Protein 8E55 (pdb70)

Sequence (780 aa):
DREIKEEARKLIREAIELLQKGDPRAKEILRQAILILLAIRLLEEMEENIEKAEKLGNEELSELAKRAIKLVREALELLKEGDPRAEEILKLALKIIKAILLLLEMYENIKQAEELGDEDLSELAKIAIRLVRQALKLLQEGDPRAEEILEIALRIIKLILQLLFLKQRIEEQFVFEAEEKIRRIVEELFKLLEGDREIKEEARKLIREAIELLQKGDPRAKEILRQAILILLAIRLLEEMEENIEKAEKLGNEELSELAKRAIKLVREALELLKEGDPRAEEILKLALKIIKAILLLLEMYENIKQAEELGDEDLSELAKIAIRLVRQALKLLQEGDPRAEEILEIALRIIKLILQLLFLKQRIEEQFVFEAEEKIRRIVEELFKLLEGDREIKEEARKLIREAIELLQKGDPRAKEILRQAILILLAIRLLEEMEENIEKAEKLGNEELSELAKRAIKLVREALELLKEGDPRAEEILKLALKIIKAILLLLEMYENIKQAEELGDEDLSELAKIAIRLVRQALKLLQEGDPRAEEILEIALRIIKLILQLLFLKQRIEEQFVFEAEEKIRRIVEELFKLLEGDREIKEEARKLIREAIELLQKGDPRAKEILRQAILILLAIRLLEEMEENIEKAEKLGNEELSELAKRAIKLVREALELLKEGDPRAEEILKLALKIIKAILLLLEMYENIKQAEELGDEDLSELAKIAIRLVRQALKLLQEGDPRAEEILEIALRIIKLILQLLFLKQRIEEQFVFEAEEKIRRIVEELFKLLEG

Foldseek 3Di:
DVVLLVVLVVLCCCLPVVPVVHDPVSVVSVVVSVLSVVLVVLLVVVVVVLVVVVVVPDVLLNVLSVLLSVQLVVLSVVVSPPDCVSVVSNVLSSLLSVLSSLLSVLVVLCVVVVVVVPVVLVVLNVVLSVLSVVLSVVSVVPPPCSVLSVVLSVLSSVLSVLVSVLVVVVVPVVSVVSVVVNVVSVVVSCVSVPD/DVVLLVVLVVLCCCLPVVCVPHDPVSVVSVVVSVLSVVLVVLLVVVVVVLVVVVVVPDVLLNVLSVLLSVQLVVLSVVVVVPDPVSVVSNVLSSVLSVLSSLLSVLSVLCVVVVVVVPVVLVVLNVVLSVLSVVLSVVSVVPPPCSVLSVVLSVLSSVLSVLVSVLVVCVVPVVNVVSVVVNVVSVVVSCVSVPD/DVVLLVVLVVLVCCLPVVCVPHDPVSVVSVVVSVLSVVLVVLLVVVVVVLVVVVVVPDVLLNVLSVLLSVQLVVLSVVVVPPDPVSVVSNVLSSLLSVLSSLLSVLVVLCVVVVVVVPVVLVVLNVVLSVLSVVLSVVSVVPPPCSVLSVVLSVLSSVLSVLVSVLVVVVVPVVNVVSVVVNVVSVVVSCVSVPD/DVVLLVVLVVLVCCLPVVCVPHDPVSVVSVVVSVLSVVLVVLLVVVVVVLVVVVVVPDVLLNVLSVLLSVQLVVLSVVVVVPDPVSVVSNVLSSLLSVLSSLLSVLVVLCVVVVVVVPVVLVVLNVVLSVLSVVLSVVSVVVNPCSVLSVVLSVLSSVLSVLVSVLVVVVVPVVSVVSVPVNVVSVVVSVVSVPD

Solvent-accessible surface area: 37286 Å² total; per-residue (Å²): 67,82,83,25,37,65,44,0,48,64,24,14,50,56,11,13,57,69,23,39,104,45,63,61,154,15,47,63,50,15,9,38,0,1,3,20,25,19,0,8,43,27,3,104,83,1,81,113,20,30,114,103,0,88,186,45,47,27,131,83,2,6,55,2,1,97,110,1,9,133,12,0,91,102,1,18,110,94,17,148,149,30,60,111,160,4,19,107,52,0,49,29,1,9,77,2,0,28,0,0,28,4,1,5,43,1,36,80,25,10,80,26,2,89,136,90,42,26,133,43,3,36,85,13,5,117,21,0,23,115,21,0,77,39,0,10,113,4,9,90,110,47,36,119,81,5,98,96,23,6,57,6,0,17,41,0,0,53,1,0,3,33,8,1,32,33,36,49,68,88,118,136,108,104,46,33,120,9,52,77,102,13,63,130,7,2,74,50,0,6,138,78,12,92,84,66,83,81,23,37,65,43,0,50,64,22,14,51,56,9,13,59,68,24,38,104,45,62,60,161,16,50,63,53,15,8,35,0,1,2,18,26,21,0,11,45,26,2,104,84,0,84,116,19,30,117,103,1,89,190,41,48,22,129,80,2,5,54,2,0,99,108,1,10,134,11,0,90,100,1,19,110,88,20,149,153,27,54,113,162,3,18,106,52,0,52,28,1,9,78,3,0,27,0,0,28,3,1,6,42,1,38,84,24,11,80,29,2,90,138,86,44,27,131,42,4,37,86,14,5,120,22,0,23,119,20,0,80,40,0,10,113,5,9,88,109,46,35,119,81,5,97,98,24,5,56,6,0,18,41,0,0,52,0,0,3,31,9,1,33,32,38,48,64,85,114,138,106,104,45,32,112,6,51,84,84,13,59,130,3,2,74,51,0,6,141,78,10,91,85,68,84,84,24,38,63,44,0,48,63,23,14,50,55,9,12,58,68,24,39,106,45,62,59,160,15,46,64,54,14,9,38,0,1,2,19,26,22,0,9,48,29,3,107,84,0,83,119,21,29,116,104,0,87,190,39,48,27,130,82,2,4,54,2,1,99,109,1,11,137,13,0,89,101,1,20,112,90,19,151,149,29,56,114,159,3,20,105,52,0,49,30,1,9,81,2,0,28,0,0,27,4,0,7,42,1,36,85,24,12,84,26,2,88,135,87,44,27,131,44,4,38,84,14,4,118,21,0,22,114,20,0,78,36,0,10,112,3,11,90,110,47,39,117,79,5,98,98,24,5,58,6,0,17,41,0,0,53,1,0,3,30,8,0,30,33,39,47,70,87,119,140,107,108,44,33,123,7,50,75,78,12,58,130,6,3,75,50,0,6,142,77,11,93,84,66,82,83,24,39,64,44,0,49,63,23,14,51,56,9,13,58,67,22,39,106,44,62,59,159,15,45,65,54,15,8,39,0,2,2,19,27,22,0,9,44,27,2,106,85,0,85,118,20,28,115,106,1,89,187,44,49,27,134,82,1,7,55,1,1,100,110,1,11,131,12,0,90,100,1,19,111,91,19,151,153,29,56,112,162,2,19,107,52,0,50,31,1,10,80,3,0,26,0,0,27,4,0,5,41,0,36,79,24,12,84,29,1,90,133,86,43,27,131,42,4,37,86,13,4,118,21,0,23,113,20,0,74,37,0,10,112,4,8,91,109,49,38,119,80,5,98,100,25,5,59,6,0,16,40,0,0,53,1,0,3,32,8,1,34,34,36,55,71,84,114,156,107,104,44,33,114,7,50,78,79,12,66,132,5,2,75,49,0,6,139,78,10,93,84

B-factor: mean 50.0, std 0.0, range [50.0, 50.0]

Nearest PDB structures (foldseek):
  8e55-assembly1_D  TM=1.005E+00  e=7.062E-22  synthetic construct
  4w4l-assembly1_B  TM=2.409E-01  e=5.572E+00  Mycobacterium tuberculosis str. Erdman = ATCC 35801
  8e55-assembly1_D  TM=1.005E+00  e=2.361E-22  synthetic construct
  4w4l-assembly1_B  TM=2.409E-01  e=4.968E+00  Mycobacterium tuberculosis str. Erdman = ATCC 35801
  8e55-assembly1_D  TM=1.005E+00  e=1.603E-21  synthetic construct

Structure (mmCIF, N/CA/C/O backbone):
data_8E55
#
_entry.id   8E55
#
_cell.length_a   1.00
_cell.length_b   1.00
_cell.length_c   1.00
_cell.angle_alpha   90.00
_cell.angle_beta   90.00
_cell.angle_gamma   90.00
#
_symmetry.space_group_name_H-M   'P 1'
#
loop_
_atom_site.group_PDB
_atom_site.id
_atom_site.type_symbol
_atom_site.label_atom_id
_atom_site.label_alt_id
_atom_site.label_comp_id
_atom_site.label_asym_id
_atom_site.label_entity_id
_atom_site.label_seq_id
_atom_site.pdbx_PDB_ins_code
_atom_site.Cartn_x
_atom_site.Cartn_y
_atom_site.Cartn_z
_atom_site.occupancy
_atom_site.B_iso_or_equiv
_atom_site.auth_seq_id
_atom_site.auth_comp_id
_atom_site.auth_asym_id
_atom_site.auth_atom_id
_atom_site.pdbx_PDB_model_num
ATOM 1 N N . ASP A 1 1 ? 66.946 63.563 89.173 1.00 0.00 1 ASP A N 1
ATOM 2 C CA . ASP A 1 1 ? 67.394 64.916 89.479 1.00 0.00 1 ASP A CA 1
ATOM 3 C C . ASP A 1 1 ? 66.243 65.903 89.360 1.00 0.00 1 ASP A C 1
ATOM 4 O O . ASP A 1 1 ? 66.060 66.771 90.215 1.00 0.00 1 ASP A O 1
ATOM 6 N N . ARG A 1 2 ? 65.468 65.757 88.285 1.00 0.00 2 ARG A N 1
ATOM 7 C CA . ARG A 1 2 ? 64.342 66.655 88.063 1.00 0.00 2 ARG A CA 1
ATOM 8 C C . ARG A 1 2 ? 63.404 66.662 89.262 1.00 0.00 2 ARG A C 1
ATOM 9 O O . ARG A 1 2 ? 62.866 67.711 89.633 1.00 0.00 2 ARG A O 1
ATOM 11 N N . GLU A 1 3 ? 63.190 65.498 89.878 1.00 0.00 3 GLU A N 1
ATOM 12 C CA . GLU A 1 3 ? 62.418 65.462 91.115 1.00 0.00 3 GLU A CA 1
ATOM 13 C C . GLU A 1 3 ? 63.066 66.341 92.173 1.00 0.00 3 GLU A C 1
ATOM 14 O O . GLU A 1 3 ? 62.376 67.049 92.918 1.00 0.00 3 GLU A O 1
ATOM 16 N N . ILE A 1 4 ? 64.395 66.322 92.240 1.00 0.00 4 ILE A N 1
ATOM 17 C CA . ILE A 1 4 ? 65.099 67.184 93.176 1.00 0.00 4 ILE A CA 1
ATOM 18 C C . ILE A 1 4 ? 64.889 68.644 92.811 1.00 0.00 4 ILE A C 1
ATOM 19 O O . ILE A 1 4 ? 64.740 69.498 93.689 1.00 0.00 4 ILE A O 1
ATOM 21 N N . LYS A 1 5 ? 64.870 68.956 91.515 1.00 0.00 5 LYS A N 1
ATOM 22 C CA . LYS A 1 5 ? 64.611 70.329 91.098 1.00 0.00 5 LYS A CA 1
ATOM 23 C C . LYS A 1 5 ? 63.229 70.780 91.545 1.00 0.00 5 LYS A C 1
ATOM 24 O O . LYS A 1 5 ? 63.055 71.907 92.020 1.00 0.00 5 LYS A O 1
ATOM 26 N N . GLU A 1 6 ? 62.232 69.909 91.395 1.00 0.00 6 GLU A N 1
ATOM 27 C CA . GLU A 1 6 ? 60.882 70.247 91.828 1.00 0.00 6 GLU A CA 1
ATOM 28 C C . GLU A 1 6 ? 60.825 70.431 93.337 1.00 0.00 6 GLU A C 1
ATOM 29 O O . GLU A 1 6 ? 60.154 71.343 93.839 1.00 0.00 6 GLU A O 1
ATOM 31 N N . GLU A 1 7 ? 61.524 69.569 94.077 1.00 0.00 7 GLU A N 1
ATOM 32 C CA . GLU A 1 7 ? 61.592 69.732 95.524 1.00 0.00 7 GLU A CA 1
ATOM 33 C C . GLU A 1 7 ? 62.216 71.072 95.881 1.00 0.00 7 GLU A C 1
ATOM 34 O O . GLU A 1 7 ? 61.751 71.766 96.793 1.00 0.00 7 GLU A O 1
ATOM 36 N N . ALA A 1 8 ? 63.267 71.455 95.163 1.00 0.00 8 ALA A N 1
ATOM 37 C CA . ALA A 1 8 ? 63.887 72.751 95.390 1.00 0.00 8 ALA A CA 1
ATOM 38 C C . ALA A 1 8 ? 62.912 73.879 95.102 1.00 0.00 8 ALA A C 1
ATOM 39 O O . ALA A 1 8 ? 62.876 74.880 95.824 1.00 0.00 8 ALA A O 1
ATOM 41 N N . ARG A 1 9 ? 62.132 73.748 94.031 1.00 0.00 9 ARG A N 1
ATOM 42 C CA . ARG A 1 9 ? 61.155 74.780 93.709 1.00 0.00 9 ARG A CA 1
ATOM 43 C C . ARG A 1 9 ? 60.138 74.926 94.832 1.00 0.00 9 ARG A C 1
ATOM 44 O O . ARG A 1 9 ? 59.783 76.045 95.223 1.00 0.00 9 ARG A O 1
ATOM 46 N N . LYS A 1 10 ? 59.678 73.800 95.375 1.00 0.00 10 LYS A N 1
ATOM 47 C CA . LYS A 1 10 ? 58.774 73.841 96.521 1.00 0.00 10 LYS A CA 1
ATOM 48 C C . LYS A 1 10 ? 59.441 74.525 97.705 1.00 0.00 10 LYS A C 1
ATOM 49 O O . LYS A 1 10 ? 58.816 75.317 98.426 1.00 0.00 10 LYS A O 1
ATOM 51 N N . LEU A 1 11 ? 60.713 74.207 97.932 1.00 0.00 11 LEU A N 1
ATOM 52 C CA . LEU A 1 11 ? 61.438 74.824 99.031 1.00 0.00 11 LEU A CA 1
ATOM 53 C C . LEU A 1 11 ? 61.480 76.334 98.867 1.00 0.00 11 LEU A C 1
ATOM 54 O O . LEU A 1 11 ? 61.216 77.075 99.818 1.00 0.00 11 LEU A O 1
ATOM 56 N N . ILE A 1 12 ? 61.781 76.807 97.659 1.00 0.00 12 ILE A N 1
ATOM 57 C CA . ILE A 1 12 ? 61.867 78.245 97.425 1.00 0.00 12 ILE A CA 1
ATOM 58 C C . ILE A 1 12 ? 60.502 78.891 97.605 1.00 0.00 12 ILE A C 1
ATOM 59 O O . ILE A 1 12 ? 60.386 79.990 98.162 1.00 0.00 12 ILE A O 1
ATOM 61 N N . ARG A 1 13 ? 59.447 78.220 97.142 1.00 0.00 13 ARG A N 1
ATOM 62 C CA . ARG A 1 13 ? 58.108 78.774 97.296 1.00 0.00 13 ARG A CA 1
ATOM 63 C C . ARG A 1 13 ? 57.770 78.961 98.767 1.00 0.00 13 ARG A C 1
ATOM 64 O O . ARG A 1 13 ? 57.380 80.053 99.191 1.00 0.00 13 ARG A O 1
ATOM 66 N N . GLU A 1 14 ? 57.960 77.912 99.569 1.00 0.00 14 GLU A N 1
ATOM 67 C CA . GLU A 1 14 ? 57.699 78.030 100.999 1.00 0.00 14 GLU A CA 1
ATOM 68 C C . GLU A 1 14 ? 58.590 79.092 101.633 1.00 0.00 14 GLU A C 1
ATOM 69 O O . GLU A 1 14 ? 58.155 79.837 102.519 1.00 0.00 14 GLU A O 1
ATOM 71 N N . ALA A 1 15 ? 59.845 79.170 101.189 1.00 0.00 15 ALA A N 1
ATOM 72 C CA . ALA A 1 15 ? 60.800 80.098 101.776 1.00 0.00 15 ALA A CA 1
ATOM 73 C C . ALA A 1 15 ? 60.454 81.545 101.475 1.00 0.00 15 ALA A C 1
ATOM 74 O O . ALA A 1 15 ? 60.779 82.436 102.266 1.00 0.00 15 ALA A O 1
ATOM 76 N N . ILE A 1 16 ? 59.804 81.809 100.349 1.00 0.00 16 ILE A N 1
ATOM 77 C CA . ILE A 1 16 ? 59.626 83.201 99.964 1.00 0.00 16 ILE A CA 1
ATOM 78 C C . ILE A 1 16 ? 58.150 83.558 99.929 1.00 0.00 16 ILE A C 1
ATOM 79 O O . ILE A 1 16 ? 57.674 84.313 100.780 1.00 0.00 16 ILE A O 1
ATOM 81 N N . GLU A 1 17 ? 57.400 82.946 99.011 1.00 0.00 17 GLU A N 1
ATOM 82 C CA . GLU A 1 17 ? 56.027 83.386 98.793 1.00 0.00 17 GLU A CA 1
ATOM 83 C C . GLU A 1 17 ? 55.187 83.200 100.045 1.00 0.00 17 GLU A C 1
ATOM 84 O O . GLU A 1 17 ? 54.278 83.995 100.314 1.00 0.00 17 GLU A O 1
ATOM 86 N N . LEU A 1 18 ? 55.486 82.163 100.819 1.00 0.00 18 LEU A N 1
ATOM 87 C CA . LEU A 1 18 ? 54.796 81.898 102.083 1.00 0.00 18 LEU A CA 1
ATOM 88 C C . LEU A 1 18 ? 55.534 82.606 103.216 1.00 0.00 18 LEU A C 1
ATOM 89 O O . LEU A 1 18 ? 54.941 83.380 103.971 1.00 0.00 18 LEU A O 1
ATOM 91 N N . LEU A 1 19 ? 56.836 82.357 103.324 1.00 0.00 19 LEU A N 1
ATOM 92 C CA . LEU A 1 19 ? 57.605 82.751 104.495 1.00 0.00 19 LEU A CA 1
ATOM 93 C C . LEU A 1 19 ? 57.861 84.250 104.592 1.00 0.00 19 LEU A C 1
ATOM 94 O O . LEU A 1 19 ? 58.353 84.702 105.631 1.00 0.00 19 LEU A O 1
ATOM 96 N N . GLN A 1 20 ? 57.543 85.037 103.561 1.00 0.00 20 GLN A N 1
ATOM 97 C CA . GLN A 1 20 ? 57.726 86.478 103.673 1.00 0.00 20 GLN A CA 1
ATOM 98 C C . GLN A 1 20 ? 56.892 87.055 104.805 1.00 0.00 20 GLN A C 1
ATOM 99 O O . GLN A 1 20 ? 57.270 88.068 105.405 1.00 0.00 20 GLN A O 1
ATOM 101 N N . LYS A 1 21 ? 55.762 86.420 105.113 1.00 0.00 21 LYS A N 1
ATOM 102 C CA . LYS A 1 21 ? 54.848 86.897 106.142 1.00 0.00 21 LYS A CA 1
ATOM 103 C C . LYS A 1 21 ? 55.255 86.473 107.546 1.00 0.00 21 LYS A C 1
ATOM 104 O O . LYS A 1 21 ? 54.573 86.851 108.504 1.00 0.00 21 LYS A O 1
ATOM 106 N N . GLY A 1 22 ? 56.334 85.709 107.699 1.00 0.00 22 GLY A N 1
ATOM 107 C CA . GLY A 1 22 ? 56.650 85.150 108.998 1.00 0.00 22 GLY A CA 1
ATOM 108 C C . GLY A 1 22 ? 58.123 85.021 109.326 1.00 0.00 22 GLY A C 1
ATOM 109 O O . GLY A 1 22 ? 58.906 85.944 109.085 1.00 0.00 22 GLY A O 1
ATOM 110 N N . ASP A 1 23 ? 58.505 83.871 109.884 1.00 0.00 23 ASP A N 1
ATOM 111 C CA . ASP A 1 23 ? 59.814 83.666 110.493 1.00 0.00 23 ASP A CA 1
ATOM 112 C C . ASP A 1 23 ? 60.937 84.164 109.594 1.00 0.00 23 ASP A C 1
ATOM 113 O O . ASP A 1 23 ? 61.132 83.641 108.489 1.00 0.00 23 ASP A O 1
ATOM 115 N N . PRO A 1 24 ? 61.696 85.172 110.029 1.00 0.00 24 PRO A N 1
ATOM 116 C CA . PRO A 1 24 ? 62.874 85.581 109.252 1.00 0.00 24 PRO A CA 1
ATOM 117 C C . PRO A 1 24 ? 63.880 84.462 109.074 1.00 0.00 24 PRO A C 1
ATOM 118 O O . PRO A 1 24 ? 64.724 84.538 108.174 1.00 0.00 24 PRO A O 1
ATOM 120 N N . ARG A 1 25 ? 63.807 83.417 109.898 1.00 0.00 25 ARG A N 1
ATOM 121 C CA . ARG A 1 25 ? 64.704 82.281 109.749 1.00 0.00 25 ARG A CA 1
ATOM 122 C C . ARG A 1 25 ? 64.588 81.641 108.374 1.00 0.00 25 ARG A C 1
ATOM 123 O O . ARG A 1 25 ? 65.486 80.892 107.974 1.00 0.00 25 ARG A O 1
ATOM 144 N N . ALA A 1 26 ? 63.515 81.931 107.633 1.00 0.00 26 ALA A N 1
ATOM 145 C CA . ALA A 1 26 ? 63.310 81.317 106.328 1.00 0.00 26 ALA A CA 1
ATOM 146 C C . ALA A 1 26 ? 64.525 81.455 105.423 1.00 0.00 26 ALA A C 1
ATOM 147 O O . ALA A 1 26 ? 64.593 80.790 104.382 1.00 0.00 26 ALA A O 1
ATOM 154 N N . LYS A 1 27 ? 65.470 82.325 105.779 1.00 0.00 27 LYS A N 1
ATOM 155 C CA . LYS A 1 27 ? 66.733 82.368 105.060 1.00 0.00 27 LYS A CA 1
ATOM 156 C C . LYS A 1 27 ? 67.371 80.989 105.005 1.00 0.00 27 LYS A C 1
ATOM 157 O O . LYS A 1 27 ? 68.042 80.648 104.030 1.00 0.00 27 LYS A O 1
ATOM 176 N N . GLU A 1 28 ? 67.174 80.177 106.042 1.00 0.00 28 GLU A N 1
ATOM 177 C CA . GLU A 1 28 ? 67.664 78.804 106.001 1.00 0.00 28 GLU A CA 1
ATOM 178 C C . GLU A 1 28 ? 67.082 78.054 104.811 1.00 0.00 28 GLU A C 1
ATOM 179 O O . GLU A 1 28 ? 67.813 77.428 104.030 1.00 0.00 28 GLU A O 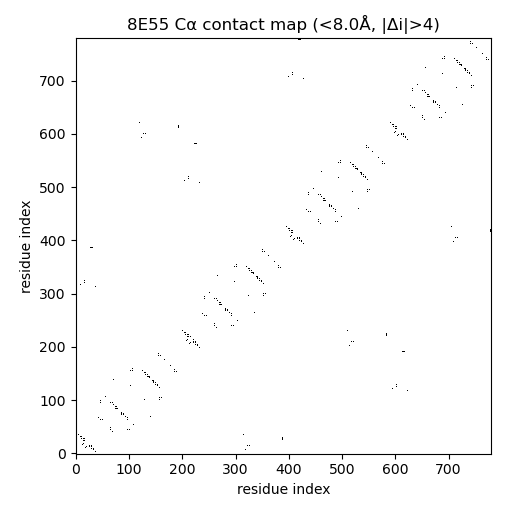1
ATOM 191 N N . ILE A 1 29 ? 65.760 78.110 104.656 1.00 0.00 29 ILE A N 1
ATOM 192 C CA . ILE A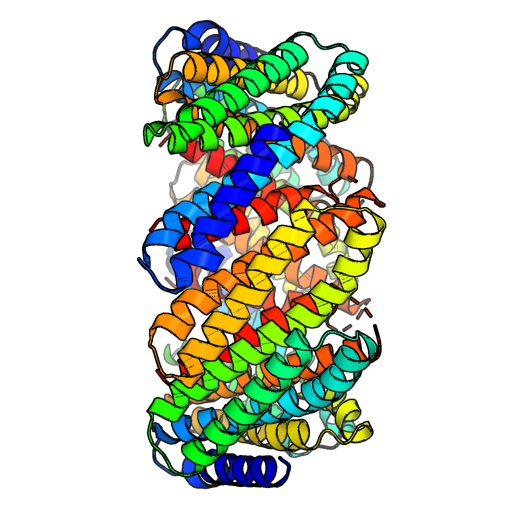 1 29 ? 65.117 77.378 103.573 1.00 0.00 29 ILE A CA 1
ATOM 193 C C . ILE A 1 29 ? 65.574 77.930 102.232 1.00 0.00 29 ILE A C 1
ATOM 194 O O . ILE A 1 29 ? 65.822 77.179 101.280 1.00 0.00 29 ILE A O 1
ATOM 210 N N . LEU A 1 30 ? 65.681 79.252 102.136 1.00 0.00 30 LEU A N 1
ATOM 211 C CA . LEU A 1 30 ? 66.166 79.865 100.906 1.00 0.00 30 LEU A CA 1
ATOM 212 C C . LEU A 1 30 ? 67.558 79.357 100.561 1.00 0.00 30 LEU A C 1
ATOM 213 O O . LEU A 1 30 ? 67.853 79.048 99.397 1.00 0.00 30 LEU A O 1
ATOM 229 N N . ARG A 1 31 ? 68.427 79.272 101.566 1.00 0.00 31 ARG A N 1
ATOM 230 C CA . ARG A 1 31 ? 69.771 78.758 101.362 1.00 0.00 31 ARG A CA 1
ATOM 231 C C . ARG A 1 31 ? 69.719 77.345 100.825 1.00 0.00 31 ARG A C 1
ATOM 232 O O . ARG A 1 31 ? 70.396 77.012 99.848 1.00 0.00 31 ARG A O 1
ATOM 253 N N . GLN A 1 32 ? 68.908 76.499 101.452 1.00 0.00 32 GLN A N 1
ATOM 254 C CA . GLN A 1 32 ? 68.823 75.117 101.003 1.00 0.00 32 GLN A CA 1
ATOM 255 C C . GLN A 1 32 ? 68.356 75.051 99.557 1.00 0.00 32 GLN A C 1
ATOM 256 O O . GLN A 1 32 ? 68.886 74.271 98.756 1.00 0.00 32 GLN A O 1
ATOM 270 N N . ALA A 1 33 ? 67.378 75.878 99.198 1.00 0.00 33 ALA A N 1
ATOM 271 C CA . ALA A 1 33 ? 66.844 75.839 97.843 1.00 0.00 33 ALA A CA 1
ATOM 272 C C . ALA A 1 33 ? 67.905 76.228 96.824 1.00 0.00 33 ALA A C 1
ATOM 273 O O . ALA A 1 33 ? 68.121 75.529 95.824 1.00 0.00 33 ALA A O 1
ATOM 280 N N . ILE A 1 34 ? 68.579 77.349 97.059 1.00 0.00 34 ILE A N 1
ATOM 281 C CA . ILE A 1 34 ? 69.598 77.779 96.112 1.00 0.00 34 ILE A CA 1
ATOM 282 C C . ILE A 1 34 ? 70.703 76.742 96.033 1.00 0.00 34 ILE A C 1
ATOM 283 O O . ILE A 1 34 ? 71.258 76.476 94.957 1.00 0.00 34 ILE A O 1
ATOM 299 N N . LEU A 1 35 ? 71.042 76.144 97.175 1.00 0.00 35 LEU A N 1
ATOM 300 C CA . LEU A 1 35 ? 72.077 75.122 97.204 1.00 0.00 35 LEU A CA 1
ATOM 301 C C . LEU A 1 35 ? 71.695 73.950 96.324 1.00 0.00 35 LEU A C 1
ATOM 302 O O . LEU A 1 35 ? 72.520 73.426 95.563 1.00 0.00 35 LEU A O 1
ATOM 318 N N . ILE A 1 36 ? 70.435 73.543 96.403 1.00 0.00 36 ILE A N 1
ATOM 319 C CA . ILE A 1 36 ? 69.977 72.421 95.603 1.00 0.00 36 ILE A CA 1
ATOM 320 C C . ILE A 1 36 ? 69.997 72.779 94.125 1.00 0.00 36 ILE A C 1
ATOM 321 O O . ILE A 1 36 ? 70.319 71.941 93.277 1.00 0.00 36 ILE A O 1
ATOM 337 N N . LEU A 1 37 ? 69.661 74.026 93.791 1.00 0.00 37 LEU A N 1
ATOM 338 C CA . LEU A 1 37 ? 69.694 74.441 92.389 1.00 0.00 37 LEU A CA 1
ATOM 339 C C . LEU A 1 37 ? 71.107 74.358 91.827 1.00 0.00 37 LEU A C 1
ATOM 340 O O . LEU A 1 37 ? 71.336 73.793 90.744 1.00 0.00 37 LEU A O 1
ATOM 356 N N . LEU A 1 38 ? 72.074 74.908 92.561 1.00 0.00 38 LEU A N 1
ATOM 357 C CA . LEU A 1 38 ? 73.462 74.819 92.125 1.00 0.00 38 LEU A CA 1
ATOM 358 C C . LEU A 1 38 ? 73.878 73.369 91.957 1.00 0.00 38 LEU A C 1
ATOM 359 O O . LEU A 1 38 ? 74.483 72.994 90.947 1.00 0.00 38 LEU A O 1
ATOM 375 N N . ALA A 1 39 ? 73.556 72.536 92.943 1.00 0.00 39 ALA A N 1
ATOM 376 C CA . ALA A 1 39 ? 73.954 71.138 92.877 1.00 0.00 39 ALA A CA 1
ATOM 377 C C . ALA A 1 39 ? 73.379 70.463 91.639 1.00 0.00 39 ALA A C 1
ATOM 378 O O . ALA A 1 39 ? 74.070 69.701 90.949 1.00 0.00 39 ALA A O 1
ATOM 385 N N . ILE A 1 40 ? 72.101 70.705 91.362 1.00 0.00 40 ILE A N 1
ATOM 386 C CA . ILE A 1 40 ? 71.472 70.054 90.224 1.00 0.00 40 ILE A CA 1
ATOM 387 C C . ILE A 1 40 ? 72.162 70.472 88.936 1.00 0.00 40 ILE A C 1
ATOM 388 O O . ILE A 1 40 ? 72.477 69.631 88.085 1.00 0.00 40 ILE A O 1
ATOM 404 N N . ARG A 1 41 ? 72.427 71.770 88.774 1.00 0.00 41 ARG A N 1
ATOM 405 C CA . ARG A 1 41 ? 73.142 72.205 87.577 1.00 0.00 41 ARG A CA 1
ATOM 406 C C . ARG A 1 41 ? 74.498 71.521 87.480 1.00 0.00 41 ARG A C 1
ATOM 407 O O . ARG A 1 41 ? 74.923 71.085 86.396 1.00 0.00 41 ARG A O 1
ATOM 428 N N . LEU A 1 42 ? 75.187 71.411 88.614 1.00 0.00 42 LEU A N 1
ATOM 429 C CA . LEU A 1 42 ? 76.532 70.859 88.615 1.00 0.00 42 LEU A CA 1
ATOM 430 C C . LEU A 1 42 ? 76.521 69.417 88.137 1.00 0.00 42 LEU A C 1
ATOM 431 O O . LEU A 1 42 ? 77.299 69.034 87.257 1.00 0.00 42 LEU A O 1
ATOM 447 N N . LEU A 1 43 ? 75.618 68.610 88.692 1.00 0.00 43 LEU A N 1
ATOM 448 C CA . LEU A 1 43 ? 75.516 67.219 88.264 1.00 0.00 43 LEU A CA 1
ATOM 449 C C . LEU A 1 43 ? 75.101 67.127 86.804 1.00 0.00 43 LEU A C 1
ATOM 450 O O . LEU A 1 43 ? 75.566 66.244 86.071 1.00 0.00 43 LEU A O 1
ATOM 466 N N . GLU A 1 44 ? 74.199 68.012 86.369 1.00 0.00 44 GLU A N 1
ATOM 467 C CA . GLU A 1 44 ? 73.760 67.975 84.982 1.00 0.00 44 GLU A CA 1
ATOM 468 C C . GLU A 1 44 ? 74.942 68.127 84.043 1.00 0.00 44 GLU A C 1
ATOM 469 O O . GLU A 1 44 ? 75.035 67.425 83.030 1.00 0.00 44 GLU A O 1
ATOM 481 N N . GLU A 1 45 ? 75.864 69.032 84.365 1.00 0.00 45 GLU A N 1
ATOM 482 C CA . GLU A 1 45 ? 77.037 69.166 83.505 1.00 0.00 45 GLU A CA 1
ATOM 483 C C . GLU A 1 45 ? 78.016 68.013 83.706 1.00 0.00 45 GLU A C 1
ATOM 484 O O . GLU A 1 45 ? 78.666 67.555 82.751 1.00 0.00 45 GLU A O 1
ATOM 496 N N . MET A 1 46 ? 78.134 67.522 84.937 1.00 0.00 46 MET A N 1
ATOM 497 C CA . MET A 1 46 ? 79.119 66.482 85.201 1.00 0.00 46 MET A CA 1
ATOM 498 C C . MET A 1 46 ? 78.768 65.188 84.484 1.00 0.00 46 MET A C 1
ATOM 499 O O . MET A 1 46 ? 79.659 64.416 84.124 1.00 0.00 46 MET A O 1
ATOM 513 N N . GLU A 1 47 ? 77.481 64.899 84.310 1.00 0.00 47 GLU A N 1
ATOM 514 C CA . GLU A 1 47 ? 77.149 63.644 83.644 1.00 0.00 47 GLU A CA 1
ATOM 515 C C . GLU A 1 47 ? 77.635 63.640 82.198 1.00 0.00 47 GLU A C 1
ATOM 516 O O . GLU A 1 47 ? 77.998 62.582 81.673 1.00 0.00 47 GLU A O 1
ATOM 528 N N . GLU A 1 48 ? 77.663 64.800 81.539 1.00 0.00 48 GLU A N 1
ATOM 529 C CA . GLU A 1 48 ? 78.301 64.873 80.227 1.00 0.00 48 GLU A CA 1
ATOM 530 C C . GLU A 1 48 ? 79.814 64.789 80.363 1.00 0.00 48 GLU A C 1
ATOM 531 O O . GLU A 1 48 ? 80.500 64.157 79.543 1.00 0.00 48 GLU A O 1
ATOM 543 N N . ASN A 1 49 ? 80.356 65.415 81.400 1.00 0.00 49 ASN A N 1
ATOM 544 C CA . ASN A 1 49 ? 81.789 65.295 81.597 1.00 0.00 49 ASN A CA 1
ATOM 545 C C . ASN A 1 49 ? 82.200 63.855 81.881 1.00 0.00 49 ASN A C 1
ATOM 546 O O . ASN A 1 49 ? 83.372 63.508 81.722 1.00 0.00 49 ASN A O 1
ATOM 557 N N . ILE A 1 50 ? 81.257 63.002 82.272 1.00 0.00 50 ILE A N 1
ATOM 558 C CA . ILE A 1 50 ? 81.554 61.577 82.379 1.00 0.00 50 ILE A CA 1
ATOM 559 C C . ILE A 1 50 ? 81.790 60.979 81.001 1.00 0.00 50 ILE A C 1
ATOM 560 O O . ILE A 1 50 ? 82.692 60.154 80.814 1.00 0.00 50 ILE A O 1
ATOM 576 N N . GLU A 1 51 ? 80.959 61.345 80.022 1.00 0.00 51 GLU A N 1
ATOM 577 C CA . GLU A 1 51 ? 81.233 60.913 78.660 1.00 0.00 51 GLU A CA 1
ATOM 578 C C . GLU A 1 51 ? 82.604 61.401 78.231 1.00 0.00 51 GLU A C 1
ATOM 579 O O . GLU A 1 51 ? 83.372 60.664 77.598 1.00 0.00 51 GLU A O 1
ATOM 591 N N . LYS A 1 52 ? 82.937 62.636 78.602 1.00 0.00 52 LYS A N 1
ATOM 592 C CA . LYS A 1 52 ? 84.291 63.123 78.356 1.00 0.00 52 LYS A CA 1
ATOM 593 C C . LYS A 1 52 ? 85.317 62.163 78.944 1.00 0.00 52 LYS A C 1
ATOM 594 O O . LYS A 1 52 ? 86.238 61.713 78.254 1.00 0.00 52 LYS A O 1
ATOM 613 N N . ALA A 1 53 ? 85.157 61.828 80.224 1.00 0.00 53 ALA A N 1
ATOM 614 C CA . ALA A 1 53 ? 86.116 60.963 80.900 1.00 0.00 53 ALA A CA 1
ATOM 615 C C . ALA A 1 53 ? 86.282 59.644 80.170 1.00 0.00 53 ALA A C 1
ATOM 616 O O . ALA A 1 53 ? 87.406 59.181 79.946 1.00 0.00 53 ALA A O 1
ATOM 623 N N . GLU A 1 54 ? 85.169 59.023 79.788 1.00 0.00 54 GLU A N 1
ATOM 624 C CA . GLU A 1 54 ? 85.259 57.722 79.141 1.00 0.00 54 GLU A CA 1
ATOM 625 C C . GLU A 1 54 ? 85.960 57.837 77.800 1.00 0.00 54 GLU A C 1
ATOM 626 O O . GLU A 1 54 ? 86.790 56.989 77.452 1.00 0.00 54 GLU A O 1
ATOM 638 N N . LYS A 1 55 ? 85.659 58.886 77.038 1.00 0.00 55 LYS A N 1
ATOM 639 C CA . LYS A 1 55 ? 86.414 59.103 75.813 1.00 0.00 55 LYS A CA 1
ATOM 640 C C . LYS A 1 55 ? 87.858 59.465 76.126 1.00 0.00 55 LYS A C 1
ATOM 641 O O . LYS A 1 55 ? 88.759 59.165 75.335 1.00 0.00 55 LYS A O 1
ATOM 660 N N . LEU A 1 56 ? 88.095 60.102 77.271 1.00 0.00 56 LEU A N 1
ATOM 661 C CA . LEU A 1 56 ? 89.452 60.283 77.763 1.00 0.00 56 LEU A CA 1
ATOM 662 C C . LEU A 1 56 ? 90.044 58.983 78.293 1.00 0.00 56 LEU A C 1
ATOM 663 O O . LEU A 1 56 ? 91.266 58.888 78.437 1.00 0.00 56 LEU A O 1
ATOM 679 N N . GLY A 1 57 ? 89.211 57.983 78.568 1.00 0.00 57 GLY A N 1
ATOM 680 C CA . GLY A 1 57 ? 89.701 56.644 78.829 1.00 0.00 57 GLY A CA 1
ATOM 681 C C . GLY A 1 57 ? 90.511 56.474 80.092 1.00 0.00 57 GLY A C 1
ATOM 682 O O . GLY A 1 57 ? 91.488 55.721 80.084 1.00 0.00 57 GLY A O 1
ATOM 686 N N . ASN A 1 58 ? 90.149 57.151 81.178 1.00 0.00 58 ASN A N 1
ATOM 687 C CA . ASN A 1 58 ? 90.761 56.892 82.478 1.00 0.00 58 ASN A CA 1
ATOM 688 C C . ASN A 1 58 ? 89.697 56.375 83.432 1.00 0.00 58 ASN A C 1
ATOM 689 O O . ASN A 1 58 ? 88.745 57.092 83.758 1.00 0.00 58 ASN A O 1
ATOM 700 N N . GLU A 1 59 ? 89.879 55.138 83.892 1.00 0.00 59 GLU A N 1
ATOM 701 C CA . GLU A 1 59 ? 88.895 54.519 84.769 1.00 0.00 59 GLU A CA 1
ATOM 702 C C . GLU A 1 59 ? 88.954 55.102 86.175 1.00 0.00 59 GLU A C 1
ATOM 703 O O . GLU A 1 59 ? 87.939 55.117 86.878 1.00 0.00 59 GLU A O 1
ATOM 715 N N . GLU A 1 60 ? 90.120 55.583 86.606 1.00 0.00 60 GLU A N 1
ATOM 716 C CA . GLU A 1 60 ? 90.202 56.190 87.929 1.00 0.00 60 GLU A CA 1
ATOM 717 C C . GLU A 1 60 ? 89.294 57.408 88.008 1.00 0.00 60 GLU A C 1
ATOM 718 O O . GLU A 1 60 ? 88.511 57.558 88.954 1.00 0.00 60 GLU A O 1
ATOM 730 N N . LEU A 1 61 ? 89.368 58.277 87.002 1.00 0.00 61 LEU A N 1
ATOM 731 C CA . LEU A 1 61 ? 88.503 59.445 86.987 1.00 0.00 61 LEU A CA 1
ATOM 732 C C . LEU A 1 61 ? 87.044 59.038 86.850 1.00 0.00 61 LEU A C 1
ATOM 733 O O . LEU A 1 61 ? 86.163 59.661 87.448 1.00 0.00 61 LEU A O 1
ATOM 749 N N . SER A 1 62 ? 86.761 58.005 86.057 1.00 0.00 62 SER A N 1
ATOM 750 C CA . SER A 1 62 ? 85.378 57.574 85.899 1.00 0.00 62 SER A CA 1
ATOM 751 C C . SER A 1 62 ? 84.797 57.103 87.224 1.00 0.00 62 SER A C 1
ATOM 752 O O . SER A 1 62 ? 83.661 57.449 87.574 1.00 0.00 62 SER A O 1
ATOM 760 N N . GLU A 1 63 ? 85.561 56.312 87.978 1.00 0.00 63 GLU A N 1
ATOM 761 C CA . GLU A 1 63 ? 85.101 55.890 89.295 1.00 0.00 63 GLU A CA 1
ATOM 762 C C . GLU A 1 63 ? 84.944 57.090 90.215 1.00 0.00 63 GLU A C 1
ATOM 763 O O . GLU A 1 63 ? 83.978 57.179 90.981 1.00 0.00 63 GLU A O 1
ATOM 775 N N . LEU A 1 64 ? 85.911 58.007 90.184 1.00 0.00 64 LEU A N 1
ATOM 776 C CA . LEU A 1 64 ? 85.782 59.225 90.968 1.00 0.00 64 LEU A CA 1
ATOM 777 C C . LEU A 1 64 ? 84.451 59.895 90.682 1.00 0.00 64 LEU A C 1
ATOM 778 O O . LEU A 1 64 ? 83.696 60.239 91.597 1.00 0.00 64 LEU A O 1
ATOM 794 N N . ALA A 1 65 ? 84.142 60.068 89.402 1.00 0.00 65 ALA A N 1
ATOM 795 C CA . ALA A 1 65 ? 82.915 60.743 89.019 1.00 0.00 65 ALA A CA 1
ATOM 796 C C . ALA A 1 65 ? 81.705 59.993 89.541 1.00 0.00 65 ALA A C 1
ATOM 797 O O . ALA A 1 65 ? 80.802 60.586 90.131 1.00 0.00 65 ALA A O 1
ATOM 804 N N . LYS A 1 66 ? 81.666 58.682 89.318 1.00 0.00 66 LYS A N 1
ATOM 805 C CA . LYS A 1 66 ? 80.485 57.912 89.688 1.00 0.00 66 LYS A CA 1
ATOM 806 C C . LYS A 1 66 ? 80.264 57.931 91.194 1.00 0.00 66 LYS A C 1
ATOM 807 O O . LYS A 1 66 ? 79.141 58.151 91.671 1.00 0.00 66 LYS A O 1
ATOM 826 N N . ARG A 1 67 ? 81.331 57.720 91.963 1.00 0.00 67 ARG A N 1
ATOM 827 C CA . ARG A 1 67 ? 81.198 57.744 93.412 1.00 0.00 67 ARG A CA 1
ATOM 828 C C . ARG A 1 67 ? 80.802 59.130 93.901 1.00 0.00 67 ARG A C 1
ATOM 829 O O . ARG A 1 67 ? 79.987 59.258 94.818 1.00 0.00 67 ARG A O 1
ATOM 850 N N . ALA A 1 68 ? 81.367 60.181 93.307 1.00 0.00 68 ALA A N 1
ATOM 851 C CA . ALA A 1 68 ? 80.999 61.529 93.713 1.00 0.00 68 ALA A CA 1
ATOM 852 C C . ALA A 1 68 ? 79.539 61.810 93.397 1.00 0.00 68 ALA A C 1
ATOM 853 O O . ALA A 1 68 ? 78.830 62.439 94.189 1.00 0.00 68 ALA A O 1
ATOM 860 N N . ILE A 1 69 ? 79.074 61.353 92.240 1.00 0.00 69 ILE A N 1
ATOM 861 C CA . ILE A 1 69 ? 77.681 61.554 91.872 1.00 0.00 69 ILE A CA 1
ATOM 862 C C . ILE A 1 69 ? 76.779 60.888 92.891 1.00 0.00 69 ILE A C 1
ATOM 863 O O . ILE A 1 69 ? 75.804 61.478 93.375 1.00 0.00 69 ILE A O 1
ATOM 879 N N . LYS A 1 70 ? 77.088 59.638 93.225 1.00 0.00 70 LYS A N 1
ATOM 880 C CA . LYS A 1 70 ? 76.264 58.927 94.190 1.00 0.00 70 LYS A CA 1
ATOM 881 C C . LYS A 1 70 ? 76.322 59.605 95.547 1.00 0.00 70 LYS A C 1
ATOM 882 O O . LYS A 1 70 ? 75.311 59.692 96.250 1.00 0.00 70 LYS A O 1
ATOM 901 N N . LEU A 1 71 ? 77.499 60.097 95.928 1.00 0.00 71 LEU A N 1
ATOM 902 C CA . LEU A 1 71 ? 77.623 60.850 97.167 1.00 0.00 71 LEU A CA 1
ATOM 903 C C . LEU A 1 71 ? 76.676 62.035 97.171 1.00 0.00 71 LEU A C 1
ATOM 904 O O . LEU A 1 71 ? 75.931 62.252 98.134 1.00 0.00 71 LEU A O 1
ATOM 920 N N . VAL A 1 72 ? 76.692 62.817 96.094 1.00 0.00 72 VAL A N 1
ATOM 921 C CA . VAL A 1 72 ? 75.877 64.023 96.051 1.00 0.00 72 VAL A CA 1
ATOM 922 C C . VAL A 1 72 ? 74.405 63.660 96.130 1.00 0.00 72 VAL A C 1
ATOM 923 O O . VAL A 1 72 ? 73.630 64.296 96.849 1.00 0.00 72 VAL A O 1
ATOM 936 N N . ARG A 1 73 ? 73.990 62.643 95.378 1.00 0.00 73 ARG A N 1
ATOM 937 C CA . ARG A 1 73 ? 72.577 62.282 95.374 1.00 0.00 73 ARG A CA 1
ATOM 938 C C . ARG A 1 73 ? 72.139 61.752 96.732 1.00 0.00 73 ARG A C 1
ATOM 939 O O . ARG A 1 73 ? 71.044 62.075 97.209 1.00 0.00 73 ARG A O 1
ATOM 960 N N . GLU A 1 74 ? 72.986 60.951 97.381 1.00 0.00 74 GLU A N 1
ATOM 961 C CA . GLU A 1 74 ? 72.676 60.494 98.730 1.00 0.00 74 GLU A CA 1
ATOM 962 C C . GLU A 1 74 ? 72.535 61.679 99.670 1.00 0.00 74 GLU A C 1
ATOM 963 O O . GLU A 1 74 ? 71.620 61.729 100.501 1.00 0.00 74 GLU A O 1
ATOM 975 N N . ALA A 1 75 ? 73.440 62.647 99.551 1.00 0.00 75 ALA A N 1
ATOM 976 C CA . ALA A 1 75 ? 73.368 63.822 100.403 1.00 0.00 75 ALA A CA 1
ATOM 977 C C . ALA A 1 75 ? 72.085 64.595 100.148 1.00 0.00 75 ALA A C 1
ATOM 978 O O . ALA A 1 75 ? 71.471 65.116 101.082 1.00 0.00 75 ALA A O 1
ATOM 985 N N . LEU A 1 76 ? 71.667 64.681 98.887 1.00 0.00 76 LEU A N 1
ATOM 986 C CA . LEU A 1 76 ? 70.430 65.382 98.565 1.00 0.00 76 LEU A CA 1
ATOM 987 C C . LEU A 1 76 ? 69.241 64.686 99.200 1.00 0.00 76 LEU A C 1
ATOM 988 O O . LEU A 1 76 ? 68.364 65.330 99.787 1.00 0.00 76 LEU A O 1
ATOM 1004 N N . GLU A 1 77 ? 69.191 63.362 99.086 1.00 0.00 77 GLU A N 1
ATOM 1005 C CA . GLU A 1 77 ? 68.083 62.629 99.679 1.00 0.00 77 GLU A CA 1
ATOM 1006 C C . GLU A 1 77 ? 68.069 62.792 101.191 1.00 0.00 77 GLU A C 1
ATOM 1007 O O . GLU A 1 77 ? 66.999 62.949 101.789 1.00 0.00 77 GLU A O 1
ATOM 1019 N N . LEU A 1 78 ? 69.243 62.777 101.822 1.00 0.00 78 LEU A N 1
ATOM 1020 C CA . LEU A 1 78 ? 69.310 63.021 103.258 1.00 0.00 78 LEU A CA 1
ATOM 1021 C C . LEU A 1 78 ? 68.798 64.415 103.593 1.00 0.00 78 LEU A C 1
ATOM 1022 O O . LEU A 1 78 ? 67.969 64.588 104.494 1.00 0.00 78 LEU A O 1
ATOM 1038 N N . LEU A 1 79 ? 69.275 65.422 102.862 1.00 0.00 79 LEU A N 1
ATOM 1039 C CA . LEU A 1 79 ? 68.853 66.791 103.115 1.00 0.00 79 LEU A CA 1
ATOM 1040 C C . LEU A 1 79 ? 67.355 66.937 102.954 1.00 0.00 79 LEU A C 1
ATOM 1041 O O . LEU A 1 79 ? 66.728 67.746 103.646 1.00 0.00 79 LEU A O 1
ATOM 1057 N N . LYS A 1 80 ? 66.766 66.157 102.052 1.00 0.00 80 LYS A N 1
ATOM 1058 C CA . LYS A 1 80 ? 65.317 66.147 101.931 1.00 0.00 80 LYS A CA 1
ATOM 1059 C C . LYS A 1 80 ? 64.677 65.850 103.278 1.00 0.00 80 LYS A C 1
ATOM 1060 O O . LYS A 1 80 ? 63.575 66.325 103.573 1.00 0.00 80 LYS A O 1
ATOM 1079 N N . GLU A 1 81 ? 65.363 65.070 104.114 1.00 0.00 81 GLU A N 1
ATOM 1080 C CA . GLU A 1 81 ? 64.816 64.698 105.411 1.00 0.00 81 GLU A CA 1
ATOM 1081 C C . GLU A 1 81 ? 65.267 65.657 106.511 1.00 0.00 81 GLU A C 1
ATOM 1082 O O . GLU A 1 81 ? 64.434 66.207 107.239 1.00 0.00 81 GLU A O 1
ATOM 1094 N N . GLY A 1 82 ? 66.561 65.878 106.643 1.00 0.00 82 GLY A N 1
ATOM 1095 C CA . GLY A 1 82 ? 67.072 66.710 107.717 1.00 0.00 82 GLY A CA 1
ATOM 1096 C C . GLY A 1 82 ? 68.532 66.367 108.007 1.00 0.00 82 GLY A C 1
ATOM 1097 O O . GLY A 1 82 ? 69.342 66.271 107.094 1.00 0.00 82 GLY A O 1
ATOM 1101 N N . ASP A 1 83 ? 68.828 66.169 109.295 1.00 0.00 83 ASP A N 1
ATOM 1102 C CA . ASP A 1 83 ? 70.196 65.869 109.704 1.00 0.00 83 ASP A CA 1
ATOM 1103 C C . ASP A 1 83 ? 71.171 66.965 109.287 1.00 0.00 83 ASP A C 1
ATOM 1104 O O . ASP A 1 83 ? 71.894 66.809 108.295 1.00 0.00 83 ASP A O 1
ATOM 1113 N N . PRO A 1 84 ? 71.216 68.085 110.018 1.00 0.00 84 PRO A N 1
ATOM 1114 C CA . PRO A 1 84 ? 72.060 69.220 109.598 1.00 0.00 84 PRO A CA 1
ATOM 1115 C C . PRO A 1 84 ? 73.440 68.834 109.098 1.00 0.00 84 PRO A C 1
ATOM 1116 O O . PRO A 1 84 ? 74.056 69.620 108.367 1.00 0.00 84 PRO A O 1
ATOM 1127 N N . ARG A 1 85 ? 73.956 67.662 109.467 1.00 0.00 85 ARG A N 1
ATOM 1128 C CA . ARG A 1 85 ? 75.221 67.214 108.902 1.00 0.00 85 ARG A CA 1
ATOM 1129 C C . ARG A 1 85 ? 75.133 67.083 107.390 1.00 0.00 85 ARG A C 1
ATOM 1130 O O . ARG A 1 85 ? 76.168 67.098 106.706 1.00 0.00 85 ARG A O 1
ATOM 1151 N N . ALA A 1 86 ? 73.916 66.956 106.858 1.00 0.00 86 ALA A N 1
ATOM 1152 C CA . ALA A 1 86 ? 73.735 66.979 105.417 1.00 0.00 86 ALA A CA 1
ATOM 1153 C C . ALA A 1 86 ? 74.293 68.259 104.816 1.00 0.00 86 ALA A C 1
ATOM 1154 O O . ALA A 1 86 ? 74.812 68.237 103.701 1.00 0.00 86 ALA A O 1
ATOM 1161 N N . GLU A 1 87 ? 74.226 69.374 105.544 1.00 0.00 87 GLU A N 1
ATOM 1162 C CA . GLU A 1 87 ? 74.756 70.623 105.010 1.00 0.00 87 GLU A CA 1
ATOM 1163 C C . GLU A 1 87 ? 76.247 70.498 104.728 1.00 0.00 87 GLU A C 1
ATOM 1164 O O . GLU A 1 87 ? 76.711 70.749 103.606 1.00 0.00 87 GLU A O 1
ATOM 1176 N N . GLU A 1 88 ? 77.010 70.087 105.737 1.00 0.00 88 GLU A N 1
ATOM 1177 C CA . GLU A 1 88 ? 78.446 69.935 105.564 1.00 0.00 88 GLU A CA 1
ATOM 1178 C C . GLU A 1 88 ? 78.738 68.923 104.474 1.00 0.00 88 GLU A C 1
ATOM 1179 O O . GLU A 1 88 ? 79.598 69.143 103.614 1.00 0.00 88 GLU A O 1
ATOM 1191 N N . ILE A 1 89 ? 78.039 67.792 104.507 1.00 0.00 89 ILE A N 1
ATOM 1192 C CA . ILE A 1 89 ? 78.357 66.733 103.564 1.00 0.00 89 ILE A CA 1
ATOM 1193 C C . ILE A 1 89 ? 78.081 67.195 102.142 1.00 0.00 89 ILE A C 1
ATOM 1194 O O . ILE A 1 89 ? 78.857 66.912 101.225 1.00 0.00 89 ILE A O 1
ATOM 1210 N N . LEU A 1 90 ? 76.987 67.923 101.931 1.00 0.00 90 LEU A N 1
ATOM 1211 C CA . LEU A 1 90 ? 76.657 68.371 100.585 1.00 0.00 90 LEU A CA 1
ATOM 1212 C C . LEU A 1 90 ? 77.663 69.402 100.099 1.00 0.00 90 LEU A C 1
ATOM 1213 O O . LEU A 1 90 ? 78.104 69.352 98.946 1.00 0.00 90 LEU A O 1
ATOM 1229 N N . LYS A 1 91 ? 78.047 70.339 100.962 1.00 0.00 91 LYS A N 1
ATOM 1230 C CA . LYS A 1 91 ? 79.076 71.289 100.566 1.00 0.00 91 LYS A CA 1
ATOM 1231 C C . LYS A 1 91 ? 80.348 70.559 100.157 1.00 0.00 91 LYS A C 1
ATOM 1232 O O . LYS A 1 91 ? 80.933 70.836 99.101 1.00 0.00 91 LYS A O 1
ATOM 1251 N N . LEU A 1 92 ? 80.788 69.609 100.982 1.00 0.00 92 LEU A N 1
ATOM 1252 C CA . LEU A 1 92 ? 82.005 68.877 100.663 1.00 0.00 92 LEU A CA 1
ATOM 1253 C C . LEU A 1 92 ? 81.858 68.132 99.348 1.00 0.00 92 LEU A C 1
ATOM 1254 O O . LEU A 1 92 ? 82.785 68.104 98.532 1.00 0.00 92 LEU A O 1
ATOM 1270 N N . ALA A 1 93 ? 80.699 67.518 99.124 1.00 0.00 93 ALA A N 1
ATOM 1271 C CA . ALA A 1 93 ? 80.506 66.739 97.912 1.00 0.00 93 ALA A CA 1
ATOM 1272 C C . ALA A 1 93 ? 80.564 67.629 96.687 1.00 0.00 93 ALA A C 1
ATOM 1273 O O . ALA A 1 93 ? 81.132 67.250 95.655 1.00 0.00 93 ALA A O 1
ATOM 1280 N N . LEU A 1 94 ? 79.979 68.819 96.776 1.00 0.00 94 LEU A N 1
ATOM 1281 C CA . LEU A 1 94 ? 80.044 69.731 95.643 1.00 0.00 94 LEU A CA 1
ATOM 1282 C C . LEU A 1 94 ? 81.476 70.174 95.395 1.00 0.00 94 LEU A C 1
ATOM 1283 O O . LEU A 1 94 ? 81.920 70.246 94.245 1.00 0.00 94 LEU A O 1
ATOM 1299 N N . LYS A 1 95 ? 82.217 70.488 96.456 1.00 0.00 95 LYS A N 1
ATOM 1300 C CA . LYS A 1 95 ? 83.607 70.859 96.249 1.00 0.00 95 LYS A CA 1
ATOM 1301 C C . LYS A 1 95 ? 84.364 69.719 95.593 1.00 0.00 95 LYS A C 1
ATOM 1302 O O . LYS A 1 95 ? 85.216 69.943 94.727 1.00 0.00 95 LYS A O 1
ATOM 1321 N N . ILE A 1 96 ? 84.051 68.483 95.977 1.00 0.00 96 ILE A N 1
ATOM 1322 C CA . ILE A 1 96 ? 84.719 67.328 95.384 1.00 0.00 96 ILE A CA 1
ATOM 1323 C C . ILE A 1 96 ? 84.417 67.247 93.893 1.00 0.00 96 ILE A C 1
ATOM 1324 O O . ILE A 1 96 ? 85.309 67.011 93.070 1.00 0.00 96 ILE A O 1
ATOM 1340 N N . ILE A 1 97 ? 83.146 67.397 93.525 1.00 0.00 97 ILE A N 1
ATOM 1341 C CA . ILE A 1 97 ? 82.793 67.308 92.114 1.00 0.00 97 ILE A CA 1
ATOM 1342 C C . ILE A 1 97 ? 83.457 68.429 91.339 1.00 0.00 97 ILE A C 1
ATOM 1343 O O . ILE A 1 97 ? 83.898 68.246 90.198 1.00 0.00 97 ILE A O 1
ATOM 1359 N N . LYS A 1 98 ? 83.500 69.618 91.929 1.00 0.00 98 LYS A N 1
ATOM 1360 C CA . LYS A 1 98 ? 84.269 70.707 91.350 1.00 0.00 98 LYS A CA 1
ATOM 1361 C C . LYS A 1 98 ? 85.693 70.254 91.078 1.00 0.00 98 LYS A C 1
ATOM 1362 O O . LYS A 1 98 ? 86.222 70.446 89.978 1.00 0.00 98 LYS A O 1
ATOM 1381 N N . ALA A 1 99 ? 86.318 69.621 92.071 1.00 0.00 99 ALA A N 1
ATOM 1382 C CA . ALA A 1 99 ? 87.694 69.173 91.916 1.00 0.00 99 ALA A CA 1
ATOM 1383 C C . ALA A 1 99 ? 87.821 68.127 90.826 1.00 0.00 99 ALA A C 1
ATOM 1384 O O . ALA A 1 99 ? 88.841 68.071 90.142 1.00 0.00 99 ALA A O 1
ATOM 1391 N N . ILE A 1 100 ? 86.797 67.302 90.634 1.00 0.00 100 ILE A N 1
ATOM 1392 C CA . ILE A 1 100 ? 86.884 66.246 89.627 1.00 0.00 100 ILE A CA 1
ATOM 1393 C C . ILE A 1 100 ? 86.730 66.815 88.222 1.00 0.00 100 ILE A C 1
ATOM 1394 O O . ILE A 1 100 ? 87.425 66.401 87.287 1.00 0.00 100 ILE A O 1
ATOM 1410 N N . LEU A 1 101 ? 85.812 67.758 88.037 1.00 0.00 101 LEU A N 1
ATOM 1411 C CA . LEU A 1 101 ? 85.727 68.432 86.749 1.00 0.00 101 LEU A CA 1
ATOM 1412 C C . LEU A 1 101 ? 87.032 69.148 86.449 1.00 0.00 101 LEU A C 1
ATOM 1413 O O . LEU A 1 101 ? 87.570 69.067 85.333 1.00 0.00 101 LEU A O 1
ATOM 1429 N N . LEU A 1 102 ? 87.561 69.853 87.449 1.00 0.00 102 LEU A N 1
ATOM 1430 C CA . LEU A 1 102 ? 88.852 70.500 87.295 1.00 0.00 102 LEU A CA 1
ATOM 1431 C C . LEU A 1 102 ? 89.905 69.479 86.924 1.00 0.00 102 LEU A C 1
ATOM 1432 O O . LEU A 1 102 ? 90.794 69.757 86.119 1.00 0.00 102 LEU A O 1
ATOM 1448 N N . LEU A 1 103 ? 89.805 68.280 87.488 1.00 0.00 103 LEU A N 1
ATOM 1449 C CA . LEU A 1 103 ? 90.751 67.228 87.157 1.00 0.00 103 LEU A CA 1
ATOM 1450 C C . LEU A 1 103 ? 90.652 66.850 85.696 1.00 0.00 103 LEU A C 1
ATOM 1451 O O . LEU A 1 103 ? 91.666 66.601 85.049 1.00 0.00 103 LEU A O 1
ATOM 1467 N N . LEU A 1 104 ? 89.436 66.740 85.172 1.00 0.00 104 LEU A N 1
ATOM 1468 C CA . LEU A 1 104 ? 89.294 66.366 83.768 1.00 0.00 104 LEU A CA 1
ATOM 1469 C C . LEU A 1 104 ? 89.917 67.427 82.874 1.00 0.00 104 LEU A C 1
ATOM 1470 O O . LEU A 1 104 ? 90.629 67.112 81.910 1.00 0.00 104 LEU A O 1
ATOM 1486 N N . GLU A 1 105 ? 89.666 68.698 83.192 1.00 0.00 105 GLU A N 1
ATOM 1487 C CA . GLU A 1 105 ? 90.325 69.783 82.468 1.00 0.00 105 GLU A CA 1
ATOM 1488 C C . GLU A 1 105 ? 91.843 69.661 82.574 1.00 0.00 105 GLU A C 1
ATOM 1489 O O . GLU A 1 105 ? 92.567 69.797 81.577 1.00 0.00 105 GLU A O 1
ATOM 1501 N N . MET A 1 106 ? 92.335 69.376 83.778 1.00 0.00 106 MET A N 1
ATOM 1502 C CA . MET A 1 106 ? 93.767 69.244 83.999 1.00 0.00 106 MET A CA 1
ATOM 1503 C C . MET A 1 106 ? 94.337 68.100 83.179 1.00 0.00 106 MET A C 1
ATOM 1504 O O . MET A 1 106 ? 95.428 68.205 82.623 1.00 0.00 106 MET A O 1
ATOM 1518 N N . TYR A 1 107 ? 93.625 66.982 83.139 1.00 0.00 107 TYR A N 1
ATOM 1519 C CA . TYR A 1 107 ? 94.077 65.810 82.406 1.00 0.00 107 TYR A CA 1
ATOM 1520 C C . TYR A 1 107 ? 94.153 66.100 80.918 1.00 0.00 107 TYR A C 1
ATOM 1521 O O . TYR A 1 107 ? 95.142 65.760 80.249 1.00 0.00 107 TYR A O 1
ATOM 1539 N N . GLU A 1 108 ? 93.125 66.752 80.380 1.00 0.00 108 GLU A N 1
ATOM 1540 C CA . GLU A 1 108 ? 93.177 67.120 78.975 1.00 0.00 108 GLU A CA 1
ATOM 1541 C C . GLU A 1 108 ? 94.367 68.028 78.712 1.00 0.00 108 GLU A C 1
ATOM 1542 O O . GLU A 1 108 ? 95.061 67.875 77.701 1.00 0.00 108 GLU A O 1
ATOM 1554 N N . ASN A 1 109 ? 94.641 68.963 79.624 1.00 0.00 109 ASN A N 1
ATOM 1555 C CA . ASN A 1 109 ? 95.840 69.778 79.466 1.00 0.00 109 ASN A CA 1
ATOM 1556 C C . ASN A 1 109 ? 97.095 68.913 79.510 1.00 0.00 109 ASN A C 1
ATOM 1557 O O . ASN A 1 109 ? 97.971 69.022 78.644 1.00 0.00 109 ASN A O 1
ATOM 1568 N N . ILE A 1 110 ? 97.173 68.015 80.494 1.00 0.00 110 ILE A N 1
ATOM 1569 C CA . ILE A 1 110 ? 98.353 67.197 80.725 1.00 0.00 110 ILE A CA 1
ATOM 1570 C C . ILE A 1 110 ? 98.628 66.306 79.536 1.00 0.00 110 ILE A C 1
ATOM 1571 O O . ILE A 1 110 ? 99.713 65.727 79.424 1.00 0.00 110 ILE A O 1
ATOM 1587 N N . LYS A 1 111 ? 97.648 66.148 78.654 1.00 0.00 111 LYS A N 1
ATOM 1588 C CA . LYS A 1 111 ? 97.963 65.569 77.355 1.00 0.00 111 LYS A CA 1
ATOM 1589 C C . LYS A 1 111 ? 99.134 66.314 76.718 1.00 0.00 111 LYS A C 1
ATOM 1590 O O . LYS A 1 111 ? 100.039 65.697 76.135 1.00 0.00 111 LYS A O 1
ATOM 1609 N N . GLN A 1 112 ? 99.158 67.642 76.863 1.00 0.00 112 GLN A N 1
ATOM 1610 C CA . GLN A 1 112 ? 100.288 68.416 76.364 1.00 0.00 112 GLN A CA 1
ATOM 1611 C C . GLN A 1 112 ? 101.581 67.996 77.047 1.00 0.00 112 GLN A C 1
ATOM 1612 O O . GLN A 1 112 ? 102.612 67.828 76.388 1.00 0.00 112 GLN A O 1
ATOM 1626 N N . ALA A 1 113 ? 101.549 67.829 78.369 1.00 0.00 113 ALA A N 1
ATOM 1627 C CA . ALA A 1 113 ? 102.758 67.444 79.088 1.00 0.00 113 ALA A CA 1
ATOM 1628 C C . ALA A 1 113 ? 103.272 66.099 78.606 1.00 0.00 113 ALA A C 1
ATOM 1629 O O . ALA A 1 113 ? 104.478 65.920 78.394 1.00 0.00 113 ALA A O 1
ATOM 1636 N N . GLU A 1 114 ? 102.365 65.143 78.418 1.00 0.00 114 GLU A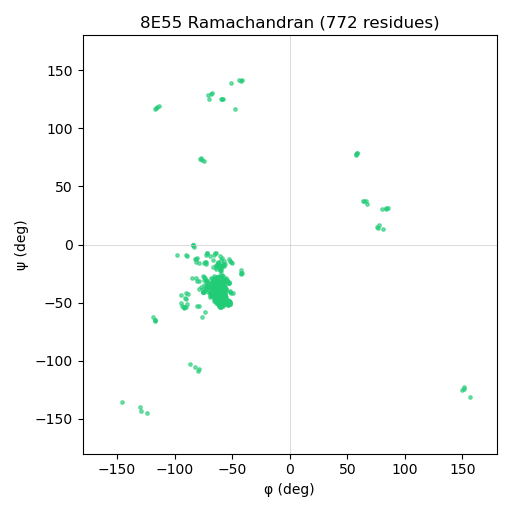 N 1
ATOM 1637 C CA . GLU A 1 114 ? 102.765 63.840 77.908 1.00 0.00 114 GLU A CA 1
ATOM 1638 C C . GLU A 1 114 ? 103.411 63.987 76.544 1.00 0.00 114 GLU A C 1
ATOM 1639 O O . GLU A 1 114 ? 104.403 63.316 76.240 1.00 0.00 114 GLU A O 1
ATOM 1651 N N . GLU A 1 115 ? 102.872 64.881 75.717 1.00 0.00 115 GLU A N 1
ATOM 1652 C CA . GLU A 1 115 ? 103.524 65.177 74.450 1.00 0.00 115 GLU A CA 1
ATOM 1653 C C . GLU A 1 115 ? 104.929 65.716 74.682 1.00 0.00 115 GLU A C 1
ATOM 1654 O O . GLU A 1 115 ? 105.862 65.386 73.941 1.00 0.00 115 GLU A O 1
ATOM 1666 N N . LEU A 1 116 ? 105.096 66.549 75.709 1.00 0.00 116 LEU A N 1
ATOM 1667 C CA . LEU A 1 116 ? 106.403 67.105 76.032 1.00 0.00 116 LEU A CA 1
ATOM 1668 C C . LEU A 1 116 ? 107.273 66.128 76.811 1.00 0.00 116 LEU A C 1
ATOM 1669 O O . LEU A 1 116 ? 108.499 66.149 76.666 1.00 0.00 116 LEU A O 1
ATOM 1685 N N . GLY A 1 117 ? 106.671 65.269 77.628 1.00 0.00 117 GLY A N 1
ATOM 1686 C CA . GLY A 1 117 ? 107.448 64.423 78.511 1.00 0.00 117 GLY A CA 1
ATOM 1687 C C . GLY A 1 117 ? 107.814 65.067 79.829 1.00 0.00 117 GLY A C 1
ATOM 1688 O O . GLY A 1 117 ? 108.872 64.759 80.386 1.00 0.00 117 GLY A O 1
ATOM 1692 N N . ASP A 1 118 ? 106.970 65.961 80.348 1.00 0.00 118 ASP A N 1
ATOM 1693 C CA . ASP A 1 118 ? 107.189 66.565 81.663 1.00 0.00 118 ASP A CA 1
ATOM 1694 C C . ASP A 1 118 ? 106.813 65.550 82.744 1.00 0.00 118 ASP A C 1
ATOM 1695 O O . ASP A 1 118 ? 105.800 65.659 83.438 1.00 0.00 118 ASP A O 1
ATOM 1704 N N . GLU A 1 119 ? 107.677 64.541 82.879 1.00 0.00 119 GLU A N 1
ATOM 1705 C CA . GLU A 1 119 ? 107.433 63.468 83.836 1.00 0.00 119 GLU A CA 1
ATOM 1706 C C . GLU A 1 119 ? 107.303 64.002 85.251 1.00 0.00 119 GLU A C 1
ATOM 1707 O O . GLU A 1 119 ? 106.654 63.377 86.094 1.00 0.00 119 GLU A O 1
ATOM 1719 N N . ASP A 1 120 ? 107.920 65.145 85.536 1.00 0.00 120 ASP A N 1
ATOM 1720 C CA . ASP A 1 120 ? 107.737 65.758 86.842 1.00 0.00 120 ASP A CA 1
ATOM 1721 C C . ASP A 1 120 ? 106.269 66.083 87.076 1.00 0.00 120 ASP A C 1
ATOM 1722 O O . ASP A 1 120 ? 105.678 65.672 88.084 1.00 0.00 120 ASP A O 1
ATOM 1731 N N . LEU A 1 121 ? 105.650 66.791 86.129 1.00 0.00 121 LEU A N 1
ATOM 1732 C CA . LEU A 1 121 ? 104.230 67.081 86.249 1.00 0.00 121 LEU A CA 1
ATOM 1733 C C . LEU A 1 121 ? 103.422 65.799 86.261 1.00 0.00 121 LEU A C 1
ATOM 1734 O O . LEU A 1 121 ? 102.401 65.711 86.940 1.00 0.00 121 LEU A O 1
ATOM 1750 N N . SER A 1 122 ? 103.854 64.795 85.501 1.00 0.00 122 SER A N 1
ATOM 1751 C CA . SER A 1 122 ? 103.117 63.539 85.456 1.00 0.00 122 SER A CA 1
ATOM 1752 C C . SER A 1 122 ? 103.054 62.887 86.832 1.00 0.00 122 SER A C 1
ATOM 1753 O O . SER A 1 122 ? 101.974 62.535 87.316 1.00 0.00 122 SER A O 1
ATOM 1761 N N . GLU A 1 123 ? 104.207 62.714 87.478 1.00 0.00 123 GLU A N 1
ATOM 1762 C CA . GLU A 1 123 ? 104.217 62.119 88.809 1.00 0.00 123 GLU A CA 1
ATOM 1763 C C . GLU A 1 123 ? 103.448 62.985 89.795 1.00 0.00 123 GLU A C 1
ATOM 1764 O O . GLU A 1 123 ? 102.688 62.473 90.631 1.00 0.00 123 GLU A O 1
ATOM 1776 N N . LEU A 1 124 ? 103.629 64.302 89.715 1.00 0.00 124 LEU A N 1
ATOM 1777 C CA . LEU A 1 124 ? 102.919 65.183 90.629 1.00 0.00 124 LEU A CA 1
ATOM 1778 C C . LEU A 1 124 ? 101.417 65.038 90.448 1.00 0.00 124 LEU A C 1
ATOM 1779 O O . LEU A 1 124 ? 100.666 64.941 91.426 1.00 0.00 124 LEU A O 1
ATOM 1795 N N . ALA A 1 125 ? 100.965 64.972 89.200 1.00 0.00 125 ALA A N 1
ATOM 1796 C CA . ALA A 1 125 ? 99.551 64.799 88.928 1.00 0.00 125 ALA A CA 1
ATOM 1797 C C . ALA A 1 125 ? 99.070 63.452 89.429 1.00 0.00 125 ALA A C 1
ATOM 1798 O O . ALA A 1 125 ? 97.931 63.330 89.883 1.00 0.00 125 ALA A O 1
ATOM 1805 N N . LYS A 1 126 ? 99.904 62.419 89.315 1.00 0.00 126 LYS A N 1
ATOM 1806 C CA . LYS A 1 126 ? 99.524 61.126 89.867 1.00 0.00 126 LYS A CA 1
ATOM 1807 C C . LYS A 1 126 ? 99.255 61.249 91.353 1.00 0.00 126 LYS A C 1
ATOM 1808 O O . LYS A 1 126 ? 98.254 60.728 91.865 1.00 0.00 126 LYS A O 1
ATOM 1827 N N . ILE A 1 127 ? 100.143 61.941 92.061 1.00 0.00 127 ILE A N 1
ATOM 1828 C CA . ILE A 1 127 ? 99.930 62.142 93.488 1.00 0.00 127 ILE A CA 1
ATOM 1829 C C . ILE A 1 127 ? 98.644 62.912 93.718 1.00 0.00 127 ILE A C 1
ATOM 1830 O O . ILE A 1 127 ? 97.893 62.630 94.654 1.00 0.00 127 ILE A O 1
ATOM 1846 N N . ALA A 1 128 ? 98.375 63.906 92.877 1.00 0.00 128 ALA A N 1
ATOM 1847 C CA . ALA A 1 128 ? 97.156 64.689 93.029 1.00 0.00 128 ALA A CA 1
ATOM 1848 C C . ALA A 1 128 ? 95.919 63.817 92.868 1.00 0.00 128 ALA A C 1
ATOM 1849 O O . ALA A 1 128 ? 94.975 63.896 93.661 1.00 0.00 128 ALA A O 1
ATOM 1856 N N . ILE A 1 129 ? 95.904 62.986 91.829 1.00 0.00 129 ILE A N 1
ATOM 1857 C CA . ILE A 1 129 ? 94.750 62.133 91.577 1.00 0.00 129 ILE A CA 1
ATOM 1858 C C . ILE A 1 129 ? 94.536 61.194 92.749 1.00 0.00 129 ILE A C 1
ATOM 1859 O O . ILE A 1 129 ? 93.413 61.022 93.233 1.00 0.00 129 ILE A O 1
ATOM 1875 N N . ARG A 1 130 ? 95.615 60.564 93.218 1.00 0.00 130 ARG A N 1
ATOM 1876 C CA . ARG A 1 130 ? 95.481 59.647 94.343 1.00 0.00 130 ARG A CA 1
ATOM 1877 C C . ARG A 1 130 ? 95.040 60.392 95.591 1.00 0.00 130 ARG A C 1
ATOM 1878 O O . ARG A 1 130 ? 94.296 59.855 96.415 1.00 0.00 130 ARG A O 1
ATOM 1899 N N . LEU A 1 131 ? 95.491 61.632 95.749 1.00 0.00 131 LEU A N 1
ATOM 1900 C CA . LEU A 1 131 ? 95.053 62.431 96.879 1.00 0.00 131 LEU A CA 1
ATOM 1901 C C . LEU A 1 131 ? 93.559 62.647 96.822 1.00 0.00 131 LEU A C 1
ATOM 1902 O O . LEU A 1 131 ? 92.860 62.522 97.830 1.00 0.00 131 LEU A O 1
ATOM 1918 N N . VAL A 1 132 ? 93.053 62.989 95.642 1.00 0.00 132 VAL A N 1
ATOM 1919 C CA . VAL A 1 132 ? 91.618 63.181 95.496 1.00 0.00 132 VAL A CA 1
ATOM 1920 C C . VAL A 1 132 ? 90.893 61.885 95.805 1.00 0.00 132 VAL A C 1
ATOM 1921 O O . VAL A 1 132 ? 89.841 61.882 96.452 1.00 0.00 132 VAL A O 1
ATOM 1934 N N . ARG A 1 133 ? 91.436 60.765 95.331 1.00 0.00 133 ARG A N 1
ATOM 1935 C CA . ARG A 1 133 ? 90.849 59.471 95.650 1.00 0.00 133 ARG A CA 1
ATOM 1936 C C . ARG A 1 133 ? 90.772 59.285 97.156 1.00 0.00 133 ARG A C 1
ATOM 1937 O O . ARG A 1 133 ? 89.755 58.834 97.690 1.00 0.00 133 ARG A O 1
ATOM 1958 N N . GLN A 1 134 ? 91.853 59.630 97.854 1.00 0.00 134 GLN A N 1
ATOM 1959 C CA . GLN A 1 134 ? 91.895 59.479 99.303 1.00 0.00 134 GLN A CA 1
ATOM 1960 C C . GLN A 1 134 ? 90.864 60.374 99.976 1.00 0.00 134 GLN A C 1
ATOM 1961 O O . GLN A 1 134 ? 90.226 59.972 100.955 1.00 0.00 134 GLN A O 1
ATOM 1975 N N . ALA A 1 135 ? 90.707 61.602 99.481 1.00 0.00 135 ALA A N 1
ATOM 1976 C CA . ALA A 1 135 ? 89.711 62.506 100.047 1.00 0.00 135 ALA A CA 1
ATOM 1977 C C . ALA A 1 135 ? 88.311 61.962 99.838 1.00 0.00 135 ALA A C 1
ATOM 1978 O O . ALA A 1 135 ? 87.477 61.994 100.749 1.00 0.00 135 ALA A O 1
ATOM 1985 N N . LEU A 1 136 ? 88.040 61.451 98.642 1.00 0.00 136 LEU A N 1
ATOM 1986 C CA . LEU A 1 136 ? 86.742 60.850 98.375 1.00 0.00 136 LEU A CA 1
ATOM 1987 C C . LEU A 1 136 ? 86.507 59.663 99.290 1.00 0.00 136 LEU A C 1
ATOM 1988 O O . LEU A 1 136 ? 85.408 59.485 99.824 1.00 0.00 136 LEU A O 1
ATOM 2004 N N . LYS A 1 137 ? 87.538 58.844 99.484 1.00 0.00 137 LYS A N 1
ATOM 2005 C CA . LYS A 1 137 ? 87.427 57.669 100.338 1.00 0.00 137 LYS A CA 1
ATOM 2006 C C . LYS A 1 137 ? 87.113 58.068 101.770 1.00 0.00 137 LYS A C 1
ATOM 2007 O O . LYS A 1 137 ? 86.162 57.565 102.377 1.00 0.00 137 LYS A O 1
ATOM 2026 N N . LEU A 1 138 ? 87.900 58.990 102.318 1.00 0.00 138 LEU A N 1
ATOM 2027 C CA . LEU A 1 138 ? 87.647 59.472 103.666 1.00 0.00 138 LEU A CA 1
ATOM 2028 C C . LEU A 1 138 ? 86.240 60.030 103.786 1.00 0.00 138 LEU A C 1
ATOM 2029 O O . LEU A 1 138 ? 85.520 59.725 104.745 1.00 0.00 138 LEU A O 1
ATOM 2045 N N . LEU A 1 139 ? 85.819 60.834 102.808 1.00 0.00 139 LEU A N 1
ATOM 2046 C CA . LEU A 1 139 ? 84.483 61.408 102.854 1.00 0.00 139 LEU A CA 1
ATOM 2047 C C . LEU A 1 139 ? 83.434 60.310 102.866 1.00 0.00 139 LEU A C 1
ATOM 2048 O O . LEU A 1 139 ? 82.469 60.361 103.637 1.00 0.00 139 LEU A O 1
ATOM 2064 N N . GLN A 1 140 ? 83.627 59.292 102.035 1.00 0.00 140 GLN A N 1
ATOM 2065 C CA . GLN A 1 140 ? 82.736 58.145 102.060 1.00 0.00 140 GLN A CA 1
ATOM 2066 C C . GLN A 1 140 ? 82.703 57.534 103.452 1.00 0.00 140 GLN A C 1
ATOM 2067 O O . GLN A 1 140 ? 81.646 57.104 103.928 1.00 0.00 140 GLN A O 1
ATOM 2081 N N . GLU A 1 141 ? 83.854 57.510 104.127 1.00 0.00 141 GLU A N 1
ATOM 2082 C CA . GLU A 1 141 ? 83.944 57.018 105.495 1.00 0.00 141 GLU A CA 1
ATOM 2083 C C . GLU A 1 141 ? 83.454 58.032 106.520 1.00 0.00 141 GLU A C 1
ATOM 2084 O O . GLU A 1 141 ? 83.194 57.655 107.667 1.00 0.00 141 GLU A O 1
ATOM 2096 N N . GLY A 1 142 ? 83.320 59.299 106.140 1.00 0.00 142 GLY A N 1
ATOM 2097 C CA . GLY A 1 142 ? 82.921 60.328 107.078 1.00 0.00 142 GLY A CA 1
ATOM 2098 C C . GLY A 1 142 ? 84.033 60.856 107.958 1.00 0.00 142 GLY A C 1
ATOM 2099 O O . GLY A 1 142 ? 83.745 61.541 108.946 1.00 0.00 142 GLY A O 1
ATOM 2103 N N . ASP A 1 143 ? 85.288 60.566 107.633 1.00 0.00 143 ASP A N 1
ATOM 2104 C CA . ASP A 1 143 ? 86.404 61.071 108.426 1.00 0.00 143 ASP A CA 1
ATOM 2105 C C . ASP A 1 143 ? 86.509 62.583 108.263 1.00 0.00 143 ASP A C 1
ATOM 2106 O O . ASP A 1 143 ? 86.526 63.077 107.131 1.00 0.00 143 ASP A O 1
ATOM 2115 N N . PRO A 1 144 ? 86.585 63.352 109.352 1.00 0.00 144 PRO A N 1
ATOM 2116 C CA . PRO A 1 144 ? 86.714 64.811 109.208 1.00 0.00 144 PRO A CA 1
ATOM 2117 C C . PRO A 1 144 ? 87.932 65.246 108.412 1.00 0.00 144 PRO A C 1
ATOM 2118 O O . PRO A 1 144 ? 87.975 66.396 107.960 1.00 0.00 144 PRO A O 1
ATOM 2129 N N . ARG A 1 145 ? 88.926 64.376 108.230 1.00 0.00 145 ARG A N 1
ATOM 2130 C CA . ARG A 1 145 ? 90.080 64.710 107.405 1.00 0.00 145 ARG A CA 1
ATOM 2131 C C . ARG A 1 145 ? 89.721 64.906 105.939 1.00 0.00 145 ARG A C 1
ATOM 2132 O O . ARG A 1 145 ? 90.601 65.262 105.145 1.00 0.00 145 ARG A O 1
ATOM 2153 N N . ALA A 1 146 ? 88.478 64.620 105.545 1.00 0.00 146 ALA A N 1
ATOM 2154 C CA . ALA A 1 146 ? 88.092 64.772 104.149 1.00 0.00 146 ALA A CA 1
ATOM 2155 C C . ALA A 1 146 ? 88.439 66.162 103.644 1.00 0.00 146 ALA A C 1
ATOM 2156 O O . ALA A 1 146 ? 89.110 66.315 102.619 1.00 0.00 146 ALA A O 1
ATOM 2163 N N . GLU A 1 147 ? 88.021 67.190 104.378 1.00 0.00 147 GLU A N 1
ATOM 2164 C CA . GLU A 1 147 ? 88.334 68.552 103.969 1.00 0.00 147 GLU A CA 1
ATOM 2165 C C . GLU A 1 147 ? 89.835 68.796 103.995 1.00 0.00 147 GLU A C 1
ATOM 2166 O O . GLU A 1 147 ? 90.387 69.441 103.095 1.00 0.00 147 GLU A O 1
ATOM 2178 N N . GLU A 1 148 ? 90.514 68.290 105.020 1.00 0.00 148 GLU A N 1
ATOM 2179 C CA . GLU A 1 148 ? 91.926 68.608 105.181 1.00 0.00 148 GLU A CA 1
ATOM 2180 C C . GLU A 1 148 ? 92.739 68.087 104.007 1.00 0.00 148 GLU A C 1
ATOM 2181 O O . GLU A 1 148 ? 93.622 68.783 103.497 1.00 0.00 148 GLU A O 1
ATOM 2193 N N . ILE A 1 149 ? 92.456 66.867 103.566 1.00 0.00 149 ILE A N 1
ATOM 2194 C CA . ILE A 1 149 ? 93.164 66.322 102.415 1.00 0.00 149 ILE A CA 1
ATOM 2195 C C . ILE A 1 149 ? 92.677 66.973 101.127 1.00 0.00 149 ILE A C 1
ATOM 2196 O O . ILE A 1 149 ? 93.467 67.250 100.215 1.00 0.00 149 ILE A O 1
ATOM 2212 N N . LEU A 1 150 ? 91.370 67.204 101.020 1.00 0.00 150 LEU A N 1
ATOM 2213 C CA . LEU A 1 150 ? 90.818 67.769 99.800 1.00 0.00 150 LEU A CA 1
ATOM 2214 C C . LEU A 1 150 ? 91.451 69.108 99.482 1.00 0.00 150 LEU A C 1
ATOM 2215 O O . LEU A 1 150 ? 91.728 69.404 98.317 1.00 0.00 150 LEU A O 1
ATOM 2231 N N . GLU A 1 151 ? 91.650 69.949 100.496 1.00 0.00 151 GLU A N 1
ATOM 2232 C CA . GLU A 1 151 ? 92.215 71.269 100.245 1.00 0.00 151 GLU A CA 1
ATOM 2233 C C . GLU A 1 151 ? 93.604 71.156 99.636 1.00 0.00 151 GLU A C 1
ATOM 2234 O O . GLU A 1 151 ? 93.960 71.920 98.730 1.00 0.00 151 GLU A O 1
ATOM 2246 N N . ILE A 1 152 ? 94.404 70.201 100.110 1.00 0.00 152 ILE A N 1
ATOM 2247 C CA . ILE A 1 152 ? 95.721 69.994 99.520 1.00 0.00 152 ILE A CA 1
ATOM 2248 C C . ILE A 1 152 ? 95.582 69.480 98.097 1.00 0.00 152 ILE A C 1
ATOM 2249 O O . ILE A 1 152 ? 96.349 69.857 97.202 1.00 0.00 152 ILE A O 1
ATOM 2265 N N . ALA A 1 153 ? 94.612 68.601 97.867 1.00 0.00 153 ALA A N 1
ATOM 2266 C CA . ALA A 1 153 ? 94.350 68.149 96.508 1.00 0.00 153 ALA A CA 1
ATOM 2267 C C . ALA A 1 153 ? 94.110 69.336 95.591 1.00 0.00 153 ALA A C 1
ATOM 2268 O O . ALA A 1 153 ? 94.737 69.471 94.534 1.00 0.00 153 ALA A O 1
ATOM 2275 N N . LEU A 1 154 ? 93.208 70.217 96.001 1.00 0.00 154 LEU A N 1
ATOM 2276 C CA . LEU A 1 154 ? 92.887 71.381 95.196 1.00 0.00 154 LEU A CA 1
ATOM 2277 C C . LEU A 1 154 ? 94.120 72.225 94.957 1.00 0.00 154 LEU A C 1
ATOM 2278 O O . LEU A 1 154 ? 94.355 72.688 93.840 1.00 0.00 154 LEU A O 1
ATOM 2294 N N . ARG A 1 155 ? 94.8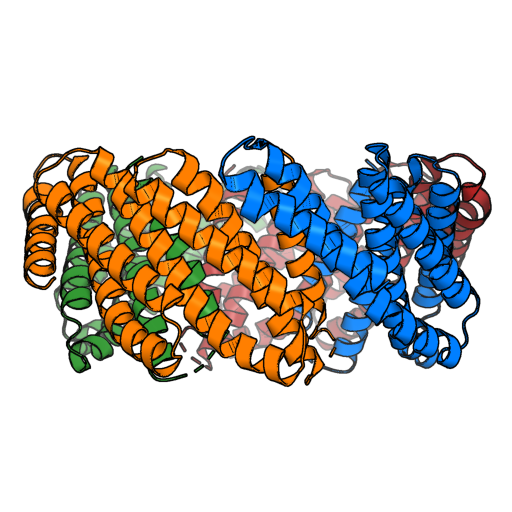95 72.485 96.005 1.00 0.00 155 ARG A N 1
ATOM 2295 C CA . ARG A 1 155 ? 96.005 73.407 95.834 1.00 0.00 155 ARG A CA 1
ATOM 2296 C C . ARG A 1 155 ? 97.059 72.828 94.913 1.00 0.00 155 ARG A C 1
ATOM 2297 O O . ARG A 1 155 ? 97.622 73.548 94.082 1.00 0.00 155 ARG A O 1
ATOM 2318 N N . ILE A 1 156 ? 97.311 71.528 95.003 1.00 0.00 156 ILE A N 1
ATOM 2319 C CA . ILE A 1 156 ? 98.248 70.926 94.069 1.00 0.00 156 ILE A CA 1
ATOM 2320 C C . ILE A 1 156 ? 97.702 71.000 92.651 1.00 0.00 156 ILE A C 1
ATOM 2321 O O . ILE A 1 156 ? 98.453 71.221 91.694 1.00 0.00 156 ILE A O 1
ATOM 2337 N N . ILE A 1 157 ? 96.388 70.805 92.486 1.00 0.00 157 ILE A N 1
ATOM 2338 C CA . ILE A 1 157 ? 95.802 70.857 91.147 1.00 0.00 157 ILE A CA 1
ATOM 2339 C C . ILE A 1 157 ? 95.933 72.252 90.561 1.00 0.00 157 ILE A C 1
ATOM 2340 O O . ILE A 1 157 ? 96.282 72.422 89.388 1.00 0.00 157 ILE A O 1
ATOM 2356 N N . LYS A 1 158 ? 95.635 73.273 91.353 1.00 0.00 158 LYS A N 1
ATOM 2357 C CA . LYS A 1 158 ? 95.785 74.622 90.846 1.00 0.00 158 LYS A CA 1
ATOM 2358 C C . LYS A 1 158 ? 97.235 74.896 90.496 1.00 0.00 158 LYS A C 1
ATOM 2359 O O . LYS A 1 158 ? 97.524 75.500 89.463 1.00 0.00 158 LYS A O 1
ATOM 2378 N N . LEU A 1 159 ? 98.173 74.465 91.340 1.00 0.00 159 LEU A N 1
ATOM 2379 C CA . LEU A 1 159 ? 99.577 74.686 91.007 1.00 0.00 159 LEU A CA 1
ATOM 2380 C C . LEU A 1 159 ? 99.918 74.029 89.677 1.00 0.00 159 LEU A C 1
ATOM 2381 O O . LEU A 1 159 ? 100.590 74.621 88.823 1.00 0.00 159 LEU A O 1
ATOM 2397 N N . ILE A 1 160 ? 99.467 72.795 89.486 1.00 0.00 160 ILE A N 1
ATOM 2398 C CA . ILE A 1 160 ? 99.795 72.084 88.262 1.00 0.00 160 ILE A CA 1
ATOM 2399 C C . ILE A 1 160 ? 99.244 72.835 87.063 1.00 0.00 160 ILE A C 1
ATOM 2400 O O . ILE A 1 160 ? 99.938 73.046 86.062 1.00 0.00 160 ILE A O 1
ATOM 2416 N N . LEU A 1 161 ? 97.989 73.266 87.154 1.00 0.00 161 LEU A N 1
ATOM 2417 C CA . LEU A 1 161 ? 97.407 74.039 86.066 1.00 0.00 161 LEU A CA 1
ATOM 2418 C C . LEU A 1 161 ? 98.200 75.311 85.826 1.00 0.00 161 LEU A C 1
ATOM 2419 O O . LEU A 1 161 ? 98.365 75.744 84.680 1.00 0.00 161 LEU A O 1
ATOM 2435 N N . GLN A 1 162 ? 98.673 75.944 86.897 1.00 0.00 162 GLN A N 1
ATOM 2436 C CA . GLN A 1 162 ? 99.437 77.168 86.731 1.00 0.00 162 GLN A CA 1
ATOM 2437 C C . GLN A 1 162 ? 100.700 76.889 85.941 1.00 0.00 162 GLN A C 1
ATOM 2438 O O . GLN A 1 162 ? 101.071 77.662 85.051 1.00 0.00 162 GLN A O 1
ATOM 2452 N N . LEU A 1 163 ? 101.352 75.763 86.223 1.00 0.00 163 LEU A N 1
ATOM 2453 C CA . LEU A 1 163 ? 102.566 75.440 85.485 1.00 0.00 163 LEU A CA 1
ATOM 2454 C C . LEU A 1 163 ? 102.254 75.099 84.037 1.00 0.00 163 LEU A C 1
ATOM 2455 O O . LEU A 1 163 ? 103.050 75.404 83.146 1.00 0.00 163 LEU A O 1
ATOM 2471 N N . LEU A 1 164 ? 101.097 74.487 83.779 1.00 0.00 164 LEU A N 1
ATOM 2472 C CA . LEU A 1 164 ? 100.724 74.182 82.400 1.00 0.00 164 LEU A CA 1
ATOM 2473 C C . LEU A 1 164 ? 100.448 75.453 81.606 1.00 0.00 164 LEU A C 1
ATOM 2474 O O . LEU A 1 164 ? 100.877 75.578 80.453 1.00 0.00 164 LEU A O 1
ATOM 2490 N N . PHE A 1 165 ? 99.732 76.405 82.201 1.00 0.00 165 PHE A N 1
ATOM 2491 C CA . PHE A 1 165 ? 99.504 77.670 81.516 1.00 0.00 165 PHE A CA 1
ATOM 2492 C C . PHE A 1 165 ? 100.804 78.430 81.332 1.00 0.00 165 PHE A C 1
ATOM 2493 O O . PHE A 1 165 ? 100.992 79.097 80.309 1.00 0.00 165 PHE A O 1
ATOM 2510 N N . LEU A 1 166 ? 101.718 78.332 82.294 1.00 0.00 166 LEU A N 1
ATOM 2511 C CA . LEU A 1 166 ? 103.030 78.928 82.097 1.00 0.00 166 LEU A CA 1
ATOM 2512 C C . LEU A 1 166 ? 103.750 78.264 80.934 1.00 0.00 166 LEU A C 1
ATOM 2513 O O . LEU A 1 166 ? 104.419 78.935 80.146 1.00 0.00 166 LEU A O 1
ATOM 2529 N N . LYS A 1 167 ? 103.624 76.944 80.812 1.00 0.00 167 LYS A N 1
ATOM 2530 C CA . LYS A 1 167 ? 104.249 76.247 79.694 1.00 0.00 167 LYS A CA 1
ATOM 2531 C C . LYS A 1 167 ? 103.672 76.717 78.366 1.00 0.00 167 LYS A C 1
ATOM 2532 O O . LYS A 1 167 ? 104.407 76.928 77.395 1.00 0.00 167 LYS A O 1
ATOM 2551 N N . GLN A 1 168 ? 102.353 76.884 78.302 1.00 0.00 168 GLN A N 1
ATOM 2552 C CA . GLN A 1 168 ? 101.746 77.375 77.069 1.00 0.00 168 GLN A CA 1
ATOM 2553 C C . GLN A 1 168 ? 102.232 78.782 76.751 1.00 0.00 168 GLN A C 1
ATOM 2554 O O . GLN A 1 168 ? 102.587 79.077 75.605 1.00 0.00 168 GLN A O 1
ATOM 2568 N N . ARG A 1 169 ? 102.283 79.657 77.758 1.00 0.00 169 ARG A N 1
ATOM 2569 C CA . ARG A 1 169 ? 102.872 80.975 77.554 1.00 0.00 169 ARG A CA 1
ATOM 2570 C C . ARG A 1 169 ? 104.297 80.854 77.038 1.00 0.00 169 ARG A C 1
ATOM 2571 O O . ARG A 1 169 ? 104.737 81.650 76.201 1.00 0.00 169 ARG A O 1
ATOM 2592 N N . ILE A 1 170 ? 105.033 79.860 77.532 1.00 0.00 170 ILE A N 1
ATOM 2593 C CA . ILE A 1 170 ? 106.377 79.611 77.031 1.00 0.00 170 ILE A CA 1
ATOM 2594 C C . ILE A 1 170 ? 106.326 79.292 75.545 1.00 0.00 170 ILE A C 1
ATOM 2595 O O . ILE A 1 170 ? 107.147 79.780 74.760 1.00 0.00 170 ILE A O 1
ATOM 2611 N N . GLU A 1 171 ? 105.347 78.486 75.131 1.00 0.00 171 GLU A N 1
ATOM 2612 C CA . GLU A 1 171 ? 105.141 78.272 73.704 1.00 0.00 171 GLU A CA 1
ATOM 2613 C C . GLU A 1 171 ? 104.747 79.567 73.007 1.00 0.00 171 GLU A C 1
ATOM 2614 O O . GLU A 1 171 ? 105.020 79.736 71.814 1.00 0.00 171 GLU A O 1
ATOM 2626 N N . GLU A 1 172 ? 104.113 80.486 73.728 1.00 0.00 172 GLU A N 1
ATOM 2627 C CA . GLU A 1 172 ? 103.770 81.794 73.188 1.00 0.00 172 GLU A CA 1
ATOM 2628 C C . GLU A 1 172 ? 104.983 82.718 73.204 1.00 0.00 172 GLU A C 1
ATOM 2629 O O . GLU A 1 172 ? 104.929 83.835 72.693 1.00 0.00 172 GLU A O 1
ATOM 2641 N N . GLN A 1 180 ? 104.946 92.225 81.543 1.00 0.00 180 GLN A N 1
ATOM 2642 C CA . GLN A 1 180 ? 105.282 91.150 80.620 1.00 0.00 180 GLN A CA 1
ATOM 2643 C C . GLN A 1 180 ? 104.349 89.962 80.803 1.00 0.00 180 GLN A C 1
ATOM 2644 O O . GLN A 1 180 ? 104.002 89.603 81.927 1.00 0.00 180 GLN A O 1
ATOM 2658 N N . PHE A 1 181 ? 103.971 89.339 79.683 1.00 0.00 181 PHE A N 1
ATOM 2659 C CA . PHE A 1 181 ? 102.866 88.386 79.703 1.00 0.00 181 PHE A CA 1
ATOM 2660 C C . PHE A 1 181 ? 103.162 87.178 80.588 1.00 0.00 181 PHE A C 1
ATOM 2661 O O . PHE A 1 181 ? 102.230 86.573 81.130 1.00 0.00 181 PHE A O 1
ATOM 2678 N N . VAL A 1 182 ? 104.435 86.814 80.753 1.00 0.00 182 VAL A N 1
ATOM 2679 C CA . VAL A 1 182 ? 104.784 85.745 81.686 1.00 0.00 182 VAL A CA 1
ATOM 2680 C C . VAL A 1 182 ? 104.884 86.240 83.120 1.00 0.00 182 VAL A C 1
ATOM 2681 O O . VAL A 1 182 ? 104.950 85.423 84.046 1.00 0.00 182 VAL A O 1
ATOM 2694 N N . PHE A 1 183 ? 104.904 87.555 83.334 1.00 0.00 183 PHE A N 1
ATOM 2695 C CA . PHE A 1 183 ? 105.141 88.079 84.676 1.00 0.00 183 PHE A CA 1
ATOM 2696 C C . PHE A 1 183 ? 104.015 87.694 85.629 1.00 0.00 183 PHE A C 1
ATOM 2697 O O . PHE A 1 183 ? 104.264 87.314 86.781 1.00 0.00 183 PHE A O 1
ATOM 2714 N N . GLU A 1 184 ? 102.768 87.778 85.165 1.00 0.00 184 GLU A N 1
ATOM 2715 C CA . GLU A 1 184 ? 101.645 87.501 86.048 1.00 0.00 184 GLU A CA 1
ATOM 2716 C C . GLU A 1 184 ? 101.726 86.093 86.614 1.00 0.00 184 GLU A C 1
ATOM 2717 O O . GLU A 1 184 ? 101.421 85.872 87.790 1.00 0.00 184 GLU A O 1
ATOM 2729 N N . ALA A 1 185 ? 102.116 85.123 85.792 1.00 0.00 185 ALA A N 1
ATOM 2730 C CA . ALA A 1 185 ? 102.238 83.762 86.295 1.00 0.00 185 ALA A CA 1
ATOM 2731 C C . ALA A 1 185 ? 103.383 83.653 87.291 1.00 0.00 185 ALA A C 1
ATOM 2732 O O . ALA A 1 185 ? 103.238 83.028 88.349 1.00 0.00 185 ALA A O 1
ATOM 2739 N N . GLU A 1 186 ? 104.530 84.262 86.980 1.00 0.00 186 GLU A N 1
ATOM 2740 C CA . GLU A 1 186 ? 105.644 84.215 87.916 1.00 0.00 186 GLU A CA 1
ATOM 2741 C C . GLU A 1 186 ? 105.233 84.782 89.263 1.00 0.00 186 GLU A C 1
ATOM 2742 O O . GLU A 1 186 ? 105.728 84.336 90.303 1.00 0.00 186 GLU A O 1
ATOM 2754 N N . GLU A 1 187 ? 104.315 85.751 89.266 1.00 0.00 187 GLU A N 1
ATOM 2755 C CA . GLU A 1 187 ? 103.793 86.276 90.524 1.00 0.00 187 GLU A CA 1
ATOM 2756 C C . GLU A 1 187 ? 102.846 85.281 91.184 1.00 0.00 187 GLU A C 1
ATOM 2757 O O . GLU A 1 187 ? 103.075 84.839 92.315 1.00 0.00 187 GLU A O 1
ATOM 2769 N N . LYS A 1 188 ? 101.785 84.899 90.475 1.00 0.00 188 LYS A N 1
ATOM 2770 C CA . LYS A 1 188 ? 100.692 84.152 91.085 1.00 0.00 188 LYS A CA 1
ATOM 2771 C C . LYS A 1 188 ? 101.142 82.785 91.571 1.00 0.00 188 LYS A C 1
ATOM 2772 O O . LYS A 1 188 ? 100.640 82.294 92.596 1.00 0.00 188 LYS A O 1
ATOM 2791 N N . ILE A 1 189 ? 102.062 82.142 90.850 1.00 0.00 189 ILE A N 1
ATOM 2792 C CA . ILE A 1 189 ? 102.543 80.851 91.309 1.00 0.00 189 ILE A CA 1
ATOM 2793 C C . ILE A 1 189 ? 103.162 80.992 92.686 1.00 0.00 189 ILE A C 1
ATOM 2794 O O . ILE A 1 189 ? 103.118 80.065 93.494 1.00 0.00 189 ILE A O 1
ATOM 2810 N N . ARG A 1 190 ? 103.756 82.150 92.980 1.00 0.00 190 ARG A N 1
ATOM 2811 C CA . ARG A 1 190 ? 104.385 82.324 94.284 1.00 0.00 190 ARG A CA 1
ATOM 2812 C C . ARG A 1 190 ? 103.353 82.372 95.402 1.00 0.00 190 ARG A C 1
ATOM 2813 O O . ARG A 1 190 ? 103.555 81.771 96.462 1.00 0.00 190 ARG A O 1
ATOM 2834 N N . ARG A 1 191 ? 102.233 83.061 95.188 1.00 0.00 191 ARG A N 1
ATOM 2835 C CA . ARG A 1 191 ? 101.190 83.060 96.204 1.00 0.00 191 ARG A CA 1
ATOM 2836 C C . ARG A 1 191 ? 100.637 81.660 96.395 1.00 0.00 191 ARG A C 1
ATOM 2837 O O . ARG A 1 191 ? 100.446 81.207 97.530 1.00 0.00 191 ARG A O 1
ATOM 2858 N N . ILE A 1 192 ? 100.371 80.952 95.293 1.00 0.00 192 ILE A N 1
ATOM 2859 C CA . ILE A 1 192 ? 99.853 79.589 95.420 1.00 0.00 192 ILE A CA 1
ATOM 2860 C C . ILE A 1 192 ? 100.852 78.716 96.168 1.00 0.00 192 ILE A C 1
ATOM 2861 O O . ILE A 1 192 ? 100.484 77.941 97.057 1.00 0.00 192 ILE A O 1
ATOM 2877 N N . VAL A 1 193 ? 102.132 78.828 95.819 1.00 0.00 193 VAL A N 1
ATOM 2878 C CA . VAL A 1 193 ? 103.147 77.995 96.443 1.00 0.00 193 VAL A CA 1
ATOM 2879 C C . VAL A 1 193 ? 103.206 78.270 97.933 1.00 0.00 193 VAL A C 1
ATOM 2880 O O . VAL A 1 193 ? 103.244 77.343 98.748 1.00 0.00 193 VAL A O 1
ATOM 2893 N N . GLU A 1 194 ? 103.226 79.548 98.319 1.00 0.00 194 GLU A N 1
ATOM 2894 C CA . GLU A 1 194 ? 103.401 79.857 99.733 1.00 0.00 194 GLU A CA 1
ATOM 2895 C C . GLU A 1 194 ? 102.148 79.528 100.528 1.00 0.00 194 GLU A C 1
ATOM 2896 O O . GLU A 1 194 ? 102.253 79.133 101.689 1.00 0.00 194 GLU A O 1
ATOM 2908 N N . GLU A 1 195 ? 100.961 79.642 99.923 1.00 0.00 195 GLU A N 1
ATOM 2909 C CA . GLU A 1 195 ? 99.754 79.186 100.606 1.00 0.00 195 GLU A CA 1
ATOM 2910 C C . GLU A 1 195 ? 99.755 77.673 100.771 1.00 0.00 195 GLU A C 1
ATOM 2911 O O . GLU A 1 195 ? 99.361 77.152 101.821 1.00 0.00 195 GLU A O 1
ATOM 2923 N N . LEU A 1 196 ? 100.187 76.950 99.742 1.00 0.00 196 LEU A N 1
ATOM 2924 C CA . LEU A 1 196 ? 100.325 75.505 99.853 1.00 0.00 196 LEU A CA 1
ATOM 2925 C C . LEU A 1 196 ? 101.268 75.136 100.991 1.00 0.00 196 LEU A C 1
ATOM 2926 O O . LEU A 1 196 ? 100.960 74.270 101.821 1.00 0.00 196 LEU A O 1
ATOM 2942 N N . PHE A 1 197 ? 102.430 75.793 101.046 1.00 0.00 197 PHE A N 1
ATOM 2943 C CA . PHE A 1 197 ? 103.370 75.543 102.131 1.00 0.00 197 PHE A CA 1
ATOM 2944 C C . PHE A 1 197 ? 102.747 75.889 103.471 1.00 0.00 197 PHE A C 1
ATOM 2945 O O . PHE A 1 197 ? 102.920 75.160 104.448 1.00 0.00 197 PHE A O 1
ATOM 2962 N N . LYS A 1 198 ? 102.018 77.001 103.540 1.00 0.00 198 LYS A N 1
ATOM 2963 C CA . LYS A 1 198 ? 101.417 77.398 104.804 1.00 0.00 198 LYS A CA 1
ATOM 2964 C C . LYS A 1 198 ? 100.448 76.336 105.292 1.00 0.00 198 LYS A C 1
ATOM 2965 O O . LYS A 1 198 ? 100.395 76.032 106.488 1.00 0.00 198 LYS A O 1
ATOM 2984 N N . LEU A 1 199 ? 99.677 75.754 104.379 1.00 0.00 199 LEU A N 1
ATOM 2985 C CA . LEU A 1 199 ? 98.781 74.670 104.763 1.00 0.00 199 LEU A CA 1
ATOM 2986 C C . LEU A 1 199 ? 99.567 73.460 105.244 1.00 0.00 199 LEU A C 1
ATOM 2987 O O . LEU A 1 199 ? 99.283 72.902 106.308 1.00 0.00 199 LEU A O 1
ATOM 3003 N N . LEU A 1 200 ? 100.573 73.046 104.475 1.00 0.00 200 LEU A N 1
ATOM 3004 C CA . LEU A 1 200 ? 101.241 71.786 104.776 1.00 0.00 200 LEU A CA 1
ATOM 3005 C C . LEU A 1 200 ? 102.069 71.882 106.051 1.00 0.00 200 LEU A C 1
ATOM 3006 O O . LEU A 1 200 ? 102.145 70.921 106.825 1.00 0.00 200 LEU A O 1
ATOM 3022 N N . GLU A 1 201 ? 102.690 73.034 106.286 1.00 0.00 201 GLU A N 1
ATOM 3023 C CA . GLU A 1 201 ? 103.655 73.235 107.359 1.00 0.00 201 GLU A CA 1
ATOM 3024 C C . GLU A 1 201 ? 102.993 73.699 108.648 1.00 0.00 201 GLU A C 1
ATOM 3025 O O . GLU A 1 201 ? 103.351 73.225 109.730 1.00 0.00 201 GLU A O 1
ATOM 3037 N N . GLY A 1 202 ? 102.029 74.608 108.553 1.00 0.00 202 GLY A N 1
ATOM 3038 C CA . GLY A 1 202 ? 101.357 75.134 109.726 1.00 0.00 202 GLY A CA 1
ATOM 3039 C C . GLY A 1 202 ? 101.978 76.419 110.237 1.00 0.00 202 GLY A C 1
ATOM 3040 O O . GLY A 1 202 ? 101.927 76.714 111.429 1.00 0.00 202 GLY A O 1
ATOM 3045 N N . ASP B 1 1 ? 63.536 117.772 89.452 1.00 0.00 1 ASP B N 1
ATOM 3046 C CA . ASP B 1 1 ? 64.914 117.383 89.724 1.00 0.00 1 ASP B CA 1
ATOM 3047 C C . ASP B 1 1 ? 65.845 118.571 89.540 1.00 0.00 1 ASP B C 1
ATOM 3048 O O . ASP B 1 1 ? 66.778 118.774 90.318 1.00 0.00 1 ASP B O 1
ATOM 3050 N N . ARG B 1 2 ? 65.577 119.357 88.496 1.00 0.00 2 ARG B N 1
ATOM 3051 C CA . ARG B 1 2 ? 66.408 120.521 88.215 1.00 0.00 2 ARG B CA 1
ATOM 3052 C C . ARG B 1 2 ? 66.461 121.450 89.420 1.00 0.00 2 ARG B C 1
ATOM 3053 O O . ARG B 1 2 ? 67.526 121.971 89.771 1.00 0.00 2 ARG B O 1
ATOM 3055 N N . GLU B 1 3 ? 65.316 121.673 90.066 1.00 0.00 3 GLU B N 1
ATOM 3056 C CA . GLU B 1 3 ? 65.322 122.424 91.315 1.00 0.00 3 GLU B CA 1
ATOM 3057 C C . GLU B 1 3 ? 66.229 121.757 92.336 1.00 0.00 3 GLU B C 1
ATOM 3058 O O . GLU B 1 3 ? 66.949 122.432 93.081 1.00 0.00 3 GLU B O 1
ATOM 3060 N N . ILE B 1 4 ? 66.226 120.426 92.366 1.00 0.00 4 ILE B N 1
ATOM 3061 C CA . ILE B 1 4 ? 67.114 119.720 93.274 1.00 0.00 4 ILE B CA 1
ATOM 3062 C C . ILE B 1 4 ? 68.562 119.939 92.874 1.00 0.00 4 ILE B C 1
ATOM 3063 O O . ILE B 1 4 ? 69.429 120.089 93.738 1.00 0.00 4 ILE B O 1
ATOM 3065 N N . LYS B 1 5 ? 68.850 119.973 91.573 1.00 0.00 5 LYS B N 1
ATOM 3066 C CA . LYS B 1 5 ? 70.215 120.240 91.134 1.00 0.00 5 LYS B CA 1
ATOM 3067 C C . LYS B 1 5 ? 70.665 121.622 91.575 1.00 0.00 5 LYS B C 1
ATOM 3068 O O . LYS B 1 5 ? 71.804 121.804 92.020 1.00 0.00 5 LYS B O 1
ATOM 3070 N N . GLU B 1 6 ? 69.783 122.612 91.454 1.00 0.00 6 GLU B N 1
ATOM 3071 C CA . GLU B 1 6 ? 70.124 123.961 91.887 1.00 0.00 6 GLU B CA 1
ATOM 3072 C C . GLU B 1 6 ? 70.347 124.008 93.391 1.00 0.00 6 GLU B C 1
ATOM 3073 O O . GLU B 1 6 ? 71.275 124.671 93.874 1.00 0.00 6 GLU B O 1
ATOM 3075 N N . GLU B 1 7 ? 69.498 123.312 94.150 1.00 0.00 7 GLU B N 1
ATOM 3076 C CA . GLU B 1 7 ? 69.700 123.231 95.590 1.00 0.00 7 GLU B CA 1
ATOM 3077 C C . GLU B 1 7 ? 71.044 122.594 95.906 1.00 0.00 7 GLU B C 1
ATOM 3078 O O . GLU B 1 7 ? 71.752 123.029 96.821 1.00 0.00 7 GLU B O 1
ATOM 3080 N N . ALA B 1 8 ? 71.414 121.564 95.151 1.00 0.00 8 ALA B N 1
ATOM 3081 C CA . ALA B 1 8 ? 72.713 120.938 95.338 1.00 0.00 8 ALA B CA 1
ATOM 3082 C C . ALA B 1 8 ? 73.836 121.921 95.056 1.00 0.00 8 ALA B C 1
ATOM 3083 O O . ALA B 1 8 ? 74.840 121.955 95.776 1.00 0.00 8 ALA B O 1
ATOM 3085 N N . ARG B 1 9 ? 73.695 122.713 93.996 1.00 0.00 9 ARG B N 1
ATOM 3086 C CA . ARG B 1 9 ? 74.724 123.695 93.677 1.00 0.00 9 ARG B CA 1
ATOM 3087 C C . ARG B 1 9 ? 74.877 124.698 94.810 1.00 0.00 9 ARG B C 1
ATOM 3088 O O . ARG B 1 9 ? 75.998 125.054 95.193 1.00 0.00 9 ARG B O 1
ATOM 3090 N N . LYS B 1 10 ? 73.755 125.148 95.371 1.00 0.00 10 LYS B N 1
ATOM 3091 C CA . LYS B 1 10 ? 73.803 126.039 96.527 1.00 0.00 10 LYS B CA 1
ATOM 3092 C C . LYS B 1 10 ? 74.500 125.362 97.698 1.00 0.00 10 LYS B C 1
ATOM 3093 O O . LYS B 1 10 ? 75.297 125.982 98.417 1.00 0.00 10 LYS B O 1
ATOM 3095 N N . LEU B 1 11 ? 74.184 124.088 97.921 1.00 0.00 11 LEU B N 1
ATOM 3096 C CA . LEU B 1 11 ? 74.815 123.354 99.005 1.00 0.00 11 LEU B CA 1
ATOM 3097 C C . LEU B 1 11 ? 76.323 123.320 98.825 1.00 0.00 11 LEU B C 1
ATOM 3098 O O . LEU B 1 11 ? 77.073 123.570 99.772 1.00 0.00 11 LEU B O 1
ATOM 3100 N N . ILE B 1 12 ? 76.785 123.044 97.606 1.00 0.00 12 ILE B N 1
ATOM 3101 C CA . ILE B 1 12 ? 78.221 122.967 97.360 1.00 0.00 12 ILE B CA 1
ATOM 3102 C C . ILE B 1 12 ? 78.863 124.334 97.542 1.00 0.00 12 ILE B C 1
ATOM 3103 O O . ILE B 1 12 ? 79.969 124.450 98.083 1.00 0.00 12 ILE B O 1
ATOM 3105 N N . ARG B 1 13 ? 78.183 125.391 97.095 1.00 0.00 13 ARG B N 1
ATOM 3106 C CA . ARG B 1 13 ? 78.735 126.730 97.257 1.00 0.00 13 ARG B CA 1
ATOM 3107 C C . ARG B 1 13 ? 78.933 127.053 98.730 1.00 0.00 13 ARG B C 1
ATOM 3108 O O . ARG B 1 13 ? 80.026 127.448 99.147 1.00 0.00 13 ARG B O 1
ATOM 3110 N N . GLU B 1 14 ? 77.895 126.840 99.540 1.00 0.00 14 GLU B N 1
ATOM 3111 C CA . GLU B 1 14 ? 78.019 127.084 100.973 1.00 0.00 14 GLU B CA 1
ATOM 3112 C C . GLU B 1 14 ? 79.091 126.193 101.589 1.00 0.00 14 GLU B C 1
ATOM 3113 O O . GLU B 1 14 ? 79.832 126.619 102.483 1.00 0.00 14 GLU B O 1
ATOM 3115 N N . ALA B 1 15 ? 79.179 124.947 101.123 1.00 0.00 15 ALA B N 1
ATOM 3116 C CA . ALA B 1 15 ? 80.127 123.991 101.678 1.00 0.00 15 ALA B CA 1
ATOM 3117 C C . ALA B 1 15 ? 81.565 124.375 101.388 1.00 0.00 15 ALA B C 1
ATOM 3118 O O . ALA B 1 15 ? 82.458 124.086 102.191 1.00 0.00 15 ALA B O 1
ATOM 3120 N N . ILE B 1 16 ? 81.821 125.012 100.253 1.00 0.00 16 ILE B N 1
ATOM 3121 C CA . ILE B 1 16 ? 83.211 125.206 99.872 1.00 0.00 16 ILE B CA 1
ATOM 3122 C C . ILE B 1 16 ? 83.537 126.689 99.823 1.00 0.00 16 ILE B C 1
ATOM 3123 O O . ILE B 1 16 ? 84.273 127.190 100.678 1.00 0.00 16 ILE B O 1
ATOM 3125 N N . GLU B 1 17 ? 82.912 127.418 98.898 1.00 0.00 17 GLU B N 1
ATOM 3126 C CA . GLU B 1 17 ? 83.326 128.798 98.667 1.00 0.00 17 GLU B CA 1
ATOM 3127 C C . GLU B 1 17 ? 83.137 129.646 99.913 1.00 0.00 17 GLU B C 1
ATOM 3128 O O . GLU B 1 17 ? 83.916 130.573 100.165 1.00 0.00 17 GLU B O 1
ATOM 3130 N N . LEU B 1 18 ? 82.113 129.337 100.702 1.00 0.00 18 LEU B N 1
ATOM 3131 C CA . LEU B 1 18 ? 81.838 130.049 101.951 1.00 0.00 18 LEU B CA 1
ATOM 3132 C C . LEU B 1 18 ? 82.539 129.324 103.099 1.00 0.00 18 LEU B C 1
ATOM 3133 O O . LEU B 1 18 ? 83.328 129.918 103.835 1.00 0.00 18 LEU B O 1
ATOM 3135 N N . LEU B 1 19 ? 82.270 128.027 103.229 1.00 0.00 19 LEU B N 1
ATOM 3136 C CA . LEU B 1 19 ? 82.680 127.258 104.394 1.00 0.00 19 LEU B CA 1
ATOM 3137 C C . LEU B 1 19 ? 84.184 127.054 104.494 1.00 0.00 19 LEU B C 1
ATOM 3138 O O . LEU B 1 19 ? 84.643 126.577 105.537 1.00 0.00 19 LEU B O 1
ATOM 3140 N N . GLN B 1 20 ? 84.968 127.393 103.468 1.00 0.00 20 GLN B N 1
ATOM 3141 C CA . GLN B 1 20 ? 86.413 127.257 103.593 1.00 0.00 20 GLN B CA 1
ATOM 3142 C C . GLN B 1 20 ? 86.957 128.148 104.698 1.00 0.00 20 GLN B C 1
ATOM 3143 O O . GLN B 1 20 ? 87.934 127.788 105.364 1.00 0.00 20 GLN B O 1
ATOM 3145 N N . LYS B 1 21 ? 86.336 129.308 104.909 1.00 0.00 21 LYS B N 1
ATOM 3146 C CA . LYS B 1 21 ? 86.729 130.230 105.965 1.00 0.00 21 LYS B CA 1
ATOM 3147 C C . LYS B 1 21 ? 86.121 129.882 107.316 1.00 0.00 21 LYS B C 1
ATOM 3148 O O . LYS B 1 21 ? 86.398 130.581 108.297 1.00 0.00 21 LYS B O 1
ATOM 3150 N N . GLY B 1 22 ? 85.314 128.827 107.398 1.00 0.00 22 GLY B N 1
ATOM 3151 C CA . GLY B 1 22 ? 84.583 128.550 108.619 1.00 0.00 22 GLY B CA 1
ATOM 3152 C C . GLY B 1 22 ? 84.697 127.128 109.127 1.00 0.00 22 GLY B C 1
ATOM 3153 O O . GLY B 1 22 ? 85.777 126.532 109.089 1.00 0.00 22 GLY B O 1
ATOM 3154 N N . ASP B 1 23 ? 83.587 126.579 109.606 1.00 0.00 23 ASP B N 1
ATOM 3155 C CA . ASP B 1 23 ? 83.608 125.316 110.329 1.00 0.00 23 ASP B CA 1
ATOM 3156 C C . ASP B 1 23 ? 84.173 124.201 109.457 1.00 0.00 23 ASP B C 1
ATOM 3157 O O . ASP B 1 23 ? 83.674 123.982 108.343 1.00 0.00 23 ASP B O 1
ATOM 3159 N N . PRO B 1 24 ? 85.200 123.483 109.912 1.00 0.00 24 PRO B N 1
ATOM 3160 C CA . PRO B 1 24 ? 85.667 122.321 109.143 1.00 0.00 24 PRO B CA 1
ATOM 3161 C C . PRO B 1 24 ? 84.596 121.263 108.963 1.00 0.00 24 PRO B C 1
ATOM 3162 O O . PRO B 1 24 ? 84.701 120.442 108.045 1.00 0.00 24 PRO B O 1
ATOM 3164 N N . ARG B 1 25 ? 83.556 121.271 109.798 1.00 0.00 25 ARG B N 1
ATOM 3165 C CA . ARG B 1 25 ? 82.461 120.321 109.660 1.00 0.00 25 ARG B CA 1
ATOM 3166 C C . ARG B 1 25 ? 81.807 120.375 108.287 1.00 0.00 25 ARG B C 1
ATOM 3167 O O . ARG B 1 25 ? 81.069 119.449 107.935 1.00 0.00 25 ARG B O 1
ATOM 3188 N N . ALA B 1 26 ? 82.075 121.418 107.496 1.00 0.00 26 ALA B N 1
ATOM 3189 C CA . ALA B 1 26 ? 81.437 121.573 106.195 1.00 0.00 26 ALA B CA 1
ATOM 3190 C C . ALA B 1 26 ? 81.532 120.317 105.342 1.00 0.00 26 ALA B C 1
ATOM 3191 O O . ALA B 1 26 ? 80.825 120.210 104.333 1.00 0.00 26 ALA B O 1
ATOM 3198 N N . LYS B 1 27 ? 82.414 119.385 105.701 1.00 0.00 27 LYS B N 1
ATOM 3199 C CA . LYS B 1 27 ? 82.455 118.110 105.004 1.00 0.00 27 LYS B CA 1
ATOM 3200 C C . LYS B 1 27 ? 81.078 117.465 104.969 1.00 0.00 27 LYS B C 1
ATOM 3201 O O . LYS B 1 27 ? 80.728 116.790 104.000 1.00 0.00 27 LYS B O 1
ATOM 3220 N N . GLU B 1 28 ? 80.278 117.665 106.013 1.00 0.00 28 GLU B N 1
ATOM 3221 C CA . GLU B 1 28 ? 78.911 117.154 105.996 1.00 0.00 28 GLU B CA 1
ATOM 3222 C C . GLU B 1 28 ? 78.137 117.711 104.810 1.00 0.00 28 GLU B C 1
ATOM 3223 O O . GLU B 1 28 ? 77.528 116.961 104.034 1.00 0.00 28 GLU B O 1
ATOM 3235 N N . ILE B 1 29 ? 78.155 119.034 104.651 1.00 0.00 29 ILE B N 1
ATOM 3236 C CA . ILE B 1 29 ? 77.399 119.654 103.573 1.00 0.00 29 ILE B CA 1
ATOM 3237 C C . ILE B 1 29 ? 77.947 119.204 102.228 1.00 0.00 29 ILE B C 1
ATOM 3238 O O . ILE B 1 29 ? 77.192 118.947 101.282 1.00 0.00 29 ILE B O 1
ATOM 3254 N N . LEU B 1 30 ? 79.270 119.120 102.118 1.00 0.00 30 LEU B N 1
ATOM 3255 C CA . LEU B 1 30 ? 79.881 118.636 100.887 1.00 0.00 30 LEU B CA 1
ATOM 3256 C C . LEU B 1 30 ? 79.380 117.241 100.545 1.00 0.00 30 LEU B C 1
ATOM 3257 O O . LEU B 1 30 ? 79.063 116.945 99.383 1.00 0.00 30 LEU B O 1
ATOM 3273 N N . ARG B 1 31 ? 79.312 116.369 101.549 1.00 0.00 31 ARG B N 1
ATOM 3274 C CA . ARG B 1 31 ? 78.797 115.025 101.347 1.00 0.00 31 ARG B CA 1
ATOM 3275 C C . ARG B 1 31 ? 77.380 115.077 100.820 1.00 0.00 31 ARG B C 1
ATOM 3276 O O . ARG B 1 31 ? 77.040 114.401 99.844 1.00 0.00 31 ARG B O 1
ATOM 3297 N N . GLN B 1 32 ? 76.537 115.880 101.460 1.00 0.00 32 GLN B N 1
ATOM 3298 C CA . GLN B 1 32 ? 75.152 115.965 101.019 1.00 0.00 32 GLN B CA 1
ATOM 3299 C C . GLN B 1 32 ? 75.077 116.424 99.570 1.00 0.00 32 GLN B C 1
ATOM 3300 O O . GLN B 1 32 ? 74.291 115.892 98.778 1.00 0.00 32 GLN B O 1
ATOM 3314 N N . ALA B 1 33 ? 75.902 117.400 99.202 1.00 0.00 33 ALA B N 1
ATOM 3315 C CA . ALA B 1 33 ? 75.854 117.931 97.845 1.00 0.00 33 ALA B CA 1
ATOM 3316 C C . ALA B 1 33 ? 76.241 116.869 96.827 1.00 0.00 33 ALA B C 1
ATOM 3317 O O . ALA B 1 33 ? 75.551 116.665 95.819 1.00 0.00 33 ALA B O 1
ATOM 3324 N N . ILE B 1 34 ? 77.353 116.184 97.069 1.00 0.00 34 ILE B N 1
ATOM 3325 C CA . ILE B 1 34 ? 77.781 115.162 96.126 1.00 0.00 34 ILE B CA 1
ATOM 3326 C C . ILE B 1 34 ? 76.738 114.062 96.046 1.00 0.00 34 ILE B C 1
ATOM 3327 O O . ILE B 1 34 ? 76.472 113.506 94.971 1.00 0.00 34 ILE B O 1
ATOM 3343 N N . LEU B 1 35 ? 76.130 113.735 97.185 1.00 0.00 35 LEU B N 1
ATOM 3344 C CA . LEU B 1 35 ? 75.091 112.716 97.213 1.00 0.00 35 LEU B CA 1
ATOM 3345 C C . LEU B 1 35 ? 73.929 113.114 96.329 1.00 0.00 35 LEU B C 1
ATOM 3346 O O . LEU B 1 35 ? 73.399 112.300 95.560 1.00 0.00 35 LEU B O 1
ATOM 3362 N N . ILE B 1 36 ? 73.537 114.379 96.414 1.00 0.00 36 ILE B N 1
ATOM 3363 C CA . ILE B 1 36 ? 72.428 114.861 95.611 1.00 0.00 36 ILE B CA 1
ATOM 3364 C C . ILE B 1 36 ? 72.784 114.817 94.133 1.00 0.00 36 ILE B C 1
ATOM 3365 O O . ILE B 1 36 ? 71.942 114.493 93.291 1.00 0.00 36 ILE B O 1
ATOM 3381 N N . LEU B 1 37 ? 74.031 115.147 93.792 1.00 0.00 37 LEU B N 1
ATOM 3382 C CA . LEU B 1 37 ? 74.448 115.094 92.391 1.00 0.00 37 LEU B CA 1
ATOM 3383 C C . LEU B 1 37 ? 74.359 113.677 91.838 1.00 0.00 37 LEU B C 1
ATOM 3384 O O . LEU B 1 37 ? 73.806 113.451 90.747 1.00 0.00 37 LEU B O 1
ATOM 3400 N N . LEU B 1 38 ? 74.892 112.708 92.580 1.00 0.00 38 LEU B N 1
ATOM 3401 C CA . LEU B 1 38 ? 74.804 111.321 92.141 1.00 0.00 38 LEU B CA 1
ATOM 3402 C C . LEU B 1 38 ? 73.353 110.909 91.966 1.00 0.00 38 LEU B C 1
ATOM 3403 O O . LEU B 1 38 ? 72.985 110.295 90.958 1.00 0.00 38 LEU B O 1
ATOM 3419 N N . ALA B 1 39 ? 72.509 111.248 92.937 1.00 0.00 39 ALA B N 1
ATOM 3420 C CA . ALA B 1 39 ? 71.106 110.874 92.846 1.00 0.00 39 ALA B CA 1
ATOM 3421 C C . ALA B 1 39 ? 70.459 111.481 91.609 1.00 0.00 39 ALA B C 1
ATOM 3422 O O . ALA B 1 39 ? 69.678 110.823 90.907 1.00 0.00 39 ALA B O 1
ATOM 3429 N N . ILE B 1 40 ? 70.749 112.752 91.345 1.00 0.00 40 ILE B N 1
ATOM 3430 C CA . ILE B 1 40 ? 70.169 113.414 90.186 1.00 0.00 40 ILE B CA 1
ATOM 3431 C C . ILE B 1 40 ? 70.526 112.649 88.923 1.00 0.00 40 ILE B C 1
ATOM 3432 O O . ILE B 1 40 ? 69.654 112.308 88.113 1.00 0.00 40 ILE B O 1
ATOM 3448 N N . ARG B 1 41 ? 71.812 112.347 88.745 1.00 0.00 41 ARG B N 1
ATOM 3449 C CA . ARG B 1 41 ? 72.220 111.632 87.539 1.00 0.00 41 ARG B CA 1
ATOM 3450 C C . ARG B 1 41 ? 71.541 110.272 87.460 1.00 0.00 41 ARG B C 1
ATOM 3451 O O . ARG B 1 41 ? 71.111 109.832 86.381 1.00 0.00 41 ARG B O 1
ATOM 3472 N N . LEU B 1 42 ? 71.430 109.596 88.602 1.00 0.00 42 LEU B N 1
ATOM 3473 C CA . LEU B 1 42 ? 70.873 108.253 88.613 1.00 0.00 42 LEU B CA 1
ATOM 3474 C C . LEU B 1 42 ? 69.428 108.267 88.145 1.00 0.00 42 LEU B C 1
ATOM 3475 O O . LEU B 1 42 ? 69.038 107.493 87.264 1.00 0.00 42 LEU B O 1
ATOM 3491 N N . LEU B 1 43 ? 68.626 109.169 88.708 1.00 0.00 43 LEU B N 1
ATOM 3492 C CA . LEU B 1 43 ? 67.235 109.286 88.287 1.00 0.00 43 LEU B CA 1
ATOM 3493 C C . LEU B 1 43 ? 67.138 109.691 86.825 1.00 0.00 43 LEU B C 1
ATOM 3494 O O . LEU B 1 43 ? 66.251 109.222 86.098 1.00 0.00 43 LEU B O 1
ATOM 3510 N N . GLU B 1 44 ? 68.019 110.594 86.381 1.00 0.00 44 GLU B N 1
ATOM 3511 C CA . GLU B 1 44 ? 67.982 111.015 84.988 1.00 0.00 44 GLU B CA 1
ATOM 3512 C C . GLU B 1 44 ? 68.115 109.818 84.063 1.00 0.00 44 GLU B C 1
ATOM 3513 O O . GLU B 1 44 ? 67.361 109.686 83.093 1.00 0.00 44 GLU B O 1
ATOM 3525 N N . GLU B 1 45 ? 69.057 108.922 84.355 1.00 0.00 45 GLU B N 1
ATOM 3526 C CA . GLU B 1 45 ? 69.183 107.732 83.516 1.00 0.00 45 GLU B CA 1
ATOM 3527 C C . GLU B 1 45 ? 68.002 106.786 83.708 1.00 0.00 45 GLU B C 1
ATOM 3528 O O . GLU B 1 45 ? 67.529 106.152 82.749 1.00 0.00 45 GLU B O 1
ATOM 3540 N N . MET B 1 46 ? 67.508 106.667 84.939 1.00 0.00 46 MET B N 1
ATOM 3541 C CA . MET B 1 46 ? 66.455 105.694 85.195 1.00 0.00 46 MET B CA 1
ATOM 3542 C C . MET B 1 46 ? 65.172 106.057 84.464 1.00 0.00 46 MET B C 1
ATOM 3543 O O . MET B 1 46 ? 64.391 105.174 84.101 1.00 0.00 46 MET B O 1
ATOM 3557 N N . GLU B 1 47 ? 64.902 107.347 84.282 1.00 0.00 47 GLU B N 1
ATOM 3558 C CA . GLU B 1 47 ? 63.652 107.695 83.616 1.00 0.00 47 GLU B CA 1
ATOM 3559 C C . GLU B 1 47 ? 63.630 107.196 82.175 1.00 0.00 47 GLU B C 1
ATOM 3560 O O . GLU B 1 47 ? 62.557 106.883 81.649 1.00 0.00 47 GLU B O 1
ATOM 3572 N N . GLU B 1 48 ? 64.790 107.105 81.520 1.00 0.00 48 GLU B N 1
ATOM 3573 C CA . GLU B 1 48 ? 64.836 106.457 80.210 1.00 0.00 48 GLU B CA 1
ATOM 3574 C C . GLU B 1 48 ? 64.781 104.944 80.359 1.00 0.00 48 GLU B C 1
ATOM 3575 O O . GLU B 1 48 ? 64.168 104.238 79.542 1.00 0.00 48 GLU B O 1
ATOM 3587 N N . ASN B 1 49 ? 65.414 104.423 81.403 1.00 0.00 49 ASN B N 1
ATOM 3588 C CA . ASN B 1 49 ? 65.305 102.991 81.621 1.00 0.00 49 ASN B CA 1
ATOM 3589 C C . ASN B 1 49 ? 63.864 102.573 81.892 1.00 0.00 49 ASN B C 1
ATOM 3590 O O . ASN B 1 49 ? 63.527 101.397 81.741 1.00 0.00 49 ASN B O 1
ATOM 3601 N N . ILE B 1 50 ? 63.001 103.513 82.268 1.00 0.00 50 ILE B N 1
ATOM 3602 C CA . ILE B 1 50 ? 61.575 103.205 82.363 1.00 0.00 50 ILE B CA 1
ATOM 3603 C C . ILE B 1 50 ? 60.996 102.942 80.981 1.00 0.00 50 ILE B C 1
ATOM 3604 O O . ILE B 1 50 ? 60.172 102.037 80.801 1.00 0.00 50 ILE B O 1
ATOM 3620 N N . GLU B 1 51 ? 61.381 103.749 79.991 1.00 0.00 51 GLU B N 1
ATOM 3621 C CA . GLU B 1 51 ? 60.956 103.451 78.630 1.00 0.00 51 GLU B CA 1
ATOM 3622 C C . GLU B 1 51 ? 61.459 102.081 78.223 1.00 0.00 51 GLU B C 1
ATOM 3623 O O . GLU B 1 51 ? 60.735 101.297 77.594 1.00 0.00 51 GLU B O 1
ATOM 3635 N N . LYS B 1 52 ? 62.692 101.762 78.614 1.00 0.00 52 LYS B N 1
ATOM 3636 C CA . LYS B 1 52 ? 63.191 100.409 78.397 1.00 0.00 52 LYS B CA 1
ATOM 3637 C C . LYS B 1 52 ? 62.236 99.385 78.997 1.00 0.00 52 LYS B C 1
ATOM 3638 O O . LYS B 1 52 ? 61.831 98.425 78.333 1.00 0.00 52 LYS B O 1
ATOM 3657 N N . ALA B 1 53 ? 61.855 99.591 80.257 1.00 0.00 53 ALA B N 1
ATOM 3658 C CA . ALA B 1 53 ? 60.985 98.642 80.940 1.00 0.00 53 ALA B CA 1
ATOM 3659 C C . ALA B 1 53 ? 59.673 98.461 80.197 1.00 0.00 53 ALA B C 1
ATOM 3660 O O . ALA B 1 53 ? 59.204 97.333 80.008 1.00 0.00 53 ALA B O 1
ATOM 3667 N N . GLU B 1 54 ? 59.068 99.562 79.765 1.00 0.00 54 GLU B N 1
ATOM 3668 C CA . GLU B 1 54 ? 57.768 99.462 79.118 1.00 0.00 54 GLU B CA 1
ATOM 3669 C C . GLU B 1 54 ? 57.880 98.747 77.785 1.00 0.00 54 GLU B C 1
ATOM 3670 O O . GLU B 1 54 ? 57.019 97.930 77.443 1.00 0.00 54 GLU B O 1
ATOM 3682 N N . LYS B 1 55 ? 58.941 99.018 77.027 1.00 0.00 55 LYS B N 1
ATOM 3683 C CA . LYS B 1 55 ? 59.152 98.236 75.819 1.00 0.00 55 LYS B CA 1
ATOM 3684 C C . LYS B 1 55 ? 59.452 96.784 76.160 1.00 0.00 55 LYS B C 1
ATOM 3685 O O . LYS B 1 55 ? 59.129 95.883 75.379 1.00 0.00 55 LYS B O 1
ATOM 3704 N N . LEU B 1 56 ? 60.063 96.540 77.319 1.00 0.00 56 LEU B N 1
ATOM 3705 C CA . LEU B 1 56 ? 60.189 95.184 77.831 1.00 0.00 56 LEU B CA 1
ATOM 3706 C C . LEU B 1 56 ? 58.863 94.644 78.349 1.00 0.00 56 LEU B C 1
ATOM 3707 O O . LEU B 1 56 ? 58.736 93.430 78.538 1.00 0.00 56 LEU B O 1
ATOM 3723 N N . GLY B 1 57 ? 57.877 95.509 78.566 1.00 0.00 57 GLY B N 1
ATOM 3724 C CA . GLY B 1 57 ? 56.528 95.064 78.848 1.00 0.00 57 GLY B CA 1
ATOM 3725 C C . GLY B 1 57 ? 56.353 94.274 80.123 1.00 0.00 57 GLY B C 1
ATOM 3726 O O . GLY B 1 57 ? 55.564 93.327 80.143 1.00 0.00 57 GLY B O 1
ATOM 3730 N N . ASN B 1 58 ? 57.066 94.623 81.191 1.00 0.00 58 ASN B N 1
ATOM 3731 C CA . ASN B 1 58 ? 56.810 94.038 82.503 1.00 0.00 58 ASN B CA 1
ATOM 3732 C C . ASN B 1 58 ? 56.324 95.125 83.447 1.00 0.00 58 ASN B C 1
ATOM 3733 O O . ASN B 1 58 ? 57.050 96.086 83.725 1.00 0.00 58 ASN B O 1
ATOM 3744 N N . GLU B 1 59 ? 55.102 94.955 83.949 1.00 0.00 59 GLU B N 1
ATOM 3745 C CA . GLU B 1 59 ? 54.517 95.950 84.837 1.00 0.00 59 GLU B CA 1
ATOM 3746 C C . GLU B 1 59 ? 55.119 95.879 86.235 1.00 0.00 59 GLU B C 1
ATOM 3747 O O . GLU B 1 59 ? 55.137 96.887 86.948 1.00 0.00 59 GLU B O 1
ATOM 3759 N N . GLU B 1 60 ? 55.611 94.711 86.649 1.00 0.00 60 GLU B N 1
ATOM 3760 C CA . GLU B 1 60 ? 56.238 94.615 87.962 1.00 0.00 60 GLU B CA 1
ATOM 3761 C C . GLU B 1 60 ? 57.448 95.532 88.039 1.00 0.00 60 GLU B C 1
ATOM 3762 O O . GLU B 1 60 ? 57.586 96.329 88.976 1.00 0.00 60 GLU B O 1
ATOM 3774 N N . LEU B 1 61 ? 58.331 95.446 87.045 1.00 0.00 61 LEU B N 1
ATOM 3775 C CA . LEU B 1 61 ? 59.500 96.308 87.037 1.00 0.00 61 LEU B CA 1
ATOM 3776 C C . LEU B 1 61 ? 59.095 97.768 86.898 1.00 0.00 61 LEU B C 1
ATOM 3777 O O . LEU B 1 61 ? 59.714 98.649 87.498 1.00 0.00 61 LEU B O 1
ATOM 3793 N N . SER B 1 62 ? 58.066 98.048 86.100 1.00 0.00 62 SER B N 1
ATOM 3794 C CA . SER B 1 62 ? 57.634 99.429 85.926 1.00 0.00 62 SER B CA 1
ATOM 3795 C C . SER B 1 62 ? 57.162 100.021 87.247 1.00 0.00 62 SER B C 1
ATOM 3796 O O . SER B 1 62 ? 57.513 101.155 87.597 1.00 0.00 62 SER B O 1
ATOM 3804 N N . GLU B 1 63 ? 56.360 99.265 87.996 1.00 0.00 63 GLU B N 1
ATOM 3805 C CA . GLU B 1 63 ? 55.936 99.726 89.312 1.00 0.00 63 GLU B CA 1
ATOM 3806 C C . GLU B 1 63 ? 57.135 99.892 90.230 1.00 0.00 63 GLU B C 1
ATOM 3807 O O . GLU B 1 63 ? 57.220 100.860 90.994 1.00 0.00 63 GLU B O 1
ATOM 3819 N N . LEU B 1 64 ? 58.055 98.928 90.202 1.00 0.00 64 LEU B N 1
ATOM 3820 C CA . LEU B 1 64 ? 59.267 99.059 90.994 1.00 0.00 64 LEU B CA 1
ATOM 3821 C C . LEU B 1 64 ? 59.939 100.389 90.706 1.00 0.00 64 LEU B C 1
ATOM 3822 O O . LEU B 1 64 ? 60.287 101.143 91.620 1.00 0.00 64 LEU B O 1
ATOM 3838 N N . ALA B 1 65 ? 60.107 100.697 89.426 1.00 0.00 65 ALA B N 1
ATOM 3839 C CA . ALA B 1 65 ? 60.782 101.924 89.040 1.00 0.00 65 ALA B CA 1
ATOM 3840 C C . ALA B 1 65 ? 60.031 103.134 89.560 1.00 0.00 65 ALA B C 1
ATOM 3841 O O . ALA B 1 65 ? 60.625 104.042 90.144 1.00 0.00 65 ALA B O 1
ATOM 3848 N N . LYS B 1 66 ? 58.719 103.168 89.345 1.00 0.00 66 LYS B N 1
ATOM 3849 C CA . LYS B 1 66 ? 57.946 104.347 89.713 1.00 0.00 66 LYS B CA 1
ATOM 3850 C C . LYS B 1 66 ? 57.965 104.570 91.219 1.00 0.00 66 LYS B C 1
ATOM 3851 O O . LYS B 1 66 ? 58.182 105.694 91.696 1.00 0.00 66 LYS B O 1
ATOM 3870 N N . ARG B 1 67 ? 57.760 103.503 91.989 1.00 0.00 67 ARG B N 1
ATOM 3871 C CA . ARG B 1 67 ? 57.788 103.634 93.438 1.00 0.00 67 ARG B CA 1
ATOM 3872 C C . ARG B 1 67 ? 59.174 104.034 93.923 1.00 0.00 67 ARG B C 1
ATOM 3873 O O . ARG B 1 67 ? 59.301 104.848 94.842 1.00 0.00 67 ARG B O 1
ATOM 3894 N N . ALA B 1 68 ? 60.226 103.471 93.329 1.00 0.00 68 ALA B N 1
ATOM 3895 C CA . ALA B 1 68 ? 61.573 103.848 93.728 1.00 0.00 68 ALA B CA 1
ATOM 3896 C C . ALA B 1 68 ? 61.843 105.309 93.411 1.00 0.00 68 ALA B C 1
ATOM 3897 O O . ALA B 1 68 ? 62.466 106.024 94.202 1.00 0.00 68 ALA B O 1
ATOM 3904 N N . ILE B 1 69 ? 61.385 105.768 92.251 1.00 0.00 69 ILE B N 1
ATOM 3905 C CA . ILE B 1 69 ? 61.562 107.165 91.887 1.00 0.00 69 ILE B CA 1
ATOM 3906 C C . ILE B 1 69 ? 60.908 108.054 92.926 1.00 0.00 69 ILE B C 1
ATOM 3907 O O . ILE B 1 69 ? 61.503 109.022 93.416 1.00 0.00 69 ILE B O 1
ATOM 3923 N N . LYS B 1 70 ? 59.661 107.741 93.266 1.00 0.00 70 LYS B N 1
ATOM 3924 C CA . LYS B 1 70 ? 58.955 108.550 94.246 1.00 0.00 70 LYS B CA 1
ATOM 3925 C C . LYS B 1 70 ? 59.652 108.491 95.594 1.00 0.00 70 LYS B C 1
ATOM 3926 O O . LYS B 1 70 ? 59.737 109.499 96.301 1.00 0.00 70 LYS B O 1
ATOM 3945 N N . LEU B 1 71 ? 60.158 107.317 95.966 1.00 0.00 71 LEU B N 1
ATOM 3946 C CA . LEU B 1 71 ? 60.914 107.193 97.203 1.00 0.00 71 LEU B CA 1
ATOM 3947 C C . LEU B 1 71 ? 62.094 108.148 97.208 1.00 0.00 71 LEU B C 1
ATOM 3948 O O . LEU B 1 71 ? 62.312 108.888 98.174 1.00 0.00 71 LEU B O 1
ATOM 3964 N N . VAL B 1 72 ? 62.867 108.146 96.125 1.00 0.00 72 VAL B N 1
ATOM 3965 C CA . VAL B 1 72 ? 64.064 108.972 96.077 1.00 0.00 72 VAL B CA 1
ATOM 3966 C C . VAL B 1 72 ? 63.689 110.441 96.162 1.00 0.00 72 VAL B C 1
ATOM 3967 O O . VAL B 1 72 ? 64.317 111.217 96.887 1.00 0.00 72 VAL B O 1
ATOM 3980 N N . ARG B 1 73 ? 62.671 110.851 95.409 1.00 0.00 73 ARG B N 1
ATOM 3981 C CA . ARG B 1 73 ? 62.294 112.259 95.419 1.00 0.00 73 ARG B CA 1
ATOM 3982 C C . ARG B 1 73 ? 61.767 112.679 96.785 1.00 0.00 73 ARG B C 1
ATOM 3983 O O . ARG B 1 73 ? 62.071 113.780 97.264 1.00 0.00 73 ARG B O 1
ATOM 4004 N N . GLU B 1 74 ? 60.989 111.814 97.438 1.00 0.00 74 GLU B N 1
ATOM 4005 C CA . GLU B 1 74 ? 60.535 112.109 98.791 1.00 0.00 74 GLU B CA 1
ATOM 4006 C C . GLU B 1 74 ? 61.722 112.264 99.726 1.00 0.00 74 GLU B C 1
ATOM 4007 O O . GLU B 1 74 ? 61.756 113.166 100.572 1.00 0.00 74 GLU B O 1
ATOM 4019 N N . ALA B 1 75 ? 62.711 111.384 99.587 1.00 0.00 75 ALA B N 1
ATOM 4020 C CA . ALA B 1 75 ? 63.892 111.474 100.429 1.00 0.00 75 ALA B CA 1
ATOM 4021 C C . ALA B 1 75 ? 64.634 112.775 100.179 1.00 0.00 75 ALA B C 1
ATOM 4022 O O . ALA B 1 75 ? 65.150 113.394 101.113 1.00 0.00 75 ALA B O 1
ATOM 4029 N N . LEU B 1 76 ? 64.700 113.203 98.920 1.00 0.00 76 LEU B N 1
ATOM 4030 C CA . LEU B 1 76 ? 65.365 114.460 98.600 1.00 0.00 76 LEU B CA 1
ATOM 4031 C C . LEU B 1 76 ? 64.644 115.629 99.245 1.00 0.00 76 LEU B C 1
ATOM 4032 O O . LEU B 1 76 ? 65.271 116.525 99.822 1.00 0.00 76 LEU B O 1
ATOM 4048 N N . GLU B 1 77 ? 63.317 115.638 99.152 1.00 0.00 77 GLU B N 1
ATOM 4049 C CA . GLU B 1 77 ? 62.556 116.721 99.759 1.00 0.00 77 GLU B CA 1
ATOM 4050 C C . GLU B 1 77 ? 62.756 116.741 101.267 1.00 0.00 77 GLU B C 1
ATOM 4051 O O . GLU B 1 77 ? 62.909 117.810 101.867 1.00 0.00 77 GLU B O 1
ATOM 4063 N N . LEU B 1 78 ? 62.770 115.565 101.895 1.00 0.00 78 LEU B N 1
ATOM 4064 C CA . LEU B 1 78 ? 63.039 115.502 103.327 1.00 0.00 78 LEU B CA 1
ATOM 4065 C C . LEU B 1 78 ? 64.425 116.047 103.640 1.00 0.00 78 LEU B C 1
ATOM 4066 O O . LEU B 1 78 ? 64.597 116.862 104.553 1.00 0.00 78 LEU B O 1
ATOM 4082 N N . LEU B 1 79 ? 65.428 115.611 102.879 1.00 0.00 79 LEU B N 1
ATOM 4083 C CA . LEU B 1 79 ? 66.784 116.097 103.088 1.00 0.00 79 LEU B CA 1
ATOM 4084 C C . LEU B 1 79 ? 66.835 117.608 102.978 1.00 0.00 79 LEU B C 1
ATOM 4085 O O . LEU B 1 79 ? 67.581 118.270 103.709 1.00 0.00 79 LEU B O 1
ATOM 4101 N N . LYS B 1 80 ? 66.039 118.173 102.073 1.00 0.00 80 LYS B N 1
ATOM 4102 C CA . LYS B 1 80 ? 65.980 119.622 101.957 1.00 0.00 80 LYS B CA 1
ATOM 4103 C C . LYS B 1 80 ? 65.640 120.250 103.300 1.00 0.00 80 LYS B C 1
ATOM 4104 O O . LYS B 1 80 ? 66.076 121.366 103.604 1.00 0.00 80 LYS B O 1
ATOM 4123 N N . GLU B 1 81 ? 64.866 119.539 104.122 1.00 0.00 81 GLU B N 1
ATOM 4124 C CA . GLU B 1 81 ? 64.487 120.058 105.429 1.00 0.00 81 GLU B CA 1
ATOM 4125 C C . GLU B 1 81 ? 65.473 119.636 106.515 1.00 0.00 81 GLU B C 1
ATOM 4126 O O . GLU B 1 81 ? 65.901 120.470 107.320 1.00 0.00 81 GLU B O 1
ATOM 4138 N N . GLY B 1 82 ? 65.850 118.372 106.552 1.00 0.00 82 GLY B N 1
ATOM 4139 C CA . GLY B 1 82 ? 66.738 117.880 107.586 1.00 0.00 82 GLY B CA 1
ATOM 4140 C C . GLY B 1 82 ? 66.432 116.412 107.887 1.00 0.00 82 GLY B C 1
ATOM 4141 O O . GLY B 1 82 ? 66.410 115.586 106.990 1.00 0.00 82 GLY B O 1
ATOM 4145 N N . ASP B 1 83 ? 66.180 116.135 109.169 1.00 0.00 83 ASP B N 1
ATOM 4146 C CA . ASP B 1 83 ? 65.872 114.770 109.579 1.00 0.00 83 ASP B CA 1
ATOM 4147 C C . ASP B 1 83 ? 66.980 113.789 109.201 1.00 0.00 83 ASP B C 1
ATOM 4148 O O . ASP B 1 83 ? 66.839 113.044 108.223 1.00 0.00 83 ASP B O 1
ATOM 4157 N N . PRO B 1 84 ? 68.096 113.761 109.952 1.00 0.00 84 PRO B N 1
ATOM 4158 C CA . PRO B 1 84 ? 69.244 112.914 109.582 1.00 0.00 84 PRO B CA 1
ATOM 4159 C C . PRO B 1 84 ? 68.899 111.510 109.104 1.00 0.00 84 PRO B C 1
ATOM 4160 O O . PRO B 1 84 ? 69.683 110.896 108.374 1.00 0.00 84 PRO B O 1
ATOM 4171 N N . ARG B 1 85 ? 67.746 110.981 109.511 1.00 0.00 85 ARG B N 1
ATOM 4172 C CA . ARG B 1 85 ? 67.311 109.688 108.999 1.00 0.00 85 ARG B CA 1
ATOM 4173 C C . ARG B 1 85 ? 67.143 109.717 107.486 1.00 0.00 85 ARG B C 1
ATOM 4174 O O . ARG B 1 85 ? 67.188 108.660 106.834 1.00 0.00 85 ARG B O 1
ATOM 4195 N N . ALA B 1 86 ? 66.960 110.911 106.918 1.00 0.00 86 ALA B N 1
ATOM 4196 C CA . ALA B 1 86 ? 66.939 111.038 105.471 1.00 0.00 86 ALA B CA 1
ATOM 4197 C C . ALA B 1 86 ? 68.226 110.512 104.858 1.00 0.00 86 ALA B C 1
ATOM 4198 O O . ALA B 1 86 ? 68.206 110.001 103.740 1.00 0.00 86 ALA B O 1
ATOM 4205 N N . GLU B 1 87 ? 69.347 110.606 105.573 1.00 0.00 87 GLU B N 1
ATOM 4206 C CA . GLU B 1 87 ? 70.599 110.075 105.043 1.00 0.00 87 GLU B CA 1
ATOM 4207 C C . GLU B 1 87 ? 70.477 108.583 104.766 1.00 0.00 87 GLU B C 1
ATOM 4208 O O . GLU B 1 87 ? 70.736 108.114 103.647 1.00 0.00 87 GLU B O 1
ATOM 4220 N N . GLU B 1 88 ? 70.057 107.822 105.774 1.00 0.00 88 GLU B N 1
ATOM 4221 C CA . GLU B 1 88 ? 69.912 106.386 105.600 1.00 0.00 88 GLU B CA 1
ATOM 4222 C C . GLU B 1 88 ? 68.907 106.096 104.504 1.00 0.00 88 GLU B C 1
ATOM 4223 O O . GLU B 1 88 ? 69.138 105.250 103.631 1.00 0.00 88 GLU B O 1
ATOM 4235 N N . ILE B 1 89 ? 67.770 106.785 104.545 1.00 0.00 89 ILE B N 1
ATOM 4236 C CA . ILE B 1 89 ? 66.715 106.468 103.597 1.00 0.00 89 ILE B CA 1
ATOM 4237 C C . ILE B 1 89 ? 67.181 106.745 102.175 1.00 0.00 89 ILE B C 1
ATOM 4238 O O . ILE B 1 89 ? 66.911 105.966 101.257 1.00 0.00 89 ILE B O 1
ATOM 4254 N N . LEU B 1 90 ? 67.895 107.849 101.969 1.00 0.00 90 LEU B N 1
ATOM 4255 C CA . LEU B 1 90 ? 68.350 108.201 100.631 1.00 0.00 90 LEU B CA 1
ATOM 4256 C C . LEU B 1 90 ? 69.370 107.193 100.127 1.00 0.00 90 LEU B C 1
ATOM 4257 O O . LEU B 1 90 ? 69.310 106.753 98.973 1.00 0.00 90 LEU B O 1
ATOM 4273 N N . LYS B 1 91 ? 70.317 106.808 100.980 1.00 0.00 91 LYS B N 1
ATOM 4274 C CA . LYS B 1 91 ? 71.270 105.788 100.566 1.00 0.00 91 LYS B CA 1
ATOM 4275 C C . LYS B 1 91 ? 70.544 104.516 100.151 1.00 0.00 91 LYS B C 1
ATOM 4276 O O . LYS B 1 91 ? 70.821 103.940 99.089 1.00 0.00 91 LYS B O 1
ATOM 4295 N N . LEU B 1 92 ? 69.598 104.066 100.975 1.00 0.00 92 LEU B N 1
ATOM 4296 C CA . LEU B 1 92 ? 68.874 102.847 100.646 1.00 0.00 92 LEU B CA 1
ATOM 4297 C C . LEU B 1 92 ? 68.131 102.999 99.330 1.00 0.00 92 LEU B C 1
ATOM 4298 O O . LEU B 1 92 ? 68.103 102.074 98.511 1.00 0.00 92 LEU B O 1
ATOM 4314 N N . ALA B 1 93 ? 67.522 104.160 99.108 1.00 0.00 93 ALA B N 1
ATOM 4315 C CA . ALA B 1 93 ? 66.737 104.351 97.898 1.00 0.00 93 ALA B CA 1
ATOM 4316 C C . ALA B 1 93 ? 67.625 104.305 96.670 1.00 0.00 93 ALA B C 1
ATOM 4317 O O . ALA B 1 93 ? 67.245 103.739 95.636 1.00 0.00 93 ALA B O 1
ATOM 4324 N N . LEU B 1 94 ? 68.816 104.889 96.761 1.00 0.00 94 LEU B N 1
ATOM 4325 C CA . LEU B 1 94 ? 69.725 104.829 95.626 1.00 0.00 94 LEU B CA 1
ATOM 4326 C C . LEU B 1 94 ? 70.166 103.398 95.370 1.00 0.00 94 LEU B C 1
ATOM 4327 O O . LEU B 1 94 ? 70.228 102.955 94.218 1.00 0.00 94 LEU B O 1
ATOM 4343 N N . LYS B 1 95 ? 70.482 102.654 96.429 1.00 0.00 95 LYS B N 1
ATOM 4344 C CA . LYS B 1 95 ? 70.860 101.265 96.219 1.00 0.00 95 LYS B CA 1
ATOM 4345 C C . LYS B 1 95 ? 69.723 100.499 95.567 1.00 0.00 95 LYS B C 1
ATOM 4346 O O . LYS B 1 95 ? 69.950 99.647 94.702 1.00 0.00 95 LYS B O 1
ATOM 4365 N N . ILE B 1 96 ? 68.486 100.802 95.957 1.00 0.00 96 ILE B N 1
ATOM 4366 C CA . ILE B 1 96 ? 67.335 100.127 95.363 1.00 0.00 96 ILE B CA 1
ATOM 4367 C C . ILE B 1 96 ? 67.251 100.431 93.873 1.00 0.00 96 ILE B C 1
ATOM 4368 O O . ILE B 1 96 ? 67.019 99.539 93.049 1.00 0.00 96 ILE B O 1
ATOM 4384 N N . ILE B 1 97 ? 67.395 101.703 93.506 1.00 0.00 97 ILE B N 1
ATOM 4385 C CA . ILE B 1 97 ? 67.304 102.049 92.094 1.00 0.00 97 ILE B CA 1
ATOM 4386 C C . ILE B 1 97 ? 68.425 101.381 91.322 1.00 0.00 97 ILE B C 1
ATOM 4387 O O . ILE B 1 97 ? 68.243 100.939 90.181 1.00 0.00 97 ILE B O 1
ATOM 4403 N N . LYS B 1 98 ? 69.609 101.324 91.920 1.00 0.00 98 LYS B N 1
ATOM 4404 C CA . LYS B 1 98 ? 70.696 100.561 91.330 1.00 0.00 98 LYS B CA 1
ATOM 4405 C C . LYS B 1 98 ? 70.250 99.134 91.060 1.00 0.00 98 LYS B C 1
ATOM 4406 O O . LYS B 1 98 ? 70.442 98.606 89.959 1.00 0.00 98 LYS B O 1
ATOM 4425 N N . ALA B 1 99 ? 69.621 98.505 92.055 1.00 0.00 99 ALA B N 1
ATOM 4426 C CA . ALA B 1 99 ? 69.177 97.127 91.897 1.00 0.00 99 ALA B CA 1
ATOM 4427 C C . ALA B 1 99 ? 68.130 97.000 90.808 1.00 0.00 99 ALA B C 1
ATOM 4428 O O . ALA B 1 99 ? 68.075 95.980 90.123 1.00 0.00 99 ALA B O 1
ATOM 4435 N N . ILE B 1 100 ? 67.300 98.022 90.621 1.00 0.00 100 ILE B N 1
ATOM 4436 C CA . ILE B 1 100 ? 66.247 97.938 89.611 1.00 0.00 100 ILE B CA 1
ATOM 4437 C C . ILE B 1 100 ? 66.819 98.088 88.207 1.00 0.00 100 ILE B C 1
ATOM 4438 O O . ILE B 1 100 ? 66.404 97.391 87.274 1.00 0.00 100 ILE B O 1
ATOM 4454 N N . LEU B 1 101 ? 67.765 99.002 88.021 1.00 0.00 101 LEU B N 1
ATOM 4455 C CA . LEU B 1 101 ? 68.438 99.080 86.731 1.00 0.00 101 LEU B CA 1
ATOM 4456 C C . LEU B 1 101 ? 69.150 97.771 86.434 1.00 0.00 101 LEU B C 1
ATOM 4457 O O . LEU B 1 101 ? 69.071 97.233 85.318 1.00 0.00 101 LEU B O 1
ATOM 4473 N N . LEU B 1 102 ? 69.847 97.238 87.437 1.00 0.00 102 LEU B N 1
ATOM 4474 C CA . LEU B 1 102 ? 70.492 95.946 87.282 1.00 0.00 102 LEU B CA 1
ATOM 4475 C C . LEU B 1 102 ? 69.469 94.895 86.907 1.00 0.00 102 LEU B C 1
ATOM 4476 O O . LEU B 1 102 ? 69.743 94.009 86.096 1.00 0.00 102 LEU B O 1
ATOM 4492 N N . LEU B 1 103 ? 68.271 94.993 87.475 1.00 0.00 103 LEU B N 1
ATOM 4493 C CA . LEU B 1 103 ? 67.216 94.052 87.139 1.00 0.00 103 LEU B CA 1
ATOM 4494 C C . LEU B 1 103 ? 66.836 94.161 85.679 1.00 0.00 103 LEU B C 1
ATOM 4495 O O . LEU B 1 103 ? 66.579 93.152 85.027 1.00 0.00 103 LEU B O 1
ATOM 4511 N N . LEU B 1 104 ? 66.734 95.381 85.162 1.00 0.00 104 LEU B N 1
ATOM 4512 C CA . LEU B 1 104 ? 66.367 95.529 83.757 1.00 0.00 104 LEU B CA 1
ATOM 4513 C C . LEU B 1 104 ? 67.422 94.897 82.862 1.00 0.00 104 LEU B C 1
ATOM 4514 O O . LEU B 1 104 ? 67.096 94.189 81.899 1.00 0.00 104 LEU B O 1
ATOM 4530 N N . GLU B 1 105 ? 68.696 95.126 83.183 1.00 0.00 105 GLU B N 1
ATOM 4531 C CA . GLU B 1 105 ? 69.772 94.461 82.450 1.00 0.00 105 GLU B CA 1
ATOM 4532 C C . GLU B 1 105 ? 69.640 92.944 82.556 1.00 0.00 105 GLU B C 1
ATOM 4533 O O . GLU B 1 105 ? 69.784 92.218 81.561 1.00 0.00 105 GLU B O 1
ATOM 4545 N N . MET B 1 106 ? 69.337 92.453 83.755 1.00 0.00 106 MET B N 1
ATOM 4546 C CA . MET B 1 106 ? 69.198 91.021 83.970 1.00 0.00 106 MET B CA 1
ATOM 4547 C C . MET B 1 106 ? 68.049 90.461 83.149 1.00 0.00 106 MET B C 1
ATOM 4548 O O . MET B 1 106 ? 68.149 89.372 82.587 1.00 0.00 106 MET B O 1
ATOM 4562 N N . TYR B 1 107 ? 66.937 91.182 83.109 1.00 0.00 107 TYR B N 1
ATOM 4563 C CA . TYR B 1 107 ? 65.763 90.746 82.370 1.00 0.00 107 TYR B CA 1
ATOM 4564 C C . TYR B 1 107 ? 66.066 90.667 80.884 1.00 0.00 107 TYR B C 1
ATOM 4565 O O . TYR B 1 107 ? 65.724 89.685 80.208 1.00 0.00 107 TYR B O 1
ATOM 4583 N N . GLU B 1 108 ? 66.728 91.694 80.359 1.00 0.00 108 GLU B N 1
ATOM 4584 C CA . GLU B 1 108 ? 67.106 91.651 78.956 1.00 0.00 108 GLU B CA 1
ATOM 4585 C C . GLU B 1 108 ? 67.995 90.449 78.685 1.00 0.00 108 GLU B C 1
ATOM 4586 O O . GLU B 1 108 ? 67.821 89.755 77.678 1.00 0.00 108 GLU B O 1
ATOM 4598 N N . ASN B 1 109 ? 68.936 90.165 79.588 1.00 0.00 109 ASN B N 1
ATOM 4599 C CA . ASN B 1 109 ? 69.739 88.960 79.418 1.00 0.00 109 ASN B CA 1
ATOM 4600 C C . ASN B 1 109 ? 68.863 87.713 79.455 1.00 0.00 109 ASN B C 1
ATOM 4601 O O . ASN B 1 109 ? 68.964 86.842 78.583 1.00 0.00 109 ASN B O 1
ATOM 4612 N N . ILE B 1 110 ? 67.968 87.633 80.440 1.00 0.00 110 ILE B N 1
ATOM 4613 C CA . ILE B 1 110 ? 67.152 86.451 80.667 1.00 0.00 110 ILE B CA 1
ATOM 4614 C C . ILE B 1 110 ? 66.252 86.181 79.482 1.00 0.00 110 ILE B C 1
ATOM 4615 O O . ILE B 1 110 ? 65.689 85.090 79.361 1.00 0.00 110 ILE B O 1
ATOM 4631 N N . LYS B 1 111 ? 66.069 87.170 78.616 1.00 0.00 111 LYS B N 1
ATOM 4632 C CA . LYS B 1 111 ? 65.477 86.863 77.321 1.00 0.00 111 LYS B CA 1
ATOM 4633 C C . LYS B 1 111 ? 66.233 85.711 76.663 1.00 0.00 111 LYS B C 1
ATOM 4634 O O . LYS B 1 111 ? 65.626 84.787 76.098 1.00 0.00 111 LYS B O 1
ATOM 4653 N N . GLN B 1 112 ? 67.565 85.725 76.770 1.00 0.00 112 GLN B N 1
ATOM 4654 C CA . GLN B 1 112 ? 68.361 84.617 76.252 1.00 0.00 112 GLN B CA 1
ATOM 4655 C C . GLN B 1 112 ? 67.983 83.313 76.937 1.00 0.00 112 GLN B C 1
ATOM 4656 O O . GLN B 1 112 ? 67.824 82.279 76.282 1.00 0.00 112 GLN B O 1
ATOM 4670 N N . ALA B 1 113 ? 67.844 83.341 78.263 1.00 0.00 113 ALA B N 1
ATOM 4671 C CA . ALA B 1 113 ? 67.512 82.122 78.991 1.00 0.00 113 ALA B CA 1
ATOM 4672 C C . ALA B 1 113 ? 66.179 81.557 78.530 1.00 0.00 113 ALA B C 1
ATOM 4673 O O . ALA B 1 113 ? 66.041 80.344 78.331 1.00 0.00 113 ALA B O 1
ATOM 4680 N N . GLU B 1 114 ? 65.189 82.427 78.349 1.00 0.00 114 GLU B N 1
ATOM 4681 C CA . GLU B 1 114 ? 63.897 81.976 77.851 1.00 0.00 114 GLU B CA 1
ATOM 4682 C C . GLU B 1 114 ? 64.060 81.327 76.491 1.00 0.00 114 GLU B C 1
ATOM 4683 O O . GLU B 1 114 ? 63.454 80.287 76.212 1.00 0.00 114 GLU B O 1
ATOM 4695 N N . GLU B 1 115 ? 64.894 81.920 75.639 1.00 0.00 115 GLU B N 1
ATOM 4696 C CA . GLU B 1 115 ? 65.195 81.282 74.365 1.00 0.00 115 GLU B CA 1
ATOM 4697 C C . GLU B 1 115 ? 65.836 79.917 74.574 1.00 0.00 115 GLU B C 1
ATOM 4698 O O . GLU B 1 115 ? 65.635 79.004 73.766 1.00 0.00 115 GLU B O 1
ATOM 4710 N N . LEU B 1 116 ? 66.610 79.765 75.648 1.00 0.00 116 LEU B N 1
ATOM 4711 C CA . LEU B 1 116 ? 67.234 78.487 75.964 1.00 0.00 116 LEU B CA 1
ATOM 4712 C C . LEU B 1 116 ? 66.308 77.575 76.755 1.00 0.00 116 LEU B C 1
ATOM 4713 O O . LEU B 1 116 ? 66.413 76.349 76.646 1.00 0.00 116 LEU B O 1
ATOM 4729 N N . GLY B 1 117 ? 65.400 78.142 77.543 1.00 0.00 117 GLY B N 1
ATOM 4730 C CA . GLY B 1 117 ? 64.574 77.338 78.420 1.00 0.00 117 GLY B CA 1
ATOM 4731 C C . GLY B 1 117 ? 65.221 76.976 79.738 1.00 0.00 117 GLY B C 1
ATOM 4732 O O . GLY B 1 117 ? 64.934 75.908 80.286 1.00 0.00 117 GLY B O 1
ATOM 4736 N N . ASP B 1 118 ? 66.094 77.835 80.269 1.00 0.00 118 ASP B N 1
ATOM 4737 C CA . ASP B 1 118 ? 66.693 77.615 81.586 1.00 0.00 118 ASP B CA 1
ATOM 4738 C C . ASP B 1 118 ? 65.673 77.983 82.664 1.00 0.00 118 ASP B C 1
ATOM 4739 O O . ASP B 1 118 ? 65.762 79.007 83.346 1.00 0.00 118 ASP B O 1
ATOM 4748 N N . GLU B 1 119 ? 64.682 77.101 82.811 1.00 0.00 119 GLU B N 1
ATOM 4749 C CA . GLU B 1 119 ? 63.602 77.336 83.763 1.00 0.00 119 GLU B CA 1
ATOM 4750 C C . GLU B 1 119 ? 64.129 77.495 85.177 1.00 0.00 119 GLU B C 1
ATOM 4751 O O . GLU B 1 119 ? 63.506 78.174 86.000 1.00 0.00 119 GLU B O 1
ATOM 4763 N N . ASP B 1 120 ? 65.257 76.863 85.488 1.00 0.00 120 ASP B N 1
ATOM 4764 C CA . ASP B 1 120 ? 65.853 77.053 86.801 1.00 0.00 120 ASP B CA 1
ATOM 4765 C C . ASP B 1 120 ? 66.158 78.524 87.042 1.00 0.00 120 ASP B C 1
ATOM 4766 O O . ASP B 1 120 ? 65.723 79.109 88.044 1.00 0.00 120 ASP B O 1
ATOM 4775 N N . LEU B 1 121 ? 66.877 79.150 86.109 1.00 0.00 121 LEU B N 1
ATOM 4776 C CA . LEU B 1 121 ? 67.157 80.572 86.236 1.00 0.00 121 LEU B CA 1
ATOM 4777 C C . LEU B 1 121 ? 65.871 81.373 86.239 1.00 0.00 121 LEU B C 1
ATOM 4778 O O . LEU B 1 121 ? 65.771 82.391 86.923 1.00 0.00 121 LEU B O 1
ATOM 4794 N N . SER B 1 122 ? 64.877 80.941 85.467 1.00 0.00 122 SER B N 1
ATOM 4795 C CA . SER B 1 122 ? 63.623 81.681 85.404 1.00 0.00 122 SER B CA 1
ATOM 4796 C C . SER B 1 122 ? 62.952 81.740 86.771 1.00 0.00 122 SER B C 1
ATOM 4797 O O . SER B 1 122 ? 62.603 82.820 87.258 1.00 0.00 122 SER B O 1
ATOM 4805 N N . GLU B 1 123 ? 62.767 80.584 87.410 1.00 0.00 123 GLU B N 1
ATOM 4806 C CA . GLU B 1 123 ? 62.152 80.568 88.732 1.00 0.00 123 GLU B CA 1
ATOM 4807 C C . GLU B 1 123 ? 63.007 81.326 89.737 1.00 0.00 123 GLU B C 1
ATOM 4808 O O . GLU B 1 123 ? 62.486 82.076 90.577 1.00 0.00 123 GLU B O 1
ATOM 4820 N N . LEU B 1 124 ? 64.325 81.147 89.668 1.00 0.00 124 LEU B N 1
ATOM 4821 C CA . LEU B 1 124 ? 65.194 81.846 90.601 1.00 0.00 124 LEU B CA 1
ATOM 4822 C C . LEU B 1 124 ? 65.053 83.350 90.432 1.00 0.00 124 LEU B C 1
ATOM 4823 O O . LEU B 1 124 ? 64.954 84.093 91.415 1.00 0.00 124 LEU B O 1
ATOM 4839 N N . ALA B 1 125 ? 64.991 83.813 89.187 1.00 0.00 125 ALA B N 1
ATOM 4840 C CA . ALA B 1 125 ? 64.827 85.232 88.931 1.00 0.00 125 ALA B CA 1
ATOM 4841 C C . ALA B 1 125 ? 63.467 85.708 89.401 1.00 0.00 125 ALA B C 1
ATOM 4842 O O . ALA B 1 125 ? 63.327 86.853 89.837 1.00 0.00 125 ALA B O 1
ATOM 4849 N N . LYS B 1 126 ? 62.445 84.861 89.289 1.00 0.00 126 LYS B N 1
ATOM 4850 C CA . LYS B 1 126 ? 61.145 85.226 89.836 1.00 0.00 126 LYS B CA 1
ATOM 4851 C C . LYS B 1 126 ? 61.268 85.511 91.319 1.00 0.00 126 LYS B C 1
ATOM 4852 O O . LYS B 1 126 ? 60.759 86.522 91.824 1.00 0.00 126 LYS B O 1
ATOM 4871 N N . ILE B 1 127 ? 61.945 84.618 92.036 1.00 0.00 127 ILE B N 1
ATOM 4872 C CA . ILE B 1 127 ? 62.147 84.838 93.462 1.00 0.00 127 ILE B CA 1
ATOM 4873 C C . ILE B 1 127 ? 62.920 86.124 93.687 1.00 0.00 127 ILE B C 1
ATOM 4874 O O . ILE B 1 127 ? 62.646 86.872 94.628 1.00 0.00 127 ILE B O 1
ATOM 4890 N N . ALA B 1 128 ? 63.905 86.397 92.837 1.00 0.00 128 ALA B N 1
ATOM 4891 C CA . ALA B 1 128 ? 64.694 87.612 92.992 1.00 0.00 128 ALA B CA 1
ATOM 4892 C C . ALA B 1 128 ? 63.825 88.853 92.841 1.00 0.00 128 ALA B C 1
ATOM 4893 O O . ALA B 1 128 ? 63.904 89.789 93.645 1.00 0.00 128 ALA B O 1
ATOM 4900 N N . ILE B 1 129 ? 62.994 88.879 91.803 1.00 0.00 129 ILE B N 1
ATOM 4901 C CA . ILE B 1 129 ? 62.137 90.034 91.566 1.00 0.00 129 ILE B CA 1
ATOM 4902 C C . ILE B 1 129 ? 61.204 90.235 92.744 1.00 0.00 129 ILE B C 1
ATOM 4903 O O . ILE B 1 129 ? 61.034 91.353 93.242 1.00 0.00 129 ILE B O 1
ATOM 4919 N N . ARG B 1 130 ? 60.574 89.152 93.201 1.00 0.00 130 ARG B N 1
ATOM 4920 C CA . ARG B 1 130 ? 59.661 89.272 94.331 1.00 0.00 130 ARG B CA 1
ATOM 4921 C C . ARG B 1 130 ? 60.405 89.721 95.576 1.00 0.00 130 ARG B C 1
ATOM 4922 O O . ARG B 1 130 ? 59.868 90.472 96.394 1.00 0.00 130 ARG B O 1
ATOM 4943 N N . LEU B 1 131 ? 61.643 89.267 95.741 1.00 0.00 131 LEU B N 1
ATOM 4944 C CA . LEU B 1 131 ? 62.439 89.707 96.872 1.00 0.00 131 LEU B CA 1
ATOM 4945 C C . LEU B 1 131 ? 62.654 91.202 96.816 1.00 0.00 131 LEU B C 1
ATOM 4946 O O . LEU B 1 131 ? 62.523 91.900 97.824 1.00 0.00 131 LEU B O 1
ATOM 4962 N N . VAL B 1 132 ? 63.001 91.710 95.638 1.00 0.00 132 VAL B N 1
ATOM 4963 C CA . VAL B 1 132 ? 63.198 93.145 95.500 1.00 0.00 132 VAL B CA 1
ATOM 4964 C C . VAL B 1 132 ? 61.905 93.871 95.813 1.00 0.00 132 VAL B C 1
ATOM 4965 O O . VAL B 1 132 ? 61.906 94.923 96.461 1.00 0.00 132 VAL B O 1
ATOM 4978 N N . ARG B 1 133 ? 60.784 93.331 95.341 1.00 0.00 133 ARG B N 1
ATOM 4979 C CA . ARG B 1 133 ? 59.493 93.927 95.654 1.00 0.00 133 ARG B CA 1
ATOM 4980 C C . ARG B 1 133 ? 59.289 93.992 97.159 1.00 0.00 133 ARG B C 1
ATOM 4981 O O . ARG B 1 133 ? 58.828 95.004 97.695 1.00 0.00 133 ARG B O 1
ATOM 5002 N N . GLN B 1 134 ? 59.629 92.908 97.854 1.00 0.00 134 GLN B N 1
ATOM 5003 C CA . GLN B 1 134 ? 59.480 92.865 99.303 1.00 0.00 134 GLN B CA 1
ATOM 5004 C C . GLN B 1 134 ? 60.365 93.907 99.972 1.00 0.00 134 GLN B C 1
ATOM 5005 O O . GLN B 1 134 ? 59.950 94.561 100.936 1.00 0.00 134 GLN B O 1
ATOM 5019 N N . ALA B 1 135 ? 61.598 94.057 99.486 1.00 0.00 135 ALA B N 1
ATOM 5020 C CA . ALA B 1 135 ? 62.499 95.057 100.048 1.00 0.00 135 ALA B CA 1
ATOM 5021 C C . ALA B 1 135 ? 61.954 96.455 99.833 1.00 0.00 135 ALA B C 1
ATOM 5022 O O . ALA B 1 135 ? 61.992 97.296 100.738 1.00 0.00 135 ALA B O 1
ATOM 5029 N N . LEU B 1 136 ? 61.436 96.719 98.638 1.00 0.00 136 LEU B N 1
ATOM 5030 C CA . LEU B 1 136 ? 60.845 98.018 98.362 1.00 0.00 136 LEU B CA 1
ATOM 5031 C C . LEU B 1 136 ? 59.659 98.269 99.274 1.00 0.00 136 LEU B C 1
ATOM 5032 O O . LEU B 1 136 ? 59.490 99.374 99.797 1.00 0.00 136 LEU B O 1
ATOM 5048 N N . LYS B 1 137 ? 58.830 97.247 99.476 1.00 0.00 137 LYS B N 1
ATOM 5049 C CA . LYS B 1 137 ? 57.665 97.377 100.341 1.00 0.00 137 LYS B CA 1
ATOM 5050 C C . LYS B 1 137 ? 58.082 97.705 101.764 1.00 0.00 137 LYS B C 1
ATOM 5051 O O . LYS B 1 137 ? 57.603 98.675 102.362 1.00 0.00 137 LYS B O 1
ATOM 5070 N N . LEU B 1 138 ? 58.995 96.909 102.316 1.00 0.00 138 LEU B N 1
ATOM 5071 C CA . LEU B 1 138 ? 59.489 97.170 103.659 1.00 0.00 138 LEU B CA 1
ATOM 5072 C C . LEU B 1 138 ? 60.051 98.577 103.763 1.00 0.00 138 LEU B C 1
ATOM 5073 O O . LEU B 1 138 ? 59.760 99.303 104.721 1.00 0.00 138 LEU B O 1
ATOM 5089 N N . LEU B 1 139 ? 60.843 98.989 102.772 1.00 0.00 139 LEU B N 1
ATOM 5090 C CA . LEU B 1 139 ? 61.413 100.327 102.797 1.00 0.00 139 LEU B CA 1
ATOM 5091 C C . LEU B 1 139 ? 60.313 101.373 102.804 1.00 0.00 139 LEU B C 1
ATOM 5092 O O . LEU B 1 139 ? 60.373 102.351 103.559 1.00 0.00 139 LEU B O 1
ATOM 5108 N N . GLN B 1 140 ? 59.287 101.165 101.988 1.00 0.00 140 GLN B N 1
ATOM 5109 C CA . GLN B 1 140 ? 58.137 102.048 102.015 1.00 0.00 140 GLN B CA 1
ATOM 5110 C C . GLN B 1 140 ? 57.545 102.106 103.413 1.00 0.00 140 GLN B C 1
ATOM 5111 O O . GLN B 1 140 ? 57.077 103.163 103.849 1.00 0.00 140 GLN B O 1
ATOM 5125 N N . GLU B 1 141 ? 57.578 100.983 104.132 1.00 0.00 141 GLU B N 1
ATOM 5126 C CA . GLU B 1 141 ? 57.128 100.934 105.518 1.00 0.00 141 GLU B CA 1
ATOM 5127 C C . GLU B 1 141 ? 58.183 101.425 106.499 1.00 0.00 141 GLU B C 1
ATOM 5128 O O . GLU B 1 141 ? 57.851 101.705 107.655 1.00 0.00 141 GLU B O 1
ATOM 5140 N N . GLY B 1 142 ? 59.437 101.539 106.072 1.00 0.00 142 GLY B N 1
ATOM 5141 C CA . GLY B 1 142 ? 60.501 101.918 106.980 1.00 0.00 142 GLY B CA 1
ATOM 5142 C C . GLY B 1 142 ? 60.980 100.808 107.888 1.00 0.00 142 GLY B C 1
ATOM 5143 O O . GLY B 1 142 ? 61.649 101.087 108.888 1.00 0.00 142 GLY B O 1
ATOM 5147 N N . ASP B 1 143 ? 60.660 99.557 107.573 1.00 0.00 143 ASP B N 1
ATOM 5148 C CA . ASP B 1 143 ? 61.132 98.434 108.380 1.00 0.00 143 ASP B CA 1
ATOM 5149 C C . ASP B 1 143 ? 62.645 98.295 108.234 1.00 0.00 143 ASP B C 1
ATOM 5150 O O . ASP B 1 143 ? 63.151 98.273 107.108 1.00 0.00 143 ASP B O 1
ATOM 5159 N N . PRO B 1 144 ? 63.402 98.191 109.337 1.00 0.00 144 PRO B N 1
ATOM 5160 C CA . PRO B 1 144 ? 64.860 98.035 109.217 1.00 0.00 144 PRO B CA 1
ATOM 5161 C C . PRO B 1 144 ? 65.284 96.827 108.395 1.00 0.00 144 PRO B C 1
ATOM 5162 O O . PRO B 1 144 ? 66.427 96.755 107.936 1.00 0.00 144 PRO B O 1
ATOM 5173 N N . ARG B 1 145 ? 64.380 95.866 108.209 1.00 0.00 145 ARG B N 1
ATOM 5174 C CA . ARG B 1 145 ? 64.670 94.707 107.373 1.00 0.00 145 ARG B CA 1
ATOM 5175 C C . ARG B 1 145 ? 64.853 95.069 105.906 1.00 0.00 145 ARG B C 1
ATOM 5176 O O . ARG B 1 145 ? 65.209 94.191 105.110 1.00 0.00 145 ARG B O 1
ATOM 5197 N N . ALA B 1 146 ? 64.558 96.311 105.516 1.00 0.00 146 ALA B N 1
ATOM 5198 C CA . ALA B 1 146 ? 64.707 96.700 104.121 1.00 0.00 146 ALA B CA 1
ATOM 5199 C C . ALA B 1 146 ? 66.097 96.358 103.615 1.00 0.00 146 ALA B C 1
ATOM 5200 O O . ALA B 1 146 ? 66.252 95.685 102.591 1.00 0.00 146 ALA B O 1
ATOM 5207 N N . GLU B 1 147 ? 67.125 96.781 104.347 1.00 0.00 147 GLU B N 1
ATOM 5208 C CA . GLU B 1 147 ? 68.486 96.476 103.932 1.00 0.00 147 GLU B CA 1
ATOM 5209 C C . GLU B 1 147 ? 68.748 94.979 103.981 1.00 0.00 147 GLU B C 1
ATOM 5210 O O . GLU B 1 147 ? 69.402 94.421 103.091 1.00 0.00 147 GLU B O 1
ATOM 5222 N N . GLU B 1 148 ? 68.249 94.309 105.017 1.00 0.00 148 GLU B N 1
ATOM 5223 C CA . GLU B 1 148 ? 68.574 92.901 105.196 1.00 0.00 148 GLU B CA 1
ATOM 5224 C C . GLU B 1 148 ? 68.075 92.074 104.024 1.00 0.00 148 GLU B C 1
ATOM 5225 O O . GLU B 1 148 ? 68.778 91.185 103.535 1.00 0.00 148 GLU B O 1
ATOM 5237 N N . ILE B 1 149 ? 66.864 92.356 103.556 1.00 0.00 149 ILE B N 1
ATOM 5238 C CA . ILE B 1 149 ? 66.336 91.638 102.404 1.00 0.00 149 ILE B CA 1
ATOM 5239 C C . ILE B 1 149 ? 66.988 92.128 101.118 1.00 0.00 149 ILE B C 1
ATOM 5240 O O . ILE B 1 149 ? 67.295 91.335 100.218 1.00 0.00 149 ILE B O 1
ATOM 5256 N N . LEU B 1 150 ? 67.181 93.440 100.997 1.00 0.00 150 LEU B N 1
ATOM 5257 C CA . LEU B 1 150 ? 67.756 93.996 99.784 1.00 0.00 150 LEU B CA 1
ATOM 5258 C C . LEU B 1 150 ? 69.098 93.365 99.470 1.00 0.00 150 LEU B C 1
ATOM 5259 O O . LEU B 1 150 ? 69.392 93.077 98.308 1.00 0.00 150 LEU B O 1
ATOM 5275 N N . GLU B 1 151 ? 69.943 93.180 100.484 1.00 0.00 151 GLU B N 1
ATOM 5276 C CA . GLU B 1 151 ? 71.264 92.616 100.235 1.00 0.00 151 GLU B CA 1
ATOM 5277 C C . GLU B 1 151 ? 71.154 91.226 99.626 1.00 0.00 151 GLU B C 1
ATOM 5278 O O . GLU B 1 151 ? 71.909 90.876 98.709 1.00 0.00 151 GLU B O 1
ATOM 5290 N N . ILE B 1 152 ? 70.215 90.417 100.115 1.00 0.00 152 ILE B N 1
ATOM 5291 C CA . ILE B 1 152 ? 70.016 89.095 99.533 1.00 0.00 152 ILE B CA 1
ATOM 5292 C C . ILE B 1 152 ? 69.501 89.221 98.110 1.00 0.00 152 ILE B C 1
ATOM 5293 O O . ILE B 1 152 ? 69.877 88.446 97.220 1.00 0.00 152 ILE B O 1
ATOM 5309 N N . ALA B 1 153 ? 68.621 90.189 97.874 1.00 0.00 153 ALA B N 1
ATOM 5310 C CA . ALA B 1 153 ? 68.159 90.434 96.516 1.00 0.00 153 ALA B CA 1
ATOM 5311 C C . ALA B 1 153 ? 69.337 90.683 95.592 1.00 0.00 153 ALA B C 1
ATOM 5312 O O . ALA B 1 153 ? 69.471 90.057 94.535 1.00 0.00 153 ALA B O 1
ATOM 5319 N N . LEU B 1 154 ? 70.215 91.590 95.998 1.00 0.00 154 LEU B N 1
ATOM 5320 C CA . LEU B 1 154 ? 71.379 91.910 95.191 1.00 0.00 154 LEU B CA 1
ATOM 5321 C C . LEU B 1 154 ? 72.218 90.675 94.950 1.00 0.00 154 LEU B C 1
ATOM 5322 O O . LEU B 1 154 ? 72.680 90.440 93.832 1.00 0.00 154 LEU B O 1
ATOM 5338 N N . ARG B 1 155 ? 72.472 89.895 95.995 1.00 0.00 155 ARG B N 1
ATOM 5339 C CA . ARG B 1 155 ? 73.403 88.791 95.832 1.00 0.00 155 ARG B CA 1
ATOM 5340 C C . ARG B 1 155 ? 72.828 87.733 94.912 1.00 0.00 155 ARG B C 1
ATOM 5341 O O . ARG B 1 155 ? 73.545 87.162 94.083 1.00 0.00 155 ARG B O 1
ATOM 5362 N N . ILE B 1 156 ? 71.529 87.482 95.006 1.00 0.00 156 ILE B N 1
ATOM 5363 C CA . ILE B 1 156 ? 70.923 86.548 94.072 1.00 0.00 156 ILE B CA 1
ATOM 5364 C C . ILE B 1 156 ? 71.000 87.093 92.653 1.00 0.00 156 ILE B C 1
ATOM 5365 O O . ILE B 1 156 ? 71.225 86.342 91.698 1.00 0.00 156 ILE B O 1
ATOM 5381 N N . ILE B 1 157 ? 70.798 88.405 92.486 1.00 0.00 157 ILE B N 1
ATOM 5382 C CA . ILE B 1 157 ? 70.853 88.994 91.148 1.00 0.00 157 ILE B CA 1
ATOM 5383 C C . ILE B 1 157 ? 72.249 88.854 90.563 1.00 0.00 157 ILE B C 1
ATOM 5384 O O . ILE B 1 157 ? 72.422 88.505 89.391 1.00 0.00 157 ILE B O 1
ATOM 5400 N N . LYS B 1 158 ? 73.265 89.148 91.360 1.00 0.00 158 LYS B N 1
ATOM 5401 C CA . LYS B 1 158 ? 74.615 88.992 90.859 1.00 0.00 158 LYS B CA 1
ATOM 5402 C C . LYS B 1 158 ? 74.892 87.541 90.516 1.00 0.00 158 LYS B C 1
ATOM 5403 O O . LYS B 1 158 ? 75.509 87.254 89.490 1.00 0.00 158 LYS B O 1
ATOM 5422 N N . LEU B 1 159 ? 74.453 86.601 91.353 1.00 0.00 159 LEU B N 1
ATOM 5423 C CA . LEU B 1 159 ? 74.680 85.199 91.020 1.00 0.00 159 LEU B CA 1
ATOM 5424 C C . LEU B 1 159 ? 74.024 84.858 89.690 1.00 0.00 159 LEU B C 1
ATOM 5425 O O . LEU B 1 159 ? 74.613 84.179 88.839 1.00 0.00 159 LEU B O 1
ATOM 5441 N N . ILE B 1 160 ? 72.795 85.320 89.494 1.00 0.00 160 ILE B N 1
ATOM 5442 C CA . ILE B 1 160 ? 72.085 84.998 88.267 1.00 0.00 160 ILE B CA 1
ATOM 5443 C C . ILE B 1 160 ? 72.842 85.548 87.071 1.00 0.00 160 ILE B C 1
ATOM 5444 O O . ILE B 1 160 ? 73.065 84.851 86.076 1.00 0.00 160 ILE B O 1
ATOM 5460 N N . LEU B 1 161 ? 73.262 86.807 87.159 1.00 0.00 161 LEU B N 1
ATOM 5461 C CA . LEU B 1 161 ? 74.039 87.391 86.076 1.00 0.00 161 LEU B CA 1
ATOM 5462 C C . LEU B 1 161 ? 75.315 86.603 85.844 1.00 0.00 161 LEU B C 1
ATOM 5463 O O . LEU B 1 161 ? 75.761 86.449 84.702 1.00 0.00 161 LEU B O 1
ATOM 5479 N N . GLN B 1 162 ? 75.936 86.122 86.917 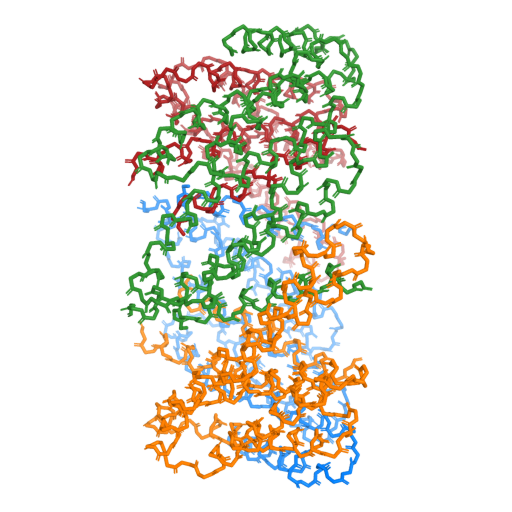1.00 0.00 162 GLN B N 1
ATOM 5480 C CA . GLN B 1 162 ? 77.164 85.365 86.757 1.00 0.00 162 GLN B CA 1
ATOM 5481 C C . GLN B 1 162 ? 76.896 84.101 85.966 1.00 0.00 162 GLN B C 1
ATOM 5482 O O . GLN B 1 162 ? 77.671 83.739 85.075 1.00 0.00 162 GLN B O 1
ATOM 5496 N N . LEU B 1 163 ? 75.778 83.438 86.250 1.00 0.00 163 LEU B N 1
ATOM 5497 C CA . LEU B 1 163 ? 75.454 82.232 85.500 1.00 0.00 163 LEU B CA 1
ATOM 5498 C C . LEU B 1 163 ? 75.128 82.557 84.052 1.00 0.00 163 LEU B C 1
ATOM 5499 O O . LEU B 1 163 ? 75.433 81.764 83.158 1.00 0.00 163 LEU B O 1
ATOM 5515 N N . LEU B 1 164 ? 74.531 83.723 83.796 1.00 0.00 164 LEU B N 1
ATOM 5516 C CA . LEU B 1 164 ? 74.223 84.099 82.417 1.00 0.00 164 LEU B CA 1
ATOM 5517 C C . LEU B 1 164 ? 75.491 84.387 81.623 1.00 0.00 164 LEU B C 1
ATOM 5518 O O . LEU B 1 164 ? 75.619 83.961 80.469 1.00 0.00 164 LEU B O 1
ATOM 5534 N N . PHE B 1 165 ? 76.436 85.114 82.217 1.00 0.00 165 PHE B N 1
ATOM 5535 C CA . PHE B 1 165 ? 77.702 85.352 81.537 1.00 0.00 165 PHE B CA 1
ATOM 5536 C C . PHE B 1 165 ? 78.457 84.051 81.342 1.00 0.00 165 PHE B C 1
ATOM 5537 O O . PHE B 1 165 ? 79.111 83.849 80.312 1.00 0.00 165 PHE B O 1
ATOM 5554 N N . LEU B 1 166 ? 78.377 83.149 82.319 1.00 0.00 166 LEU B N 1
ATOM 5555 C CA . LEU B 1 166 ? 78.974 81.836 82.135 1.00 0.00 166 LEU B CA 1
ATOM 5556 C C . LEU B 1 166 ? 78.323 81.112 80.968 1.00 0.00 166 LEU B C 1
ATOM 5557 O O . LEU B 1 166 ? 79.006 80.464 80.173 1.00 0.00 166 LEU B O 1
ATOM 5573 N N . LYS B 1 167 ? 77.001 81.211 80.849 1.00 0.00 167 LYS B N 1
ATOM 5574 C CA . LYS B 1 167 ? 76.311 80.566 79.739 1.00 0.00 167 LYS B CA 1
ATOM 5575 C C . LYS B 1 167 ? 76.762 81.140 78.403 1.00 0.00 167 LYS B C 1
ATOM 5576 O O . LYS B 1 167 ? 76.987 80.400 77.439 1.00 0.00 167 LYS B O 1
ATOM 5595 N N . GLN B 1 168 ? 76.891 82.462 78.322 1.00 0.00 168 GLN B N 1
ATOM 5596 C CA . GLN B 1 168 ? 77.335 83.066 77.072 1.00 0.00 168 GLN B CA 1
ATOM 5597 C C . GLN B 1 168 ? 78.748 82.619 76.727 1.00 0.00 168 GLN B C 1
ATOM 5598 O O . GLN B 1 168 ? 79.018 82.216 75.592 1.00 0.00 168 GLN B O 1
ATOM 5612 N N . ARG B 1 169 ? 79.657 82.650 77.702 1.00 0.00 169 ARG B N 1
ATOM 5613 C CA . ARG B 1 169 ? 81.009 82.175 77.443 1.00 0.00 169 ARG B CA 1
ATOM 5614 C C . ARG B 1 169 ? 81.008 80.698 77.082 1.00 0.00 169 ARG B C 1
ATOM 5615 O O . ARG B 1 169 ? 81.866 80.244 76.318 1.00 0.00 169 ARG B O 1
ATOM 5636 N N . ILE B 1 170 ? 80.039 79.942 77.596 1.00 0.00 170 ILE B N 1
ATOM 5637 C CA . ILE B 1 170 ? 79.829 78.582 77.121 1.00 0.00 170 ILE B CA 1
ATOM 5638 C C . ILE B 1 170 ? 79.509 78.595 75.634 1.00 0.00 170 ILE B C 1
ATOM 5639 O O . ILE B 1 170 ? 80.073 77.816 74.856 1.00 0.00 170 ILE B O 1
ATOM 5655 N N . GLU B 1 171 ? 78.616 79.492 75.210 1.00 0.00 171 GLU B N 1
ATOM 5656 C CA . GLU B 1 171 ? 78.360 79.639 73.781 1.00 0.00 171 GLU B CA 1
ATOM 5657 C C . GLU B 1 171 ? 79.624 80.049 73.039 1.00 0.00 171 GLU B C 1
ATOM 5658 O O . GLU B 1 171 ? 79.761 79.770 71.843 1.00 0.00 171 GLU B O 1
ATOM 5670 N N . GLU B 1 172 ? 80.553 80.705 73.726 1.00 0.00 172 GLU B N 1
ATOM 5671 C CA . GLU B 1 172 ? 81.838 81.066 73.145 1.00 0.00 172 GLU B CA 1
ATOM 5672 C C . GLU B 1 172 ? 82.803 79.886 73.202 1.00 0.00 172 GLU B C 1
ATOM 5673 O O . GLU B 1 172 ? 83.921 79.963 72.694 1.00 0.00 172 GLU B O 1
ATOM 5685 N N . GLN B 1 180 ? 92.192 79.917 81.618 1.00 0.00 180 GLN B N 1
ATOM 5686 C CA . GLN B 1 180 ? 91.138 79.539 80.688 1.00 0.00 180 GLN B CA 1
ATOM 5687 C C . GLN B 1 180 ? 89.932 80.456 80.833 1.00 0.00 180 GLN B C 1
ATOM 5688 O O . GLN B 1 180 ? 89.556 80.830 81.942 1.00 0.00 180 GLN B O 1
ATOM 5702 N N . PHE B 1 181 ? 89.311 80.791 79.699 1.00 0.00 181 PHE B N 1
ATOM 5703 C CA . PHE B 1 181 ? 88.355 81.891 79.655 1.00 0.00 181 PHE B CA 1
ATOM 5704 C C . PHE B 1 181 ? 87.081 81.619 80.451 1.00 0.00 181 PHE B C 1
ATOM 5705 O O . PHE B 1 181 ? 86.319 82.560 80.695 1.00 0.00 181 PHE B O 1
ATOM 5722 N N . VAL B 1 182 ? 86.830 80.371 80.862 1.00 0.00 182 VAL B N 1
ATOM 5723 C CA . VAL B 1 182 ? 85.717 80.076 81.766 1.00 0.00 182 VAL B CA 1
ATOM 5724 C C . VAL B 1 182 ? 86.159 79.960 83.217 1.00 0.00 182 VAL B C 1
ATOM 5725 O O . VAL B 1 182 ? 85.304 79.874 84.112 1.00 0.00 182 VAL B O 1
ATOM 5738 N N . PHE B 1 183 ? 87.466 79.956 83.482 1.00 0.00 183 PHE B N 1
ATOM 5739 C CA . PHE B 1 183 ? 87.958 79.746 84.841 1.00 0.00 183 PHE B CA 1
ATOM 5740 C C . PHE B 1 183 ? 87.548 80.888 85.766 1.00 0.00 183 PHE B C 1
ATOM 5741 O O . PHE B 1 183 ? 87.144 80.658 86.916 1.00 0.00 183 PHE B O 1
ATOM 5758 N N . GLU B 1 184 ? 87.643 82.125 85.279 1.00 0.00 184 GLU B N 1
ATOM 5759 C CA . GLU B 1 184 ? 87.341 83.269 86.125 1.00 0.00 184 GLU B CA 1
ATOM 5760 C C . GLU B 1 184 ? 85.939 83.167 86.698 1.00 0.00 184 GLU B C 1
ATOM 5761 O O . GLU B 1 184 ? 85.716 83.466 87.875 1.00 0.00 184 GLU B O 1
ATOM 5773 N N . ALA B 1 185 ? 84.977 82.757 85.876 1.00 0.00 185 ALA B N 1
ATOM 5774 C CA . ALA B 1 185 ? 83.626 82.589 86.386 1.00 0.00 185 ALA B CA 1
ATOM 5775 C C . ALA B 1 185 ? 83.572 81.453 87.395 1.00 0.00 185 ALA B C 1
ATOM 5776 O O . ALA B 1 185 ? 82.932 81.578 88.442 1.00 0.00 185 ALA B O 1
ATOM 5783 N N . GLU B 1 186 ? 84.252 80.341 87.113 1.00 0.00 186 GLU B N 1
ATOM 5784 C CA . GLU B 1 186 ? 84.223 79.234 88.058 1.00 0.00 186 GLU B CA 1
ATOM 5785 C C . GLU B 1 186 ? 84.708 79.680 89.430 1.00 0.00 186 GLU B C 1
ATOM 5786 O O . GLU B 1 186 ? 84.234 79.169 90.449 1.00 0.00 186 GLU B O 1
ATOM 5798 N N . GLU B 1 187 ? 85.633 80.642 89.477 1.00 0.00 187 GLU B N 1
ATOM 5799 C CA . GLU B 1 187 ? 86.106 81.160 90.762 1.00 0.00 187 GLU B CA 1
ATOM 5800 C C . GLU B 1 187 ? 85.120 82.157 91.367 1.00 0.00 187 GLU B C 1
ATOM 5801 O O . GLU B 1 187 ? 84.719 82.037 92.537 1.00 0.00 187 GLU B O 1
ATOM 5813 N N . LYS B 1 188 ? 84.736 83.171 90.591 1.00 0.00 188 LYS B N 1
ATOM 5814 C CA . LYS B 1 188 ? 83.944 84.255 91.154 1.00 0.00 188 LYS B CA 1
ATOM 5815 C C . LYS B 1 188 ? 82.563 83.775 91.559 1.00 0.00 188 LYS B C 1
ATOM 5816 O O . LYS B 1 188 ? 82.002 84.274 92.542 1.00 0.00 188 LYS B O 1
ATOM 5835 N N . ILE B 1 189 ? 81.992 82.817 90.829 1.00 0.00 189 ILE B N 1
ATOM 5836 C CA . ILE B 1 189 ? 80.729 82.250 91.268 1.00 0.00 189 ILE B CA 1
ATOM 5837 C C . ILE B 1 189 ? 80.903 81.606 92.628 1.00 0.00 189 ILE B C 1
ATOM 5838 O O . ILE B 1 189 ? 80.011 81.671 93.473 1.00 0.00 189 ILE B O 1
ATOM 5854 N N . ARG B 1 190 ? 82.051 80.971 92.868 1.00 0.00 190 ARG B N 1
ATOM 5855 C CA . ARG B 1 190 ? 82.262 80.338 94.165 1.00 0.00 190 ARG B CA 1
ATOM 5856 C C . ARG B 1 190 ? 82.341 81.374 95.276 1.00 0.00 190 ARG B C 1
ATOM 5857 O O . ARG B 1 190 ? 81.766 81.183 96.355 1.00 0.00 190 ARG B O 1
ATOM 5878 N N . ARG B 1 191 ? 83.027 82.487 95.027 1.00 0.00 191 ARG B N 1
ATOM 5879 C CA . ARG B 1 191 ? 83.084 83.526 96.053 1.00 0.00 191 ARG B CA 1
ATOM 5880 C C . ARG B 1 191 ? 81.696 84.085 96.333 1.00 0.00 191 ARG B C 1
ATOM 5881 O O . ARG B 1 191 ? 81.300 84.240 97.495 1.00 0.00 191 ARG B O 1
ATOM 5902 N N . ILE B 1 192 ? 80.942 84.402 95.276 1.00 0.00 192 ILE B N 1
ATOM 5903 C CA . ILE B 1 192 ? 79.589 84.929 95.460 1.00 0.00 192 ILE B CA 1
ATOM 5904 C C . ILE B 1 192 ? 78.728 83.919 96.202 1.00 0.00 192 ILE B C 1
ATOM 5905 O O . ILE B 1 192 ? 77.948 84.275 97.089 1.00 0.00 192 ILE B O 1
ATOM 5921 N N . VAL B 1 193 ? 78.839 82.644 95.835 1.00 0.00 193 VAL B N 1
ATOM 5922 C CA . VAL B 1 193 ? 78.008 81.626 96.455 1.00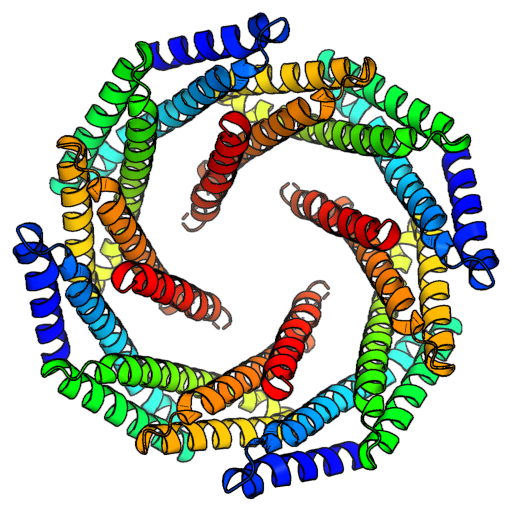 0.00 193 VAL B CA 1
ATOM 5923 C C . VAL B 1 193 ? 78.301 81.550 97.940 1.00 0.00 193 VAL B C 1
ATOM 5924 O O . VAL B 1 193 ? 77.385 81.501 98.765 1.00 0.00 193 VAL B O 1
ATOM 5937 N N . GLU B 1 194 ? 79.584 81.538 98.309 1.00 0.00 194 GLU B N 1
ATOM 5938 C CA . GLU B 1 194 ? 79.902 81.377 99.723 1.00 0.00 194 GLU B CA 1
ATOM 5939 C C . GLU B 1 194 ? 79.563 82.634 100.509 1.00 0.00 194 GLU B C 1
ATOM 5940 O O . GLU B 1 194 ? 79.164 82.536 101.671 1.00 0.00 194 GLU B O 1
ATOM 5952 N N . GLU B 1 195 ? 79.669 83.816 99.894 1.00 0.00 195 GLU B N 1
ATOM 5953 C CA . GLU B 1 195 ? 79.217 85.029 100.573 1.00 0.00 195 GLU B CA 1
ATOM 5954 C C . GLU B 1 195 ? 77.704 85.026 100.761 1.00 0.00 195 GLU B C 1
ATOM 5955 O O . GLU B 1 195 ? 77.198 85.415 101.821 1.00 0.00 195 GLU B O 1
ATOM 5967 N N . LEU B 1 196 ? 76.967 84.602 99.738 1.00 0.00 196 LEU B N 1
ATOM 5968 C CA . LEU B 1 196 ? 75.522 84.468 99.858 1.00 0.00 196 LEU B CA 1
ATOM 5969 C C . LEU B 1 196 ? 75.158 83.518 100.991 1.00 0.00 196 LEU B C 1
ATOM 5970 O O . LEU B 1 196 ? 74.281 83.813 101.815 1.00 0.00 196 LEU B O 1
ATOM 5986 N N . PHE B 1 197 ? 75.829 82.365 101.049 1.00 0.00 197 PHE B N 1
ATOM 5987 C CA . PHE B 1 197 ? 75.590 81.425 102.136 1.00 0.00 197 PHE B CA 1
ATOM 5988 C C . PHE B 1 197 ? 75.921 82.060 103.474 1.00 0.00 197 PHE B C 1
ATOM 5989 O O . PHE B 1 197 ? 75.179 81.897 104.444 1.00 0.00 197 PHE B O 1
ATOM 6006 N N . LYS B 1 198 ? 77.032 82.789 103.549 1.00 0.00 198 LYS B N 1
ATOM 6007 C CA . LYS B 1 198 ? 77.413 83.395 104.816 1.00 0.00 198 LYS B CA 1
ATOM 6008 C C . LYS B 1 198 ? 76.343 84.362 105.290 1.00 0.00 198 LYS B C 1
ATOM 6009 O O . LYS B 1 198 ? 76.039 84.431 106.485 1.00 0.00 198 LYS B O 1
ATOM 6028 N N . LEU B 1 199 ? 75.755 85.115 104.365 1.00 0.00 199 LEU B N 1
ATOM 6029 C CA . LEU B 1 199 ? 74.671 86.014 104.746 1.00 0.00 199 LEU B CA 1
ATOM 6030 C C . LEU B 1 199 ? 73.449 85.236 105.213 1.00 0.00 199 LEU B C 1
ATOM 6031 O O . LEU B 1 199 ? 72.866 85.554 106.255 1.00 0.00 199 LEU B O 1
ATOM 6047 N N . LEU B 1 200 ? 73.052 84.210 104.465 1.00 0.00 200 LEU B N 1
ATOM 6048 C CA . LEU B 1 200 ? 71.789 83.548 104.768 1.00 0.00 200 LEU B CA 1
ATOM 6049 C C . LEU B 1 200 ? 71.881 82.707 106.035 1.00 0.00 200 LEU B C 1
ATOM 6050 O O . LEU B 1 200 ? 70.917 82.626 106.803 1.00 0.00 200 LEU B O 1
ATOM 6066 N N . GLU B 1 201 ? 73.034 82.088 106.268 1.00 0.00 201 GLU B N 1
ATOM 6067 C CA . GLU B 1 201 ? 73.239 81.130 107.345 1.00 0.00 201 GLU B CA 1
ATOM 6068 C C . GLU B 1 201 ? 73.672 81.804 108.637 1.00 0.00 201 GLU B C 1
ATOM 6069 O O . GLU B 1 201 ? 73.173 81.457 109.712 1.00 0.00 201 GLU B O 1
ATOM 6081 N N . GLY B 1 202 ? 74.583 82.767 108.554 1.00 0.00 202 GLY B N 1
ATOM 6082 C CA . GLY B 1 202 ? 75.080 83.453 109.731 1.00 0.00 202 GLY B CA 1
ATOM 6083 C C . GLY B 1 202 ? 76.344 82.829 110.287 1.00 0.00 202 GLY B C 1
ATOM 6084 O O . GLY B 1 202 ? 76.567 82.826 111.496 1.00 0.00 202 GLY B O 1
ATOM 6089 N N . ASP C 1 1 ? 117.827 121.262 89.214 1.00 0.00 1 ASP C N 1
ATOM 6090 C CA . ASP C 1 1 ? 117.394 119.894 89.471 1.00 0.00 1 ASP C CA 1
ATOM 6091 C C . ASP C 1 1 ? 118.562 118.929 89.342 1.00 0.00 1 ASP C C 1
ATOM 6092 O O . ASP C 1 1 ? 118.707 117.997 90.135 1.00 0.00 1 ASP C O 1
ATOM 6094 N N . ARG C 1 2 ? 119.397 119.167 88.330 1.00 0.00 2 ARG C N 1
ATOM 6095 C CA . ARG C 1 2 ? 120.542 118.294 88.102 1.00 0.00 2 ARG C CA 1
ATOM 6096 C C . ARG C 1 2 ? 121.450 118.257 89.322 1.00 0.00 2 ARG C C 1
ATOM 6097 O O . ARG C 1 2 ? 121.953 117.192 89.699 1.00 0.00 2 ARG C O 1
ATOM 6099 N N . GLU C 1 3 ? 121.678 119.411 89.951 1.00 0.00 3 GLU C N 1
ATOM 6100 C CA . GLU C 1 3 ? 122.421 119.421 91.205 1.00 0.00 3 GLU C CA 1
ATOM 6101 C C . GLU C 1 3 ? 121.741 118.534 92.236 1.00 0.00 3 GLU C C 1
ATOM 6102 O O . GLU C 1 3 ? 122.407 117.832 93.007 1.00 0.00 3 GLU C O 1
ATOM 6104 N N . ILE C 1 4 ? 120.410 118.532 92.244 1.00 0.00 4 ILE C N 1
ATOM 6105 C CA . ILE C 1 4 ? 119.679 117.671 93.159 1.00 0.00 4 ILE C CA 1
ATOM 6106 C C . ILE C 1 4 ? 119.905 116.210 92.806 1.00 0.00 4 ILE C C 1
ATOM 6107 O O . ILE C 1 4 ? 120.059 115.364 93.691 1.00 0.00 4 ILE C O 1
ATOM 6109 N N . LYS C 1 5 ? 119.930 115.888 91.512 1.00 0.00 5 LYS C N 1
ATOM 6110 C CA . LYS C 1 5 ? 120.208 114.516 91.106 1.00 0.00 5 LYS C CA 1
ATOM 6111 C C . LYS C 1 5 ? 121.591 114.084 91.568 1.00 0.00 5 LYS C C 1
ATOM 6112 O O . LYS C 1 5 ? 121.777 112.955 92.034 1.00 0.00 5 LYS C O 1
ATOM 6114 N N . GLU C 1 6 ? 122.575 114.973 91.441 1.00 0.00 6 GLU C N 1
ATOM 6115 C CA . GLU C 1 6 ? 123.923 114.652 91.892 1.00 0.00 6 GLU C CA 1
ATOM 6116 C C . GLU C 1 6 ? 123.959 114.445 93.399 1.00 0.00 6 GLU C C 1
ATOM 6117 O O . GLU C 1 6 ? 124.627 113.529 93.898 1.00 0.00 6 GLU C O 1
ATOM 6119 N N . GLU C 1 7 ? 123.249 115.296 94.142 1.00 0.00 7 GLU C N 1
ATOM 6120 C CA . GLU C 1 7 ? 123.158 115.109 95.585 1.00 0.00 7 GLU C CA 1
ATOM 6121 C C . GLU C 1 7 ? 122.537 113.760 95.911 1.00 0.00 7 GLU C C 1
ATOM 6122 O O . GLU C 1 7 ? 122.986 113.061 96.826 1.00 0.00 7 GLU C O 1
ATOM 6124 N N . ALA C 1 8 ? 121.508 113.375 95.162 1.00 0.00 8 ALA C N 1
ATOM 6125 C CA . ALA C 1 8 ? 120.896 112.071 95.364 1.00 0.00 8 ALA C CA 1
ATOM 6126 C C . ALA C 1 8 ? 121.889 110.954 95.089 1.00 0.00 8 ALA C C 1
ATOM 6127 O O . ALA C 1 8 ? 121.924 109.950 95.807 1.00 0.00 8 ALA C O 1
ATOM 6129 N N . ARG C 1 9 ? 122.690 111.102 94.035 1.00 0.00 9 ARG C N 1
ATOM 6130 C CA . ARG C 1 9 ? 123.682 110.081 93.721 1.00 0.00 9 ARG C CA 1
ATOM 6131 C C . ARG C 1 9 ? 124.683 109.936 94.857 1.00 0.00 9 ARG C C 1
ATOM 6132 O O . ARG C 1 9 ? 125.037 108.818 95.250 1.00 0.00 9 ARG C O 1
ATOM 6134 N N . LYS C 1 10 ? 125.138 111.061 95.406 1.00 0.00 10 LYS C N 1
ATOM 6135 C CA . LYS C 1 10 ? 126.022 111.016 96.567 1.00 0.00 10 LYS C CA 1
ATOM 6136 C C . LYS C 1 10 ? 125.336 110.322 97.734 1.00 0.00 10 LYS C C 1
ATOM 6137 O O . LYS C 1 10 ? 125.952 109.531 98.463 1.00 0.00 10 LYS C O 1
ATOM 6139 N N . LEU C 1 11 ? 124.056 110.628 97.937 1.00 0.00 11 LEU C N 1
ATOM 6140 C CA . LEU C 1 11 ? 123.309 110.003 99.016 1.00 0.00 11 LEU C CA 1
ATOM 6141 C C . LEU C 1 11 ? 123.297 108.492 98.854 1.00 0.00 11 LEU C C 1
ATOM 6142 O O . LEU C 1 11 ? 123.561 107.752 99.806 1.00 0.00 11 LEU C O 1
ATOM 6144 N N . ILE C 1 12 ? 123.017 108.017 97.641 1.00 0.00 12 ILE C N 1
ATOM 6145 C CA . ILE C 1 12 ? 122.950 106.579 97.402 1.00 0.00 12 ILE C CA 1
ATOM 6146 C C . ILE C 1 12 ? 124.319 105.947 97.592 1.00 0.00 12 ILE C C 1
ATOM 6147 O O . ILE C 1 12 ? 124.441 104.837 98.125 1.00 0.00 12 ILE C O 1
ATOM 6149 N N . ARG C 1 13 ? 125.372 106.641 97.160 1.00 0.00 13 ARG C N 1
ATOM 6150 C CA . ARG C 1 13 ? 126.718 106.106 97.323 1.00 0.00 13 ARG C CA 1
ATOM 6151 C C . ARG C 1 13 ? 127.042 105.911 98.796 1.00 0.00 13 ARG C C 1
ATOM 6152 O O . ARG C 1 13 ? 127.439 104.820 99.215 1.00 0.00 13 ARG C O 1
ATOM 6154 N N . GLU C 1 14 ? 126.843 106.954 99.601 1.00 0.00 14 GLU C N 1
ATOM 6155 C CA . GLU C 1 14 ? 127.069 106.830 101.037 1.00 0.00 14 GLU C CA 1
ATOM 6156 C C . GLU C 1 14 ? 126.182 105.743 101.632 1.00 0.00 14 GLU C C 1
ATOM 6157 O O . GLU C 1 14 ? 126.604 104.989 102.518 1.00 0.00 14 GLU C O 1
ATOM 6159 N N . ALA C 1 15 ? 124.941 105.653 101.153 1.00 0.00 15 ALA C N 1
ATOM 6160 C CA . ALA C 1 15 ? 123.983 104.703 101.700 1.00 0.00 15 ALA C CA 1
ATOM 6161 C C . ALA C 1 15 ? 124.378 103.265 101.421 1.00 0.00 15 ALA C C 1
ATOM 6162 O O . ALA C 1 15 ? 124.087 102.376 102.228 1.00 0.00 15 ALA C O 1
ATOM 6164 N N . ILE C 1 16 ? 125.032 103.004 100.296 1.00 0.00 16 ILE C N 1
ATOM 6165 C CA . ILE C 1 16 ? 125.229 101.609 99.934 1.00 0.00 16 ILE C CA 1
ATOM 6166 C C . ILE C 1 16 ? 126.712 101.284 99.870 1.00 0.00 16 ILE C C 1
ATOM 6167 O O . ILE C 1 16 ? 127.213 100.527 100.705 1.00 0.00 16 ILE C O 1
ATOM 6169 N N . GLU C 1 17 ? 127.442 101.936 98.964 1.00 0.00 17 GLU C N 1
ATOM 6170 C CA . GLU C 1 17 ? 128.821 101.527 98.723 1.00 0.00 17 GLU C CA 1
ATOM 6171 C C . GLU C 1 17 ? 129.673 101.703 99.968 1.00 0.00 17 GLU C C 1
ATOM 6172 O O . GLU C 1 17 ? 130.603 100.923 100.208 1.00 0.00 17 GLU C O 1
ATOM 6174 N N . LEU C 1 18 ? 129.365 102.717 100.768 1.00 0.00 18 LEU C N 1
ATOM 6175 C CA . LEU C 1 18 ? 130.072 102.975 102.023 1.00 0.00 18 LEU C CA 1
ATOM 6176 C C . LEU C 1 18 ? 129.341 102.261 103.157 1.00 0.00 18 LEU C C 1
ATOM 6177 O O . LEU C 1 18 ? 129.934 101.472 103.895 1.00 0.00 18 LEU C O 1
ATOM 6179 N N . LEU C 1 19 ? 128.042 102.516 103.277 1.00 0.00 19 LEU C N 1
ATOM 6180 C CA . LEU C 1 19 ? 127.272 102.107 104.441 1.00 0.00 19 LEU C CA 1
ATOM 6181 C C . LEU C 1 19 ? 127.020 100.606 104.518 1.00 0.00 19 LEU C C 1
ATOM 6182 O O . LEU C 1 19 ? 126.494 100.146 105.536 1.00 0.00 19 LEU C O 1
ATOM 6184 N N . GLN C 1 20 ? 127.372 99.829 103.490 1.00 0.00 20 GLN C N 1
ATOM 6185 C CA . GLN C 1 20 ? 127.209 98.384 103.592 1.00 0.00 20 GLN C CA 1
ATOM 6186 C C . GLN C 1 20 ? 128.043 97.815 104.728 1.00 0.00 20 GLN C C 1
ATOM 6187 O O . GLN C 1 20 ? 127.633 96.847 105.379 1.00 0.00 20 GLN C O 1
ATOM 6189 N N . LYS C 1 21 ? 129.209 98.404 104.980 1.00 0.00 21 LYS C N 1
ATOM 6190 C CA . LYS C 1 21 ? 130.098 97.990 106.056 1.00 0.00 21 LYS C CA 1
ATOM 6191 C C . LYS C 1 21 ? 129.735 98.606 107.400 1.00 0.00 21 LYS C C 1
ATOM 6192 O O . LYS C 1 21 ? 130.410 98.318 108.393 1.00 0.00 21 LYS C O 1
ATOM 6194 N N . GLY C 1 22 ? 128.693 99.431 107.463 1.00 0.00 22 GLY C N 1
ATOM 6195 C CA . GLY C 1 22 ? 128.414 100.173 108.676 1.00 0.00 22 GLY C CA 1
ATOM 6196 C C . GLY C 1 22 ? 126.991 100.060 109.181 1.00 0.00 22 GLY C C 1
ATOM 6197 O O . GLY C 1 22 ? 126.377 98.993 109.096 1.00 0.00 22 GLY C O 1
ATOM 6198 N N . ASP C 1 23 ? 126.464 101.155 109.716 1.00 0.00 23 ASP C N 1
ATOM 6199 C CA . ASP C 1 23 ? 125.192 101.126 110.424 1.00 0.00 23 ASP C CA 1
ATOM 6200 C C . ASP C 1 23 ? 124.086 100.596 109.520 1.00 0.00 23 ASP C C 1
ATOM 6201 O O . ASP C 1 23 ? 123.882 101.134 108.421 1.00 0.00 23 ASP C O 1
ATOM 6203 N N . PRO C 1 24 ? 123.359 99.556 109.930 1.00 0.00 24 PRO C N 1
ATOM 6204 C CA . PRO C 1 24 ? 122.215 99.112 109.123 1.00 0.00 24 PRO C CA 1
ATOM 6205 C C . PRO C 1 24 ? 121.161 100.187 108.949 1.00 0.00 24 PRO C C 1
ATOM 6206 O O . PRO C 1 24 ? 120.349 100.098 108.022 1.00 0.00 24 PRO C O 1
ATOM 6208 N N . ARG C 1 25 ? 121.162 101.215 109.799 1.00 0.00 25 ARG C N 1
ATOM 6209 C CA . ARG C 1 25 ? 120.217 102.314 109.663 1.00 0.00 25 ARG C CA 1
ATOM 6210 C C . ARG C 1 25 ? 120.322 103.012 108.315 1.00 0.00 25 ARG C C 1
ATOM 6211 O O . ARG C 1 25 ? 119.427 103.790 107.969 1.00 0.00 25 ARG C O 1
ATOM 6232 N N . ALA C 1 26 ? 121.372 102.738 107.537 1.00 0.00 26 ALA C N 1
ATOM 6233 C CA . ALA C 1 26 ? 121.550 103.387 106.244 1.00 0.00 26 ALA C CA 1
ATOM 6234 C C . ALA C 1 26 ? 120.307 103.294 105.372 1.00 0.00 26 ALA C C 1
ATOM 6235 O O . ALA C 1 26 ? 120.216 103.999 104.359 1.00 0.00 26 ALA C O 1
ATOM 6242 N N . LYS C 1 27 ? 119.368 102.415 105.719 1.00 0.00 27 LYS C N 1
ATOM 6243 C CA . LYS C 1 27 ? 118.100 102.376 105.010 1.00 0.00 27 LYS C CA 1
ATOM 6244 C C . LYS C 1 27 ? 117.457 103.753 104.972 1.00 0.00 27 LYS C C 1
ATOM 6245 O O . LYS C 1 27 ? 116.777 104.100 104.006 1.00 0.00 27 LYS C O 1
ATOM 6264 N N . GLU C 1 28 ? 117.667 104.561 106.010 1.00 0.00 28 GLU C N 1
ATOM 6265 C CA . GLU C 1 28 ? 117.162 105.929 105.986 1.00 0.00 28 GLU C CA 1
ATOM 6266 C C . GLU C 1 28 ? 117.743 106.703 104.811 1.00 0.00 28 GLU C C 1
ATOM 6267 O O . GLU C 1 28 ? 117.010 107.335 104.035 1.00 0.00 28 GLU C O 1
ATOM 6279 N N . ILE C 1 29 ? 119.066 106.662 104.663 1.00 0.00 29 ILE C N 1
ATOM 6280 C CA . ILE C 1 29 ? 119.709 107.398 103.583 1.00 0.00 29 ILE C CA 1
ATOM 6281 C C . ILE C 1 29 ? 119.232 106.869 102.240 1.00 0.00 29 ILE C C 1
ATOM 6282 O O . ILE C 1 29 ? 118.962 107.635 101.307 1.00 0.00 29 ILE C O 1
ATOM 6298 N N . LEU C 1 30 ? 119.140 105.547 102.120 1.00 0.00 30 LEU C N 1
ATOM 6299 C CA . LEU C 1 30 ? 118.642 104.946 100.890 1.00 0.00 30 LEU C CA 1
ATOM 6300 C C . LEU C 1 30 ? 117.247 105.457 100.559 1.00 0.00 30 LEU C C 1
ATOM 6301 O O . LEU C 1 30 ? 116.945 105.775 99.400 1.00 0.00 30 LEU C O 1
ATOM 6317 N N . ARG C 1 31 ? 116.382 105.529 101.569 1.00 0.00 31 ARG C N 1
ATOM 6318 C CA . ARG C 1 31 ? 115.036 106.041 101.372 1.00 0.00 31 ARG C CA 1
ATOM 6319 C C . ARG C 1 31 ? 115.084 107.455 100.838 1.00 0.00 31 ARG C C 1
ATOM 6320 O O . ARG C 1 31 ? 114.405 107.789 99.862 1.00 0.00 31 ARG C O 1
ATOM 6341 N N . GLN C 1 32 ? 115.895 108.300 101.465 1.00 0.00 32 GLN C N 1
ATOM 6342 C CA . GLN C 1 32 ? 115.975 109.682 101.015 1.00 0.00 32 GLN C CA 1
ATOM 6343 C C . GLN C 1 32 ? 116.438 109.748 99.567 1.00 0.00 32 GLN C C 1
ATOM 6344 O O . GLN C 1 32 ? 115.902 110.523 98.766 1.00 0.00 32 GLN C O 1
ATOM 6358 N N . ALA C 1 33 ? 117.422 108.926 99.209 1.00 0.00 33 ALA C N 1
ATOM 6359 C CA . ALA C 1 33 ? 117.953 108.962 97.852 1.00 0.00 33 ALA C CA 1
ATOM 6360 C C . ALA C 1 33 ? 116.888 108.580 96.834 1.00 0.00 33 ALA C C 1
ATOM 6361 O O . ALA C 1 33 ? 116.677 109.279 95.833 1.00 0.00 33 ALA C O 1
ATOM 6368 N N . ILE C 1 34 ? 116.205 107.466 97.072 1.00 0.00 34 ILE C N 1
ATOM 6369 C CA . ILE C 1 34 ? 115.190 107.038 96.122 1.00 0.00 34 ILE C CA 1
ATOM 6370 C C . ILE C 1 34 ? 114.083 108.073 96.043 1.00 0.00 34 ILE C C 1
ATOM 6371 O O . ILE C 1 34 ? 113.532 108.340 94.966 1.00 0.00 34 ILE C O 1
ATOM 6387 N N . LEU C 1 35 ? 113.740 108.670 97.184 1.00 0.00 35 LEU C N 1
ATOM 6388 C CA . LEU C 1 35 ? 112.709 109.695 97.209 1.00 0.00 35 LEU C CA 1
ATOM 6389 C C . LEU C 1 35 ? 113.098 110.863 96.326 1.00 0.00 35 LEU C C 1
ATOM 6390 O O . LEU C 1 35 ? 112.278 111.388 95.560 1.00 0.00 35 LEU C O 1
ATOM 6406 N N . ILE C 1 36 ? 114.360 111.265 96.409 1.00 0.00 36 ILE C N 1
ATOM 6407 C CA . ILE C 1 36 ? 114.828 112.384 95.611 1.00 0.00 36 ILE C CA 1
ATOM 6408 C C . ILE C 1 36 ? 114.802 112.028 94.132 1.00 0.00 36 ILE C C 1
ATOM 6409 O O . ILE C 1 36 ? 114.476 112.867 93.286 1.00 0.00 36 ILE C O 1
ATOM 6425 N N . LEU C 1 37 ? 115.142 110.783 93.795 1.00 0.00 37 LEU C N 1
ATOM 6426 C CA . LEU C 1 37 ? 115.107 110.368 92.393 1.00 0.00 37 LEU C CA 1
ATOM 6427 C C . LEU C 1 37 ? 113.694 110.454 91.829 1.00 0.00 37 LEU C C 1
ATOM 6428 O O . LEU C 1 37 ? 113.468 111.018 90.745 1.00 0.00 37 LEU C O 1
ATOM 6444 N N . LEU C 1 38 ? 112.725 109.906 92.562 1.00 0.00 38 LEU C N 1
ATOM 6445 C CA . LEU C 1 38 ? 111.337 109.997 92.124 1.00 0.00 38 LEU C CA 1
ATOM 6446 C C . LEU C 1 38 ? 110.927 111.448 91.950 1.00 0.00 38 LEU C C 1
ATOM 6447 O O . LEU C 1 38 ? 110.326 111.823 90.936 1.00 0.00 38 LEU C O 1
ATOM 6463 N N . ALA C 1 39 ? 111.249 112.284 92.934 1.00 0.00 39 ALA C N 1
ATOM 6464 C CA . ALA C 1 39 ? 110.858 113.683 92.862 1.00 0.00 39 ALA C CA 1
ATOM 6465 C C . ALA C 1 39 ? 111.438 114.349 91.622 1.00 0.00 39 ALA C C 1
ATOM 6466 O O . ALA C 1 39 ? 110.754 115.115 90.929 1.00 0.00 39 ALA C O 1
ATOM 6473 N N . ILE C 1 40 ? 112.713 114.092 91.345 1.00 0.00 40 ILE C N 1
ATOM 6474 C CA . ILE C 1 40 ? 113.350 114.734 90.206 1.00 0.00 40 ILE C CA 1
ATOM 6475 C C . ILE C 1 40 ? 112.654 114.327 88.918 1.00 0.00 40 ILE C C 1
ATOM 6476 O O . ILE C 1 40 ? 112.342 115.173 88.071 1.00 0.00 40 ILE C O 1
ATOM 6492 N N . ARG C 1 41 ? 112.375 113.032 88.755 1.00 0.00 41 ARG C N 1
ATOM 6493 C CA . ARG C 1 41 ? 111.670 112.603 87.550 1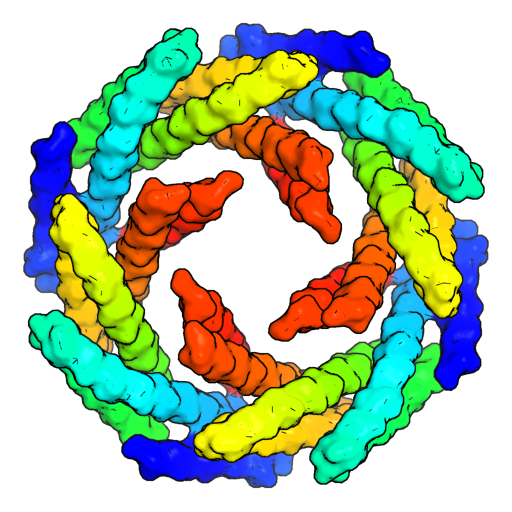.00 0.00 41 ARG C CA 1
ATOM 6494 C C . ARG C 1 41 ? 110.313 113.287 87.450 1.00 0.00 41 ARG C C 1
ATOM 6495 O O . ARG C 1 41 ? 109.891 113.723 86.364 1.00 0.00 41 ARG C O 1
ATOM 6516 N N . LEU C 1 42 ? 109.623 113.400 88.582 1.00 0.00 42 LEU C N 1
ATOM 6517 C CA . LEU C 1 42 ? 108.275 113.948 88.574 1.00 0.00 42 LEU C CA 1
ATOM 6518 C C . LEU C 1 42 ? 108.287 115.394 88.113 1.00 0.00 42 LEU C C 1
ATOM 6519 O O . LEU C 1 42 ? 107.504 115.790 87.242 1.00 0.00 42 LEU C O 1
ATOM 6535 N N . LEU C 1 43 ? 109.198 116.192 88.669 1.00 0.00 43 LEU C N 1
ATOM 6536 C CA . LEU C 1 43 ? 109.315 117.583 88.245 1.00 0.00 43 LEU C CA 1
ATOM 6537 C C . LEU C 1 43 ? 109.719 117.676 86.782 1.00 0.00 43 LEU C C 1
ATOM 6538 O O . LEU C 1 43 ? 109.250 118.561 86.054 1.00 0.00 43 LEU C O 1
ATOM 6554 N N . GLU C 1 44 ? 110.620 116.792 86.339 1.00 0.00 44 GLU C N 1
ATOM 6555 C CA . GLU C 1 44 ? 111.040 116.828 84.946 1.00 0.00 44 GLU C CA 1
ATOM 6556 C C . GLU C 1 44 ? 109.842 116.704 84.022 1.00 0.00 44 GLU C C 1
ATOM 6557 O O . GLU C 1 44 ? 109.718 117.455 83.049 1.00 0.00 44 GLU C O 1
ATOM 6569 N N . GLU C 1 45 ? 108.935 115.774 84.319 1.00 0.00 45 GLU C N 1
ATOM 6570 C CA . GLU C 1 45 ? 107.753 115.646 83.470 1.00 0.00 45 GLU C CA 1
ATOM 6571 C C . GLU C 1 45 ? 106.787 116.810 83.676 1.00 0.00 45 GLU C C 1
ATOM 6572 O O . GLU C 1 45 ? 106.134 117.277 82.726 1.00 0.00 45 GLU C O 1
ATOM 6584 N N . MET C 1 46 ? 106.676 117.297 84.909 1.00 0.00 46 MET C N 1
ATOM 6585 C CA . MET C 1 46 ? 105.703 118.347 85.177 1.00 0.00 46 MET C CA 1
ATOM 6586 C C . MET C 1 46 ? 106.061 119.635 84.453 1.00 0.00 46 MET C C 1
ATOM 6587 O O . MET C 1 46 ? 105.176 120.418 84.102 1.00 0.00 46 MET C O 1
ATOM 6601 N N . GLU C 1 47 ? 107.351 119.907 84.265 1.00 0.00 47 GLU C N 1
ATOM 6602 C CA . GLU C 1 47 ? 107.694 121.158 83.599 1.00 0.00 47 GLU C CA 1
ATOM 6603 C C . GLU C 1 47 ? 107.210 121.170 82.153 1.00 0.00 47 GLU C C 1
ATOM 6604 O O . GLU C 1 47 ? 106.918 122.241 81.611 1.00 0.00 47 GLU C O 1
ATOM 6616 N N . GLU C 1 48 ? 107.106 120.003 81.511 1.00 0.00 48 GLU C N 1
ATOM 6617 C CA . GLU C 1 48 ? 106.460 119.952 80.202 1.00 0.00 48 GLU C CA 1
ATOM 6618 C C . GLU C 1 48 ? 104.950 120.052 80.348 1.00 0.00 48 GLU C C 1
ATOM 6619 O O . GLU C 1 48 ? 104.265 120.701 79.539 1.00 0.00 48 GLU C O 1
ATOM 6631 N N . ASN C 1 49 ? 104.409 119.422 81.383 1.00 0.00 49 ASN C N 1
ATOM 6632 C CA . ASN C 1 49 ? 102.976 119.539 81.586 1.00 0.00 49 ASN C CA 1
ATOM 6633 C C . ASN C 1 49 ? 102.562 120.976 81.887 1.00 0.00 49 ASN C C 1
ATOM 6634 O O . ASN C 1 49 ? 101.392 121.325 81.721 1.00 0.00 49 ASN C O 1
ATOM 6645 N N . ILE C 1 50 ? 103.500 121.823 82.303 1.00 0.00 50 ILE C N 1
ATOM 6646 C CA . ILE C 1 50 ? 103.197 123.245 82.441 1.00 0.00 50 ILE C CA 1
ATOM 6647 C C . ILE C 1 50 ? 102.939 123.865 81.076 1.00 0.00 50 ILE C C 1
ATOM 6648 O O . ILE C 1 50 ? 102.017 124.673 80.909 1.00 0.00 50 ILE C O 1
ATOM 6664 N N . GLU C 1 51 ? 103.768 123.530 80.087 1.00 0.00 51 GLU C N 1
ATOM 6665 C CA . GLU C 1 51 ? 103.498 124.008 78.740 1.00 0.00 51 GLU C CA 1
ATOM 6666 C C . GLU C 1 51 ? 102.147 123.499 78.276 1.00 0.00 51 GLU C C 1
ATOM 6667 O O . GLU C 1 51 ? 101.370 124.233 77.649 1.00 0.00 51 GLU C O 1
ATOM 6679 N N . LYS C 1 52 ? 101.836 122.248 78.613 1.00 0.00 52 LYS C N 1
ATOM 6680 C CA . LYS C 1 52 ? 100.494 121.741 78.348 1.00 0.00 52 LYS C CA 1
ATOM 6681 C C . LYS C 1 52 ? 99.445 122.669 78.944 1.00 0.00 52 LYS C C 1
ATOM 6682 O O . LYS C 1 52 ? 98.504 123.090 78.262 1.00 0.00 52 LYS C O 1
ATOM 6701 N N . ALA C 1 53 ? 99.602 123.006 80.224 1.00 0.00 53 ALA C N 1
ATOM 6702 C CA . ALA C 1 53 ? 98.617 123.834 80.906 1.00 0.00 53 ALA C CA 1
ATOM 6703 C C . ALA C 1 53 ? 98.450 125.174 80.213 1.00 0.00 53 ALA C C 1
ATOM 6704 O O . ALA C 1 53 ? 97.326 125.651 80.020 1.00 0.00 53 ALA C O 1
ATOM 6711 N N . GLU C 1 54 ? 99.561 125.799 79.834 1.00 0.00 54 GLU C N 1
ATOM 6712 C CA . GLU C 1 54 ? 99.467 127.111 79.212 1.00 0.00 54 GLU C CA 1
ATOM 6713 C C . GLU C 1 54 ? 98.754 127.022 77.876 1.00 0.00 54 GLU C C 1
ATOM 6714 O O . GLU C 1 54 ? 97.908 127.866 77.560 1.00 0.00 54 GLU C O 1
ATOM 6726 N N . LYS C 1 55 ? 99.064 125.999 77.082 1.00 0.00 55 LYS C N 1
ATOM 6727 C CA . LYS C 1 55 ? 98.295 125.803 75.862 1.00 0.00 55 LYS C CA 1
ATOM 6728 C C . LYS C 1 55 ? 96.848 125.459 76.184 1.00 0.00 55 LYS C C 1
ATOM 6729 O O . LYS C 1 55 ? 95.948 125.764 75.394 1.00 0.00 55 LYS C O 1
ATOM 6748 N N . LEU C 1 56 ? 96.605 124.833 77.335 1.00 0.00 56 LEU C N 1
ATOM 6749 C CA . LEU C 1 56 ? 95.245 124.648 77.818 1.00 0.00 56 LEU C CA 1
ATOM 6750 C C . LEU C 1 56 ? 94.639 125.945 78.336 1.00 0.00 56 LEU C C 1
ATOM 6751 O O . LEU C 1 56 ? 93.416 126.021 78.494 1.00 0.00 56 LEU C O 1
ATOM 6767 N N . GLY C 1 57 ? 95.456 126.964 78.585 1.00 0.00 57 GLY C N 1
ATOM 6768 C CA . GLY C 1 57 ? 94.943 128.289 78.868 1.00 0.00 57 GLY C CA 1
ATOM 6769 C C . GLY C 1 57 ? 94.134 128.423 80.137 1.00 0.00 57 GLY C C 1
ATOM 6770 O O . GLY C 1 57 ? 93.146 129.161 80.146 1.00 0.00 57 GLY C O 1
ATOM 6774 N N . ASN C 1 58 ? 94.510 127.730 81.209 1.00 0.00 58 ASN C N 1
ATOM 6775 C CA . ASN C 1 58 ? 93.917 127.972 82.523 1.00 0.00 58 ASN C CA 1
ATOM 6776 C C . ASN C 1 58 ? 95.005 128.468 83.463 1.00 0.00 58 ASN C C 1
ATOM 6777 O O . ASN C 1 58 ? 95.958 127.740 83.764 1.00 0.00 58 ASN C O 1
ATOM 6788 N N . GLU C 1 59 ? 94.844 129.703 83.939 1.00 0.00 59 GLU C N 1
ATOM 6789 C CA . GLU C 1 59 ? 95.849 130.304 84.804 1.00 0.00 59 GLU C CA 1
ATOM 6790 C C . GLU C 1 59 ? 95.817 129.704 86.202 1.00 0.00 59 GLU C C 1
ATOM 6791 O O . GLU C 1 59 ? 96.847 129.670 86.883 1.00 0.00 59 GLU C O 1
ATOM 6803 N N . GLU C 1 60 ? 94.655 129.227 86.651 1.00 0.00 60 GLU C N 1
ATOM 6804 C CA . GLU C 1 60 ? 94.586 128.620 87.975 1.00 0.00 60 GLU C CA 1
ATOM 6805 C C . GLU C 1 60 ? 95.483 127.393 88.042 1.00 0.00 60 GLU C C 1
ATOM 6806 O O . GLU C 1 60 ? 96.278 127.237 88.977 1.00 0.00 60 GLU C O 1
ATOM 6818 N N . LEU C 1 61 ? 95.382 126.519 87.042 1.00 0.00 61 LEU C N 1
ATOM 6819 C CA . LEU C 1 61 ? 96.234 125.341 87.015 1.00 0.00 61 LEU C CA 1
ATOM 6820 C C . LEU C 1 61 ? 97.699 125.734 86.887 1.00 0.00 61 LEU C C 1
ATOM 6821 O O . LEU C 1 61 ? 98.570 125.112 87.501 1.00 0.00 61 LEU C O 1
ATOM 6837 N N . SER C 1 62 ? 97.995 126.751 86.079 1.00 0.00 62 SER C N 1
ATOM 6838 C CA . SER C 1 62 ? 99.382 127.164 85.908 1.00 0.00 62 SER C CA 1
ATOM 6839 C C . SER C 1 62 ? 99.974 127.636 87.228 1.00 0.00 62 SER C C 1
ATOM 6840 O O . SER C 1 62 ? 101.104 127.277 87.583 1.00 0.00 62 SER C O 1
ATOM 6848 N N . GLU C 1 63 ? 99.226 128.453 87.969 1.00 0.00 63 GLU C N 1
ATOM 6849 C CA . GLU C 1 63 ? 99.690 128.883 89.282 1.00 0.00 63 GLU C CA 1
ATOM 6850 C C . GLU C 1 63 ? 99.845 127.690 90.211 1.00 0.00 63 GLU C C 1
ATOM 6851 O O . GLU C 1 63 ? 100.811 127.605 90.979 1.00 0.00 63 GLU C O 1
ATOM 6863 N N . LEU C 1 64 ? 98.875 126.776 90.188 1.00 0.00 64 LEU C N 1
ATOM 6864 C CA . LEU C 1 64 ? 98.996 125.566 90.985 1.00 0.00 64 LEU C CA 1
ATOM 6865 C C . LEU C 1 64 ? 100.325 124.888 90.708 1.00 0.00 64 LEU C C 1
ATOM 6866 O O . LEU C 1 64 ? 101.078 124.550 91.628 1.00 0.00 64 LEU C O 1
ATOM 6882 N N . ALA C 1 65 ? 100.633 124.701 89.430 1.00 0.00 65 ALA C N 1
ATOM 6883 C CA . ALA C 1 65 ? 101.857 124.015 89.055 1.00 0.00 65 ALA C CA 1
ATOM 6884 C C . ALA C 1 65 ? 103.071 124.767 89.565 1.00 0.00 65 ALA C C 1
ATOM 6885 O O . ALA C 1 65 ? 103.984 124.175 90.141 1.00 0.00 65 ALA C O 1
ATOM 6892 N N . LYS C 1 66 ? 103.101 126.080 89.351 1.00 0.00 66 LYS C N 1
ATOM 6893 C CA . LYS C 1 66 ? 104.283 126.851 89.713 1.00 0.00 66 LYS C CA 1
ATOM 6894 C C . LYS C 1 66 ? 104.513 126.837 91.217 1.00 0.00 66 LYS C C 1
ATOM 6895 O O . LYS C 1 66 ? 105.641 126.624 91.684 1.00 0.00 66 LYS C O 1
ATOM 6914 N N . ARG C 1 67 ? 103.451 127.044 91.993 1.00 0.00 67 ARG C N 1
ATOM 6915 C CA . ARG C 1 67 ? 103.594 127.014 93.442 1.00 0.00 67 ARG C CA 1
ATOM 6916 C C . ARG C 1 67 ? 103.990 125.625 93.922 1.00 0.00 67 ARG C C 1
ATOM 6917 O O . ARG C 1 67 ? 104.800 125.491 94.843 1.00 0.00 67 ARG C O 1
ATOM 6938 N N . ALA C 1 68 ? 103.429 124.578 93.318 1.00 0.00 68 ALA C N 1
ATOM 6939 C CA . ALA C 1 68 ? 103.810 123.227 93.702 1.00 0.00 68 ALA C CA 1
ATOM 6940 C C . ALA C 1 68 ? 105.276 122.969 93.396 1.00 0.00 68 ALA C C 1
ATOM 6941 O O . ALA C 1 68 ? 105.991 122.355 94.194 1.00 0.00 68 ALA C O 1
ATOM 6948 N N . ILE C 1 69 ? 105.738 123.429 92.238 1.00 0.00 69 ILE C N 1
ATOM 6949 C CA . ILE C 1 69 ? 107.136 123.253 91.877 1.00 0.00 69 ILE C CA 1
ATOM 6950 C C . ILE C 1 69 ? 108.022 123.915 92.914 1.00 0.00 69 ILE C C 1
ATOM 6951 O O . ILE C 1 69 ? 108.995 123.327 93.404 1.00 0.00 69 ILE C O 1
ATOM 6967 N N . LYS C 1 70 ? 107.702 125.161 93.253 1.00 0.00 70 LYS C N 1
ATOM 6968 C CA . LYS C 1 70 ? 108.518 125.874 94.223 1.00 0.00 70 LYS C CA 1
ATOM 6969 C C . LYS C 1 70 ? 108.468 125.185 95.576 1.00 0.00 70 LYS C C 1
ATOM 6970 O O . LYS C 1 70 ? 109.483 125.098 96.274 1.00 0.00 70 LYS C O 1
ATOM 6989 N N . LEU C 1 71 ? 107.296 124.686 95.960 1.00 0.00 71 LEU C N 1
ATOM 6990 C CA . LEU C 1 71 ? 107.179 123.926 97.196 1.00 0.00 71 LEU C CA 1
ATOM 6991 C C . LEU C 1 71 ? 108.139 122.750 97.195 1.00 0.00 71 LEU C C 1
ATOM 6992 O O . LEU C 1 71 ? 108.887 122.537 98.156 1.00 0.00 71 LEU C O 1
ATOM 7008 N N . VAL C 1 72 ? 108.130 121.973 96.115 1.00 0.00 72 VAL C N 1
ATOM 7009 C CA . VAL C 1 72 ? 108.950 120.771 96.069 1.00 0.00 72 VAL C CA 1
ATOM 7010 C C . VAL C 1 72 ? 110.421 121.139 96.146 1.00 0.00 72 VAL C C 1
ATOM 7011 O O . VAL C 1 72 ? 111.199 120.512 96.871 1.00 0.00 72 VAL C O 1
ATOM 7024 N N . ARG C 1 73 ? 110.832 122.150 95.385 1.00 0.00 73 ARG C N 1
ATOM 7025 C CA . ARG C 1 73 ? 112.242 122.521 95.384 1.00 0.00 73 ARG C CA 1
ATOM 7026 C C . ARG C 1 73 ? 112.671 123.058 96.742 1.00 0.00 73 ARG C C 1
ATOM 7027 O O . ARG C 1 73 ? 113.776 122.761 97.214 1.00 0.00 73 ARG C O 1
ATOM 7048 N N . GLU C 1 74 ? 111.807 123.834 97.399 1.00 0.00 74 GLU C N 1
ATOM 7049 C CA . GLU C 1 74 ? 112.109 124.290 98.750 1.00 0.00 74 GLU C CA 1
ATOM 7050 C C . GLU C 1 74 ? 112.273 123.103 99.683 1.00 0.00 74 GLU C C 1
ATOM 7051 O O . GLU C 1 74 ? 113.184 123.067 100.519 1.00 0.00 74 GLU C O 1
ATOM 7063 N N . ALA C 1 75 ? 111.390 122.116 99.551 1.00 0.00 75 ALA C N 1
ATOM 7064 C CA . ALA C 1 75 ? 111.482 120.936 100.394 1.00 0.00 75 ALA C CA 1
ATOM 7065 C C . ALA C 1 75 ? 112.784 120.194 100.142 1.00 0.00 75 ALA C C 1
ATOM 7066 O O . ALA C 1 75 ? 113.403 119.679 101.075 1.00 0.00 75 ALA C O 1
ATOM 7073 N N . LEU C 1 76 ? 113.212 120.128 98.883 1.00 0.00 76 LEU C N 1
ATOM 7074 C CA . LEU C 1 76 ? 114.466 119.458 98.564 1.00 0.00 76 LEU C CA 1
ATOM 7075 C C . LEU C 1 76 ? 115.641 120.189 99.191 1.00 0.00 76 LEU C C 1
ATOM 7076 O O . LEU C 1 76 ? 116.541 119.568 99.768 1.00 0.00 76 LEU C O 1
ATOM 7092 N N . GLU C 1 77 ? 115.649 121.515 99.083 1.00 0.00 77 GLU C N 1
ATOM 7093 C CA . GLU C 1 77 ? 116.737 122.281 99.674 1.00 0.00 77 GLU C CA 1
ATOM 7094 C C . GLU C 1 77 ? 116.773 122.087 101.182 1.00 0.00 77 GLU C C 1
ATOM 7095 O O . GLU C 1 77 ? 117.849 121.946 101.773 1.00 0.00 77 GLU C O 1
ATOM 7107 N N . LEU C 1 78 ? 115.603 122.062 101.821 1.00 0.00 78 LEU C N 1
ATOM 7108 C CA . LEU C 1 78 ? 115.554 121.798 103.254 1.00 0.00 78 LEU C CA 1
ATOM 7109 C C . LEU C 1 78 ? 116.087 120.407 103.567 1.00 0.00 78 LEU C C 1
ATOM 7110 O O . LEU C 1 78 ? 116.918 120.231 104.465 1.00 0.00 78 LEU C O 1
ATOM 7126 N N . LEU C 1 79 ? 115.623 119.404 102.821 1.00 0.00 79 LEU C N 1
ATOM 7127 C CA . LEU C 1 79 ? 116.078 118.039 103.042 1.00 0.00 79 LEU C CA 1
ATOM 7128 C C . LEU C 1 79 ? 117.581 117.937 102.899 1.00 0.00 79 LEU C C 1
ATOM 7129 O O . LEU C 1 79 ? 118.218 117.118 103.570 1.00 0.00 79 LEU C O 1
ATOM 7145 N N . LYS C 1 80 ? 118.165 118.763 102.035 1.00 0.00 80 LYS C N 1
ATOM 7146 C CA . LYS C 1 80 ? 119.616 118.805 101.939 1.00 0.00 80 LYS C CA 1
ATOM 7147 C C . LYS C 1 80 ? 120.227 119.088 103.303 1.00 0.00 80 LYS C C 1
ATOM 7148 O O . LYS C 1 80 ? 121.353 118.665 103.589 1.00 0.00 80 LYS C O 1
ATOM 7167 N N . GLU C 1 81 ? 119.494 119.799 104.160 1.00 0.00 81 GLU C N 1
ATOM 7168 C CA . GLU C 1 81 ? 119.992 120.129 105.488 1.00 0.00 81 GLU C CA 1
ATOM 7169 C C . GLU C 1 81 ? 119.524 119.122 106.536 1.00 0.00 81 GLU C C 1
ATOM 7170 O O . GLU C 1 81 ? 120.339 118.588 107.296 1.00 0.00 81 GLU C O 1
ATOM 7182 N N . GLY C 1 82 ? 118.236 118.840 106.586 1.00 0.00 82 GLY C N 1
ATOM 7183 C CA . GLY C 1 82 ? 117.696 117.961 107.608 1.00 0.00 82 GLY C CA 1
ATOM 7184 C C . GLY C 1 82 ? 116.247 118.323 107.910 1.00 0.00 82 GLY C C 1
ATOM 7185 O O . GLY C 1 82 ? 115.414 118.366 107.001 1.00 0.00 82 GLY C O 1
ATOM 7189 N N . ASP C 1 83 ? 115.969 118.601 109.184 1.00 0.00 83 ASP C N 1
ATOM 7190 C CA . ASP C 1 83 ? 114.609 118.946 109.580 1.00 0.00 83 ASP C CA 1
ATOM 7191 C C . ASP C 1 83 ? 113.609 117.847 109.234 1.00 0.00 83 ASP C C 1
ATOM 7192 O O . ASP C 1 83 ? 112.890 117.959 108.234 1.00 0.00 83 ASP C O 1
ATOM 7201 N N . PRO C 1 84 ? 113.539 116.775 110.032 1.00 0.00 84 PRO C N 1
ATOM 7202 C CA . PRO C 1 84 ? 112.667 115.637 109.679 1.00 0.00 84 PRO C CA 1
ATOM 7203 C C . PRO C 1 84 ? 111.303 116.027 109.138 1.00 0.00 84 PRO C C 1
ATOM 7204 O O . PRO C 1 84 ? 110.693 115.236 108.407 1.00 0.00 84 PRO C O 1
ATOM 7215 N N . ARG C 1 85 ? 110.795 117.212 109.476 1.00 0.00 85 ARG C N 1
ATOM 7216 C CA . ARG C 1 85 ? 109.544 117.664 108.883 1.00 0.00 85 ARG C CA 1
ATOM 7217 C C . ARG C 1 85 ? 109.654 117.770 107.370 1.00 0.00 85 ARG C C 1
ATOM 7218 O O . ARG C 1 85 ? 108.628 117.764 106.674 1.00 0.00 85 ARG C O 1
ATOM 7239 N N . ALA C 1 86 ? 110.880 117.868 106.853 1.00 0.00 86 ALA C N 1
ATOM 7240 C CA . ALA C 1 86 ? 111.079 117.828 105.414 1.00 0.00 86 ALA C CA 1
ATOM 7241 C C . ALA C 1 86 ? 110.515 116.550 104.818 1.00 0.00 86 ALA C C 1
ATOM 7242 O O . ALA C 1 86 ? 109.996 116.571 103.702 1.00 0.00 86 ALA C O 1
ATOM 7249 N N . GLU C 1 87 ? 110.576 115.436 105.548 1.00 0.00 87 GLU C N 1
ATOM 7250 C CA . GLU C 1 87 ? 110.034 114.188 105.021 1.00 0.00 87 GLU C CA 1
ATOM 7251 C C . GLU C 1 87 ? 108.542 114.324 104.750 1.00 0.00 87 GLU C C 1
ATOM 7252 O O . GLU C 1 87 ? 108.063 114.055 103.638 1.00 0.00 87 GLU C O 1
ATOM 7264 N N . GLU C 1 88 ? 107.793 114.762 105.759 1.00 0.00 88 GLU C N 1
ATOM 7265 C CA . GLU C 1 88 ? 106.356 114.919 105.600 1.00 0.00 88 GLU C CA 1
ATOM 7266 C C . GLU C 1 88 ? 106.058 115.901 104.485 1.00 0.00 88 GLU C C 1
ATOM 7267 O O . GLU C 1 88 ? 105.204 115.653 103.626 1.00 0.00 88 GLU C O 1
ATOM 7279 N N . ILE C 1 89 ? 106.749 117.037 104.495 1.00 0.00 89 ILE C N 1
ATOM 7280 C CA . ILE C 1 89 ? 106.432 118.075 103.528 1.00 0.00 89 ILE C CA 1
ATOM 7281 C C . ILE C 1 89 ? 106.721 117.589 102.117 1.00 0.00 89 ILE C C 1
ATOM 7282 O O . ILE C 1 89 ? 105.954 117.856 101.189 1.00 0.00 89 ILE C O 1
ATOM 7298 N N . LEU C 1 90 ? 107.824 116.869 101.926 1.00 0.00 90 LEU C N 1
ATOM 7299 C CA . LEU C 1 90 ? 108.162 116.392 100.592 1.00 0.00 90 LEU C CA 1
ATOM 7300 C C . LEU C 1 90 ? 107.143 115.372 100.110 1.00 0.00 90 LEU C C 1
ATOM 7301 O O . LEU C 1 90 ? 106.699 115.424 98.957 1.00 0.00 90 LEU C O 1
ATOM 7317 N N . LYS C 1 91 ? 106.749 114.443 100.977 1.00 0.00 91 LYS C N 1
ATOM 7318 C CA . LYS C 1 91 ? 105.716 113.497 100.581 1.00 0.00 91 LYS C CA 1
ATOM 7319 C C . LYS C 1 91 ? 104.446 114.231 100.171 1.00 0.00 91 LYS C C 1
ATOM 7320 O O . LYS C 1 91 ? 103.860 113.951 99.117 1.00 0.00 91 LYS C O 1
ATOM 7339 N N . LEU C 1 92 ? 104.011 115.188 100.990 1.00 0.00 92 LEU C N 1
ATOM 7340 C CA . LEU C 1 92 ? 102.792 115.918 100.671 1.00 0.00 92 LEU C CA 1
ATOM 7341 C C . LEU C 1 92 ? 102.934 116.654 99.350 1.00 0.00 92 LEU C C 1
ATOM 7342 O O . LEU C 1 92 ? 102.002 116.680 98.540 1.00 0.00 92 LEU C O 1
ATOM 7358 N N . ALA C 1 93 ? 104.094 117.259 99.114 1.00 0.00 93 ALA C N 1
ATOM 7359 C CA . ALA C 1 93 ? 104.278 118.041 97.902 1.00 0.00 93 ALA C CA 1
ATOM 7360 C C . ALA C 1 93 ? 104.242 117.149 96.677 1.00 0.00 93 ALA C C 1
ATOM 7361 O O . ALA C 1 93 ? 103.688 117.528 95.638 1.00 0.00 93 ALA C O 1
ATOM 7368 N N . LEU C 1 94 ? 104.820 115.956 96.777 1.00 0.00 94 LEU C N 1
ATOM 7369 C CA . LEU C 1 94 ? 104.757 115.050 95.641 1.00 0.00 94 LEU C CA 1
ATOM 7370 C C . LEU C 1 94 ? 103.330 114.592 95.399 1.00 0.00 94 LEU C C 1
ATOM 7371 O O . LEU C 1 94 ? 102.888 114.510 94.249 1.00 0.00 94 LEU C O 1
ATOM 7387 N N . LYS C 1 95 ? 102.587 114.289 96.462 1.00 0.00 95 LYS C N 1
ATOM 7388 C CA . LYS C 1 95 ? 101.193 113.928 96.260 1.00 0.00 95 LYS C CA 1
ATOM 7389 C C . LYS C 1 95 ? 100.444 115.069 95.595 1.00 0.00 95 LYS C C 1
ATOM 7390 O O . LYS C 1 95 ? 99.592 114.846 94.731 1.00 0.00 95 LYS C O 1
ATOM 7409 N N . ILE C 1 96 ? 100.763 116.306 95.974 1.00 0.00 96 ILE C N 1
ATOM 7410 C CA . ILE C 1 96 ? 100.097 117.460 95.375 1.00 0.00 96 ILE C CA 1
ATOM 7411 C C . ILE C 1 96 ? 100.399 117.534 93.885 1.00 0.00 96 ILE C C 1
ATOM 7412 O O . ILE C 1 96 ? 99.509 117.778 93.062 1.00 0.00 96 ILE C O 1
ATOM 7428 N N . ILE C 1 97 ? 101.668 117.372 93.517 1.00 0.00 97 ILE C N 1
ATOM 7429 C CA . ILE C 1 97 ? 102.019 117.454 92.105 1.00 0.00 97 ILE C CA 1
ATOM 7430 C C . ILE C 1 97 ? 101.352 116.330 91.337 1.00 0.00 97 ILE C C 1
ATOM 7431 O O . ILE C 1 97 ? 100.916 116.507 90.193 1.00 0.00 97 ILE C O 1
ATOM 7447 N N . LYS C 1 98 ? 101.298 115.147 91.937 1.00 0.00 98 LYS C N 1
ATOM 7448 C CA . LYS C 1 98 ? 100.522 114.060 91.362 1.00 0.00 98 LYS C CA 1
ATOM 7449 C C . LYS C 1 98 ? 99.103 114.524 91.084 1.00 0.00 98 LYS C C 1
ATOM 7450 O O . LYS C 1 98 ? 98.577 114.336 89.982 1.00 0.00 98 LYS C O 1
ATOM 7469 N N . ALA C 1 99 ? 98.480 115.165 92.074 1.00 0.00 99 ALA C N 1
ATOM 7470 C CA . ALA C 1 99 ? 97.107 115.622 91.918 1.00 0.00 99 ALA C CA 1
ATOM 7471 C C . ALA C 1 99 ? 96.985 116.666 90.825 1.00 0.00 99 ALA C C 1
ATOM 7472 O O . ALA C 1 99 ? 95.967 116.723 90.140 1.00 0.00 99 ALA C O 1
ATOM 7479 N N . ILE C 1 100 ? 98.010 117.492 90.636 1.00 0.00 100 ILE C N 1
ATOM 7480 C CA . ILE C 1 100 ? 97.926 118.547 89.629 1.00 0.00 100 ILE C CA 1
ATOM 7481 C C . ILE C 1 100 ? 98.083 117.978 88.224 1.00 0.00 100 ILE C C 1
ATOM 7482 O O . ILE C 1 100 ? 97.392 118.395 87.287 1.00 0.00 100 ILE C O 1
ATOM 7498 N N . LEU C 1 101 ? 99.001 117.034 88.040 1.00 0.00 101 LEU C N 1
ATOM 7499 C CA . LEU C 1 101 ? 99.082 116.358 86.753 1.00 0.00 101 LEU C CA 1
ATOM 7500 C C . LEU C 1 101 ? 97.772 115.650 86.452 1.00 0.00 101 LEU C C 1
ATOM 7501 O O . LEU C 1 101 ? 97.229 115.742 85.340 1.00 0.00 101 LEU C O 1
ATOM 7517 N N . LEU C 1 102 ? 97.242 114.942 87.450 1.00 0.00 102 LEU C N 1
ATOM 7518 C CA . LEU C 1 102 ? 95.949 114.300 87.296 1.00 0.00 102 LEU C CA 1
ATOM 7519 C C . LEU C 1 102 ? 94.899 115.326 86.927 1.00 0.00 102 LEU C C 1
ATOM 7520 O O . LEU C 1 102 ? 94.008 115.055 86.122 1.00 0.00 102 LEU C O 1
ATOM 7536 N N . LEU C 1 103 ? 95.004 116.523 87.496 1.00 0.00 103 LEU C N 1
ATOM 7537 C CA . LEU C 1 103 ? 94.061 117.579 87.175 1.00 0.00 103 LEU C CA 1
ATOM 7538 C C . LEU C 1 103 ? 94.150 117.962 85.715 1.00 0.00 103 LEU C C 1
ATOM 7539 O O . LEU C 1 103 ? 93.131 118.206 85.074 1.00 0.00 103 LEU C O 1
ATOM 7555 N N . LEU C 1 104 ? 95.362 118.081 85.187 1.00 0.00 104 LEU C N 1
ATOM 7556 C CA . LEU C 1 104 ? 95.491 118.457 83.783 1.00 0.00 104 LEU C CA 1
ATOM 7557 C C . LEU C 1 104 ? 94.875 117.393 82.888 1.00 0.00 104 LEU C C 1
ATOM 7558 O O . LEU C 1 104 ? 94.169 117.711 81.921 1.00 0.00 104 LEU C O 1
ATOM 7574 N N . GLU C 1 105 ? 95.115 116.122 83.214 1.00 0.00 105 GLU C N 1
ATOM 7575 C CA . GLU C 1 105 ? 94.461 115.041 82.480 1.00 0.00 105 GLU C CA 1
ATOM 7576 C C . GLU C 1 105 ? 92.944 115.159 82.590 1.00 0.00 105 GLU C C 1
ATOM 7577 O O . GLU C 1 105 ? 92.218 115.013 81.596 1.00 0.00 105 GLU C O 1
ATOM 7589 N N . MET C 1 106 ? 92.455 115.460 83.790 1.00 0.00 106 MET C N 1
ATOM 7590 C CA . MET C 1 106 ? 91.023 115.592 84.011 1.00 0.00 106 MET C CA 1
ATOM 7591 C C . MET C 1 106 ? 90.454 116.739 83.194 1.00 0.00 106 MET C C 1
ATOM 7592 O O . MET C 1 106 ? 89.361 116.641 82.641 1.00 0.00 106 MET C O 1
ATOM 7606 N N . TYR C 1 107 ? 91.174 117.853 83.148 1.00 0.00 107 TYR C N 1
ATOM 7607 C CA . TYR C 1 107 ? 90.725 119.029 82.420 1.00 0.00 107 TYR C CA 1
ATOM 7608 C C . TYR C 1 107 ? 90.644 118.738 80.932 1.00 0.00 107 TYR C C 1
ATOM 7609 O O . TYR C 1 107 ? 89.657 119.076 80.261 1.00 0.00 107 TYR C O 1
ATOM 7627 N N . GLU C 1 108 ? 91.673 118.088 80.396 1.00 0.00 108 GLU C N 1
ATOM 7628 C CA . GLU C 1 108 ? 91.624 117.718 78.991 1.00 0.00 108 GLU C CA 1
ATOM 7629 C C . GLU C 1 108 ? 90.443 116.799 78.726 1.00 0.00 108 GLU C C 1
ATOM 7630 O O . GLU C 1 108 ? 89.765 116.930 77.702 1.00 0.00 108 GLU C O 1
ATOM 7642 N N . ASN C 1 109 ? 90.160 115.878 79.648 1.00 0.00 109 ASN C N 1
ATOM 7643 C CA . ASN C 1 109 ? 88.963 115.061 79.484 1.00 0.00 109 ASN C CA 1
ATOM 7644 C C . ASN C 1 109 ? 87.707 115.924 79.514 1.00 0.00 109 ASN C C 1
ATOM 7645 O O . ASN C 1 109 ? 86.842 115.810 78.639 1.00 0.00 109 ASN C O 1
ATOM 7656 N N . ILE C 1 110 ? 87.617 116.822 80.496 1.00 0.00 110 ILE C N 1
ATOM 7657 C CA . ILE C 1 110 ? 86.434 117.640 80.709 1.00 0.00 110 ILE C CA 1
ATOM 7658 C C . ILE C 1 110 ? 86.176 118.530 79.516 1.00 0.00 110 ILE C C 1
ATOM 7659 O O . ILE C 1 110 ? 85.096 119.114 79.392 1.00 0.00 110 ILE C O 1
ATOM 7675 N N . LYS C 1 111 ? 87.166 118.683 78.645 1.00 0.00 111 LYS C N 1
ATOM 7676 C CA . LYS C 1 111 ? 86.864 119.226 77.328 1.00 0.00 111 LYS C CA 1
ATOM 7677 C C . LYS C 1 111 ? 85.685 118.476 76.713 1.00 0.00 111 LYS C C 1
ATOM 7678 O O . LYS C 1 111 ? 84.773 119.085 76.133 1.00 0.00 111 LYS C O 1
ATOM 7697 N N . GLN C 1 112 ? 85.671 117.149 76.864 1.00 0.00 112 GLN C N 1
ATOM 7698 C CA . GLN C 1 112 ? 84.543 116.366 76.373 1.00 0.00 112 GLN C CA 1
ATOM 7699 C C . GLN C 1 112 ? 83.245 116.799 77.038 1.00 0.00 112 GLN C C 1
ATOM 7700 O O . GLN C 1 112 ? 82.220 116.959 76.368 1.00 0.00 112 GLN C O 1
ATOM 7714 N N . ALA C 1 113 ? 83.267 116.992 78.358 1.00 0.00 113 ALA C N 1
ATOM 7715 C CA . ALA C 1 113 ? 82.047 117.373 79.061 1.00 0.00 113 ALA C CA 1
ATOM 7716 C C . ALA C 1 113 ? 81.539 118.721 78.580 1.00 0.00 113 ALA C C 1
ATOM 7717 O O . ALA C 1 113 ? 80.332 118.910 78.385 1.00 0.00 113 ALA C O 1
ATOM 7724 N N . GLU C 1 114 ? 82.451 119.668 78.374 1.00 0.00 114 GLU C N 1
ATOM 7725 C CA . GLU C 1 114 ? 82.054 120.970 77.857 1.00 0.00 114 GLU C CA 1
ATOM 7726 C C . GLU C 1 114 ? 81.400 120.813 76.499 1.00 0.00 114 GLU C C 1
ATOM 7727 O O . GLU C 1 114 ? 80.399 121.473 76.200 1.00 0.00 114 GLU C O 1
ATOM 7739 N N . GLU C 1 115 ? 81.944 119.923 75.672 1.00 0.00 115 GLU C N 1
ATOM 7740 C CA . GLU C 1 115 ? 81.284 119.609 74.413 1.00 0.00 115 GLU C CA 1
ATOM 7741 C C . GLU C 1 115 ? 79.890 119.049 74.665 1.00 0.00 115 GLU C C 1
ATOM 7742 O O . GLU C 1 115 ? 78.951 119.328 73.910 1.00 0.00 115 GLU C O 1
ATOM 7754 N N . LEU C 1 116 ? 79.738 118.257 75.727 1.00 0.00 116 LEU C N 1
ATOM 7755 C CA . LEU C 1 116 ? 78.441 117.690 76.074 1.00 0.00 116 LEU C CA 1
ATOM 7756 C C . LEU C 1 116 ? 77.563 118.672 76.838 1.00 0.00 116 LEU C C 1
ATOM 7757 O O . LEU C 1 116 ? 76.334 118.599 76.740 1.00 0.00 116 LEU C O 1
ATOM 7773 N N . GLY C 1 117 ? 78.158 119.592 77.590 1.00 0.00 117 GLY C N 1
ATOM 7774 C CA . GLY C 1 117 ? 77.380 120.436 78.473 1.00 0.00 117 GLY C CA 1
ATOM 7775 C C . GLY C 1 117 ? 76.985 119.781 79.778 1.00 0.00 117 GLY C C 1
ATOM 7776 O O . GLY C 1 117 ? 75.925 120.098 80.324 1.00 0.00 117 GLY C O 1
ATOM 7780 N N . ASP C 1 118 ? 77.806 118.866 80.295 1.00 0.00 118 ASP C N 1
ATOM 7781 C CA . ASP C 1 118 ? 77.565 118.281 81.609 1.00 0.00 118 ASP C CA 1
ATOM 7782 C C . ASP C 1 118 ? 77.914 119.285 82.701 1.00 0.00 118 ASP C C 1
ATOM 7783 O O . ASP C 1 118 ? 78.913 119.129 83.410 1.00 0.00 118 ASP C O 1
ATOM 7792 N N . GLU C 1 119 ? 77.078 120.316 82.842 1.00 0.00 119 GLU C N 1
ATOM 7793 C CA . GLU C 1 119 ? 77.352 121.386 83.794 1.00 0.00 119 GLU C CA 1
ATOM 7794 C C . GLU C 1 119 ? 77.496 120.850 85.207 1.00 0.00 119 GLU C C 1
ATOM 7795 O O . GLU C 1 119 ? 78.169 121.465 86.040 1.00 0.00 119 GLU C O 1
ATOM 7807 N N . ASP C 1 120 ? 76.858 119.721 85.504 1.00 0.00 120 ASP C N 1
ATOM 7808 C CA . ASP C 1 120 ? 77.043 119.108 86.811 1.00 0.00 120 ASP C CA 1
ATOM 7809 C C . ASP C 1 120 ? 78.511 118.785 87.047 1.00 0.00 120 ASP C C 1
ATOM 7810 O O . ASP C 1 120 ? 79.098 119.193 88.059 1.00 0.00 120 ASP C O 1
ATOM 7819 N N . LEU C 1 121 ? 79.134 118.080 86.102 1.00 0.00 121 LEU C N 1
ATOM 7820 C CA . LEU C 1 121 ? 80.553 117.787 86.232 1.00 0.00 121 LEU C CA 1
ATOM 7821 C C . LEU C 1 121 ? 81.366 119.067 86.227 1.00 0.00 121 LEU C C 1
ATOM 7822 O O . LEU C 1 121 ? 82.401 119.151 86.887 1.00 0.00 121 LEU C O 1
ATOM 7838 N N . SER C 1 122 ? 80.920 120.076 85.482 1.00 0.00 122 SER C N 1
ATOM 7839 C CA . SER C 1 122 ? 81.657 121.333 85.439 1.00 0.00 122 SER C CA 1
ATOM 7840 C C . SER C 1 122 ? 81.731 121.971 86.820 1.00 0.00 122 SER C C 1
ATOM 7841 O O . SER C 1 122 ? 82.817 122.305 87.306 1.00 0.00 122 SER C O 1
ATOM 7849 N N . GLU C 1 123 ? 80.581 122.144 87.472 1.00 0.00 123 GLU C N 1
ATOM 7850 C CA . GLU C 1 123 ? 80.578 122.725 88.809 1.00 0.00 123 GLU C CA 1
ATOM 7851 C C . GLU C 1 123 ? 81.349 121.848 89.783 1.00 0.00 123 GLU C C 1
ATOM 7852 O O . GLU C 1 123 ? 82.114 122.350 90.620 1.00 0.00 123 GLU C O 1
ATOM 7864 N N . LEU C 1 124 ? 81.166 120.532 89.689 1.00 0.00 124 LEU C N 1
ATOM 7865 C CA . LEU C 1 124 ? 81.870 119.640 90.598 1.00 0.00 124 LEU C CA 1
ATOM 7866 C C . LEU C 1 124 ? 83.374 119.777 90.419 1.00 0.00 124 LEU C C 1
ATOM 7867 O O . LEU C 1 124 ? 84.124 119.865 91.398 1.00 0.00 124 LEU C O 1
ATOM 7883 N N . ALA C 1 125 ? 83.828 119.847 89.172 1.00 0.00 125 ALA C N 1
ATOM 7884 C CA . ALA C 1 125 ? 85.245 120.014 88.907 1.00 0.00 125 ALA C CA 1
ATOM 7885 C C . ALA C 1 125 ? 85.730 121.357 89.413 1.00 0.00 125 ALA C C 1
ATOM 7886 O O . ALA C 1 125 ? 86.866 121.471 89.876 1.00 0.00 125 ALA C O 1
ATOM 7893 N N . LYS C 1 126 ? 84.903 122.396 89.295 1.00 0.00 126 LYS C N 1
ATOM 7894 C CA . LYS C 1 126 ? 85.281 123.688 89.851 1.00 0.00 126 LYS C CA 1
ATOM 7895 C C . LYS C 1 126 ? 85.555 123.553 91.335 1.00 0.00 126 LYS C C 1
ATOM 7896 O O . LYS C 1 126 ? 86.557 124.064 91.853 1.00 0.00 126 LYS C O 1
ATOM 7915 N N . ILE C 1 127 ? 84.661 122.862 92.038 1.00 0.00 127 ILE C N 1
ATOM 7916 C CA . ILE C 1 127 ? 84.867 122.657 93.465 1.00 0.00 127 ILE C CA 1
ATOM 7917 C C . ILE C 1 127 ? 86.152 121.885 93.701 1.00 0.00 127 ILE C C 1
ATOM 7918 O O . ILE C 1 127 ? 86.899 122.170 94.638 1.00 0.00 127 ILE C O 1
ATOM 7934 N N . ALA C 1 128 ? 86.422 120.889 92.864 1.00 0.00 128 ALA C N 1
ATOM 7935 C CA . ALA C 1 128 ? 87.640 120.105 93.029 1.00 0.00 128 ALA C CA 1
ATOM 7936 C C . ALA C 1 128 ? 88.878 120.975 92.865 1.00 0.00 128 ALA C C 1
ATOM 7937 O O . ALA C 1 128 ? 89.821 120.898 93.661 1.00 0.00 128 ALA C O 1
ATOM 7944 N N . ILE C 1 129 ? 88.896 121.802 91.823 1.00 0.00 129 ILE C N 1
ATOM 7945 C CA . ILE C 1 129 ? 90.050 122.656 91.570 1.00 0.00 129 ILE C CA 1
ATOM 7946 C C . ILE C 1 129 ? 90.267 123.592 92.743 1.00 0.00 129 ILE C C 1
ATOM 7947 O O . ILE C 1 129 ? 91.389 123.753 93.233 1.00 0.00 129 ILE C O 1
ATOM 7963 N N . ARG C 1 130 ? 89.192 124.234 93.205 1.00 0.00 130 ARG C N 1
ATOM 7964 C CA . ARG C 1 130 ? 89.325 125.147 94.333 1.00 0.00 130 ARG C CA 1
ATOM 7965 C C . ARG C 1 130 ? 89.759 124.398 95.581 1.00 0.00 130 ARG C C 1
ATOM 7966 O O . ARG C 1 130 ? 90.501 124.933 96.407 1.00 0.00 130 ARG C O 1
ATOM 7987 N N . LEU C 1 131 ? 89.299 123.163 95.742 1.00 0.00 131 LEU C N 1
ATOM 7988 C CA . LEU C 1 131 ? 89.733 122.365 96.875 1.00 0.00 131 LEU C CA 1
ATOM 7989 C C . LEU C 1 131 ? 91.227 122.150 96.825 1.00 0.00 131 LEU C C 1
ATOM 7990 O O . LEU C 1 131 ? 91.921 122.278 97.837 1.00 0.00 131 LEU C O 1
ATOM 8006 N N . VAL C 1 132 ? 91.741 121.807 95.649 1.00 0.00 132 VAL C N 1
ATOM 8007 C CA . VAL C 1 132 ? 93.178 121.613 95.517 1.00 0.00 132 VAL C CA 1
ATOM 8008 C C . VAL C 1 132 ? 93.900 122.912 95.820 1.00 0.00 132 VAL C C 1
ATOM 8009 O O . VAL C 1 132 ? 94.951 122.922 96.469 1.00 0.00 132 VAL C O 1
ATOM 8022 N N . ARG C 1 133 ? 93.356 124.028 95.336 1.00 0.00 133 ARG C N 1
ATOM 8023 C CA . ARG C 1 133 ? 93.936 125.326 95.647 1.00 0.00 133 ARG C CA 1
ATOM 8024 C C . ARG C 1 133 ? 94.005 125.525 97.152 1.00 0.00 133 ARG C C 1
ATOM 8025 O O . ARG C 1 133 ? 95.012 125.995 97.686 1.00 0.00 133 ARG C O 1
ATOM 8046 N N . GLN C 1 134 ? 92.928 125.167 97.849 1.00 0.00 134 GLN C N 1
ATOM 8047 C CA . GLN C 1 134 ? 92.882 125.317 99.298 1.00 0.00 134 GLN C CA 1
ATOM 8048 C C . GLN C 1 134 ? 93.921 124.433 99.971 1.00 0.00 134 GLN C C 1
ATOM 8049 O O . GLN C 1 134 ? 94.563 124.845 100.944 1.00 0.00 134 GLN C O 1
ATOM 8063 N N . ALA C 1 135 ? 94.083 123.203 99.483 1.00 0.00 135 ALA C N 1
ATOM 8064 C CA . ALA C 1 135 ? 95.085 122.308 100.051 1.00 0.00 135 ALA C CA 1
ATOM 8065 C C . ALA C 1 135 ? 96.481 122.866 99.849 1.00 0.00 135 ALA C C 1
ATOM 8066 O O . ALA C 1 135 ? 97.311 122.844 100.764 1.00 0.00 135 ALA C O 1
ATOM 8073 N N . LEU C 1 136 ? 96.753 123.378 98.653 1.00 0.00 136 LEU C N 1
ATOM 8074 C CA . LEU C 1 136 ? 98.047 123.988 98.389 1.00 0.00 136 LEU C CA 1
ATOM 8075 C C . LEU C 1 136 ? 98.267 125.187 99.293 1.00 0.00 136 LEU C C 1
ATOM 8076 O O . LEU C 1 136 ? 99.364 125.383 99.823 1.00 0.00 136 LEU C O 1
ATOM 8092 N N . LYS C 1 137 ? 97.229 125.999 99.476 1.00 0.00 137 LYS C N 1
ATOM 8093 C CA . LYS C 1 137 ? 97.326 127.175 100.330 1.00 0.00 137 LYS C CA 1
ATOM 8094 C C . LYS C 1 137 ? 97.651 126.780 101.760 1.00 0.00 137 LYS C C 1
ATOM 8095 O O . LYS C 1 137 ? 98.592 127.301 102.367 1.00 0.00 137 LYS C O 1
ATOM 8114 N N . LEU C 1 138 ? 96.887 125.837 102.306 1.00 0.00 138 LEU C N 1
ATOM 8115 C CA . LEU C 1 138 ? 97.148 125.366 103.656 1.00 0.00 138 LEU C CA 1
ATOM 8116 C C . LEU C 1 138 ? 98.562 124.824 103.774 1.00 0.00 138 LEU C C 1
ATOM 8117 O O . LEU C 1 138 ? 99.273 125.126 104.740 1.00 0.00 138 LEU C O 1
ATOM 8133 N N . LEU C 1 139 ? 98.995 124.040 102.787 1.00 0.00 139 LEU C N 1
ATOM 8134 C CA . LEU C 1 139 ? 100.336 123.477 102.835 1.00 0.00 139 LEU C CA 1
ATOM 8135 C C . LEU C 1 139 ? 101.376 124.584 102.837 1.00 0.00 139 LEU C C 1
ATOM 8136 O O . LEU C 1 139 ? 102.348 124.539 103.600 1.00 0.00 139 LEU C O 1
ATOM 8152 N N . GLN C 1 140 ? 101.167 125.598 102.007 1.00 0.00 140 GLN C N 1
ATOM 8153 C CA . GLN C 1 140 ? 102.024 126.769 102.043 1.00 0.00 140 GLN C CA 1
ATOM 8154 C C . GLN C 1 140 ? 102.050 127.362 103.444 1.00 0.00 140 GLN C C 1
ATOM 8155 O O . GLN C 1 140 ? 103.098 127.810 103.921 1.00 0.00 140 GLN C O 1
ATOM 8169 N N . GLU C 1 141 ? 100.901 127.353 104.123 1.00 0.00 141 GLU C N 1
ATOM 8170 C CA . GLU C 1 141 ? 100.791 127.815 105.501 1.00 0.00 141 GLU C CA 1
ATOM 8171 C C . GLU C 1 141 ? 101.234 126.771 106.517 1.00 0.00 141 GLU C C 1
ATOM 8172 O O . GLU C 1 141 ? 101.412 127.111 107.691 1.00 0.00 141 GLU C O 1
ATOM 8184 N N . GLY C 1 142 ? 101.419 125.521 106.104 1.00 0.00 142 GLY C N 1
ATOM 8185 C CA . GLY C 1 142 ? 101.817 124.483 107.034 1.00 0.00 142 GLY C CA 1
ATOM 8186 C C . GLY C 1 142 ? 100.712 123.965 107.929 1.00 0.00 142 GLY C C 1
ATOM 8187 O O . GLY C 1 142 ? 100.999 123.285 108.917 1.00 0.00 142 GLY C O 1
ATOM 8191 N N . ASP C 1 143 ? 99.456 124.262 107.615 1.00 0.00 143 ASP C N 1
ATOM 8192 C CA . ASP C 1 143 ? 98.336 123.751 108.404 1.00 0.00 143 ASP C CA 1
ATOM 8193 C C . ASP C 1 143 ? 98.195 122.249 108.185 1.00 0.00 143 ASP C C 1
ATOM 8194 O O . ASP C 1 143 ? 98.074 121.815 107.034 1.00 0.00 143 ASP C O 1
ATOM 8203 N N . PRO C 1 144 ? 98.193 121.426 109.237 1.00 0.00 144 PRO C N 1
ATOM 8204 C CA . PRO C 1 144 ? 98.036 119.976 109.029 1.00 0.00 144 PRO C CA 1
ATOM 8205 C C . PRO C 1 144 ? 96.781 119.595 108.267 1.00 0.00 144 PRO C C 1
ATOM 8206 O O . PRO C 1 144 ? 96.698 118.465 107.772 1.00 0.00 144 PRO C O 1
ATOM 8217 N N . ARG C 1 145 ? 95.797 120.489 108.160 1.00 0.00 145 ARG C N 1
ATOM 8218 C CA . ARG C 1 145 ? 94.631 120.214 107.330 1.00 0.00 145 ARG C CA 1
ATOM 8219 C C . ARG C 1 145 ? 94.998 120.005 105.867 1.00 0.00 145 ARG C C 1
ATOM 8220 O O . ARG C 1 145 ? 94.128 119.637 105.068 1.00 0.00 145 ARG C O 1
ATOM 8241 N N . ALA C 1 146 ? 96.245 120.288 105.483 1.00 0.00 146 ALA C N 1
ATOM 8242 C CA . ALA C 1 146 ? 96.651 120.107 104.096 1.00 0.00 146 ALA C CA 1
ATOM 8243 C C . ALA C 1 146 ? 96.314 118.707 103.613 1.00 0.00 146 ALA C C 1
ATOM 8244 O O . ALA C 1 146 ? 95.654 118.533 102.585 1.00 0.00 146 ALA C O 1
ATOM 8251 N N . GLU C 1 147 ? 96.726 117.693 104.371 1.00 0.00 147 GLU C N 1
ATOM 8252 C CA . GLU C 1 147 ? 96.430 116.324 103.976 1.00 0.00 147 GLU C CA 1
ATOM 8253 C C . GLU C 1 147 ? 94.931 116.064 103.993 1.00 0.00 147 GLU C C 1
ATOM 8254 O O . GLU C 1 147 ? 94.394 115.402 103.096 1.00 0.00 147 GLU C O 1
ATOM 8266 N N . GLU C 1 148 ? 94.237 116.579 105.005 1.00 0.00 148 GLU C N 1
ATOM 8267 C CA . GLU C 1 148 ? 92.824 116.261 105.151 1.00 0.00 148 GLU C CA 1
ATOM 8268 C C . GLU C 1 148 ? 92.029 116.755 103.955 1.00 0.00 148 GLU C C 1
ATOM 8269 O O . GLU C 1 148 ? 91.190 116.030 103.411 1.00 0.00 148 GLU C O 1
ATOM 8281 N N . ILE C 1 149 ? 92.281 117.989 103.530 1.00 0.00 149 ILE C N 1
ATOM 8282 C CA . ILE C 1 149 ? 91.589 118.520 102.363 1.00 0.00 149 ILE C CA 1
ATOM 8283 C C . ILE C 1 149 ? 92.088 117.848 101.091 1.00 0.00 149 ILE C C 1
ATOM 8284 O O . ILE C 1 149 ? 91.306 117.555 100.177 1.00 0.00 149 ILE C O 1
ATOM 8300 N N . LEU C 1 150 ? 93.397 117.621 100.995 1.00 0.00 150 LEU C N 1
ATOM 8301 C CA . LEU C 1 150 ? 93.962 117.056 99.781 1.00 0.00 150 LEU C CA 1
ATOM 8302 C C . LEU C 1 150 ? 93.338 115.711 99.466 1.00 0.00 150 LEU C C 1
ATOM 8303 O O . LEU C 1 150 ? 93.057 115.407 98.305 1.00 0.00 150 LEU C O 1
ATOM 8319 N N . GLU C 1 151 ? 93.151 114.874 100.486 1.00 0.00 151 GLU C N 1
ATOM 8320 C CA . GLU C 1 151 ? 92.592 113.550 100.243 1.00 0.00 151 GLU C CA 1
ATOM 8321 C C . GLU C 1 151 ? 91.201 113.656 99.636 1.00 0.00 151 GLU C C 1
ATOM 8322 O O . GLU C 1 151 ? 90.851 112.898 98.723 1.00 0.00 151 GLU C O 1
ATOM 8334 N N . ILE C 1 152 ? 90.394 114.598 100.122 1.00 0.00 152 ILE C N 1
ATOM 8335 C CA . ILE C 1 152 ? 89.072 114.801 99.541 1.00 0.00 152 ILE C CA 1
ATOM 8336 C C . ILE C 1 152 ? 89.201 115.296 98.111 1.00 0.00 152 ILE C C 1
ATOM 8337 O O . ILE C 1 152 ? 88.431 114.905 97.224 1.00 0.00 152 ILE C O 1
ATOM 8353 N N . ALA C 1 153 ? 90.169 116.173 97.866 1.00 0.00 153 ALA C N 1
ATOM 8354 C CA . ALA C 1 153 ? 90.410 116.628 96.505 1.00 0.00 153 ALA C CA 1
ATOM 8355 C C . ALA C 1 153 ? 90.665 115.446 95.588 1.00 0.00 153 ALA C C 1
ATOM 8356 O O . ALA C 1 153 ? 90.045 115.308 94.528 1.00 0.00 153 ALA C O 1
ATOM 8363 N N . LEU C 1 154 ? 91.574 114.572 95.998 1.00 0.00 154 LEU C N 1
ATOM 8364 C CA . LEU C 1 154 ? 91.900 113.409 95.192 1.00 0.00 154 LEU C CA 1
ATOM 8365 C C . LEU C 1 154 ? 90.670 112.560 94.956 1.00 0.00 154 LEU C C 1
ATOM 8366 O O . LEU C 1 154 ? 90.435 112.096 93.839 1.00 0.00 154 LEU C O 1
ATOM 8382 N N . ARG C 1 155 ? 89.899 112.296 96.005 1.00 0.00 155 ARG C N 1
ATOM 8383 C CA . ARG C 1 155 ? 88.791 111.368 95.844 1.00 0.00 155 ARG C CA 1
ATOM 8384 C C . ARG C 1 155 ? 87.740 111.943 94.915 1.00 0.00 155 ARG C C 1
ATOM 8385 O O . ARG C 1 155 ? 87.174 111.227 94.082 1.00 0.00 155 ARG C O 1
ATOM 8406 N N . ILE C 1 156 ? 87.492 113.243 95.007 1.00 0.00 156 ILE C N 1
ATOM 8407 C CA . ILE C 1 156 ? 86.554 113.848 94.076 1.00 0.00 156 ILE C CA 1
ATOM 8408 C C . ILE C 1 156 ? 87.096 113.777 92.657 1.00 0.00 156 ILE C C 1
ATOM 8409 O O . ILE C 1 156 ? 86.341 113.564 91.701 1.00 0.00 156 ILE C O 1
ATOM 8425 N N . ILE C 1 157 ? 88.410 113.965 92.488 1.00 0.00 157 ILE C N 1
ATOM 8426 C CA . ILE C 1 157 ? 88.994 113.920 91.148 1.00 0.00 157 ILE C CA 1
ATOM 8427 C C . ILE C 1 157 ? 88.864 112.525 90.559 1.00 0.00 157 ILE C C 1
ATOM 8428 O O . ILE C 1 157 ? 88.517 112.353 89.386 1.00 0.00 157 ILE C O 1
ATOM 8444 N N . LYS C 1 158 ? 89.164 111.507 91.352 1.00 0.00 158 LYS C N 1
ATOM 8445 C CA . LYS C 1 158 ? 89.006 110.158 90.849 1.00 0.00 158 LYS C CA 1
ATOM 8446 C C . LYS C 1 158 ? 87.553 109.886 90.507 1.00 0.00 158 LYS C C 1
ATOM 8447 O O . LYS C 1 158 ? 87.264 109.275 89.478 1.00 0.00 158 LYS C O 1
ATOM 8466 N N . LEU C 1 159 ? 86.616 110.326 91.345 1.00 0.00 159 LEU C N 1
ATOM 8467 C CA . LEU C 1 159 ? 85.212 110.104 91.012 1.00 0.00 159 LEU C CA 1
ATOM 8468 C C . LEU C 1 159 ? 84.872 110.764 89.684 1.00 0.00 159 LEU C C 1
ATOM 8469 O O . LEU C 1 159 ? 84.196 110.176 88.830 1.00 0.00 159 LEU C O 1
ATOM 8485 N N . ILE C 1 160 ? 85.327 111.996 89.495 1.00 0.00 160 ILE C N 1
ATOM 8486 C CA . ILE C 1 160 ? 85.000 112.712 88.273 1.00 0.00 160 ILE C CA 1
ATOM 8487 C C . ILE C 1 160 ? 85.546 111.961 87.072 1.00 0.00 160 ILE C C 1
ATOM 8488 O O . ILE C 1 160 ? 84.846 111.748 86.075 1.00 0.00 160 ILE C O 1
ATOM 8504 N N . LEU C 1 161 ? 86.801 111.530 87.157 1.00 0.00 161 LEU C N 1
ATOM 8505 C CA . LEU C 1 161 ? 87.380 110.757 86.068 1.00 0.00 161 LEU C CA 1
ATOM 8506 C C . LEU C 1 161 ? 86.587 109.485 85.832 1.00 0.00 161 LEU C C 1
ATOM 8507 O O . LEU C 1 161 ? 86.424 109.048 84.688 1.00 0.00 161 LEU C O 1
ATOM 8523 N N . GLN C 1 162 ? 86.116 108.853 86.904 1.00 0.00 162 GLN C N 1
ATOM 8524 C CA . GLN C 1 162 ? 85.357 107.627 86.739 1.00 0.00 162 GLN C CA 1
ATOM 8525 C C . GLN C 1 162 ? 84.090 107.899 85.953 1.00 0.00 162 GLN C C 1
ATOM 8526 O O . GLN C 1 162 ? 83.724 107.127 85.060 1.00 0.00 162 GLN C O 1
ATOM 8540 N N . LEU C 1 163 ? 83.427 109.016 86.244 1.00 0.00 163 LEU C N 1
ATOM 8541 C CA . LEU C 1 163 ? 82.214 109.337 85.503 1.00 0.00 163 LEU C CA 1
ATOM 8542 C C . LEU C 1 163 ? 82.529 109.675 84.055 1.00 0.00 163 LEU C C 1
ATOM 8543 O O . LEU C 1 163 ? 81.740 109.359 83.161 1.00 0.00 163 LEU C O 1
ATOM 8559 N N . LEU C 1 164 ? 83.682 110.298 83.802 1.00 0.00 164 LEU C N 1
ATOM 8560 C CA . LEU C 1 164 ? 84.058 110.609 82.425 1.00 0.00 164 LEU C CA 1
ATOM 8561 C C . LEU C 1 164 ? 84.341 109.342 81.627 1.00 0.00 164 LEU C C 1
ATOM 8562 O O . LEU C 1 164 ? 83.923 109.222 80.470 1.00 0.00 164 LEU C O 1
ATOM 8578 N N . PHE C 1 165 ? 85.053 108.387 82.223 1.00 0.00 165 PHE C N 1
ATOM 8579 C CA . PHE C 1 165 ? 85.292 107.126 81.533 1.00 0.00 165 PHE C CA 1
ATOM 8580 C C . PHE C 1 165 ? 84.001 106.353 81.347 1.00 0.00 165 PHE C C 1
ATOM 8581 O O . PHE C 1 165 ? 83.825 105.680 80.327 1.00 0.00 165 PHE C O 1
ATOM 8598 N N . LEU C 1 166 ? 83.081 106.446 82.305 1.00 0.00 166 LEU C N 1
ATOM 8599 C CA . LEU C 1 166 ? 81.770 105.847 82.098 1.00 0.00 166 LEU C CA 1
ATOM 8600 C C . LEU C 1 166 ? 81.066 106.504 80.922 1.00 0.00 166 LEU C C 1
ATOM 8601 O O . LEU C 1 166 ? 80.429 105.827 80.112 1.00 0.00 166 LEU C O 1
ATOM 8617 N N . LYS C 1 167 ? 81.172 107.827 80.813 1.00 0.00 167 LYS C N 1
ATOM 8618 C CA . LYS C 1 167 ? 80.560 108.524 79.689 1.00 0.00 167 LYS C CA 1
ATOM 8619 C C . LYS C 1 167 ? 81.158 108.063 78.366 1.00 0.00 167 LYS C C 1
ATOM 8620 O O . LYS C 1 167 ? 80.435 107.847 77.387 1.00 0.00 167 LYS C O 1
ATOM 8639 N N . GLN C 1 168 ? 82.479 107.912 78.316 1.00 0.00 168 GLN C N 1
ATOM 8640 C CA . GLN C 1 168 ? 83.108 107.440 77.087 1.00 0.00 168 GLN C CA 1
ATOM 8641 C C . GLN C 1 168 ? 82.645 106.030 76.749 1.00 0.00 168 GLN C C 1
ATOM 8642 O O . GLN C 1 168 ? 82.314 105.737 75.595 1.00 0.00 168 GLN C O 1
ATOM 8656 N N . ARG C 1 169 ? 82.588 105.147 77.749 1.00 0.00 169 ARG C N 1
ATOM 8657 C CA . ARG C 1 169 ? 82.025 103.822 77.522 1.00 0.00 169 ARG C CA 1
ATOM 8658 C C . ARG C 1 169 ? 80.609 103.927 76.982 1.00 0.00 169 ARG C C 1
ATOM 8659 O O . ARG C 1 169 ? 80.198 103.139 76.123 1.00 0.00 169 ARG C O 1
ATOM 8680 N N . ILE C 1 170 ? 79.846 104.900 77.479 1.00 0.00 170 ILE C N 1
ATOM 8681 C CA . ILE C 1 170 ? 78.515 105.144 76.946 1.00 0.00 170 ILE C CA 1
ATOM 8682 C C . ILE C 1 170 ? 78.601 105.492 75.469 1.00 0.00 170 ILE C C 1
ATOM 8683 O O . ILE C 1 170 ? 77.802 105.008 74.659 1.00 0.00 170 ILE C O 1
ATOM 8699 N N . GLU C 1 171 ? 79.583 106.311 75.087 1.00 0.00 171 GLU C N 1
ATOM 8700 C CA . GLU C 1 171 ? 79.812 106.559 73.668 1.00 0.00 171 GLU C CA 1
ATOM 8701 C C . GLU C 1 171 ? 80.208 105.279 72.945 1.00 0.00 171 GLU C C 1
ATOM 8702 O O . GLU C 1 171 ? 79.943 105.138 71.746 1.00 0.00 171 GLU C O 1
ATOM 8714 N N . GLU C 1 172 ? 80.836 104.344 73.650 1.00 0.00 172 GLU C N 1
ATOM 8715 C CA . GLU C 1 172 ? 81.186 103.050 73.083 1.00 0.00 172 GLU C CA 1
ATOM 8716 C C . GLU C 1 172 ? 79.970 102.132 73.052 1.00 0.00 172 GLU C C 1
ATOM 8717 O O . GLU C 1 172 ? 80.029 101.026 72.516 1.00 0.00 172 GLU C O 1
ATOM 8729 N N . GLN C 1 180 ? 79.879 92.588 81.553 1.00 0.00 180 GLN C N 1
ATOM 8730 C CA . GLN C 1 180 ? 79.524 93.664 80.638 1.00 0.00 180 GLN C CA 1
ATOM 8731 C C . GLN C 1 180 ? 80.460 94.852 80.804 1.00 0.00 180 GLN C C 1
ATOM 8732 O O . GLN C 1 180 ? 80.836 95.205 81.920 1.00 0.00 180 GLN C O 1
ATOM 8746 N N . PHE C 1 181 ? 80.808 95.483 79.679 1.00 0.00 181 PHE C N 1
ATOM 8747 C CA . PHE C 1 181 ? 81.914 96.432 79.664 1.00 0.00 181 PHE C CA 1
ATOM 8748 C C . PHE C 1 181 ? 81.655 97.661 80.530 1.00 0.00 181 PHE C C 1
ATOM 8749 O O . PHE C 1 181 ? 82.614 98.330 80.931 1.00 0.00 181 PHE C O 1
ATOM 8766 N N . VAL C 1 182 ? 80.392 97.975 80.833 1.00 0.00 182 VAL C N 1
ATOM 8767 C CA . VAL C 1 182 ? 80.085 99.074 81.751 1.00 0.00 182 VAL C CA 1
ATOM 8768 C C . VAL C 1 182 ? 80.012 98.632 83.203 1.00 0.00 182 VAL C C 1
ATOM 8769 O O . VAL C 1 182 ? 79.952 99.485 84.096 1.00 0.00 182 VAL C O 1
ATOM 8782 N N . PHE C 1 183 ? 80.018 97.326 83.465 1.00 0.00 183 PHE C N 1
ATOM 8783 C CA . PHE C 1 183 ? 79.782 96.834 84.820 1.00 0.00 183 PHE C CA 1
ATOM 8784 C C . PHE C 1 183 ? 80.904 97.242 85.770 1.00 0.00 183 PHE C C 1
ATOM 8785 O O . PHE C 1 183 ? 80.647 97.684 86.900 1.00 0.00 183 PHE C O 1
ATOM 8802 N N . GLU C 1 184 ? 82.154 97.108 85.327 1.00 0.00 184 GLU C N 1
ATOM 8803 C CA . GLU C 1 184 ? 83.273 97.390 86.214 1.00 0.00 184 GLU C CA 1
ATOM 8804 C C . GLU C 1 184 ? 83.211 98.814 86.733 1.00 0.00 184 GLU C C 1
ATOM 8805 O O . GLU C 1 184 ? 83.527 99.073 87.899 1.00 0.00 184 GLU C O 1
ATOM 8817 N N . ALA C 1 185 ? 82.823 99.757 85.880 1.00 0.00 185 ALA C N 1
ATOM 8818 C CA . ALA C 1 185 ? 82.658 101.123 86.348 1.00 0.00 185 ALA C CA 1
ATOM 8819 C C . ALA C 1 185 ? 81.530 101.203 87.365 1.00 0.00 185 ALA C C 1
ATOM 8820 O O . ALA C 1 185 ? 81.667 101.847 88.410 1.00 0.00 185 ALA C O 1
ATOM 8827 N N . GLU C 1 186 ? 80.407 100.539 87.089 1.00 0.00 186 GLU C N 1
ATOM 8828 C CA . GLU C 1 186 ? 79.299 100.594 88.032 1.00 0.00 186 GLU C CA 1
ATOM 8829 C C . GLU C 1 186 ? 79.730 100.111 89.409 1.00 0.00 186 GLU C C 1
ATOM 8830 O O . GLU C 1 186 ? 79.212 100.592 90.422 1.00 0.00 186 GLU C O 1
ATOM 8842 N N . GLU C 1 187 ? 80.688 99.183 89.471 1.00 0.00 187 GLU C N 1
ATOM 8843 C CA . GLU C 1 187 ? 81.172 98.700 90.765 1.00 0.00 187 GLU C CA 1
ATOM 8844 C C . GLU C 1 187 ? 82.185 99.661 91.382 1.00 0.00 187 GLU C C 1
ATOM 8845 O O . GLU C 1 187 ? 82.053 100.074 92.546 1.00 0.00 187 GLU C O 1
ATOM 8857 N N . LYS C 1 188 ? 83.225 100.007 90.625 1.00 0.00 188 LYS C N 1
ATOM 8858 C CA . LYS C 1 188 ? 84.303 100.803 91.191 1.00 0.00 188 LYS C CA 1
ATOM 8859 C C . LYS C 1 188 ? 83.819 102.188 91.581 1.00 0.00 188 LYS C C 1
ATOM 8860 O O . LYS C 1 188 ? 84.317 102.760 92.558 1.00 0.00 188 LYS C O 1
ATOM 8879 N N . ILE C 1 189 ? 82.858 102.751 90.847 1.00 0.00 189 ILE C N 1
ATOM 8880 C CA . ILE C 1 189 ? 82.289 104.017 91.277 1.00 0.00 189 ILE C CA 1
ATOM 8881 C C . ILE C 1 189 ? 81.640 103.853 92.636 1.00 0.00 189 ILE C C 1
ATOM 8882 O O . ILE C 1 189 ? 81.697 104.753 93.473 1.00 0.00 189 ILE C O 1
ATOM 8898 N N . ARG C 1 190 ? 81.011 102.704 92.885 1.00 0.00 190 ARG C N 1
ATOM 8899 C CA . ARG C 1 190 ? 80.372 102.506 94.182 1.00 0.00 190 ARG C CA 1
ATOM 8900 C C . ARG C 1 190 ? 81.405 102.434 95.294 1.00 0.00 190 ARG C C 1
ATOM 8901 O O . ARG C 1 190 ? 81.214 103.014 96.370 1.00 0.00 190 ARG C O 1
ATOM 8922 N N . ARG C 1 191 ? 82.514 101.740 95.049 1.00 0.00 191 ARG C N 1
ATOM 8923 C CA . ARG C 1 191 ? 83.558 101.690 96.069 1.00 0.00 191 ARG C CA 1
ATOM 8924 C C . ARG C 1 191 ? 84.114 103.080 96.344 1.00 0.00 191 ARG C C 1
ATOM 8925 O O . ARG C 1 191 ? 84.267 103.481 97.504 1.00 0.00 191 ARG C O 1
ATOM 8946 N N . ILE C 1 192 ? 84.429 103.832 95.284 1.00 0.00 192 ILE C N 1
ATOM 8947 C CA . ILE C 1 192 ? 84.959 105.183 95.463 1.00 0.00 192 ILE C CA 1
ATOM 8948 C C . ILE C 1 192 ? 83.949 106.049 96.202 1.00 0.00 192 ILE C C 1
ATOM 8949 O O . ILE C 1 192 ? 84.306 106.830 97.087 1.00 0.00 192 ILE C O 1
ATOM 8965 N N . VAL C 1 193 ? 82.675 105.938 95.834 1.00 0.00 193 VAL C N 1
ATOM 8966 C CA . VAL C 1 193 ? 81.656 106.770 96.453 1.00 0.00 193 VAL C CA 1
ATOM 8967 C C . VAL C 1 193 ? 81.583 106.483 97.940 1.00 0.00 193 VAL C C 1
ATOM 8968 O O . VAL C 1 193 ? 81.535 107.403 98.762 1.00 0.00 193 VAL C O 1
ATOM 8981 N N . GLU C 1 194 ? 81.567 105.201 98.314 1.00 0.00 194 GLU C N 1
ATOM 8982 C CA . GLU C 1 194 ? 81.406 104.888 99.729 1.00 0.00 194 GLU C CA 1
ATOM 8983 C C . GLU C 1 194 ? 82.666 105.222 100.514 1.00 0.00 194 GLU C C 1
ATOM 8984 O O . GLU C 1 194 ? 82.569 105.620 101.675 1.00 0.00 194 GLU C O 1
ATOM 8996 N N . GLU C 1 195 ? 83.849 105.115 99.898 1.00 0.00 195 GLU C N 1
ATOM 8997 C CA . GLU C 1 195 ? 85.061 105.571 100.576 1.00 0.00 195 GLU C CA 1
ATOM 8998 C C . GLU C 1 195 ? 85.056 107.084 100.755 1.00 0.00 195 GLU C C 1
ATOM 8999 O O . GLU C 1 195 ? 85.453 107.598 101.809 1.00 0.00 195 GLU C O 1
ATOM 9011 N N . LEU C 1 196 ? 84.612 107.812 99.735 1.00 0.00 196 LEU C N 1
ATOM 9012 C CA . LEU C 1 196 ? 84.481 109.258 99.844 1.00 0.00 196 LEU C CA 1
ATOM 9013 C C . LEU C 1 196 ? 83.541 109.630 100.984 1.00 0.00 196 LEU C C 1
ATOM 9014 O O . LEU C 1 196 ? 83.849 110.504 101.804 1.00 0.00 196 LEU C O 1
ATOM 9030 N N . PHE C 1 197 ? 82.384 108.967 101.050 1.00 0.00 197 PHE C N 1
ATOM 9031 C CA . PHE C 1 197 ? 81.452 109.219 102.141 1.00 0.00 197 PHE C CA 1
ATOM 9032 C C . PHE C 1 197 ? 82.084 108.868 103.476 1.00 0.00 197 PHE C C 1
ATOM 9033 O O . PHE C 1 197 ? 81.921 109.597 104.456 1.00 0.00 197 PHE C O 1
ATOM 9050 N N . LYS C 1 198 ? 82.816 107.757 103.536 1.00 0.00 198 LYS C N 1
ATOM 9051 C CA . LYS C 1 198 ? 83.433 107.366 104.793 1.00 0.00 198 LYS C CA 1
ATOM 9052 C C . LYS C 1 198 ? 84.390 108.440 105.277 1.00 0.00 198 LYS C C 1
ATOM 9053 O O . LYS C 1 198 ? 84.452 108.738 106.474 1.00 0.00 198 LYS C O 1
ATOM 9072 N N . LEU C 1 199 ? 85.141 109.039 104.358 1.00 0.00 199 LEU C N 1
ATOM 9073 C CA . LEU C 1 199 ? 86.025 110.133 104.743 1.00 0.00 199 LEU C CA 1
ATOM 9074 C C . LEU C 1 199 ? 85.227 111.340 105.215 1.00 0.00 199 LEU C C 1
ATOM 9075 O O . LEU C 1 199 ? 85.510 111.908 106.275 1.00 0.00 199 LEU C O 1
ATOM 9091 N N . LEU C 1 200 ? 84.217 111.740 104.447 1.00 0.00 200 LEU C N 1
ATOM 9092 C CA . LEU C 1 200 ? 83.549 113.005 104.728 1.00 0.00 200 LEU C CA 1
ATOM 9093 C C . LEU C 1 200 ? 82.705 112.933 105.994 1.00 0.00 200 LEU C C 1
ATOM 9094 O O . LEU C 1 200 ? 82.632 113.906 106.753 1.00 0.00 200 LEU C O 1
ATOM 9110 N N . GLU C 1 201 ? 82.070 111.792 106.238 1.00 0.00 201 GLU C N 1
ATOM 9111 C CA . GLU C 1 201 ? 81.112 111.616 107.321 1.00 0.00 201 GLU C CA 1
ATOM 9112 C C . GLU C 1 201 ? 81.781 111.142 108.601 1.00 0.00 201 GLU C C 1
ATOM 9113 O O . GLU C 1 201 ? 81.521 111.694 109.674 1.00 0.00 201 GLU C O 1
ATOM 9125 N N . GLY C 1 202 ? 82.645 110.138 108.506 1.00 0.00 202 GLY C N 1
ATOM 9126 C CA . GLY C 1 202 ? 83.333 109.610 109.668 1.00 0.00 202 GLY C CA 1
ATOM 9127 C C . GLY C 1 202 ? 82.691 108.348 110.205 1.00 0.00 202 GLY C C 1
ATOM 9128 O O . GLY C 1 202 ? 82.533 108.185 111.413 1.00 0.00 202 GLY C O 1
ATOM 9133 N N . ASP D 1 1 ? 121.224 66.913 89.218 1.00 0.00 1 ASP D N 1
ATOM 9134 C CA . ASP D 1 1 ? 119.863 67.312 89.553 1.00 0.00 1 ASP D CA 1
ATOM 9135 C C . ASP D 1 1 ? 118.916 66.131 89.430 1.00 0.00 1 ASP D C 1
ATOM 9136 O O . ASP D 1 1 ? 118.024 65.941 90.259 1.00 0.00 1 ASP D O 1
ATOM 9138 N N . ARG D 1 2 ? 119.123 65.335 88.380 1.00 0.00 2 ARG D N 1
ATOM 9139 C CA . ARG D 1 2 ? 118.267 64.177 88.155 1.00 0.00 2 ARG D CA 1
ATOM 9140 C C . ARG D 1 2 ? 118.249 63.269 89.376 1.00 0.00 2 ARG D C 1
ATOM 9141 O O . ARG D 1 2 ? 117.199 62.727 89.741 1.00 0.00 2 ARG D O 1
ATOM 9143 N N . GLU D 1 3 ? 119.402 63.088 90.021 1.00 0.00 3 GLU D N 1
ATOM 9144 C CA . GLU D 1 3 ? 119.422 62.367 91.288 1.00 0.00 3 GLU D CA 1
ATOM 9145 C C . GLU D 1 3 ? 118.502 63.035 92.298 1.00 0.00 3 GLU D C 1
ATOM 9146 O O . GLU D 1 3 ? 117.797 62.359 93.057 1.00 0.00 3 GLU D O 1
ATOM 9148 N N . ILE D 1 4 ? 118.478 64.365 92.303 1.00 0.00 4 ILE D N 1
ATOM 9149 C CA . ILE D 1 4 ? 117.597 65.083 93.212 1.00 0.00 4 ILE D CA 1
ATOM 9150 C C . ILE D 1 4 ? 116.145 64.852 92.831 1.00 0.00 4 ILE D C 1
ATOM 9151 O O . ILE D 1 4 ? 115.281 64.709 93.699 1.00 0.00 4 ILE D O 1
ATOM 9153 N N . LYS D 1 5 ? 115.852 64.803 91.531 1.00 0.00 5 LYS D N 1
ATOM 9154 C CA . LYS D 1 5 ? 114.491 64.511 91.099 1.00 0.00 5 LYS D CA 1
ATOM 9155 C C . LYS D 1 5 ? 114.059 63.131 91.569 1.00 0.00 5 LYS D C 1
ATOM 9156 O O . LYS D 1 5 ? 112.925 62.945 92.024 1.00 0.00 5 LYS D O 1
ATOM 9158 N N . GLU D 1 6 ? 114.951 62.148 91.457 1.00 0.00 6 GLU D N 1
ATOM 9159 C CA . GLU D 1 6 ? 114.633 60.803 91.918 1.00 0.00 6 GLU D CA 1
ATOM 9160 C C . GLU D 1 6 ? 114.415 60.779 93.424 1.00 0.00 6 GLU D C 1
ATOM 9161 O O . GLU D 1 6 ? 113.498 60.112 93.921 1.00 0.00 6 GLU D O 1
ATOM 9163 N N . GLU D 1 7 ? 115.255 61.501 94.167 1.00 0.00 7 GLU D N 1
ATOM 9164 C CA . GLU D 1 7 ? 115.062 61.597 95.609 1.00 0.00 7 GLU D CA 1
ATOM 9165 C C . GLU D 1 7 ? 113.709 62.215 95.926 1.00 0.00 7 GLU D C 1
ATOM 9166 O O . GLU D 1 7 ? 113.006 61.769 96.839 1.00 0.00 7 GLU D O 1
ATOM 9168 N N . ALA D 1 8 ? 113.325 63.239 95.168 1.00 0.00 8 ALA D N 1
ATOM 9169 C CA . ALA D 1 8 ? 112.018 63.848 95.350 1.00 0.00 8 ALA D CA 1
ATOM 9170 C C . ALA D 1 8 ? 110.907 62.849 95.076 1.00 0.00 8 ALA D C 1
ATOM 9171 O O . ALA D 1 8 ? 109.903 62.810 95.794 1.00 0.00 8 ALA D O 1
ATOM 9173 N N . ARG D 1 9 ? 111.058 62.050 94.022 1.00 0.00 9 ARG D N 1
ATOM 9174 C CA . ARG D 1 9 ? 110.041 61.054 93.707 1.00 0.00 9 ARG D CA 1
ATOM 9175 C C . ARG D 1 9 ? 109.894 60.058 94.847 1.00 0.00 9 ARG D C 1
ATOM 9176 O O . ARG D 1 9 ? 108.775 59.693 95.229 1.00 0.00 9 ARG D O 1
ATOM 9178 N N . LYS D 1 10 ? 111.018 59.625 95.417 1.00 0.00 10 LYS D N 1
ATOM 9179 C CA . LYS D 1 10 ? 110.972 58.735 96.574 1.00 0.00 10 LYS D CA 1
ATOM 9180 C C . LYS D 1 10 ? 110.271 59.410 97.743 1.00 0.00 10 LYS D C 1
ATOM 9181 O O . LYS D 1 10 ? 109.469 58.789 98.457 1.00 0.00 10 LYS D O 1
ATOM 9183 N N . LEU D 1 11 ? 110.581 60.686 97.964 1.00 0.00 11 LEU D N 1
ATOM 9184 C CA . LEU D 1 11 ? 109.947 61.415 99.050 1.00 0.00 11 LEU D CA 1
ATOM 9185 C C . LEU D 1 11 ? 108.440 61.450 98.866 1.00 0.00 11 LEU D C 1
ATOM 9186 O O . LEU D 1 11 ? 107.687 61.192 99.809 1.00 0.00 11 LEU D O 1
ATOM 9188 N N . ILE D 1 12 ? 107.982 61.736 97.648 1.00 0.00 12 ILE D N 1
ATOM 9189 C CA . ILE D 1 12 ? 106.548 61.815 97.394 1.00 0.00 12 ILE D CA 1
ATOM 9190 C C . ILE D 1 12 ? 105.902 60.450 97.576 1.00 0.00 12 ILE D C 1
ATOM 9191 O O . ILE D 1 12 ? 104.795 60.337 98.116 1.00 0.00 12 ILE D O 1
ATOM 9193 N N . ARG D 1 13 ? 106.580 59.393 97.128 1.00 0.00 13 ARG D N 1
ATOM 9194 C CA . ARG D 1 13 ? 106.027 58.054 97.288 1.00 0.00 13 ARG D CA 1
ATOM 9195 C C . ARG D 1 13 ? 105.824 57.731 98.759 1.00 0.00 13 ARG D C 1
ATOM 9196 O O . ARG D 1 13 ? 104.727 57.344 99.174 1.00 0.00 13 ARG D O 1
ATOM 9198 N N . GLU D 1 14 ? 106.861 57.936 99.572 1.00 0.00 14 GLU D N 1
ATOM 9199 C CA . GLU D 1 14 ? 106.732 57.688 101.005 1.00 0.00 14 GLU D CA 1
ATOM 9200 C C . GLU D 1 14 ? 105.651 58.573 101.614 1.00 0.00 14 GLU D C 1
ATOM 9201 O O . GLU D 1 14 ? 104.887 58.139 102.484 1.00 0.00 14 GLU D O 1
ATOM 9203 N N . ALA D 1 15 ? 105.581 59.828 101.169 1.00 0.00 15 ALA D N 1
ATOM 9204 C CA . ALA D 1 15 ? 104.633 60.780 101.731 1.00 0.00 15 ALA D CA 1
ATOM 9205 C C . ALA D 1 15 ? 103.194 60.409 101.424 1.00 0.00 15 ALA D C 1
ATOM 9206 O O . ALA D 1 15 ? 102.297 60.700 102.222 1.00 0.00 15 ALA D O 1
ATOM 9208 N N . ILE D 1 16 ? 102.942 59.779 100.283 1.00 0.00 16 ILE D N 1
ATOM 9209 C CA . ILE D 1 16 ? 101.553 59.594 99.893 1.00 0.00 16 ILE D CA 1
ATOM 9210 C C . ILE D 1 16 ? 101.215 58.114 99.830 1.00 0.00 16 ILE D C 1
ATOM 9211 O O . ILE D 1 16 ? 100.465 57.615 100.672 1.00 0.00 16 ILE D O 1
ATOM 9213 N N . GLU D 1 17 ? 101.840 57.386 98.904 1.00 0.00 17 GLU D N 1
ATOM 9214 C CA . GLU D 1 17 ? 101.406 56.016 98.655 1.00 0.00 17 GLU D CA 1
ATOM 9215 C C . GLU D 1 17 ? 101.577 55.152 99.893 1.00 0.00 17 GLU D C 1
ATOM 9216 O O . GLU D 1 17 ? 100.792 54.224 100.123 1.00 0.00 17 GLU D O 1
ATOM 9218 N N . LEU D 1 18 ? 102.589 55.451 100.699 1.00 0.00 18 LEU D N 1
ATOM 9219 C CA . LEU D 1 18 ? 102.835 54.736 101.952 1.00 0.00 18 LEU D CA 1
ATOM 9220 C C . LEU D 1 18 ? 102.127 55.466 103.092 1.00 0.00 18 LEU D C 1
ATOM 9221 O O . LEU D 1 18 ? 101.331 54.875 103.823 1.00 0.00 18 LEU D O 1
ATOM 9223 N N . LEU D 1 19 ? 102.399 56.761 103.226 1.00 0.00 19 LEU D N 1
ATOM 9224 C CA . LEU D 1 19 ? 101.999 57.523 104.399 1.00 0.00 19 LEU D CA 1
ATOM 9225 C C . LEU D 1 19 ? 100.502 57.793 104.477 1.00 0.00 19 LEU D C 1
ATOM 9226 O O . LEU D 1 19 ? 100.043 58.304 105.504 1.00 0.00 19 LEU D O 1
ATOM 9228 N N . GLN D 1 20 ? 99.725 57.470 103.440 1.00 0.00 20 GLN D N 1
ATOM 9229 C CA . GLN D 1 20 ? 98.281 57.635 103.545 1.00 0.00 20 GLN D CA 1
ATOM 9230 C C . GLN D 1 20 ? 97.715 56.791 104.674 1.00 0.00 20 GLN D C 1
ATOM 9231 O O . GLN D 1 20 ? 96.774 57.211 105.357 1.00 0.00 20 GLN D O 1
ATOM 9233 N N . LYS D 1 21 ? 98.280 55.606 104.885 1.00 0.00 21 LYS D N 1
ATOM 9234 C CA . LYS D 1 21 ? 97.893 54.716 105.970 1.00 0.00 21 LYS D CA 1
ATOM 9235 C C . LYS D 1 21 ? 98.588 55.045 107.283 1.00 0.00 21 LYS D C 1
ATOM 9236 O O . LYS D 1 21 ? 98.329 54.370 108.285 1.00 0.00 21 LYS D O 1
ATOM 9238 N N . GLY D 1 22 ? 99.450 56.058 107.310 1.00 0.00 22 GLY D N 1
ATOM 9239 C CA . GLY D 1 22 ? 100.254 56.317 108.487 1.00 0.00 22 GLY D CA 1
ATOM 9240 C C . GLY D 1 22 ? 100.113 57.712 109.056 1.00 0.00 22 GLY D C 1
ATOM 9241 O O . GLY D 1 22 ? 99.027 58.298 109.024 1.00 0.00 22 GLY D O 1
ATOM 9242 N N . ASP D 1 23 ? 101.207 58.249 109.582 1.00 0.00 23 ASP D N 1
ATOM 9243 C CA . ASP D 1 23 ? 101.161 59.496 110.332 1.00 0.00 23 ASP D CA 1
ATOM 9244 C C . ASP D 1 23 ? 100.602 60.619 109.469 1.00 0.00 23 ASP D C 1
ATOM 9245 O O . ASP D 1 23 ? 101.119 60.861 108.367 1.00 0.00 23 ASP D O 1
ATOM 9247 N N . PRO D 1 24 ? 99.557 61.318 109.914 1.00 0.00 24 PRO D N 1
ATOM 9248 C CA . PRO D 1 24 ? 99.087 62.482 109.151 1.00 0.00 24 PRO D CA 1
ATOM 9249 C C . PRO D 1 24 ? 100.154 63.544 108.976 1.00 0.00 24 PRO D C 1
ATOM 9250 O O . PRO D 1 24 ? 100.037 64.380 108.073 1.00 0.00 24 PRO D O 1
ATOM 9252 N N . ARG D 1 25 ? 101.205 63.524 109.796 1.00 0.00 25 ARG D N 1
ATOM 9253 C CA . ARG D 1 25 ? 102.287 64.491 109.673 1.00 0.00 25 ARG D CA 1
ATOM 9254 C C . ARG D 1 25 ? 102.970 64.433 108.314 1.00 0.00 25 ARG D C 1
ATOM 9255 O O . ARG D 1 25 ? 103.715 65.358 107.976 1.00 0.00 25 ARG D O 1
ATOM 9276 N N . ALA D 1 26 ? 102.719 63.389 107.520 1.00 0.00 26 ALA D N 1
ATOM 9277 C CA . ALA D 1 26 ? 103.394 63.233 106.237 1.00 0.00 26 ALA D CA 1
ATOM 9278 C C . ALA D 1 26 ? 103.282 64.472 105.361 1.00 0.00 26 ALA D C 1
ATOM 9279 O O . ALA D 1 26 ? 103.973 64.562 104.339 1.00 0.00 26 ALA D O 1
ATOM 9286 N N . LYS D 1 27 ? 102.407 65.408 105.715 1.00 0.00 27 LYS D N 1
ATOM 9287 C CA . LYS D 1 27 ? 102.346 66.684 105.024 1.00 0.00 27 LYS D CA 1
ATOM 9288 C C . LYS D 1 27 ? 103.731 67.311 104.990 1.00 0.00 27 LYS D C 1
ATOM 9289 O O . LYS D 1 27 ? 104.080 67.989 104.025 1.00 0.00 27 LYS D O 1
ATOM 9308 N N . GLU D 1 28 ? 104.536 67.087 106.027 1.00 0.00 28 GLU D N 1
ATOM 9309 C CA . GLU D 1 28 ? 105.905 67.592 106.014 1.00 0.00 28 GLU D CA 1
ATOM 9310 C C . GLU D 1 28 ? 106.683 67.029 104.832 1.00 0.00 28 GLU D C 1
ATOM 9311 O O . GLU D 1 28 ? 107.303 67.775 104.061 1.00 0.00 28 GLU D O 1
ATOM 9323 N N . ILE D 1 29 ? 106.657 65.707 104.672 1.00 0.00 29 ILE D N 1
ATOM 9324 C CA . ILE D 1 29 ? 107.405 65.084 103.588 1.00 0.00 29 ILE D CA 1
ATOM 9325 C C . ILE D 1 29 ? 106.864 65.555 102.247 1.00 0.00 29 ILE D C 1
ATOM 9326 O O . ILE D 1 29 ? 107.622 65.811 101.304 1.00 0.00 29 ILE D O 1
ATOM 9342 N N . LEU D 1 30 ? 105.543 65.657 102.138 1.00 0.00 30 LEU D N 1
ATOM 9343 C CA . LEU D 1 30 ? 104.935 66.158 100.911 1.00 0.00 30 LEU D CA 1
ATOM 9344 C C . LEU D 1 30 ? 105.441 67.556 100.585 1.00 0.00 30 LEU D C 1
ATOM 9345 O O . LEU D 1 30 ? 105.754 67.866 99.426 1.00 0.00 30 LEU D O 1
ATOM 9361 N N . ARG D 1 31 ? 105.510 68.417 101.599 1.00 0.00 31 ARG D N 1
ATOM 9362 C CA . ARG D 1 31 ? 106.035 69.760 101.414 1.00 0.00 31 ARG D CA 1
ATOM 9363 C C . ARG D 1 31 ? 107.446 69.702 100.871 1.00 0.00 31 ARG D C 1
ATOM 9364 O O . ARG D 1 31 ? 107.780 70.380 99.894 1.00 0.00 31 ARG D O 1
ATOM 9385 N N . GLN D 1 32 ? 108.286 68.880 101.490 1.00 0.00 32 GLN D N 1
ATOM 9386 C CA . GLN D 1 32 ? 109.666 68.791 101.035 1.00 0.00 32 GLN D CA 1
ATOM 9387 C C . GLN D 1 32 ? 109.724 68.337 99.583 1.00 0.00 32 GLN D C 1
ATOM 9388 O O . GLN D 1 32 ? 110.504 68.870 98.785 1.00 0.00 32 GLN D O 1
ATOM 9402 N N . ALA D 1 33 ? 108.892 67.365 99.220 1.00 0.00 33 ALA D N 1
ATOM 9403 C CA . ALA D 1 33 ? 108.923 66.837 97.861 1.00 0.00 33 ALA D CA 1
ATOM 9404 C C . ALA D 1 33 ? 108.546 67.908 96.847 1.00 0.00 33 ALA D C 1
ATOM 9405 O O . ALA D 1 33 ? 109.241 68.113 95.843 1.00 0.00 33 ALA D O 1
ATOM 9412 N N . ILE D 1 34 ? 107.438 68.599 97.090 1.00 0.00 34 ILE D N 1
ATOM 9413 C CA . ILE D 1 34 ? 107.016 69.620 96.144 1.00 0.00 34 ILE D CA 1
ATOM 9414 C C . ILE D 1 34 ? 108.057 70.721 96.071 1.00 0.00 34 ILE D C 1
ATOM 9415 O O . ILE D 1 34 ? 108.327 71.277 94.997 1.00 0.00 34 ILE D O 1
ATOM 9431 N N . LEU D 1 35 ? 108.656 71.055 97.214 1.00 0.00 35 LEU D N 1
ATOM 9432 C CA . LEU D 1 35 ? 109.692 72.076 97.242 1.00 0.00 35 LEU D CA 1
ATOM 9433 C C . LEU D 1 35 ? 110.854 71.679 96.357 1.00 0.00 35 LEU D C 1
ATOM 9434 O O . LEU D 1 35 ? 111.384 72.496 95.592 1.00 0.00 35 LEU D O 1
ATOM 9450 N N . ILE D 1 36 ? 111.248 70.414 96.438 1.00 0.00 36 ILE D N 1
ATOM 9451 C CA . ILE D 1 36 ? 112.358 69.938 95.633 1.00 0.00 36 ILE D CA 1
ATOM 9452 C C . ILE D 1 36 ? 112.000 69.979 94.155 1.00 0.00 36 ILE D C 1
ATOM 9453 O O . ILE D 1 36 ? 112.838 70.313 93.311 1.00 0.00 36 ILE D O 1
ATOM 9469 N N . LEU D 1 37 ? 110.754 69.642 93.816 1.00 0.00 37 LEU D N 1
ATOM 9470 C CA . LEU D 1 37 ? 110.344 69.686 92.413 1.00 0.00 37 LEU D CA 1
ATOM 9471 C C . LEU D 1 37 ? 110.433 71.100 91.855 1.00 0.00 37 LEU D C 1
ATOM 9472 O O . LEU D 1 37 ? 111.003 71.324 90.773 1.00 0.00 37 LEU D O 1
ATOM 9488 N N . LEU D 1 38 ? 109.892 72.071 92.590 1.00 0.00 38 LEU D N 1
ATOM 9489 C CA . LEU D 1 38 ? 109.979 73.456 92.145 1.00 0.00 38 LEU D CA 1
ATOM 9490 C C . LEU D 1 38 ? 111.429 73.878 91.989 1.00 0.00 38 LEU D C 1
ATOM 9491 O O . LEU D 1 38 ? 111.808 74.488 90.983 1.00 0.00 38 LEU D O 1
ATOM 9507 N N . ALA D 1 39 ? 112.259 73.552 92.977 1.00 0.00 39 ALA D N 1
ATOM 9508 C CA . ALA D 1 39 ? 113.656 73.953 92.915 1.00 0.00 39 ALA D CA 1
ATOM 9509 C C . ALA D 1 39 ? 114.337 73.373 91.684 1.00 0.00 39 ALA D C 1
ATOM 9510 O O . ALA D 1 39 ? 115.097 74.062 90.989 1.00 0.00 39 ALA D O 1
ATOM 9517 N N . ILE D 1 40 ? 114.098 72.092 91.415 1.00 0.00 40 ILE D N 1
ATOM 9518 C CA . ILE D 1 40 ? 114.747 71.455 90.280 1.00 0.00 40 ILE D CA 1
ATOM 9519 C C . ILE D 1 40 ? 114.340 72.145 88.990 1.00 0.00 40 ILE D C 1
ATOM 9520 O O . ILE D 1 40 ? 115.187 72.454 88.142 1.00 0.00 40 ILE D O 1
ATOM 9536 N N . ARG D 1 41 ? 113.045 72.416 88.822 1.00 0.00 41 ARG D N 1
ATOM 9537 C CA . ARG D 1 41 ? 112.616 73.103 87.608 1.00 0.00 41 ARG D CA 1
ATOM 9538 C C . ARG D 1 41 ? 113.280 74.468 87.501 1.00 0.00 41 ARG D C 1
ATOM 9539 O O . ARG D 1 41 ? 113.710 74.891 86.413 1.00 0.00 41 ARG D O 1
ATOM 9560 N N . LEU D 1 42 ? 113.382 75.167 88.629 1.00 0.00 42 LEU D N 1
ATOM 9561 C CA . LEU D 1 42 ? 113.932 76.513 88.621 1.00 0.00 42 LEU D CA 1
ATOM 9562 C C . LEU D 1 42 ? 115.377 76.500 88.155 1.00 0.00 42 LEU D C 1
ATOM 9563 O O . LEU D 1 42 ? 115.769 77.276 87.277 1.00 0.00 42 LEU D O 1
ATOM 9579 N N . LEU D 1 43 ? 116.180 75.598 88.719 1.00 0.00 43 LEU D N 1
ATOM 9580 C CA . LEU D 1 43 ? 117.573 75.485 88.301 1.00 0.00 43 LEU D CA 1
ATOM 9581 C C . LEU D 1 43 ? 117.674 75.075 86.840 1.00 0.00 43 LEU D C 1
ATOM 9582 O O . LEU D 1 43 ? 118.556 75.550 86.111 1.00 0.00 43 LEU D O 1
ATOM 9598 N N . GLU D 1 44 ? 116.801 74.163 86.402 1.00 0.00 44 GLU D N 1
ATOM 9599 C CA . GLU D 1 44 ? 116.840 73.730 85.013 1.00 0.00 44 GLU D CA 1
ATOM 9600 C C . GLU D 1 44 ? 116.697 74.917 84.078 1.00 0.00 44 GLU D C 1
ATOM 9601 O O . GLU D 1 44 ? 117.441 75.040 83.099 1.00 0.00 44 GLU D O 1
ATOM 9613 N N . GLU D 1 45 ? 115.754 75.813 84.368 1.00 0.00 45 GLU D N 1
ATOM 9614 C CA . GLU D 1 45 ? 115.609 76.987 83.510 1.00 0.00 45 GLU D CA 1
ATOM 9615 C C . GLU D 1 45 ? 116.767 77.963 83.702 1.00 0.00 45 GLU D C 1
ATOM 9616 O O . GLU D 1 45 ? 117.222 78.612 82.744 1.00 0.00 45 GLU D O 1
ATOM 9628 N N . MET D 1 46 ? 117.263 78.085 84.932 1.00 0.00 46 MET D N 1
ATOM 9629 C CA . MET D 1 46 ? 118.303 79.072 85.186 1.00 0.00 46 MET D CA 1
ATOM 9630 C C . MET D 1 46 ? 119.590 78.721 84.460 1.00 0.00 46 MET D C 1
ATOM 9631 O O . MET D 1 46 ? 120.364 79.611 84.099 1.00 0.00 46 MET D O 1
ATOM 9645 N N . GLU D 1 47 ? 119.873 77.433 84.279 1.00 0.00 47 GLU D N 1
ATOM 9646 C CA . GLU D 1 47 ? 121.122 77.098 83.605 1.00 0.00 47 GLU D CA 1
ATOM 9647 C C . GLU D 1 47 ? 121.124 77.591 82.162 1.00 0.00 47 GLU D C 1
ATOM 9648 O O . GLU D 1 47 ? 122.183 77.948 81.634 1.00 0.00 47 GLU D O 1
ATOM 9660 N N . GLU D 1 48 ? 119.960 77.634 81.508 1.00 0.00 48 GLU D N 1
ATOM 9661 C CA . GLU D 1 48 ? 119.888 78.281 80.199 1.00 0.00 48 GLU D CA 1
ATOM 9662 C C . GLU D 1 48 ? 119.973 79.793 80.342 1.00 0.00 48 GLU D C 1
ATOM 9663 O O . GLU D 1 48 ? 120.612 80.483 79.530 1.00 0.00 48 GLU D O 1
ATOM 9675 N N . ASN D 1 49 ? 119.340 80.331 81.377 1.00 0.00 49 ASN D N 1
ATOM 9676 C CA . ASN D 1 49 ? 119.458 81.763 81.584 1.00 0.00 49 ASN D CA 1
ATOM 9677 C C . ASN D 1 49 ? 120.897 82.175 81.870 1.00 0.00 49 ASN D C 1
ATOM 9678 O O . ASN D 1 49 ? 121.241 83.349 81.720 1.00 0.00 49 ASN D O 1
ATOM 9689 N N . ILE D 1 50 ? 121.753 81.232 82.254 1.00 0.00 50 ILE D N 1
ATOM 9690 C CA . ILE D 1 50 ? 123.175 81.539 82.375 1.00 0.00 50 ILE D CA 1
ATOM 9691 C C . ILE D 1 50 ? 123.786 81.779 81.003 1.00 0.00 50 ILE D C 1
ATOM 9692 O O . ILE D 1 50 ? 124.618 82.678 80.828 1.00 0.00 50 ILE D O 1
ATOM 9708 N N . GLU D 1 51 ? 123.420 80.961 80.015 1.00 0.00 51 GLU D N 1
ATOM 9709 C CA . GLU D 1 51 ? 123.868 81.242 78.659 1.00 0.00 51 GLU D CA 1
ATOM 9710 C C . GLU D 1 51 ? 123.374 82.610 78.230 1.00 0.00 51 GLU D C 1
ATOM 9711 O O . GLU D 1 51 ? 124.111 83.389 77.609 1.00 0.00 51 GLU D O 1
ATOM 9723 N N . LYS D 1 52 ? 122.134 82.934 78.595 1.00 0.00 52 LYS D N 1
ATOM 9724 C CA . LYS D 1 52 ? 121.643 84.288 78.358 1.00 0.00 52 LYS D CA 1
ATOM 9725 C C . LYS D 1 52 ? 122.595 85.313 78.960 1.00 0.00 52 LYS D C 1
ATOM 9726 O O . LYS D 1 52 ? 123.038 86.247 78.283 1.00 0.00 52 LYS D O 1
ATOM 9745 N N . ALA D 1 53 ? 122.931 85.138 80.238 1.00 0.00 53 ALA D N 1
ATOM 9746 C CA . ALA D 1 53 ? 123.791 86.091 80.926 1.00 0.00 53 ALA D CA 1
ATOM 9747 C C . ALA D 1 53 ? 125.113 86.267 80.202 1.00 0.00 53 ALA D C 1
ATOM 9748 O O . ALA D 1 53 ? 125.579 87.393 79.998 1.00 0.00 53 ALA D O 1
ATOM 9755 N N . GLU D 1 54 ? 125.734 85.159 79.807 1.00 0.00 54 GLU D N 1
ATOM 9756 C CA . GLU D 1 54 ? 127.035 85.259 79.161 1.00 0.00 54 GLU D CA 1
ATOM 9757 C C . GLU D 1 54 ? 126.922 85.995 77.839 1.00 0.00 54 GLU D C 1
ATOM 9758 O O . GLU D 1 54 ? 127.749 86.862 77.533 1.00 0.00 54 GLU D O 1
ATOM 9770 N N . LYS D 1 55 ? 125.897 85.684 77.048 1.00 0.00 55 LYS D N 1
ATOM 9771 C CA . LYS D 1 55 ? 125.695 86.458 75.832 1.00 0.00 55 LYS D CA 1
ATOM 9772 C C . LYS D 1 55 ? 125.337 87.900 76.159 1.00 0.00 55 LYS D C 1
ATOM 9773 O O . LYS D 1 55 ? 125.616 88.804 75.364 1.00 0.00 55 LYS D O 1
ATOM 9792 N N . LEU D 1 56 ? 124.725 88.134 77.319 1.00 0.00 56 LEU D N 1
ATOM 9793 C CA . LEU D 1 56 ? 124.540 89.491 77.809 1.00 0.00 56 LEU D CA 1
ATOM 9794 C C . LEU D 1 56 ? 125.840 90.088 78.334 1.00 0.00 56 LEU D C 1
ATOM 9795 O O . LEU D 1 56 ? 125.927 91.310 78.487 1.00 0.00 56 LEU D O 1
ATOM 9811 N N . GLY D 1 57 ? 126.849 89.260 78.593 1.00 0.00 57 GLY D N 1
ATOM 9812 C CA . GLY D 1 57 ? 128.187 89.754 78.852 1.00 0.00 57 GLY D CA 1
ATOM 9813 C C . GLY D 1 57 ? 128.369 90.543 80.127 1.00 0.00 57 GLY D C 1
ATOM 9814 O O . GLY D 1 57 ? 129.155 91.493 80.140 1.00 0.00 57 GLY D O 1
ATOM 9818 N N . ASN D 1 58 ? 127.668 90.193 81.201 1.00 0.00 58 ASN D N 1
ATOM 9819 C CA . ASN D 1 58 ? 127.931 90.780 82.511 1.00 0.00 58 ASN D CA 1
ATOM 9820 C C . ASN D 1 58 ? 128.467 89.703 83.441 1.00 0.00 58 ASN D C 1
ATOM 9821 O O . ASN D 1 58 ? 127.779 88.715 83.721 1.00 0.00 58 ASN D O 1
ATOM 9832 N N . GLU D 1 59 ? 129.691 89.911 83.930 1.00 0.00 59 GLU D N 1
ATOM 9833 C CA . GLU D 1 59 ? 130.319 88.929 84.803 1.00 0.00 59 GLU D CA 1
ATOM 9834 C C . GLU D 1 59 ? 129.713 88.953 86.200 1.00 0.00 59 GLU D C 1
ATOM 9835 O O . GLU D 1 59 ? 129.672 87.917 86.872 1.00 0.00 59 GLU D O 1
ATOM 9847 N N . GLU D 1 60 ? 129.238 90.113 86.658 1.00 0.00 60 GLU D N 1
ATOM 9848 C CA . GLU D 1 60 ? 128.637 90.170 87.985 1.00 0.00 60 GLU D CA 1
ATOM 9849 C C . GLU D 1 60 ? 127.405 89.281 88.053 1.00 0.00 60 GLU D C 1
ATOM 9850 O O . GLU D 1 60 ? 127.241 88.502 88.999 1.00 0.00 60 GLU D O 1
ATOM 9862 N N . LEU D 1 61 ? 126.541 89.366 87.044 1.00 0.00 61 LEU D N 1
ATOM 9863 C CA . LEU D 1 61 ? 125.349 88.535 87.044 1.00 0.00 61 LEU D CA 1
ATOM 9864 C C . LEU D 1 61 ? 125.715 87.067 86.885 1.00 0.00 61 LEU D C 1
ATOM 9865 O O . LEU D 1 61 ? 125.079 86.196 87.483 1.00 0.00 61 LEU D O 1
ATOM 9881 N N . SER D 1 62 ? 126.734 86.769 86.080 1.00 0.00 62 SER D N 1
ATOM 9882 C CA . SER D 1 62 ? 127.146 85.381 85.920 1.00 0.00 62 SER D CA 1
ATOM 9883 C C . SER D 1 62 ? 127.629 84.800 87.240 1.00 0.00 62 SER D C 1
ATOM 9884 O O . SER D 1 62 ? 127.283 83.666 87.595 1.00 0.00 62 SER D O 1
ATOM 9892 N N . GLU D 1 63 ? 128.434 85.560 87.981 1.00 0.00 63 GLU D N 1
ATOM 9893 C CA . GLU D 1 63 ? 128.865 85.105 89.297 1.00 0.00 63 GLU D CA 1
ATOM 9894 C C . GLU D 1 63 ? 127.671 84.942 90.224 1.00 0.00 63 GLU D C 1
ATOM 9895 O O . GLU D 1 63 ? 127.588 83.973 90.987 1.00 0.00 63 GLU D O 1
ATOM 9907 N N . LEU D 1 64 ? 126.753 85.908 90.202 1.00 0.00 64 LEU D N 1
ATOM 9908 C CA . LEU D 1 64 ? 125.542 85.776 90.995 1.00 0.00 64 LEU D CA 1
ATOM 9909 C C . LEU D 1 64 ? 124.868 84.448 90.702 1.00 0.00 64 LEU D C 1
ATOM 9910 O O . LEU D 1 64 ? 124.524 83.688 91.613 1.00 0.00 64 LEU D O 1
ATOM 9926 N N . ALA D 1 65 ? 124.693 84.147 89.420 1.00 0.00 65 ALA D N 1
ATOM 9927 C CA . ALA D 1 65 ? 124.017 82.922 89.031 1.00 0.00 65 ALA D CA 1
ATOM 9928 C C . ALA D 1 65 ? 124.761 81.710 89.557 1.00 0.00 65 ALA D C 1
ATOM 9929 O O . ALA D 1 65 ? 124.162 80.808 90.145 1.00 0.00 65 ALA D O 1
ATOM 9936 N N . LYS D 1 66 ? 126.074 81.670 89.348 1.00 0.00 66 LYS D N 1
ATOM 9937 C CA . LYS D 1 66 ? 126.837 80.482 89.711 1.00 0.00 66 LYS D CA 1
ATOM 9938 C C . LYS D 1 66 ? 126.834 80.265 91.217 1.00 0.00 66 LYS D C 1
ATOM 9939 O O . LYS D 1 66 ? 126.625 79.142 91.698 1.00 0.00 66 LYS D O 1
ATOM 9958 N N . ARG D 1 67 ? 127.051 81.333 91.983 1.00 0.00 67 ARG D N 1
ATOM 9959 C CA . ARG D 1 67 ? 127.032 81.205 93.433 1.00 0.00 67 ARG D CA 1
ATOM 9960 C C . ARG D 1 67 ? 125.650 80.801 93.925 1.00 0.00 67 ARG D C 1
ATOM 9961 O O . ARG D 1 67 ? 125.527 79.983 94.840 1.00 0.00 67 ARG D O 1
ATOM 9982 N N . ALA D 1 68 ? 124.595 81.365 93.336 1.00 0.00 68 ALA D N 1
ATOM 9983 C CA . ALA D 1 68 ? 123.249 80.988 93.739 1.00 0.00 68 ALA D CA 1
ATOM 9984 C C . ALA D 1 68 ? 122.976 79.528 93.420 1.00 0.00 68 ALA D C 1
ATOM 9985 O O . ALA D 1 68 ? 122.350 78.814 94.209 1.00 0.00 68 ALA D O 1
ATOM 9992 N N . ILE D 1 69 ? 123.430 79.071 92.258 1.00 0.00 69 ILE D N 1
ATOM 9993 C CA . ILE D 1 69 ? 123.249 77.676 91.890 1.00 0.00 69 ILE D CA 1
ATOM 9994 C C . ILE D 1 69 ? 123.906 76.782 92.922 1.00 0.00 69 ILE D C 1
ATOM 9995 O O . ILE D 1 69 ? 123.309 75.816 93.416 1.00 0.00 69 ILE D O 1
ATOM 10011 N N . LYS D 1 70 ? 125.157 77.086 93.252 1.00 0.00 70 LYS D N 1
ATOM 10012 C CA . LYS D 1 70 ? 125.869 76.270 94.221 1.00 0.00 70 LYS D CA 1
ATOM 10013 C C . LYS D 1 70 ? 125.187 76.328 95.576 1.00 0.00 70 LYS D C 1
ATOM 10014 O O . LYS D 1 70 ? 125.105 75.319 96.282 1.00 0.00 70 LYS D O 1
ATOM 10033 N N . LEU D 1 71 ? 124.689 77.503 95.954 1.00 0.00 71 LEU D N 1
ATOM 10034 C CA . LEU D 1 71 ? 123.938 77.630 97.194 1.00 0.00 71 LEU D CA 1
ATOM 10035 C C . LEU D 1 71 ? 122.754 76.680 97.205 1.00 0.00 71 LEU D C 1
ATOM 10036 O O . LEU D 1 71 ? 122.540 75.940 98.172 1.00 0.00 71 LEU D O 1
ATOM 10052 N N . VAL D 1 72 ? 121.971 76.688 96.129 1.00 0.00 72 VAL D N 1
ATOM 10053 C CA . VAL D 1 72 ? 120.769 75.866 96.091 1.00 0.00 72 VAL D CA 1
ATOM 10054 C C . VAL D 1 72 ? 121.141 74.395 96.169 1.00 0.00 72 VAL D C 1
ATOM 10055 O O . VAL D 1 72 ? 120.514 73.616 96.892 1.00 0.00 72 VAL D O 1
ATOM 10068 N N . ARG D 1 73 ? 122.158 73.988 95.413 1.00 0.00 73 ARG D N 1
ATOM 10069 C CA . ARG D 1 73 ? 122.530 72.579 95.411 1.00 0.00 73 ARG D CA 1
ATOM 10070 C C . ARG D 1 73 ? 123.068 72.150 96.770 1.00 0.00 73 ARG D C 1
ATOM 10071 O O . ARG D 1 73 ? 122.766 71.048 97.245 1.00 0.00 73 ARG D O 1
ATOM 10092 N N . GLU D 1 74 ? 123.855 73.010 97.418 1.00 0.00 74 GLU D N 1
ATOM 10093 C CA . GLU D 1 74 ? 124.316 72.715 98.769 1.00 0.00 74 GLU D CA 1
ATOM 10094 C C . GLU D 1 74 ? 123.134 72.561 99.711 1.00 0.00 74 GLU D C 1
ATOM 10095 O O . GLU D 1 74 ? 123.103 71.656 100.554 1.00 0.00 74 GLU D O 1
ATOM 10107 N N . ALA D 1 75 ? 122.146 73.443 99.579 1.00 0.00 75 ALA D N 1
ATOM 10108 C CA . ALA D 1 75 ? 120.971 73.356 100.431 1.00 0.00 75 ALA D CA 1
ATOM 10109 C C . ALA D 1 75 ? 120.225 72.056 100.187 1.00 0.00 75 ALA D C 1
ATOM 10110 O O . ALA D 1 75 ? 119.722 71.435 101.126 1.00 0.00 75 ALA D O 1
ATOM 10117 N N . LEU D 1 76 ? 120.144 71.630 98.929 1.00 0.00 76 LEU D N 1
ATOM 10118 C CA . LEU D 1 76 ? 119.474 70.375 98.615 1.00 0.00 76 LEU D CA 1
ATOM 10119 C C . LEU D 1 76 ? 120.206 69.201 99.242 1.00 0.00 76 LEU D C 1
ATOM 10120 O O . LEU D 1 76 ? 119.586 68.300 99.818 1.00 0.00 76 LEU D O 1
ATOM 10136 N N . GLU D 1 77 ? 121.532 69.192 99.131 1.00 0.00 77 GLU D N 1
ATOM 10137 C CA . GLU D 1 77 ? 122.302 68.105 99.718 1.00 0.00 77 GLU D CA 1
ATOM 10138 C C . GLU D 1 77 ? 122.127 68.072 101.228 1.00 0.00 77 GLU D C 1
ATOM 10139 O O . GLU D 1 77 ? 121.983 66.998 101.822 1.00 0.00 77 GLU D O 1
ATOM 10151 N N . LEU D 1 78 ? 122.118 69.243 101.866 1.00 0.00 78 LEU D N 1
ATOM 10152 C CA . LEU D 1 78 ? 121.874 69.295 103.303 1.00 0.00 78 LEU D CA 1
ATOM 10153 C C . LEU D 1 78 ? 120.484 68.772 103.634 1.00 0.00 78 LEU D C 1
ATOM 10154 O O . LEU D 1 78 ? 120.312 67.970 104.560 1.00 0.00 78 LEU D O 1
ATOM 10170 N N . LEU D 1 79 ? 119.479 69.211 102.878 1.00 0.00 79 LEU D N 1
ATOM 10171 C CA . LEU D 1 79 ? 118.119 68.746 103.107 1.00 0.00 79 LEU D CA 1
ATOM 10172 C C . LEU D 1 79 ? 118.031 67.240 102.979 1.00 0.00 79 LEU D C 1
ATOM 10173 O O . LEU D 1 79 ? 117.262 66.596 103.699 1.00 0.00 79 LEU D O 1
ATOM 10189 N N . LYS D 1 80 ? 118.819 66.663 102.075 1.00 0.00 80 LYS D N 1
ATOM 10190 C CA . LYS D 1 80 ? 118.867 65.213 101.973 1.00 0.00 80 LYS D CA 1
ATOM 10191 C C . LYS D 1 80 ? 119.196 64.599 103.324 1.00 0.00 80 LYS D C 1
ATOM 10192 O O . LYS D 1 80 ? 118.747 63.492 103.642 1.00 0.00 80 LYS D O 1
ATOM 10211 N N . GLU D 1 81 ? 119.977 65.311 104.138 1.00 0.00 81 GLU D N 1
ATOM 10212 C CA . GLU D 1 81 ? 120.318 64.830 105.470 1.00 0.00 81 GLU D CA 1
ATOM 10213 C C . GLU D 1 81 ? 119.300 65.287 106.511 1.00 0.00 81 GLU D C 1
ATOM 10214 O O . GLU D 1 81 ? 118.777 64.469 107.275 1.00 0.00 81 GLU D O 1
ATOM 10226 N N . GLY D 1 82 ? 118.999 66.583 106.554 1.00 0.00 82 GLY D N 1
ATOM 10227 C CA . GLY D 1 82 ? 118.096 67.108 107.564 1.00 0.00 82 GLY D CA 1
ATOM 10228 C C . GLY D 1 82 ? 118.387 68.552 107.917 1.00 0.00 82 GLY D C 1
ATOM 10229 O O . GLY D 1 82 ? 118.400 69.414 107.034 1.00 0.00 82 GLY D O 1
ATOM 10233 N N . ASP D 1 83 ? 118.644 68.835 109.194 1.00 0.00 83 ASP D N 1
ATOM 10234 C CA . ASP D 1 83 ? 118.964 70.197 109.605 1.00 0.00 83 ASP D CA 1
ATOM 10235 C C . ASP D 1 83 ? 117.866 71.194 109.240 1.00 0.00 83 ASP D C 1
ATOM 10236 O O . ASP D 1 83 ? 118.006 71.934 108.259 1.00 0.00 83 ASP D O 1
ATOM 10245 N N . PRO D 1 84 ? 116.760 71.243 110.006 1.00 0.00 84 PRO D N 1
ATOM 10246 C CA . PRO D 1 84 ? 115.622 72.109 109.648 1.00 0.00 84 PRO D CA 1
ATOM 10247 C C . PRO D 1 84 ? 115.996 73.493 109.142 1.00 0.00 84 PRO D C 1
ATOM 10248 O O . PRO D 1 84 ? 115.220 74.119 108.414 1.00 0.00 84 PRO D O 1
ATOM 10259 N N . ARG D 1 85 ? 117.172 73.989 109.524 1.00 0.00 85 ARG D N 1
ATOM 10260 C CA . ARG D 1 85 ? 117.635 75.259 108.981 1.00 0.00 85 ARG D CA 1
ATOM 10261 C C . ARG D 1 85 ? 117.749 75.190 107.465 1.00 0.00 85 ARG D C 1
ATOM 10262 O O . ARG D 1 85 ? 117.702 76.226 106.782 1.00 0.00 85 ARG D O 1
ATOM 10283 N N . ALA D 1 86 ? 117.894 73.977 106.928 1.00 0.00 86 ALA D N 1
ATOM 10284 C CA . ALA D 1 86 ? 117.893 73.805 105.486 1.00 0.00 86 ALA D CA 1
ATOM 10285 C C . ALA D 1 86 ? 116.609 74.335 104.869 1.00 0.00 86 ALA D C 1
ATOM 10286 O O . ALA D 1 86 ? 116.634 74.848 103.751 1.00 0.00 86 ALA D O 1
ATOM 10293 N N . GLU D 1 87 ? 115.484 74.240 105.578 1.00 0.00 87 GLU D N 1
ATOM 10294 C CA . GLU D 1 87 ? 114.233 74.760 105.035 1.00 0.00 87 GLU D CA 1
ATOM 10295 C C . GLU D 1 87 ? 114.346 76.254 104.762 1.00 0.00 87 GLU D C 1
ATOM 10296 O O . GLU D 1 87 ? 114.070 76.725 103.649 1.00 0.00 87 GLU D O 1
ATOM 10308 N N . GLU D 1 88 ? 114.771 77.014 105.769 1.00 0.00 88 GLU D N 1
ATOM 10309 C CA . GLU D 1 88 ? 114.897 78.453 105.598 1.00 0.00 88 GLU D CA 1
ATOM 10310 C C . GLU D 1 88 ? 115.896 78.759 104.501 1.00 0.00 88 GLU D C 1
ATOM 10311 O O . GLU D 1 88 ? 115.656 79.612 103.639 1.00 0.00 88 GLU D O 1
ATOM 10323 N N . ILE D 1 89 ? 117.036 78.074 104.529 1.00 0.00 89 ILE D N 1
ATOM 10324 C CA . ILE D 1 89 ? 118.080 78.386 103.566 1.00 0.00 89 ILE D CA 1
ATOM 10325 C C . ILE D 1 89 ? 117.601 78.096 102.152 1.00 0.00 89 ILE D C 1
ATOM 10326 O O . ILE D 1 89 ? 117.871 78.863 101.224 1.00 0.00 89 ILE D O 1
ATOM 10342 N N . LEU D 1 90 ? 116.881 76.995 101.961 1.00 0.00 90 LEU D N 1
ATOM 10343 C CA . LEU D 1 90 ? 116.415 76.642 100.626 1.00 0.00 90 LEU D CA 1
ATOM 10344 C C . LEU D 1 90 ? 115.395 77.654 100.130 1.00 0.00 90 LEU D C 1
ATOM 10345 O O . LEU D 1 90 ? 115.454 78.098 98.977 1.00 0.00 90 LEU D O 1
ATOM 10361 N N . LYS D 1 91 ? 114.453 78.038 100.987 1.00 0.00 91 LYS D N 1
ATOM 10362 C CA . LYS D 1 91 ? 113.498 79.060 100.581 1.00 0.00 91 LYS D CA 1
ATOM 10363 C C . LYS D 1 91 ? 114.223 80.337 100.175 1.00 0.00 91 LYS D C 1
ATOM 10364 O O . LYS D 1 91 ? 113.939 80.926 99.123 1.00 0.00 91 LYS D O 1
ATOM 10383 N N . LEU D 1 92 ? 115.176 80.776 100.997 1.00 0.00 92 LEU D N 1
ATOM 10384 C CA . LEU D 1 92 ? 115.906 81.995 100.676 1.00 0.00 92 LEU D CA 1
ATOM 10385 C C . LEU D 1 92 ? 116.638 81.854 99.353 1.00 0.00 92 LEU D C 1
ATOM 10386 O O . LEU D 1 92 ? 116.652 82.782 98.538 1.00 0.00 92 LEU D O 1
ATOM 10402 N N . ALA D 1 93 ? 117.254 80.698 99.122 1.00 0.00 93 ALA D N 1
ATOM 10403 C CA . ALA D 1 93 ? 118.030 80.515 97.907 1.00 0.00 93 ALA D CA 1
ATOM 10404 C C . ALA D 1 93 ? 117.139 80.544 96.683 1.00 0.00 93 ALA D C 1
ATOM 10405 O O . ALA D 1 93 ? 117.523 81.095 95.644 1.00 0.00 93 ALA D O 1
ATOM 10412 N N . LEU D 1 94 ? 115.946 79.965 96.782 1.00 0.00 94 LEU D N 1
ATOM 10413 C CA . LEU D 1 94 ? 115.037 80.025 95.648 1.00 0.00 94 LEU D CA 1
ATOM 10414 C C . LEU D 1 94 ? 114.582 81.453 95.400 1.00 0.00 94 LEU D C 1
ATOM 10415 O O . LEU D 1 94 ? 114.510 81.894 94.248 1.00 0.00 94 LEU D O 1
ATOM 10431 N N . LYS D 1 95 ? 114.270 82.197 96.460 1.00 0.00 95 LYS D N 1
ATOM 10432 C CA . LYS D 1 95 ? 113.910 83.590 96.253 1.00 0.00 95 LYS D CA 1
ATOM 10433 C C . LYS D 1 95 ? 115.050 84.337 95.585 1.00 0.00 95 LYS D C 1
ATOM 10434 O O . LYS D 1 95 ? 114.827 85.184 94.716 1.00 0.00 95 LYS D O 1
ATOM 10453 N N . ILE D 1 96 ? 116.287 84.020 95.966 1.00 0.00 96 ILE D N 1
ATOM 10454 C CA . ILE D 1 96 ? 117.441 84.685 95.367 1.00 0.00 96 ILE D CA 1
ATOM 10455 C C . ILE D 1 96 ? 117.514 84.383 93.877 1.00 0.00 96 ILE D C 1
ATOM 10456 O O . ILE D 1 96 ? 117.747 85.274 93.053 1.00 0.00 96 ILE D O 1
ATOM 10472 N N . ILE D 1 97 ? 117.366 83.111 93.510 1.00 0.00 97 ILE D N 1
ATOM 10473 C CA . ILE D 1 97 ? 117.457 82.762 92.098 1.00 0.00 97 ILE D CA 1
ATOM 10474 C C . ILE D 1 97 ? 116.330 83.420 91.326 1.00 0.00 97 ILE D C 1
ATOM 10475 O O . ILE D 1 97 ? 116.507 83.858 90.182 1.00 0.00 97 ILE D O 1
ATOM 10491 N N . LYS D 1 98 ? 115.145 83.469 91.923 1.00 0.00 98 LYS D N 1
ATOM 10492 C CA . LYS D 1 98 ? 114.056 84.240 91.346 1.00 0.00 98 LYS D CA 1
ATOM 10493 C C . LYS D 1 98 ? 114.516 85.661 91.065 1.00 0.00 98 LYS D C 1
ATOM 10494 O O . LYS D 1 98 ? 114.332 86.182 89.960 1.00 0.00 98 LYS D O 1
ATOM 10513 N N . ALA D 1 99 ? 115.146 86.291 92.058 1.00 0.00 99 ALA D N 1
ATOM 10514 C CA . ALA D 1 99 ? 115.597 87.666 91.900 1.00 0.00 99 ALA D CA 1
ATOM 10515 C C . ALA D 1 99 ? 116.646 87.790 90.812 1.00 0.00 99 ALA D C 1
ATOM 10516 O O . ALA D 1 99 ? 116.707 88.811 90.131 1.00 0.00 99 ALA D O 1
ATOM 10523 N N . ILE D 1 100 ? 117.471 86.766 90.623 1.00 0.00 100 ILE D N 1
ATOM 10524 C CA . ILE D 1 100 ? 118.527 86.851 89.617 1.00 0.00 100 ILE D CA 1
ATOM 10525 C C . ILE D 1 100 ? 117.958 86.699 88.212 1.00 0.00 100 ILE D C 1
ATOM 10526 O O . ILE D 1 100 ? 118.373 87.396 87.279 1.00 0.00 100 ILE D O 1
ATOM 10542 N N . LEU D 1 101 ? 117.015 85.781 88.025 1.00 0.00 101 LEU D N 1
ATOM 10543 C CA . LEU D 1 101 ? 116.337 85.706 86.738 1.00 0.00 101 LEU D CA 1
ATOM 10544 C C . LEU D 1 101 ? 115.631 87.018 86.444 1.00 0.00 101 LEU D C 1
ATOM 10545 O O . LEU D 1 101 ? 115.713 87.560 85.330 1.00 0.00 101 LEU D O 1
ATOM 10561 N N . LEU D 1 102 ? 114.937 87.551 87.449 1.00 0.00 102 LEU D N 1
ATOM 10562 C CA . LEU D 1 102 ? 114.295 88.845 87.302 1.00 0.00 102 LEU D CA 1
ATOM 10563 C C . LEU D 1 102 ? 115.320 89.896 86.932 1.00 0.00 102 LEU D C 1
ATOM 10564 O O . LEU D 1 102 ? 115.043 90.791 86.133 1.00 0.00 102 LEU D O 1
ATOM 10580 N N . LEU D 1 103 ? 116.520 89.789 87.492 1.00 0.00 103 LEU D N 1
ATOM 10581 C CA . LEU D 1 103 ? 117.575 90.731 87.165 1.00 0.00 103 LEU D CA 1
ATOM 10582 C C . LEU D 1 103 ? 117.954 90.635 85.705 1.00 0.00 103 LEU D C 1
ATOM 10583 O O . LEU D 1 103 ? 118.212 91.649 85.062 1.00 0.00 103 LEU D O 1
ATOM 10599 N N . LEU D 1 104 ? 118.054 89.421 85.178 1.00 0.00 104 LEU D N 1
ATOM 10600 C CA . LEU D 1 104 ? 118.421 89.287 83.773 1.00 0.00 104 LEU D CA 1
ATOM 10601 C C . LEU D 1 104 ? 117.360 89.915 82.883 1.00 0.00 104 LEU D C 1
ATOM 10602 O O . LEU D 1 104 ? 117.682 90.631 81.924 1.00 0.00 104 LEU D O 1
ATOM 10618 N N . GLU D 1 105 ? 116.088 89.669 83.200 1.00 0.00 105 GLU D N 1
ATOM 10619 C CA . GLU D 1 105 ? 115.006 90.337 82.479 1.00 0.00 105 GLU D CA 1
ATOM 10620 C C . GLU D 1 105 ? 115.138 91.853 82.593 1.00 0.00 105 GLU D C 1
ATOM 10621 O O . GLU D 1 105 ? 115.003 92.583 81.600 1.00 0.00 105 GLU D O 1
ATOM 10633 N N . MET D 1 106 ? 115.436 92.338 83.797 1.00 0.00 106 MET D N 1
ATOM 10634 C CA . MET D 1 106 ? 115.570 93.768 84.025 1.00 0.00 106 MET D CA 1
ATOM 10635 C C . MET D 1 106 ? 116.716 94.340 83.209 1.00 0.00 106 MET D C 1
ATOM 10636 O O . MET D 1 106 ? 116.612 95.431 82.652 1.00 0.00 106 MET D O 1
ATOM 10650 N N . TYR D 1 107 ? 117.835 93.628 83.171 1.00 0.00 107 TYR D N 1
ATOM 10651 C CA . TYR D 1 107 ? 119.010 94.083 82.446 1.00 0.00 107 TYR D CA 1
ATOM 10652 C C . TYR D 1 107 ? 118.729 94.160 80.956 1.00 0.00 107 TYR D C 1
ATOM 10653 O O . TYR D 1 107 ? 119.076 95.148 80.291 1.00 0.00 107 TYR D O 1
ATOM 10671 N N . GLU D 1 108 ? 118.080 93.134 80.415 1.00 0.00 108 GLU D N 1
ATOM 10672 C CA . GLU D 1 108 ? 117.714 93.190 79.009 1.00 0.00 108 GLU D CA 1
ATOM 10673 C C . GLU D 1 108 ? 116.806 94.379 78.747 1.00 0.00 108 GLU D C 1
ATOM 10674 O O . GLU D 1 108 ? 116.959 95.073 77.737 1.00 0.00 108 GLU D O 1
ATOM 10686 N N . ASN D 1 109 ? 115.868 94.650 79.656 1.00 0.00 109 ASN D N 1
ATOM 10687 C CA . ASN D 1 109 ? 115.056 95.851 79.494 1.00 0.00 109 ASN D CA 1
ATOM 10688 C C . ASN D 1 109 ? 115.923 97.104 79.540 1.00 0.00 109 ASN D C 1
ATOM 10689 O O . ASN D 1 109 ? 115.813 97.980 78.673 1.00 0.00 109 ASN D O 1
ATOM 10700 N N . ILE D 1 110 ? 116.820 97.181 80.524 1.00 0.00 110 ILE D N 1
ATOM 10701 C CA . ILE D 1 110 ? 117.640 98.360 80.750 1.00 0.00 110 ILE D CA 1
ATOM 10702 C C . ILE D 1 110 ? 118.533 98.625 79.559 1.00 0.00 110 ILE D C 1
ATOM 10703 O O . ILE D 1 110 ? 119.112 99.707 79.439 1.00 0.00 110 ILE D O 1
ATOM 10719 N N . LYS D 1 111 ? 118.689 97.640 78.682 1.00 0.00 111 LYS D N 1
ATOM 10720 C CA . LYS D 1 111 ? 119.244 97.952 77.372 1.00 0.00 111 LYS D CA 1
ATOM 10721 C C . LYS D 1 111 ? 118.479 99.115 76.746 1.00 0.00 111 LYS D C 1
ATOM 10722 O O . LYS D 1 111 ? 119.077 100.040 76.174 1.00 0.00 111 LYS D O 1
ATOM 10741 N N . GLN D 1 112 ? 117.150 99.104 76.884 1.00 0.00 112 GLN D N 1
ATOM 10742 C CA . GLN D 1 112 ? 116.355 100.223 76.395 1.00 0.00 112 GLN D CA 1
ATOM 10743 C C . GLN D 1 112 ? 116.754 101.518 77.084 1.00 0.00 112 GLN D C 1
ATOM 10744 O O . GLN D 1 112 ? 116.885 102.558 76.434 1.00 0.00 112 GLN D O 1
ATOM 10758 N N . ALA D 1 113 ? 116.941 101.477 78.404 1.00 0.00 113 ALA D N 1
ATOM 10759 C CA . ALA D 1 113 ? 117.314 102.687 79.128 1.00 0.00 113 ALA D CA 1
ATOM 10760 C C . ALA D 1 113 ? 118.639 103.237 78.626 1.00 0.00 113 ALA D C 1
ATOM 10761 O O . ALA D 1 113 ? 118.787 104.448 78.426 1.00 0.00 113 ALA D O 1
ATOM 10768 N N . GLU D 1 114 ? 119.612 102.354 78.411 1.00 0.00 114 GLU D N 1
ATOM 10769 C CA . GLU D 1 114 ? 120.895 102.789 77.877 1.00 0.00 114 GLU D CA 1
ATOM 10770 C C . GLU D 1 114 ? 120.700 103.466 76.536 1.00 0.00 114 GLU D C 1
ATOM 10771 O O . GLU D 1 114 ? 121.315 104.500 76.254 1.00 0.00 114 GLU D O 1
ATOM 10783 N N . GLU D 1 115 ? 119.825 102.905 75.704 1.00 0.00 115 GLU D N 1
ATOM 10784 C CA . GLU D 1 115 ? 119.503 103.563 74.445 1.00 0.00 115 GLU D CA 1
ATOM 10785 C C . GLU D 1 115 ? 118.889 104.935 74.687 1.00 0.00 115 GLU D C 1
ATOM 10786 O O . GLU D 1 115 ? 119.158 105.880 73.936 1.00 0.00 115 GLU D O 1
ATOM 10798 N N . LEU D 1 116 ? 118.062 105.060 75.725 1.00 0.00 116 LEU D N 1
ATOM 10799 C CA . LEU D 1 116 ? 117.457 106.339 76.075 1.00 0.00 116 LEU D CA 1
ATOM 10800 C C . LEU D 1 116 ? 118.422 107.250 76.822 1.00 0.00 116 LEU D C 1
ATOM 10801 O O . LEU D 1 116 ? 118.334 108.475 76.692 1.00 0.00 116 LEU D O 1
ATOM 10817 N N . GLY D 1 117 ? 119.342 106.683 77.597 1.00 0.00 117 GLY D N 1
ATOM 10818 C CA . GLY D 1 117 ? 120.189 107.490 78.451 1.00 0.00 117 GLY D CA 1
ATOM 10819 C C . GLY D 1 117 ? 119.572 107.855 79.782 1.00 0.00 117 GLY D C 1
ATOM 10820 O O . GLY D 1 117 ? 119.884 108.917 80.329 1.00 0.00 117 GLY D O 1
ATOM 10824 N N . ASP D 1 118 ? 118.699 107.004 80.326 1.00 0.00 118 ASP D N 1
ATOM 10825 C CA . ASP D 1 118 ? 118.130 107.221 81.657 1.00 0.00 118 ASP D CA 1
ATOM 10826 C C . ASP D 1 118 ? 119.171 106.832 82.709 1.00 0.00 118 ASP D C 1
ATOM 10827 O O . ASP D 1 118 ? 119.088 105.801 83.381 1.00 0.00 118 ASP D O 1
ATOM 10836 N N . GLU D 1 119 ? 120.172 107.704 82.845 1.00 0.00 119 GLU D N 1
ATOM 10837 C CA . GLU D 1 119 ? 121.257 107.457 83.787 1.00 0.00 119 GLU D CA 1
ATOM 10838 C C . GLU D 1 119 ? 120.740 107.325 85.207 1.00 0.00 119 GLU D C 1
ATOM 10839 O O . GLU D 1 119 ? 121.368 106.665 86.041 1.00 0.00 119 GLU D O 1
ATOM 10851 N N . ASP D 1 120 ? 119.609 107.957 85.508 1.00 0.00 120 ASP D N 1
ATOM 10852 C CA . ASP D 1 120 ? 118.998 107.766 86.814 1.00 0.00 120 ASP D CA 1
ATOM 10853 C C . ASP D 1 120 ? 118.693 106.294 87.048 1.00 0.00 120 ASP D C 1
ATOM 10854 O O . ASP D 1 120 ? 119.112 105.708 88.056 1.00 0.00 120 ASP D O 1
ATOM 10863 N N . LEU D 1 121 ? 117.992 105.667 86.102 1.00 0.00 121 LEU D N 1
ATOM 10864 C CA . LEU D 1 121 ? 117.721 104.243 86.217 1.00 0.00 121 LEU D CA 1
ATOM 10865 C C . LEU D 1 121 ? 119.014 103.450 86.233 1.00 0.00 121 LEU D C 1
ATOM 10866 O O . LEU D 1 121 ? 119.112 102.429 86.912 1.00 0.00 121 LEU D O 1
ATOM 10882 N N . SER D 1 122 ? 120.014 103.893 85.475 1.00 0.00 122 SER D N 1
ATOM 10883 C CA . SER D 1 122 ? 121.279 103.170 85.432 1.00 0.00 122 SER D CA 1
ATOM 10884 C C . SER D 1 122 ? 121.916 103.100 86.815 1.00 0.00 122 SER D C 1
ATOM 10885 O O . SER D 1 122 ? 122.248 102.017 87.307 1.00 0.00 122 SER D O 1
ATOM 10893 N N . GLU D 1 123 ? 122.087 104.252 87.463 1.00 0.00 123 GLU D N 1
ATOM 10894 C CA . GLU D 1 123 ? 122.675 104.263 88.797 1.00 0.00 123 GLU D CA 1
ATOM 10895 C C . GLU D 1 123 ? 121.806 103.492 89.779 1.00 0.00 123 GLU D C 1
ATOM 10896 O O . GLU D 1 123 ? 122.315 102.738 90.622 1.00 0.00 123 GLU D O 1
ATOM 10908 N N . LEU D 1 124 ? 120.488 103.667 89.687 1.00 0.00 124 LEU D N 1
ATOM 10909 C CA . LEU D 1 124 ? 119.605 102.968 90.606 1.00 0.00 124 LEU D CA 1
ATOM 10910 C C . LEU D 1 124 ? 119.747 101.463 90.441 1.00 0.00 124 LEU D C 1
ATOM 10911 O O . LEU D 1 124 ? 119.853 100.724 91.426 1.00 0.00 124 LEU D O 1
ATOM 10927 N N . ALA D 1 125 ? 119.803 100.996 89.197 1.00 0.00 125 ALA D N 1
ATOM 10928 C CA . ALA D 1 125 ? 119.973 99.577 88.944 1.00 0.00 125 ALA D CA 1
ATOM 10929 C C . ALA D 1 125 ? 121.332 99.106 89.420 1.00 0.00 125 ALA D C 1
ATOM 10930 O O . ALA D 1 125 ? 121.475 97.961 89.852 1.00 0.00 125 ALA D O 1
ATOM 10937 N N . LYS D 1 126 ? 122.352 99.958 89.318 1.00 0.00 126 LYS D N 1
ATOM 10938 C CA . LYS D 1 126 ? 123.655 99.587 89.854 1.00 0.00 126 LYS D CA 1
ATOM 10939 C C . LYS D 1 126 ? 123.542 99.300 91.339 1.00 0.00 126 LYS D C 1
ATOM 10940 O O . LYS D 1 126 ? 124.054 98.289 91.839 1.00 0.00 126 LYS D O 1
ATOM 10959 N N . ILE D 1 127 ? 122.864 100.189 92.059 1.00 0.00 127 ILE D N 1
ATOM 10960 C CA . ILE D 1 127 ? 122.676 99.968 93.487 1.00 0.00 127 ILE D CA 1
ATOM 10961 C C . ILE D 1 127 ? 121.892 98.689 93.715 1.00 0.00 127 ILE D C 1
ATOM 10962 O O . ILE D 1 127 ? 122.166 97.936 94.651 1.00 0.00 127 ILE D O 1
ATOM 10978 N N . ALA D 1 128 ? 120.899 98.428 92.871 1.00 0.00 128 ALA D N 1
ATOM 10979 C CA . ALA D 1 128 ? 120.111 97.211 93.018 1.00 0.00 128 ALA D CA 1
ATOM 10980 C C . ALA D 1 128 ? 120.979 95.971 92.860 1.00 0.00 128 ALA D C 1
ATOM 10981 O O . ALA D 1 128 ? 120.900 95.031 93.660 1.00 0.00 128 ALA D O 1
ATOM 10988 N N . ILE D 1 129 ? 121.808 95.947 91.820 1.00 0.00 129 ILE D N 1
ATOM 10989 C CA . ILE D 1 129 ? 122.650 94.785 91.567 1.00 0.00 129 ILE D CA 1
ATOM 10990 C C . ILE D 1 129 ? 123.595 94.569 92.733 1.00 0.00 129 ILE D C 1
ATOM 10991 O O . ILE D 1 129 ? 123.764 93.445 93.219 1.00 0.00 129 ILE D O 1
ATOM 11007 N N . ARG D 1 130 ? 124.236 95.644 93.195 1.00 0.00 130 ARG D N 1
ATOM 11008 C CA . ARG D 1 130 ? 125.152 95.504 94.320 1.00 0.00 130 ARG D CA 1
ATOM 11009 C C . ARG D 1 130 ? 124.406 95.071 95.569 1.00 0.00 130 ARG D C 1
ATOM 11010 O O . ARG D 1 130 ? 124.941 94.330 96.396 1.00 0.00 130 ARG D O 1
ATOM 11031 N N . LEU D 1 131 ? 123.169 95.530 95.730 1.00 0.00 131 LEU D N 1
ATOM 11032 C CA . LEU D 1 131 ? 122.372 95.095 96.863 1.00 0.00 131 LEU D CA 1
ATOM 11033 C C . LEU D 1 131 ? 122.156 93.601 96.810 1.00 0.00 131 LEU D C 1
ATOM 11034 O O . LEU D 1 131 ? 122.288 92.905 97.819 1.00 0.00 131 LEU D O 1
ATOM 11050 N N . VAL D 1 132 ? 121.809 93.092 95.633 1.00 0.00 132 VAL D N 1
ATOM 11051 C CA . VAL D 1 132 ? 121.619 91.656 95.492 1.00 0.00 132 VAL D CA 1
ATOM 11052 C C . VAL D 1 132 ? 122.917 90.934 95.801 1.00 0.00 132 VAL D C 1
ATOM 11053 O O . VAL D 1 132 ? 122.922 89.879 96.443 1.00 0.00 132 VAL D O 1
ATOM 11066 N N . ARG D 1 133 ? 124.036 91.483 95.333 1.00 0.00 133 ARG D N 1
ATOM 11067 C CA . ARG D 1 133 ? 125.330 90.892 95.645 1.00 0.00 133 ARG D CA 1
ATOM 11068 C C . ARG D 1 133 ? 125.532 90.826 97.150 1.00 0.00 133 ARG D C 1
ATOM 11069 O O . ARG D 1 133 ? 125.997 89.816 97.685 1.00 0.00 133 ARG D O 1
ATOM 11090 N N . GLN D 1 134 ? 125.185 91.907 97.846 1.00 0.00 134 GLN D N 1
ATOM 11091 C CA . GLN D 1 134 ? 125.327 91.953 99.296 1.00 0.00 134 GLN D CA 1
ATOM 11092 C C . GLN D 1 134 ? 124.438 90.914 99.963 1.00 0.00 134 GLN D C 1
ATOM 11093 O O . GLN D 1 134 ? 124.839 90.278 100.944 1.00 0.00 134 GLN D O 1
ATOM 11107 N N . ALA D 1 135 ? 123.215 90.749 99.458 1.00 0.00 135 ALA D N 1
ATOM 11108 C CA . ALA D 1 135 ? 122.311 89.749 100.016 1.00 0.00 135 ALA D CA 1
ATOM 11109 C C . ALA D 1 135 ? 122.864 88.352 99.811 1.00 0.00 135 ALA D C 1
ATOM 11110 O O . ALA D 1 135 ? 122.816 87.513 100.717 1.00 0.00 135 ALA D O 1
ATOM 11117 N N . LEU D 1 136 ? 123.401 88.089 98.625 1.00 0.00 136 LEU D N 1
ATOM 11118 C CA . LEU D 1 136 ? 124.009 86.794 98.363 1.00 0.00 136 LEU D CA 1
ATOM 11119 C C . LEU D 1 136 ? 125.194 86.565 99.284 1.00 0.00 136 LEU D C 1
ATOM 11120 O O . LEU D 1 136 ? 125.382 85.464 99.807 1.00 0.00 136 LEU D O 1
ATOM 11136 N N . LYS D 1 137 ? 125.999 87.605 99.494 1.00 0.00 137 LYS D N 1
ATOM 11137 C CA . LYS D 1 137 ? 127.163 87.500 100.363 1.00 0.00 137 LYS D CA 1
ATOM 11138 C C . LYS D 1 137 ? 126.747 87.178 101.789 1.00 0.00 137 LYS D C 1
ATOM 11139 O O . LYS D 1 137 ? 127.250 86.229 102.401 1.00 0.00 137 LYS D O 1
ATOM 11158 N N . LEU D 1 138 ? 125.811 87.955 102.326 1.00 0.00 138 LEU D N 1
ATOM 11159 C CA . LEU D 1 138 ? 125.303 87.686 103.662 1.00 0.00 138 LEU D CA 1
ATOM 11160 C C . LEU D 1 138 ? 124.763 86.270 103.759 1.00 0.00 138 LEU D C 1
ATOM 11161 O O . LEU D 1 138 ? 125.066 85.544 104.713 1.00 0.00 138 LEU D O 1
ATOM 11177 N N . LEU D 1 139 ? 123.978 85.850 102.766 1.00 0.00 139 LEU D N 1
ATOM 11178 C CA . LEU D 1 139 ? 123.410 84.512 102.794 1.00 0.00 139 LEU D CA 1
ATOM 11179 C C . LEU D 1 139 ? 124.511 83.467 102.816 1.00 0.00 139 LEU D C 1
ATOM 11180 O O . LEU D 1 139 ? 124.448 82.493 103.575 1.00 0.00 139 LEU D O 1
ATOM 11196 N N . GLN D 1 140 ? 125.544 83.671 102.008 1.00 0.00 140 GLN D N 1
ATOM 11197 C CA . GLN D 1 140 ? 126.689 82.782 102.047 1.00 0.00 140 GLN D CA 1
ATOM 11198 C C . GLN D 1 140 ? 127.295 82.757 103.440 1.00 0.00 140 GLN D C 1
ATOM 11199 O O . GLN D 1 140 ? 127.762 81.709 103.898 1.00 0.00 140 GLN D O 1
ATOM 11213 N N . GLU D 1 141 ? 127.274 83.897 104.133 1.00 0.00 141 GLU D N 1
ATOM 11214 C CA . GLU D 1 141 ? 127.742 83.996 105.509 1.00 0.00 141 GLU D CA 1
ATOM 11215 C C . GLU D 1 141 ? 126.716 83.512 106.525 1.00 0.00 141 GLU D C 1
ATOM 11216 O O . GLU D 1 141 ? 127.065 83.339 107.697 1.00 0.00 141 GLU D O 1
ATOM 11228 N N . GLY D 1 142 ? 125.471 83.287 106.114 1.00 0.00 142 GLY D N 1
ATOM 11229 C CA . GLY D 1 142 ? 124.439 82.876 107.045 1.00 0.00 142 GLY D CA 1
ATOM 11230 C C . GLY D 1 142 ? 123.901 83.975 107.934 1.00 0.00 142 GLY D C 1
ATOM 11231 O O . GLY D 1 142 ? 123.232 83.676 108.928 1.00 0.00 142 GLY D O 1
ATOM 11235 N N . ASP D 1 143 ? 124.167 85.236 107.610 1.00 0.00 143 ASP D N 1
ATOM 11236 C CA . ASP D 1 143 ? 123.656 86.342 108.414 1.00 0.00 143 ASP D CA 1
ATOM 11237 C C . ASP D 1 143 ? 122.148 86.464 108.227 1.00 0.00 143 ASP D C 1
ATOM 11238 O O . ASP D 1 143 ? 121.676 86.516 107.085 1.00 0.00 143 ASP D O 1
ATOM 11247 N N . PRO D 1 144 ? 121.358 86.517 109.303 1.00 0.00 144 PRO D N 1
ATOM 11248 C CA . PRO D 1 144 ? 119.904 86.670 109.134 1.00 0.00 144 PRO D CA 1
ATOM 11249 C C . PRO D 1 144 ? 119.499 87.910 108.357 1.00 0.00 144 PRO D C 1
ATOM 11250 O O . PRO D 1 144 ? 118.353 87.985 107.899 1.00 0.00 144 PRO D O 1
ATOM 11261 N N . ARG D 1 145 ? 120.390 88.889 108.197 1.00 0.00 145 ARG D N 1
ATOM 11262 C CA . ARG D 1 145 ? 120.091 90.052 107.371 1.00 0.00 145 ARG D CA 1
ATOM 11263 C C . ARG D 1 145 ? 119.895 89.696 105.904 1.00 0.00 145 ARG D C 1
ATOM 11264 O O . ARG D 1 145 ? 119.551 90.581 105.110 1.00 0.00 145 ARG D O 1
ATOM 11285 N N . ALA D 1 146 ? 120.163 88.449 105.514 1.00 0.00 146 ALA D N 1
ATOM 11286 C CA . ALA D 1 146 ? 119.999 88.060 104.120 1.00 0.00 146 ALA D CA 1
ATOM 11287 C C . ALA D 1 146 ? 118.614 88.431 103.621 1.00 0.00 146 ALA D C 1
ATOM 11288 O O . ALA D 1 146 ? 118.470 89.109 102.599 1.00 0.00 146 ALA D O 1
ATOM 11295 N N . GLU D 1 147 ? 117.581 88.031 104.357 1.00 0.00 147 GLU D N 1
ATOM 11296 C CA . GLU D 1 147 ? 116.224 88.373 103.955 1.00 0.00 147 GLU D CA 1
ATOM 11297 C C . GLU D 1 147 ? 116.003 89.878 104.005 1.00 0.00 147 GLU D C 1
ATOM 11298 O O . GLU D 1 147 ? 115.359 90.452 103.118 1.00 0.00 147 GLU D O 1
ATOM 11310 N N . GLU D 1 148 ? 116.533 90.536 105.032 1.00 0.00 148 GLU D N 1
ATOM 11311 C CA . GLU D 1 148 ? 116.234 91.948 105.223 1.00 0.00 148 GLU D CA 1
ATOM 11312 C C . GLU D 1 148 ? 116.748 92.778 104.058 1.00 0.00 148 GLU D C 1
ATOM 11313 O O . GLU D 1 148 ? 116.075 93.709 103.605 1.00 0.00 148 GLU D O 1
ATOM 11325 N N . ILE D 1 149 ? 117.934 92.453 103.559 1.00 0.00 149 ILE D N 1
ATOM 11326 C CA . ILE D 1 149 ? 118.470 93.176 102.412 1.00 0.00 149 ILE D CA 1
ATOM 11327 C C . ILE D 1 149 ? 117.833 92.681 101.121 1.00 0.00 149 ILE D C 1
ATOM 11328 O O . ILE D 1 149 ? 117.572 93.465 100.198 1.00 0.00 149 ILE D O 1
ATOM 11344 N N . LEU D 1 150 ? 117.595 91.375 101.022 1.00 0.00 150 LEU D N 1
ATOM 11345 C CA . LEU D 1 150 ? 117.031 90.818 99.805 1.00 0.00 150 LEU D CA 1
ATOM 11346 C C . LEU D 1 150 ? 115.694 91.453 99.481 1.00 0.00 150 LEU D C 1
ATOM 11347 O O . LEU D 1 150 ? 115.407 91.737 98.316 1.00 0.00 150 LEU D O 1
ATOM 11363 N N . GLU D 1 151 ? 114.847 91.649 100.490 1.00 0.00 151 GLU D N 1
ATOM 11364 C CA . GLU D 1 151 ? 113.529 92.217 100.235 1.00 0.00 151 GLU D CA 1
ATOM 11365 C C . GLU D 1 151 ? 113.647 93.609 99.632 1.00 0.00 151 GLU D C 1
ATOM 11366 O O . GLU D 1 151 ? 112.896 93.966 98.717 1.00 0.00 151 GLU D O 1
ATOM 11378 N N . ILE D 1 152 ? 114.589 94.412 100.127 1.00 0.00 152 ILE D N 1
ATOM 11379 C CA . ILE D 1 152 ? 114.799 95.736 99.553 1.00 0.00 152 ILE D CA 1
ATOM 11380 C C . ILE D 1 152 ? 115.311 95.612 98.128 1.00 0.00 152 ILE D C 1
ATOM 11381 O O . ILE D 1 152 ? 114.929 96.384 97.238 1.00 0.00 152 ILE D O 1
ATOM 11397 N N . ALA D 1 153 ? 116.192 94.645 97.890 1.00 0.00 153 ALA D N 1
ATOM 11398 C CA . ALA D 1 153 ? 116.651 94.400 96.531 1.00 0.00 153 ALA D CA 1
ATOM 11399 C C . ALA D 1 153 ? 115.472 94.145 95.609 1.00 0.00 153 ALA D C 1
ATOM 11400 O O . ALA D 1 153 ? 115.333 94.772 94.553 1.00 0.00 153 ALA D O 1
ATOM 11407 N N . LEU D 1 154 ? 114.605 93.227 96.011 1.00 0.00 154 LEU D N 1
ATOM 11408 C CA . LEU D 1 154 ? 113.443 92.897 95.206 1.00 0.00 154 LEU D CA 1
ATOM 11409 C C . LEU D 1 154 ? 112.594 94.125 94.961 1.00 0.00 154 LEU D C 1
ATOM 11410 O O . LEU D 1 154 ? 112.123 94.349 93.845 1.00 0.00 154 LEU D O 1
ATOM 11426 N N . ARG D 1 155 ? 112.341 94.910 96.003 1.00 0.00 155 ARG D N 1
ATOM 11427 C CA . ARG D 1 155 ? 111.409 96.013 95.837 1.00 0.00 155 ARG D CA 1
ATOM 11428 C C . ARG D 1 155 ? 111.983 97.069 94.914 1.00 0.00 155 ARG D C 1
ATOM 11429 O O . ARG D 1 155 ? 111.263 97.639 94.088 1.00 0.00 155 ARG D O 1
ATOM 11450 N N . ILE D 1 156 ? 113.283 97.316 94.999 1.00 0.00 156 ILE D N 1
ATOM 11451 C CA . ILE D 1 156 ? 113.883 98.252 94.063 1.00 0.00 156 ILE D CA 1
ATOM 11452 C C . ILE D 1 156 ? 113.809 97.704 92.646 1.00 0.00 156 ILE D C 1
ATOM 11453 O O . ILE D 1 156 ? 113.589 98.453 91.687 1.00 0.00 156 ILE D O 1
ATOM 11469 N N . ILE D 1 157 ? 114.001 96.390 92.484 1.00 0.00 157 ILE D N 1
ATOM 11470 C CA . ILE D 1 157 ? 113.950 95.796 91.148 1.00 0.00 157 ILE D CA 1
ATOM 11471 C C . ILE D 1 157 ? 112.553 95.926 90.564 1.00 0.00 157 ILE D C 1
ATOM 11472 O O . ILE D 1 157 ? 112.377 96.277 89.392 1.00 0.00 157 ILE D O 1
ATOM 11488 N N . LYS D 1 158 ? 111.537 95.624 91.360 1.00 0.00 158 LYS D N 1
ATOM 11489 C CA . LYS D 1 158 ? 110.186 95.780 90.863 1.00 0.00 158 LYS D CA 1
ATOM 11490 C C . LYS D 1 158 ? 109.907 97.231 90.521 1.00 0.00 158 LYS D C 1
ATOM 11491 O O . LYS D 1 158 ? 109.283 97.517 89.500 1.00 0.00 158 LYS D O 1
ATOM 11510 N N . LEU D 1 159 ? 110.352 98.171 91.355 1.00 0.00 159 LEU D N 1
ATOM 11511 C CA . LEU D 1 159 ? 110.123 99.574 91.022 1.00 0.00 159 LEU D CA 1
ATOM 11512 C C . LEU D 1 159 ? 110.771 99.915 89.688 1.00 0.00 159 LEU D C 1
ATOM 11513 O O . LEU D 1 159 ? 110.172 100.586 88.838 1.00 0.00 159 LEU D O 1
ATOM 11529 N N . ILE D 1 160 ? 112.003 99.465 89.488 1.00 0.00 160 ILE D N 1
ATOM 11530 C CA . ILE D 1 160 ? 112.705 99.796 88.259 1.00 0.00 160 ILE D CA 1
ATOM 11531 C C . ILE D 1 160 ? 111.948 99.238 87.066 1.00 0.00 160 ILE D C 1
ATOM 11532 O O . ILE D 1 160 ? 111.718 99.932 86.070 1.00 0.00 160 ILE D O 1
ATOM 11548 N N . LEU D 1 161 ? 111.530 97.980 87.160 1.00 0.00 161 LEU D N 1
ATOM 11549 C CA . LEU D 1 161 ? 110.757 97.390 86.077 1.00 0.00 161 LEU D CA 1
ATOM 11550 C C . LEU D 1 161 ? 109.473 98.166 85.851 1.00 0.00 161 LEU D C 1
ATOM 11551 O O . LEU D 1 161 ? 109.020 98.316 84.711 1.00 0.00 161 LEU D O 1
ATOM 11567 N N . GLN D 1 162 ? 108.85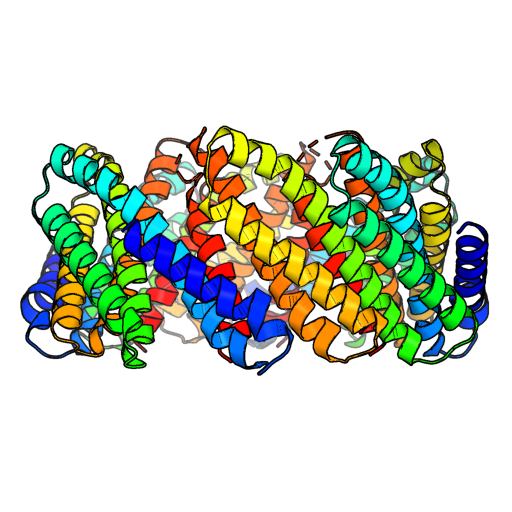1 98.640 86.927 1.00 0.00 162 GLN D N 1
ATOM 11568 C CA . GLN D 1 162 ? 107.618 99.391 86.775 1.00 0.00 162 GLN D CA 1
ATOM 11569 C C . GLN D 1 162 ? 107.875 100.655 85.982 1.00 0.00 162 GLN D C 1
ATOM 11570 O O . GLN D 1 162 ? 107.094 101.011 85.093 1.00 0.00 162 GLN D O 1
ATOM 11584 N N . LEU D 1 163 ? 108.992 101.326 86.260 1.00 0.00 163 LEU D N 1
ATOM 11585 C CA . LEU D 1 163 ? 109.303 102.535 85.510 1.00 0.00 163 LEU D CA 1
ATOM 11586 C C . LEU D 1 163 ? 109.617 102.214 84.059 1.00 0.00 163 LEU D C 1
ATOM 11587 O O . LEU D 1 163 ? 109.284 102.997 83.167 1.00 0.00 163 LEU D O 1
ATOM 11603 N N . LEU D 1 164 ? 110.236 101.060 83.799 1.00 0.00 164 LEU D N 1
ATOM 11604 C CA . LEU D 1 164 ? 110.549 100.694 82.420 1.00 0.00 164 LEU D CA 1
ATOM 11605 C C . LEU D 1 164 ? 109.286 100.389 81.625 1.00 0.00 164 LEU D C 1
ATOM 11606 O O . LEU D 1 164 ? 109.146 100.828 80.479 1.00 0.00 164 LEU D O 1
ATOM 11622 N N . PHE D 1 165 ? 108.358 99.636 82.211 1.00 0.00 165 PHE D N 1
ATOM 11623 C CA . PHE D 1 165 ? 107.101 99.372 81.524 1.00 0.00 165 PHE D CA 1
ATOM 11624 C C . PHE D 1 165 ? 106.296 100.646 81.354 1.00 0.00 165 PHE D C 1
ATOM 11625 O O . PHE D 1 165 ? 105.633 100.829 80.326 1.00 0.00 165 PHE D O 1
ATOM 11642 N N . LEU D 1 166 ? 106.344 101.542 82.337 1.00 0.00 166 LEU D N 1
ATOM 11643 C CA . LEU D 1 166 ? 105.709 102.840 82.166 1.00 0.00 166 LEU D CA 1
ATOM 11644 C C . LEU D 1 166 ? 106.339 103.590 81.003 1.00 0.00 166 LEU D C 1
ATOM 11645 O O . LEU D 1 166 ? 105.642 104.222 80.206 1.00 0.00 166 LEU D O 1
ATOM 11661 N N . LYS D 1 167 ? 107.665 103.527 80.890 1.00 0.00 167 LYS D N 1
ATOM 11662 C CA . LYS D 1 167 ? 108.344 104.189 79.783 1.00 0.00 167 LYS D CA 1
ATOM 11663 C C . LYS D 1 167 ? 107.904 103.613 78.444 1.00 0.00 167 LYS D C 1
ATOM 11664 O O . LYS D 1 167 ? 107.674 104.354 77.482 1.00 0.00 167 LYS D O 1
ATOM 11683 N N . GLN D 1 168 ? 107.796 102.290 78.358 1.00 0.00 168 GLN D N 1
ATOM 11684 C CA . GLN D 1 168 ? 107.371 101.680 77.103 1.00 0.00 168 GLN D CA 1
ATOM 11685 C C . GLN D 1 168 ? 105.947 102.087 76.757 1.00 0.00 168 GLN D C 1
ATOM 11686 O O . GLN D 1 168 ? 105.662 102.460 75.615 1.00 0.00 168 GLN D O 1
ATOM 11700 N N . ARG D 1 169 ? 105.041 102.048 77.734 1.00 0.00 169 ARG D N 1
ATOM 11701 C CA . ARG D 1 169 ? 103.678 102.489 77.470 1.00 0.00 169 ARG D CA 1
ATOM 11702 C C . ARG D 1 169 ? 103.662 103.958 77.073 1.00 0.00 169 ARG D C 1
ATOM 11703 O O . ARG D 1 169 ? 102.845 104.381 76.247 1.00 0.00 169 ARG D O 1
ATOM 11724 N N . ILE D 1 170 ? 104.583 104.744 77.628 1.00 0.00 170 ILE D N 1
ATOM 11725 C CA . ILE D 1 170 ? 104.781 106.108 77.155 1.00 0.00 170 ILE D CA 1
ATOM 11726 C C . ILE D 1 170 ? 105.129 106.100 75.674 1.00 0.00 170 ILE D C 1
ATOM 11727 O O . ILE D 1 170 ? 104.586 106.886 74.888 1.00 0.00 170 ILE D O 1
ATOM 11743 N N . GLU D 1 171 ? 106.021 105.195 75.262 1.00 0.00 171 GLU D N 1
ATOM 11744 C CA . GLU D 1 171 ? 106.335 105.079 73.842 1.00 0.00 171 GLU D CA 1
ATOM 11745 C C . GLU D 1 171 ? 105.099 104.715 73.029 1.00 0.00 171 GLU D C 1
ATOM 11746 O O . GLU D 1 171 ? 105.058 104.968 71.820 1.00 0.00 171 GLU D O 1
ATOM 11758 N N . GLU D 1 172 ? 104.090 104.126 73.665 1.00 0.00 172 GLU D N 1
ATOM 11759 C CA . GLU D 1 172 ? 102.819 103.859 73.003 1.00 0.00 172 GLU D CA 1
ATOM 11760 C C . GLU D 1 172 ? 101.898 105.069 73.102 1.00 0.00 172 GLU D C 1
ATOM 11761 O O . GLU D 1 172 ? 100.842 105.107 72.471 1.00 0.00 172 GLU D O 1
ATOM 11773 N N . GLN D 1 180 ? 92.526 104.974 81.490 1.00 0.00 180 GLN D N 1
ATOM 11774 C CA . GLN D 1 180 ? 93.633 105.331 80.613 1.00 0.00 180 GLN D CA 1
ATOM 11775 C C . GLN D 1 180 ? 94.798 104.365 80.778 1.00 0.00 180 GLN D C 1
ATOM 11776 O O . GLN D 1 180 ? 95.148 103.986 81.894 1.00 0.00 180 GLN D O 1
ATOM 11790 N N . PHE D 1 181 ? 95.416 103.998 79.652 1.00 0.00 181 PHE D N 1
ATOM 11791 C CA . PHE D 1 181 ? 96.324 102.857 79.633 1.00 0.00 181 PHE D CA 1
ATOM 11792 C C . PHE D 1 181 ? 97.587 103.087 80.458 1.00 0.00 181 PHE D C 1
ATOM 11793 O O . PHE D 1 181 ? 98.245 102.111 80.834 1.00 0.00 181 PHE D O 1
ATOM 11810 N N . VAL D 1 182 ? 97.939 104.342 80.756 1.00 0.00 182 VAL D N 1
ATOM 11811 C CA . VAL D 1 182 ? 99.044 104.617 81.676 1.00 0.00 182 VAL D CA 1
ATOM 11812 C C . VAL D 1 182 ? 98.584 104.731 83.120 1.00 0.00 182 VAL D C 1
ATOM 11813 O O . VAL D 1 182 ? 99.428 104.802 84.026 1.00 0.00 182 VAL D O 1
ATOM 11826 N N . PHE D 1 183 ? 97.275 104.755 83.367 1.00 0.00 183 PHE D N 1
ATOM 11827 C CA . PHE D 1 183 ? 96.780 104.984 84.721 1.00 0.00 183 PHE D CA 1
ATOM 11828 C C . PHE D 1 183 ? 97.177 103.847 85.656 1.00 0.00 183 PHE D C 1
ATOM 11829 O O . PHE D 1 183 ? 97.538 104.082 86.816 1.00 0.00 183 PHE D O 1
ATOM 11846 N N . GLU D 1 184 ? 97.113 102.609 85.170 1.00 0.00 184 GLU D N 1
ATOM 11847 C CA . GLU D 1 184 ? 97.427 101.475 86.028 1.00 0.00 184 GLU D CA 1
ATOM 11848 C C . GLU D 1 184 ? 98.823 101.602 86.615 1.00 0.00 184 GLU D C 1
ATOM 11849 O O . GLU D 1 184 ? 99.037 101.306 87.794 1.00 0.00 184 GLU D O 1
ATOM 11861 N N . ALA D 1 185 ? 99.788 102.035 85.808 1.00 0.00 185 ALA D N 1
ATOM 11862 C CA . ALA D 1 185 ? 101.142 102.187 86.322 1.00 0.00 185 ALA D CA 1
ATOM 11863 C C . ALA D 1 185 ? 101.217 103.345 87.305 1.00 0.00 185 ALA D C 1
ATOM 11864 O O . ALA D 1 185 ? 101.798 103.217 88.389 1.00 0.00 185 ALA D O 1
ATOM 11871 N N . GLU D 1 186 ? 100.614 104.485 86.957 1.00 0.00 186 GLU D N 1
ATOM 11872 C CA . GLU D 1 186 ? 100.647 105.617 87.873 1.00 0.00 186 GLU D CA 1
ATOM 11873 C C . GLU D 1 186 ? 100.082 105.226 89.226 1.00 0.00 186 GLU D C 1
ATOM 11874 O O . GLU D 1 186 ? 100.498 105.769 90.254 1.00 0.00 186 GLU D O 1
ATOM 11886 N N . GLU D 1 187 ? 99.148 104.274 89.248 1.00 0.00 187 GLU D N 1
ATOM 11887 C CA . GLU D 1 187 ? 98.636 103.768 90.516 1.00 0.00 187 GLU D CA 1
ATOM 11888 C C . GLU D 1 187 ? 99.634 102.825 91.174 1.00 0.00 187 GLU D C 1
ATOM 11889 O O . GLU D 1 187 ? 100.149 103.103 92.262 1.00 0.00 187 GLU D O 1
ATOM 11901 N N . LYS D 1 188 ? 99.945 101.713 90.508 1.00 0.00 188 LYS D N 1
ATOM 11902 C CA . LYS D 1 188 ? 100.681 100.635 91.157 1.00 0.00 188 LYS D CA 1
ATOM 11903 C C . LYS D 1 188 ? 102.064 101.083 91.599 1.00 0.00 188 LYS D C 1
ATOM 11904 O O . LYS D 1 188 ? 102.588 100.579 92.604 1.00 0.00 188 LYS D O 1
ATOM 11923 N N . ILE D 1 189 ? 102.681 102.013 90.867 1.00 0.00 189 ILE D N 1
ATOM 11924 C CA . ILE D 1 189 ? 103.970 102.518 91.312 1.00 0.00 189 ILE D CA 1
ATOM 11925 C C . ILE D 1 189 ? 103.831 103.136 92.689 1.00 0.00 189 ILE D C 1
ATOM 11926 O O . ILE D 1 189 ? 104.762 103.093 93.494 1.00 0.00 189 ILE D O 1
ATOM 11942 N N . ARG D 1 190 ? 102.675 103.729 92.986 1.00 0.00 190 ARG D N 1
ATOM 11943 C CA . ARG D 1 190 ? 102.506 104.362 94.290 1.00 0.00 190 ARG D CA 1
ATOM 11944 C C . ARG D 1 190 ? 102.460 103.333 95.410 1.00 0.00 190 ARG D C 1
ATOM 11945 O O . ARG D 1 190 ? 103.058 103.539 96.471 1.00 0.00 190 ARG D O 1
ATOM 11966 N N . ARG D 1 191 ? 101.769 102.214 95.198 1.00 0.00 191 ARG D N 1
ATOM 11967 C CA . ARG D 1 191 ? 101.769 101.171 96.213 1.00 0.00 191 ARG D CA 1
ATOM 11968 C C . ARG D 1 191 ? 103.170 100.617 96.407 1.00 0.00 191 ARG D C 1
ATOM 11969 O O . ARG D 1 191 ? 103.619 100.424 97.542 1.00 0.00 191 ARG D O 1
ATOM 11990 N N . ILE D 1 192 ? 103.883 100.358 95.306 1.00 0.00 192 ILE D N 1
ATOM 11991 C CA . ILE D 1 192 ? 105.249 99.847 95.432 1.00 0.00 192 ILE D CA 1
ATOM 11992 C C . ILE D 1 192 ? 106.116 100.852 96.178 1.00 0.00 192 ILE D C 1
ATOM 11993 O O . ILE D 1 192 ? 106.899 100.491 97.061 1.00 0.00 192 ILE D O 1
ATOM 12009 N N . VAL D 1 193 ? 105.991 102.131 95.829 1.00 0.00 193 VAL D N 1
ATOM 12010 C CA . VAL D 1 193 ? 106.815 103.155 96.452 1.00 0.00 193 VAL D CA 1
ATOM 12011 C C . VAL D 1 193 ? 106.549 103.206 97.944 1.00 0.00 193 VAL D C 1
ATOM 12012 O O . VAL D 1 193 ? 107.480 103.249 98.753 1.00 0.00 193 VAL D O 1
ATOM 12025 N N . GLU D 1 194 ? 105.273 103.211 98.337 1.00 0.00 194 GLU D N 1
ATOM 12026 C CA . GLU D 1 194 ? 104.971 103.373 99.754 1.00 0.00 194 GLU D CA 1
ATOM 12027 C C . GLU D 1 194 ? 105.305 102.114 100.538 1.00 0.00 194 GLU D C 1
ATOM 12028 O O . GLU D 1 194 ? 105.694 102.210 101.702 1.00 0.00 194 GLU D O 1
ATOM 12040 N N . GLU D 1 195 ? 105.205 100.932 99.921 1.00 0.00 195 GLU D N 1
ATOM 12041 C CA . GLU D 1 195 ? 105.670 99.723 100.596 1.00 0.00 195 GLU D CA 1
ATOM 12042 C C . GLU D 1 195 ? 107.184 99.733 100.758 1.00 0.00 195 GLU D C 1
ATOM 12043 O O . GLU D 1 195 ? 107.710 99.334 101.805 1.00 0.00 195 GLU D O 1
ATOM 12055 N N . LEU D 1 196 ? 107.900 100.180 99.731 1.00 0.00 196 LEU D N 1
ATOM 12056 C CA . LEU D 1 196 ? 109.344 100.332 99.839 1.00 0.00 196 LEU D CA 1
ATOM 12057 C C . LEU D 1 196 ? 109.705 101.273 100.982 1.00 0.00 196 LEU D C 1
ATOM 12058 O O . LEU D 1 196 ? 110.578 100.970 101.807 1.00 0.00 196 LEU D O 1
ATOM 12074 N N . PHE D 1 197 ? 109.034 102.425 101.048 1.00 0.00 197 PHE D N 1
ATOM 12075 C CA . PHE D 1 197 ? 109.274 103.360 102.139 1.00 0.00 197 PHE D CA 1
ATOM 12076 C C . PHE D 1 197 ? 108.943 102.721 103.475 1.00 0.00 197 PHE D C 1
ATOM 12077 O O . PHE D 1 197 ? 109.681 102.888 104.448 1.00 0.00 197 PHE D O 1
ATOM 12094 N N . LYS D 1 198 ? 107.835 101.988 103.546 1.00 0.00 198 LYS D N 1
ATOM 12095 C CA . LYS D 1 198 ? 107.450 101.367 104.804 1.00 0.00 198 LYS D CA 1
ATOM 12096 C C . LYS D 1 198 ? 108.527 100.408 105.281 1.00 0.00 198 LYS D C 1
ATOM 12097 O O . LYS D 1 198 ? 108.843 100.357 106.474 1.00 0.00 198 LYS D O 1
ATOM 12116 N N . LEU D 1 199 ? 109.109 99.645 104.361 1.00 0.00 199 LEU D N 1
ATOM 12117 C CA . LEU D 1 199 ? 110.196 98.751 104.741 1.00 0.00 199 LEU D CA 1
ATOM 12118 C C . LEU D 1 199 ? 111.413 99.535 105.207 1.00 0.00 199 LEU D C 1
ATOM 12119 O O . LEU D 1 199 ? 112.000 99.222 106.248 1.00 0.00 199 LEU D O 1
ATOM 12135 N N . LEU D 1 200 ? 111.800 100.565 104.459 1.00 0.00 200 LEU D N 1
ATOM 12136 C CA . LEU D 1 200 ? 113.049 101.250 104.759 1.00 0.00 200 LEU D CA 1
ATOM 12137 C C . LEU D 1 200 ? 112.958 102.085 106.029 1.00 0.00 200 LEU D C 1
ATOM 12138 O O . LEU D 1 200 ? 113.949 102.211 106.757 1.00 0.00 200 LEU D O 1
ATOM 12154 N N . GLU D 1 201 ? 111.786 102.644 106.311 1.00 0.00 201 GLU D N 1
ATOM 12155 C CA . GLU D 1 201 ? 111.582 103.606 107.385 1.00 0.00 201 GLU D CA 1
ATOM 12156 C C . GLU D 1 201 ? 111.117 102.941 108.672 1.00 0.00 201 GLU D C 1
ATOM 12157 O O . GLU D 1 201 ? 111.610 103.275 109.753 1.00 0.00 201 GLU D O 1
ATOM 12169 N N . GLY D 1 202 ? 110.184 102.000 108.577 1.00 0.00 202 GLY D N 1
ATOM 12170 C CA . GLY D 1 202 ? 109.654 101.329 109.749 1.00 0.00 202 GLY D CA 1
ATOM 12171 C C . GLY D 1 202 ? 108.374 101.959 110.261 1.00 0.00 202 GLY D C 1
ATOM 12172 O O . GLY D 1 202 ? 108.105 101.956 111.460 1.00 0.00 202 GLY D O 1
#

Secondary structure (DSSP, 8-state):
-HHHHHHHHHHHHIIIIIGGGS-GGGHHHHHHHHHHHHHHHHHHHHHHHHHHHHHHT-HHHHHHHHHHHHHHHHHHHHHHH--THHHHHHHHHHHHHHHHHHHHHHHHHHHHHHHHT-HHHHHHHHHHHHHHHHHHHHHHHT-THHHHHHHHHHHHHHHHHHHHHHHHHHH--TTHHHHHHHHHHHHHHHHHHH-/-HHHHHHHHHHHHIIIIIGGGS-GGGHHHHHHHHHHHHHHHHHHHHHHHHHHHHHHT-HHHHHHHHHHHHHHHHHHHHHHH--THHHHHHHHHHHHHHHHHHHHHHHHHHHHHHHHT-HHHHHHHHHHHHHHHHHHHHHHHT-THHHHHHHHHHHHHHHHHHHHHHHHHHH--TTHHHHHHHHHHHHHHHHHHH-/-HHHHHHHHHHHHIIIIIGGGS-GGGHHHHHHHHHHHHHHHHHHHHHHHHHHHHHHT-HHHHHHHHHHHHHHHHHHHHHHH--THHHHHHHHHHHHHHHHHHHHHHHHHHHHHHHHT-HHHHHHHHHHHHHHHHHHHHHHHT-THHHHHHHHHHHHHHHHHHHHHHHHHHH--TTHHHHHHHHHHHHHHHHHHH-/-HHHHHHHHHHHHIIIIIGGGS-GGGHHHHHHHHHHHHHHHHHHHHHHHHHHHHHHT-HHHHHHHHHHHHHHHHHHHHHHH--THHHHHHHHHHHHHHHHHHHHHHHHHHHHHHHHT-HHHHHHHHHHHHHHHHHHHHHHHT-THHHHHHHHHHHHHHHHHHHHHHHHHHH--TTHHHHHHHHHHHHHHHHHHH-

Radius of gyration: 30.56 Å; Cα contacts (8 Å, |Δi|>4): 645; chains: 4; bounding box: 76×76×38 Å